Protein 8ZLT (pdb70)

Solvent-accessible surface area: 39325 Å² total; per-residue (Å²): 156,79,69,70,121,91,1,48,105,11,0,69,110,125,1,100,96,174,58,77,5,25,25,34,86,128,42,114,47,0,94,92,15,2,78,76,19,8,43,0,35,50,31,24,25,125,108,15,63,51,0,48,1,0,0,3,0,83,109,17,50,27,0,56,10,0,0,81,0,0,87,131,30,42,3,20,10,8,34,0,16,13,3,54,32,37,11,0,7,16,2,15,4,101,83,49,3,0,0,0,0,2,72,53,10,52,130,23,98,7,66,59,164,62,92,8,1,86,0,52,1,4,0,6,0,0,15,0,2,41,82,0,30,100,111,22,67,60,6,0,0,0,3,6,30,59,25,15,18,2,0,7,41,22,0,0,2,0,0,36,2,6,5,0,1,54,47,0,1,0,0,37,14,10,60,27,0,63,0,0,4,8,108,12,120,83,14,53,76,187,65,17,28,97,48,3,0,10,0,0,26,1,2,10,21,39,4,1,2,0,8,13,4,0,61,0,60,2,6,73,5,54,40,96,0,0,0,0,57,5,70,43,105,8,89,62,88,72,3,68,122,0,4,50,51,1,1,78,74,4,6,106,3,44,85,15,0,0,3,3,0,82,0,41,0,89,108,203,100,143,60,31,9,5,0,23,0,25,0,1,0,3,6,28,16,85,98,0,32,126,14,5,128,150,25,2,63,46,4,42,22,100,119,142,43,13,85,87,35,92,4,7,59,1,7,13,17,24,39,121,58,103,166,75,129,33,70,12,0,52,171,114,127,51,0,16,7,2,3,2,0,2,0,102,160,37,4,54,71,98,22,5,66,90,0,2,27,51,0,96,110,28,55,45,37,0,45,0,6,0,26,0,5,0,14,80,0,63,131,25,29,61,17,41,2,0,7,9,6,4,68,46,6,24,2,7,0,15,0,36,0,9,20,153,54,91,61,66,112,86,41,9,127,124,23,15,54,15,0,110,120,0,20,95,42,0,58,72,78,6,7,130,145,21,28,0,1,14,13,40,29,23,2,44,56,6,20,37,26,32,89,113,90,53,126,38,14,39,68,20,22,49,98,0,24,95,1,0,27,43,1,3,62,38,10,0,20,19,0,13,68,2,0,10,96,23,0,62,106,23,26,7,88,13,43,8,0,1,5,9,25,52,210,87,76,78,114,0,48,56,14,0,79,114,126,10,148,124,20,35,28,32,86,138,43,118,42,0,102,86,16,3,80,62,15,6,44,0,38,59,38,31,67,142,81,54,0,42,1,0,0,2,0,103,109,18,49,29,0,52,9,0,0,78,0,0,89,139,43,66,3,22,11,9,36,0,14,8,3,61,34,35,8,0,6,14,1,15,8,108,78,49,4,0,0,0,0,3,71,48,11,55,124,25,99,7,64,62,165,64,96,10,1,84,0,48,0,4,0,8,0,0,16,0,1,48,84,0,36,99,109,21,77,63,7,0,0,1,4,6,32,62,25,20,17,2,0,7,42,23,0,0,2,0,0,34,2,4,4,0,1,51,42,0,1,0,0,38,14,10,62,28,0,65,0,0,3,14,144,15,120,78,18,53,78,193,70,18,29,97,46,2,1,10,0,0,25,1,2,10,20,38,4,0,2,1,7,13,6,0,59,0,57,2,6,72,5,52,43,89,0,0,0,0,56,4,53,38,107,15,120,63,79,82,4,82,41,0,7,55,53,3,2,76,74,3,5,114,4,45,67,12,0,0,3,3,0,86,0,43,0,66,75,38,85,46,146,134,48,64,166,103,68,51,20,86,0,33,2,25,0,1,1,3,6,26,22,86,111,0,31,138,30,4,124,167,37,1,58,44,3,40,20,91,137,147,40,14,84,82,36,86,5,6,63,1,6,12,13,28,44,113,76,103,156,86,53,33,81,58,2,46,187,86,124,213,40,0,21,3,2,2,2,0,3,0,100,162,40,4,53,74,97,26,8,67,84,0,3,26,49,0,95,110,20,52,38,40,0,46,0,9,1,26,0,5,0,13,70,0,63,122,23,25,54,21,38,2,0,7,6,4,4,69,44,5,21,2,8,0,14,0,37,0,9,20,132,72,100,69,78,66,100,38,24,153,138,25,13,67,12,0,105,120,1,21,93,39,0,55,82,72,8,6,109,138,22,29,0,2,15,14,38,28,23,1,48,57,6,19,36,39,96,115,45,8,43,46,25,19,48,102,0,26,97,2,0,28,44,2,2,54,32,10,1,23,22,0,14,67,2,0,11,105,26,0,63,104,24,27,7,109,13,42,7,1,1,5,4,20,108,210

Foldseek 3Di:
DQDVVVLVVLLPVQDPDPPDFKAAPVRPCQLCLLPVQAAFCQQSPPPFAAARIEGADLDLSSVLSNLVSCVVRVAAEQEAQLNVQLVSSNGGAPDHYYHHYHLNLADKAQDVVQQKIKGFQNHFQLNVLLVVVVPDLFKAAAADLDLQHTNQLRQQQWGHYQLCLPQNTQLSFWDKWWWQFSNRDTDMDVRLDVLLSQCSRRVRCLQTTGTGITMGRIDTFDFKKKKFKAKDFCPDVLNLVLVVLCLVPQQPAPSQKKKKWKWAWAWVTDITIIIIIIMIRRDDLVVVVVSCVVRPVSRVDDSVRMDMGGPSCVSCVVVVVDVDDSCVSVPNHFHKAKFKFWFLHRDPSVLVVVLSVLNVVAHPFKMKMKTAAHRVQQVDDLSSHLQRPGPSTGIMIMIMGTDHDDVDVVVVVVRVVSVVVSVVSCVVGGDPPPRAGRVSSPDCVQAWFDDPDCPALVVRQVRLCSVQCNHRNVVLVSSQVSSCVRPVVSSSDHGNHRHHHDD/DLVVLVVLLVVQDVVFKAAPPHPCQLVVQPFQQPACVPNPDQFARIEGADLDLSSVLSNLVSCVVPVAAEQEAALNVQQVSSSGGAPDHHYHHYDLNLADKAQDVVQQKIKGFQNHFQLNHLLVVVVPDLWKAAAADLPLLHTNQQCQQQWGHYQLCLPQNTNLSFWDKWWWQFSNRDTDMDVRLDVLLSQCRRRVHCLQTTGTGITMGRIDTFDSKKKKFKDKDAPVDPLNLVLVVLCLVPQQPADSQKKKKKKKAWAFDADPVRHTDIGIIMIIMMMGRDDLVVVVVSCCVRRVSVVDDSVRMDMGGPSCVSCVVVVVPVHDSCVSVVSGDWHKHKFKFFFLHRDDSVLVVVLSVLNVVPHPFKMKMKTAHHRVQQVQDLSSHLARPGPSTGIMIMIMGIDHPPVPVVVVVVRVVSVVVSVVSCVVRGDVPPRAGRVSSPDCVQAWADPALVNRQVRLVSVQCNSRNVCLVSSQVSSCVRPVVSSSDHRRHRHHHDD

Structure (mmCIF, N/CA/C/O backbone):
data_8ZLT
#
_entry.id   8ZLT
#
_cell.length_a   52.392
_cell.length_b   122.632
_cell.length_c   84.050
_cell.angle_alpha   90.000
_cell.angle_beta   95.859
_cell.angle_gamma   90.000
#
_symmetry.space_group_name_H-M   'P 1 21 1'
#
loop_
_entity.id
_entity.type
_entity.pdbx_description
1 polymer MaDS1
2 non-polymer 'FLAVIN-ADENINE DINUCLEOTIDE'
3 non-polymer 'methyl 4-[(1~{E})-7-methyl-3-methylidene-octa-1,6-dienyl]-3,5-bis(oxidanyl)benzoate'
4 water water
#
loop_
_atom_site.group_PDB
_atom_site.id
_atom_site.type_symbol
_atom_site.label_atom_id
_atom_site.label_alt_id
_atom_site.label_comp_id
_atom_site.label_asym_id
_atom_site.label_entity_id
_atom_site.label_seq_id
_atom_site.pdbx_PDB_ins_code
_atom_site.Cartn_x
_atom_site.Cartn_y
_atom_site.Cartn_z
_atom_site.occupancy
_atom_site.B_iso_or_equiv
_atom_site.auth_seq_id
_atom_site.auth_comp_id
_atom_site.auth_asym_id
_atom_site.auth_atom_id
_atom_site.pdbx_PDB_model_num
ATOM 1 N N . TYR A 1 3 ? 33.82206 43.59542 61.14000 1.000 42.90746 28 TYR A N 1
ATOM 2 C CA . TYR A 1 3 ? 33.96450 43.89113 59.71137 1.000 47.20223 28 TYR A CA 1
ATOM 3 C C . TYR A 1 3 ? 32.99168 43.04869 58.87630 1.000 47.46779 28 TYR A C 1
ATOM 4 O O . TYR A 1 3 ? 31.90277 43.52016 58.53313 1.000 53.04092 28 TYR A O 1
ATOM 6 N N . ASN A 1 4 ? 33.36732 41.81002 58.54880 1.000 44.40641 29 ASN A N 1
ATOM 7 C CA . ASN A 1 4 ? 32.48894 40.91457 57.78615 1.000 36.62443 29 ASN A CA 1
ATOM 8 C C . ASN A 1 4 ? 31.49066 40.26851 58.73991 1.000 38.59490 29 ASN A C 1
ATOM 9 O O . ASN A 1 4 ? 31.81531 39.30991 59.44118 1.000 37.09745 29 ASN A O 1
ATOM 14 N N . ASN A 1 5 ? 30.25820 40.76271 58.75239 1.000 39.32595 30 ASN A N 1
ATOM 15 C CA . ASN A 1 5 ? 29.25969 40.26395 59.68919 1.000 36.60093 30 ASN A CA 1
ATOM 16 C C . ASN A 1 5 ? 28.65591 38.97161 59.14239 1.000 40.83766 30 ASN A C 1
ATOM 17 O O . ASN A 1 5 ? 27.90265 38.99226 58.16052 1.000 38.42901 30 ASN A O 1
ATOM 22 N N . HIS A 1 6 ? 28.98737 37.84070 59.78335 1.000 37.12653 31 HIS A N 1
ATOM 23 C CA . HIS A 1 6 ? 28.53592 36.54209 59.29083 1.000 32.04841 31 HIS A CA 1
ATOM 24 C C . HIS A 1 6 ? 27.02377 36.39612 59.39316 1.000 33.89972 31 HIS A C 1
ATOM 25 O O . HIS A 1 6 ? 26.41167 35.70330 58.57159 1.000 32.39432 31 HIS A O 1
ATOM 32 N N . GLU A 1 7 ? 26.40802 37.03506 60.38828 1.000 35.46365 32 GLU A N 1
ATOM 33 C CA . GLU A 1 7 ? 24.95359 36.99868 60.50298 1.000 38.37499 32 GLU A CA 1
ATOM 34 C C . GLU A 1 7 ? 24.29500 37.70509 59.32897 1.000 36.31276 32 GLU A C 1
ATOM 35 O O . GLU A 1 7 ? 23.31689 37.20712 58.76632 1.000 34.70184 32 GLU A O 1
ATOM 41 N N . HIS A 1 8 ? 24.81553 38.86972 58.94726 1.000 35.00760 33 HIS A N 1
ATOM 42 C CA . HIS A 1 8 ? 24.28541 39.55809 57.77786 1.000 37.11331 33 HIS A CA 1
ATOM 43 C C . HIS A 1 8 ? 24.48250 38.72462 56.51887 1.000 38.11851 33 HIS A C 1
ATOM 44 O O . HIS A 1 8 ? 23.57570 38.62174 55.68405 1.000 29.85128 33 HIS A O 1
ATOM 51 N N . PHE A 1 9 ? 25.65569 38.10622 56.37841 1.000 32.31621 34 PHE A N 1
ATOM 52 C CA . PHE A 1 9 ? 25.88986 37.20717 55.25461 1.000 33.31826 34 PHE A CA 1
ATOM 53 C C . PHE A 1 9 ? 24.85644 36.08815 55.22335 1.000 30.92919 34 PHE A C 1
ATOM 54 O O . PHE A 1 9 ? 24.26317 35.80514 54.17916 1.000 33.62662 34 PHE A O 1
ATOM 62 N N . LEU A 1 10 ? 24.63696 35.42852 56.36323 1.000 34.15798 35 LEU A N 1
ATOM 63 C CA . LEU A 1 10 ? 23.63749 34.36563 56.41531 1.000 33.77937 35 LEU A CA 1
ATOM 64 C C . LEU A 1 10 ? 22.24130 34.89520 56.08775 1.000 36.39697 35 LEU A C 1
ATOM 65 O O . LEU A 1 10 ? 21.48863 34.25181 55.34697 1.000 36.06167 35 LEU A O 1
ATOM 70 N N . GLN A 1 11 ? 21.88679 36.07973 56.59773 1.000 33.89665 36 GLN A N 1
ATOM 71 C CA . GLN A 1 11 ? 20.61782 36.69876 56.20976 1.000 36.53952 36 GLN A CA 1
ATOM 72 C C . GLN A 1 11 ? 20.55021 36.91339 54.70373 1.000 36.70493 36 GLN A C 1
ATOM 73 O O . GLN A 1 11 ? 19.53577 36.61317 54.06848 1.000 32.73149 36 GLN A O 1
ATOM 79 N N . CYS A 1 12 ? 21.62552 37.44824 54.11828 1.000 35.80322 37 CYS A N 1
ATOM 80 C CA . CYS A 1 12 ? 21.67649 37.64360 52.67219 1.000 34.95011 37 CYS A CA 1
ATOM 81 C C . CYS A 1 12 ? 21.42472 36.33318 51.92974 1.000 36.67530 37 CYS A C 1
ATOM 82 O O . CYS A 1 12 ? 20.58695 36.27459 51.02096 1.000 37.56521 37 CYS A O 1
ATOM 85 N N . LEU A 1 13 ? 22.14461 35.26973 52.30736 1.000 35.71887 38 LEU A N 1
ATOM 86 C CA . LEU A 1 13 ? 21.95768 33.96147 51.67929 1.000 36.11709 38 LEU A CA 1
ATOM 87 C C . LEU A 1 13 ? 20.50663 33.50950 51.73560 1.000 38.47333 38 LEU A C 1
ATOM 88 O O . LEU A 1 13 ? 19.91130 33.15647 50.71078 1.000 36.76501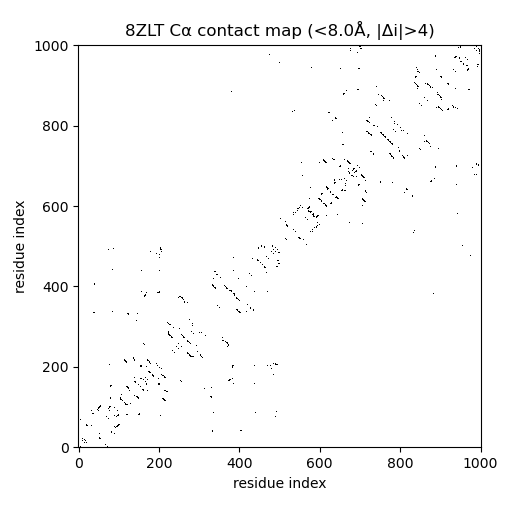 38 LEU A O 1
ATOM 93 N N . THR A 1 14 ? 19.93179 33.48129 52.94245 1.000 36.57211 39 THR A N 1
ATOM 94 C CA . THR A 1 14 ? 18.63209 32.84344 53.13344 1.000 41.07902 39 THR A CA 1
ATOM 95 C C . THR A 1 14 ? 17.49875 33.65669 52.52449 1.000 39.90576 39 THR A C 1
ATOM 96 O O . THR A 1 14 ? 16.47172 33.08474 52.14312 1.000 45.47120 39 THR A O 1
ATOM 100 N N . THR A 1 15 ? 17.65693 34.97677 52.40791 1.000 35.83674 40 THR A N 1
ATOM 101 C CA . THR A 1 15 ? 16.63594 35.74685 51.71213 1.000 38.18741 40 THR A CA 1
ATOM 102 C C . THR A 1 15 ? 16.79901 35.69814 50.19560 1.000 43.19086 40 THR A C 1
ATOM 103 O O . THR A 1 15 ? 15.82905 35.95998 49.47364 1.000 40.72963 40 THR A O 1
ATOM 107 N N . ARG A 1 16 ? 17.99215 35.36510 49.69109 1.000 40.76569 41 ARG A N 1
ATOM 108 C CA . ARG A 1 16 ? 18.19912 35.25273 48.25099 1.000 39.57566 41 ARG A CA 1
ATOM 109 C C . ARG A 1 16 ? 18.13474 33.81771 47.74852 1.000 37.81359 41 ARG A C 1
ATOM 110 O O . ARG A 1 16 ? 17.92123 33.60389 46.55122 1.000 39.41537 41 ARG A O 1
ATOM 118 N N . ILE A 1 17 ? 18.28002 32.84365 48.63654 1.000 38.90624 42 ILE A N 1
ATOM 119 C CA . ILE A 1 17 ? 18.06073 31.43504 48.33901 1.000 40.52897 42 ILE A CA 1
ATOM 120 C C . ILE A 1 17 ? 16.76955 31.03437 49.03829 1.000 47.59167 42 ILE A C 1
ATOM 121 O O . ILE A 1 17 ? 16.69335 31.03828 50.27513 1.000 51.67721 42 ILE A O 1
ATOM 126 N N . SER A 1 18 ? 15.74521 30.70307 48.26206 1.000 47.40799 43 SER A N 1
ATOM 127 C CA . SER A 1 18 ? 14.48739 30.28397 48.86757 1.000 56.12982 43 SER A CA 1
ATOM 128 C C . SER A 1 18 ? 14.64619 28.88847 49.45924 1.000 57.81799 43 SER A C 1
ATOM 129 O O . SER A 1 18 ? 15.15261 27.97549 48.79591 1.000 60.15302 43 SER A O 1
ATOM 132 N N . GLU A 1 19 ? 14.24528 28.73383 50.71977 1.000 55.21413 44 GLU A N 1
ATOM 133 C CA . GLU A 1 19 ? 14.32314 27.44347 51.40130 1.000 58.71678 44 GLU A CA 1
ATOM 134 C C . GLU A 1 19 ? 13.39004 27.40931 52.61115 1.000 62.34510 44 GLU A C 1
ATOM 135 O O . GLU A 1 19 ? 12.57932 26.49116 52.75643 1.000 56.44820 44 GLU A O 1
ATOM 137 N N . THR A 1 23 ? 12.19534 22.95623 48.47529 1.000 51.04435 48 THR A N 1
ATOM 138 C CA . THR A 1 23 ? 12.21371 22.62238 49.89682 1.000 56.09594 48 THR A CA 1
ATOM 139 C C . THR A 1 23 ? 13.37707 21.67394 50.20997 1.000 49.84254 48 THR A C 1
ATOM 140 O O . THR A 1 23 ? 13.54119 21.22734 51.34715 1.000 55.36216 48 THR A O 1
ATOM 144 N N . SER A 1 24 ? 14.16996 21.35585 49.19003 1.000 49.13044 49 SER A N 1
ATOM 145 C CA . SER A 1 24 ? 15.42897 20.65634 49.41944 1.000 48.43263 49 SER A CA 1
ATOM 146 C C . SER A 1 24 ? 16.38073 21.56668 50.19637 1.000 46.19219 49 SER A C 1
ATOM 147 O O . SER A 1 24 ? 16.38543 22.78251 49.97893 1.000 48.96815 49 SER A O 1
ATOM 150 N N . PRO A 1 25 ? 17.19229 21.01969 51.10546 1.000 47.73961 50 PRO A N 1
ATOM 151 C CA . PRO A 1 25 ? 18.11174 21.86765 51.89032 1.000 44.53185 50 PRO A CA 1
ATOM 152 C C . PRO A 1 25 ? 19.26937 22.35310 51.02720 1.000 42.57852 50 PRO A C 1
ATOM 153 O O . PRO A 1 25 ? 19.98549 21.55185 50.41977 1.000 42.48378 50 PRO A O 1
ATOM 157 N N . VAL A 1 26 ? 19.43660 23.67520 50.96154 1.000 42.13015 51 VAL A N 1
ATOM 158 C CA . VAL A 1 26 ? 20.47592 24.28422 50.14760 1.000 30.43644 51 VAL A CA 1
ATOM 159 C C . VAL A 1 26 ? 21.61872 24.83986 50.98671 1.000 35.72447 51 VAL A C 1
ATOM 160 O O . VAL A 1 26 ? 22.77397 24.81785 50.53718 1.000 29.46426 51 VAL A O 1
ATOM 164 N N . ILE A 1 27 ? 21.33458 25.33383 52.18631 1.000 27.79184 52 ILE A N 1
ATOM 165 C CA . ILE A 1 27 ? 22.31644 25.98416 53.03732 1.000 28.85723 52 ILE A CA 1
ATOM 166 C C . ILE A 1 27 ? 22.52676 25.10891 54.26597 1.000 31.46522 52 ILE A C 1
ATOM 167 O O . ILE A 1 27 ? 21.56439 24.72648 54.94209 1.000 30.08408 52 ILE A O 1
ATOM 172 N N . TYR A 1 28 ? 23.77990 24.77785 54.54617 1.000 27.43034 53 TYR A N 1
ATOM 173 C CA . TYR A 1 28 ? 24.13072 23.92678 55.67117 1.000 28.52242 53 TYR A CA 1
ATOM 174 C C . TYR A 1 28 ? 25.00111 24.72796 56.61896 1.000 33.94093 53 TYR A C 1
ATOM 175 O O . TYR A 1 28 ? 26.09167 25.16980 56.24304 1.000 26.45609 53 TYR A O 1
ATOM 184 N N . THR A 1 29 ? 24.52717 24.89977 57.83966 1.000 35.97515 54 THR A N 1
ATOM 185 C CA . THR A 1 29 ? 25.20161 25.68587 58.85536 1.000 32.24793 54 THR A CA 1
ATOM 186 C C . THR A 1 29 ? 25.81776 24.74438 59.87567 1.000 35.33280 54 THR A C 1
ATOM 187 O O . THR A 1 29 ? 25.53308 23.54732 59.88209 1.000 34.12841 54 THR A O 1
ATOM 191 N N . HIS A 1 30 ? 26.64321 25.31204 60.76330 1.000 38.33221 55 HIS A N 1
ATOM 192 C CA . HIS A 1 30 ? 27.39934 24.50103 61.72212 1.000 42.57560 55 HIS A CA 1
ATOM 193 C C . HIS A 1 30 ? 26.49297 23.67688 62.62490 1.000 42.41670 55 HIS A C 1
ATOM 194 O O . HIS A 1 30 ? 26.83628 22.54440 62.98330 1.000 46.55904 55 HIS A O 1
ATOM 201 N N . ASP A 1 31 ? 25.35423 24.23341 63.03881 1.000 41.22142 56 ASP A N 1
ATOM 202 C CA . ASP A 1 31 ? 24.47245 23.49620 63.93728 1.000 44.10337 56 ASP A CA 1
ATOM 203 C C . ASP A 1 31 ? 23.64533 22.45314 63.20406 1.000 47.91289 56 ASP A C 1
ATOM 204 O O . ASP A 1 31 ? 23.00316 21.62256 63.85349 1.000 52.05386 56 ASP A O 1
ATOM 209 N N . ASP A 1 32 ? 23.65350 22.47896 61.87920 1.000 45.35062 57 ASP A N 1
ATOM 210 C CA . ASP A 1 32 ? 23.01926 21.44577 61.07870 1.000 40.27896 57 ASP A CA 1
ATOM 211 C C . ASP A 1 32 ? 23.84758 20.16996 61.16224 1.000 40.22419 57 ASP A C 1
ATOM 212 O O . ASP A 1 32 ? 25.01686 20.17527 60.76254 1.000 44.14669 57 ASP A O 1
ATOM 217 N N . PRO A 1 33 ? 23.31028 19.07353 61.69441 1.000 49.88451 58 PRO A N 1
ATOM 218 C CA . PRO A 1 33 ? 24.12702 17.84814 61.80096 1.000 44.86053 58 PRO A CA 1
ATOM 219 C C . PRO A 1 33 ? 24.62794 17.35503 60.45328 1.000 44.84859 58 PRO A C 1
ATOM 220 O O . PRO A 1 33 ? 25.75794 16.85473 60.35941 1.000 44.26635 58 PRO A O 1
ATOM 224 N N . SER A 1 34 ? 23.82905 17.51730 59.39668 1.000 38.22104 59 SER A N 1
ATOM 225 C CA . SER A 1 34 ? 24.24200 17.15294 58.04768 1.000 39.87052 59 SER A CA 1
ATOM 226 C C . SER A 1 34 ? 25.39125 18.00411 57.51446 1.000 36.77138 59 SER A C 1
ATOM 227 O O . SER A 1 34 ? 25.99385 17.62107 56.50810 1.000 34.49969 59 SER A O 1
ATOM 230 N N . TYR A 1 35 ? 25.69823 19.14443 58.14238 1.000 33.35598 60 TYR A N 1
ATOM 231 C CA . TYR A 1 35 ? 26.79270 19.97850 57.66020 1.000 32.54986 60 TYR A CA 1
ATOM 232 C C . TYR A 1 35 ? 28.09191 19.19011 57.60795 1.000 31.26050 60 TYR A C 1
ATOM 233 O O . TYR A 1 35 ? 28.91998 19.40202 56.71650 1.000 32.42294 60 TYR A O 1
ATOM 242 N N . PHE A 1 36 ? 28.29031 18.28137 58.56387 1.000 33.01983 61 PHE A N 1
ATOM 243 C CA . PHE A 1 36 ? 29.56155 17.58427 58.68017 1.000 32.42249 61 PHE A CA 1
ATOM 244 C C . PHE A 1 36 ? 29.64092 16.40108 57.73257 1.000 30.93947 61 PHE A C 1
ATOM 245 O O . PHE A 1 36 ? 30.71895 16.10932 57.20723 1.000 32.97043 61 PHE A O 1
ATOM 253 N N . THR A 1 37 ? 28.52108 15.71080 57.50327 1.000 32.25024 62 THR A N 1
ATOM 254 C CA . THR A 1 37 ? 28.52705 14.63528 56.51631 1.000 34.02788 62 THR A CA 1
ATOM 255 C C . THR A 1 37 ? 28.65099 15.19590 55.10534 1.000 28.66751 62 THR A C 1
ATOM 256 O O . THR A 1 37 ? 29.39122 14.64697 54.28515 1.000 31.09861 62 THR A O 1
ATOM 260 N N . VAL A 1 38 ? 27.93648 16.28073 54.79719 1.000 28.49716 63 VAL A N 1
ATOM 261 C CA . VAL A 1 38 ? 28.16053 16.95266 53.52019 1.000 27.36044 63 VAL A CA 1
ATOM 262 C C . VAL A 1 38 ? 29.62993 17.35318 53.39969 1.000 25.72332 63 VAL A C 1
ATOM 263 O O . VAL A 1 38 ? 30.29124 17.04887 52.40638 1.000 23.02762 63 VAL A O 1
ATOM 267 N N . LEU A 1 39 ? 30.16870 18.00239 54.43049 1.000 24.35775 64 LEU A N 1
ATOM 268 C CA . LEU A 1 39 ? 31.57449 18.38824 54.40138 1.000 28.10986 64 LEU A CA 1
ATOM 269 C C . LEU A 1 39 ? 32.47209 17.17783 54.17543 1.000 26.39749 64 LEU A C 1
ATOM 270 O O . LEU A 1 39 ? 33.22282 17.11995 53.19567 1.000 28.65811 64 LEU A O 1
ATOM 275 N N . ASN A 1 40 ? 32.36772 16.18119 55.06160 1.000 28.81763 65 ASN A N 1
ATOM 276 C CA . ASN A 1 40 ? 33.24511 15.01207 55.04354 1.000 30.74756 65 ASN A CA 1
ATOM 277 C C . ASN A 1 40 ? 33.09092 14.16889 53.78116 1.000 25.22724 65 ASN A C 1
ATOM 278 O O . ASN A 1 40 ? 34.04624 13.50859 53.36938 1.000 30.89895 65 ASN A O 1
ATOM 283 N N . SER A 1 41 ? 31.89542 14.12326 53.19155 1.000 23.00917 66 SER A N 1
ATOM 284 C CA . SER A 1 41 ? 31.59840 13.08277 52.20172 1.000 27.92431 66 SER A CA 1
ATOM 285 C C . SER A 1 41 ? 32.43783 13.21360 50.93355 1.000 30.38091 66 SER A C 1
ATOM 286 O O . SER A 1 41 ? 32.69613 12.20897 50.26057 1.000 32.32050 66 SER A O 1
ATOM 289 N N . SER A 1 42 ? 32.85370 14.41983 50.57094 1.000 29.71478 67 SER A N 1
ATOM 290 C CA . SER A 1 42 ? 33.71889 14.59746 49.41465 1.000 28.25964 67 SER A CA 1
ATOM 291 C C . SER A 1 42 ? 35.00230 15.30810 49.81037 1.000 29.74260 67 SER A C 1
ATOM 292 O O . SER A 1 42 ? 35.46413 16.24183 49.14848 1.000 32.11502 67 SER A O 1
ATOM 295 N N . ILE A 1 43 ? 35.58944 14.88102 50.91515 1.000 30.17056 68 ILE A N 1
ATOM 296 C CA . ILE A 1 43 ? 36.97519 15.19056 51.21255 1.000 23.79035 68 ILE A CA 1
ATOM 297 C C . ILE A 1 43 ? 37.75072 13.92702 50.87362 1.000 26.75680 68 ILE A C 1
ATOM 298 O O . ILE A 1 43 ? 37.55947 12.88305 51.50743 1.000 29.08901 68 ILE A O 1
ATOM 303 N N . ASN A 1 44 ? 38.59208 13.98472 49.84034 1.000 23.74441 69 ASN A N 1
ATOM 304 C CA . ASN A 1 44 ? 39.26713 12.75378 49.44935 1.000 27.30311 69 ASN A CA 1
ATOM 305 C C . ASN A 1 44 ? 40.57955 12.56410 50.19153 1.000 25.29237 69 ASN A C 1
ATOM 306 O O . ASN A 1 44 ? 40.91006 11.44283 50.59893 1.000 32.48602 69 ASN A O 1
ATOM 311 N N . ASN A 1 45 ? 41.32279 13.63812 50.39112 1.000 24.28818 70 ASN A N 1
ATOM 312 C CA . ASN A 1 45 ? 42.57337 13.57689 51.13649 1.000 25.20808 70 ASN A CA 1
ATOM 313 C C . ASN A 1 45 ? 42.26210 13.80877 52.60880 1.000 24.84654 70 ASN A C 1
ATOM 314 O O . ASN A 1 45 ? 41.94697 14.93522 53.01257 1.000 21.96393 70 ASN A O 1
ATOM 319 N N . GLN A 1 46 ? 42.36058 12.73807 53.40784 1.000 25.34899 71 GLN A N 1
ATOM 320 C CA . GLN A 1 46 ? 41.82510 12.74262 54.76680 1.000 25.86121 71 GLN A CA 1
ATOM 321 C C . GLN A 1 46 ? 42.58295 13.68465 55.68842 1.000 32.85175 71 GLN A C 1
ATOM 322 O O . GLN A 1 46 ? 42.06318 14.03530 56.75400 1.000 32.92994 71 GLN A O 1
ATOM 328 N N . ARG A 1 47 ? 43.79935 14.08511 55.30312 1.000 29.66987 72 ARG A N 1
ATOM 329 C CA . ARG A 1 47 ? 44.52466 15.11241 56.03903 1.000 32.35299 72 ARG A CA 1
ATOM 330 C C . ARG A 1 47 ? 43.63003 16.30653 56.33721 1.000 35.75008 72 ARG A C 1
ATOM 331 O O . ARG A 1 47 ? 43.65971 16.85955 57.44069 1.000 36.72850 72 ARG A O 1
ATOM 339 N N . PHE A 1 48 ? 42.79222 16.69249 55.38036 1.000 25.52110 73 PHE A N 1
ATOM 340 C CA . PHE A 1 48 ? 42.05105 17.93129 55.49221 1.000 26.57938 73 PHE A CA 1
ATOM 341 C C . PHE A 1 48 ? 40.65786 17.74160 56.06067 1.000 25.56261 73 PHE A C 1
ATOM 342 O O . PHE A 1 48 ? 39.86275 18.68167 56.02841 1.000 26.38233 73 PHE A O 1
ATOM 350 N N . SER A 1 49 ? 40.35103 16.56199 56.60441 1.000 27.14428 74 SER A N 1
ATOM 351 C CA . SER A 1 49 ? 39.07434 16.34462 57.27563 1.000 31.69700 74 SER A CA 1
ATOM 352 C C . SER A 1 49 ? 39.18463 16.44075 58.79251 1.000 30.10021 74 SER A C 1
ATOM 353 O O . SER A 1 49 ? 38.16177 16.39016 59.47721 1.000 29.19543 74 SER A O 1
ATOM 356 N N . SER A 1 50 ? 40.38786 16.56494 59.32298 1.000 31.36615 75 SER A N 1
ATOM 357 C CA . SER A 1 50 ? 40.55477 16.76162 60.75304 1.000 27.12346 75 SER A CA 1
ATOM 358 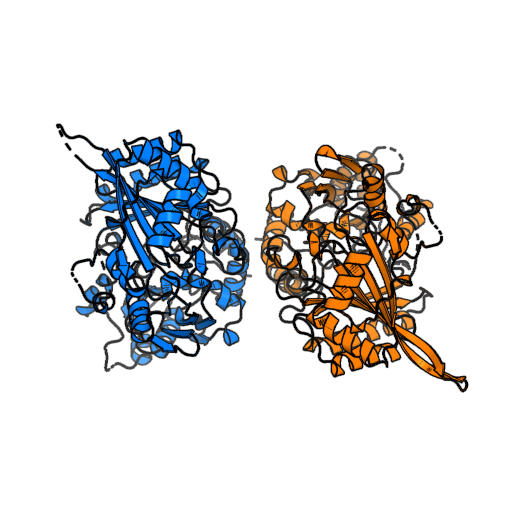C C . SER A 1 50 ? 39.64701 17.89317 61.23611 1.000 30.84707 75 SER A C 1
ATOM 359 O O . SER A 1 50 ? 39.49620 18.91201 60.54068 1.000 27.59355 75 SER A O 1
ATOM 362 N N . PRO A 1 51 ? 39.02745 17.75946 62.41274 1.000 32.01317 76 PRO A N 1
ATOM 363 C CA . PRO A 1 51 ? 38.29819 18.90094 62.98296 1.000 27.82500 76 PRO A CA 1
ATOM 364 C C . PRO A 1 51 ? 39.13097 20.17344 63.05546 1.000 25.73164 76 PRO A C 1
ATOM 365 O O . PRO A 1 51 ? 38.56460 21.27229 63.03864 1.000 28.95320 76 PRO A O 1
ATOM 369 N N . SER A 1 52 ? 40.45586 20.06785 63.12112 1.000 24.69453 77 SER A N 1
ATOM 370 C CA . SER A 1 52 ? 41.31241 21.24237 63.23773 1.000 27.59510 77 SER A CA 1
ATOM 371 C C . SER A 1 52 ? 41.74038 21.79725 61.88270 1.000 27.13691 77 SER A C 1
ATOM 372 O O . SER A 1 52 ? 42.55749 22.72730 61.83059 1.000 26.38281 77 SER A O 1
ATOM 375 N N . ALA A 1 53 ? 41.21685 21.24985 60.79241 1.000 26.19887 78 ALA A N 1
ATOM 376 C CA . ALA A 1 53 ? 41.37199 21.88605 59.49846 1.000 26.14084 78 ALA A CA 1
ATOM 377 C C . ALA A 1 53 ? 40.34132 23.00186 59.35899 1.000 24.20695 78 ALA A C 1
ATOM 378 O O . ALA A 1 53 ? 39.30624 22.99151 60.03294 1.000 27.78876 78 ALA A O 1
ATOM 380 N N . PRO A 1 54 ? 40.61118 24.00054 58.52080 1.000 27.66365 79 PRO A N 1
ATOM 381 C CA . PRO A 1 54 ? 39.64444 25.09153 58.36279 1.000 24.19435 79 PRO A CA 1
ATOM 382 C C . PRO A 1 54 ? 38.28137 24.55657 57.95123 1.000 27.85675 79 PRO A C 1
ATOM 383 O O . PRO A 1 54 ? 38.16465 23.49514 57.33131 1.000 24.85707 79 PRO A O 1
ATOM 387 N N . LYS A 1 55 ? 37.24347 25.28851 58.34654 1.000 24.94353 80 LYS A N 1
ATOM 388 C CA . LYS A 1 55 ? 35.86732 24.84218 58.19636 1.000 26.63501 80 LYS A CA 1
ATOM 389 C C . LYS A 1 55 ? 35.06407 25.96086 57.54711 1.000 23.36915 80 LYS A C 1
ATOM 390 O O . LYS A 1 55 ? 35.21920 27.13833 57.92762 1.000 22.68943 80 LYS A O 1
ATOM 396 N N . PRO A 1 56 ? 34.23891 25.65067 56.54243 1.000 21.51116 81 PRO A N 1
ATOM 397 C CA . PRO A 1 56 ? 33.42612 26.69444 55.91649 1.000 23.80727 81 PRO A CA 1
ATOM 398 C C . PRO A 1 56 ? 32.39204 27.20722 56.89530 1.000 24.60131 81 PRO A C 1
ATOM 399 O O . PRO A 1 56 ? 31.86036 26.45050 57.71211 1.000 27.14543 81 PRO A O 1
ATOM 403 N N . PHE A 1 57 ? 32.11986 28.50899 56.80935 1.000 22.63736 82 PHE A N 1
ATOM 404 C CA . PHE A 1 57 ? 31.04936 29.08709 57.60457 1.000 27.57193 82 PHE A CA 1
ATOM 405 C C . PHE A 1 57 ? 29.71891 28.41129 57.29740 1.000 29.81285 82 PHE A C 1
ATOM 406 O O . PHE A 1 57 ? 28.95890 28.06589 58.20624 1.000 28.41178 82 PHE A O 1
ATOM 414 N N . VAL A 1 58 ? 29.41883 28.22146 56.01193 1.000 25.79250 83 VAL A N 1
ATOM 415 C CA . VAL A 1 58 ? 28.31465 27.37976 55.57813 1.000 26.35593 83 VAL A CA 1
ATOM 416 C C . VAL A 1 58 ? 28.75804 26.65146 54.31698 1.000 29.38805 83 VAL A C 1
ATOM 417 O O . VAL A 1 58 ? 29.74397 27.02118 53.66904 1.000 25.06480 83 VAL A O 1
ATOM 421 N N . ILE A 1 59 ? 28.03213 25.58358 53.99212 1.000 24.97819 84 ILE A N 1
ATOM 422 C CA . ILE A 1 59 ? 28.17723 24.86974 52.72762 1.000 25.21454 84 ILE A CA 1
ATOM 423 C C . ILE A 1 59 ? 26.87846 25.03646 51.95864 1.000 26.52358 84 ILE A C 1
ATOM 424 O O . ILE A 1 59 ? 25.79507 24.85914 52.52187 1.000 25.66127 84 ILE A O 1
ATOM 429 N N . ILE A 1 60 ? 26.98322 25.39621 50.68682 1.000 24.76791 85 ILE A N 1
ATOM 430 C CA . ILE A 1 60 ? 25.82834 25.55739 49.81351 1.000 26.38308 85 ILE A CA 1
ATOM 431 C C . ILE A 1 60 ? 25.84721 24.41262 48.81094 1.000 28.85799 85 ILE A C 1
ATOM 432 O O . ILE A 1 60 ? 26.84621 24.21383 48.10778 1.000 24.60582 85 ILE A O 1
ATOM 437 N N . THR A 1 61 ? 24.76464 23.63231 48.76748 1.000 27.67073 86 THR A N 1
ATOM 438 C CA . THR A 1 61 ? 24.61641 22.58707 47.75693 1.000 25.61241 86 THR A CA 1
ATOM 439 C C . THR A 1 61 ? 23.57879 23.04523 46.74704 1.000 27.09745 86 THR A C 1
ATOM 440 O O . THR A 1 61 ? 22.38766 22.72394 46.87698 1.000 25.11575 86 THR A O 1
ATOM 444 N N . PRO A 1 62 ? 23.97350 23.80753 45.73090 1.000 28.71579 87 PRO A N 1
ATOM 445 C CA . PRO A 1 62 ? 22.98333 24.34981 44.80172 1.000 24.55137 87 PRO A CA 1
ATOM 446 C C . PRO A 1 62 ? 22.29194 23.24277 44.03957 1.000 28.61825 87 PRO A C 1
ATOM 447 O O . PRO A 1 62 ? 22.88465 22.20795 43.72232 1.000 22.84358 87 PRO A O 1
ATOM 451 N N . PHE A 1 63 ? 21.00508 23.47168 43.76752 1.000 27.80919 88 PHE A N 1
ATOM 452 C CA . PHE A 1 63 ? 20.25058 22.68201 42.80960 1.000 26.20468 88 PHE A CA 1
ATOM 453 C C . PHE A 1 63 ? 20.02971 23.43406 41.50586 1.000 32.12245 88 PHE A C 1
ATOM 454 O O . PHE A 1 63 ? 19.61575 22.82882 40.51123 1.000 34.27052 88 PHE A O 1
ATOM 462 N N . HIS A 1 64 ? 20.34166 24.72406 41.48586 1.000 27.28881 89 HIS A N 1
ATOM 463 C CA . HIS A 1 64 ? 20.00702 25.60873 40.38868 1.000 30.70310 89 HIS A CA 1
ATOM 464 C C . HIS A 1 64 ? 21.06569 26.69356 40.34194 1.000 31.01265 89 HIS A C 1
ATOM 465 O O . HIS A 1 64 ? 21.66701 27.03034 41.36797 1.000 27.02520 89 HIS A O 1
ATOM 472 N N . ALA A 1 65 ? 21.29494 27.22695 39.13780 1.000 30.98251 90 ALA A N 1
ATOM 473 C CA . ALA A 1 65 ? 22.29801 28.27035 38.96099 1.000 32.19491 90 ALA A CA 1
ATOM 474 C C . ALA A 1 65 ? 22.02755 29.47820 39.84705 1.000 32.04534 90 ALA A C 1
ATOM 475 O O . ALA A 1 65 ? 22.97220 30.14039 40.29358 1.000 27.13709 90 ALA A O 1
ATOM 477 N N . SER A 1 66 ? 20.75190 29.79133 40.10307 1.000 29.81305 91 SER A N 1
ATOM 478 C CA . SER A 1 66 ? 20.43884 30.95515 40.92487 1.000 30.68808 91 SER A CA 1
ATOM 479 C C . SER A 1 66 ? 20.99029 30.79932 42.32966 1.000 24.39661 91 SER A C 1
ATOM 480 O O . SER A 1 66 ? 21.33604 31.79232 42.97118 1.000 27.36708 91 SER A O 1
ATOM 483 N N . HIS A 1 67 ? 21.04933 29.56574 42.83363 1.000 24.50550 92 HIS A N 1
ATOM 484 C CA . HIS A 1 67 ? 21.68243 29.33222 44.12499 1.000 26.18344 92 HIS A CA 1
ATOM 485 C C . HIS A 1 67 ? 23.14463 29.74301 44.08991 1.000 27.98502 92 HIS A C 1
ATOM 486 O O . HIS A 1 67 ? 23.65894 30.30719 45.06399 1.000 26.60573 92 HIS A O 1
ATOM 493 N N . VAL A 1 68 ? 23.83042 29.46138 42.97538 1.000 24.17646 93 VAL A N 1
ATOM 494 C CA . VAL A 1 68 ? 25.22999 29.85963 42.84449 1.000 24.00717 93 VAL A CA 1
ATOM 495 C C . VAL A 1 68 ? 25.32644 31.36683 42.71076 1.000 26.34600 93 VAL A C 1
ATOM 496 O O . VAL A 1 68 ? 26.11675 32.01917 43.40707 1.000 22.48331 93 VAL A O 1
ATOM 500 N N . GLN A 1 69 ? 24.51343 31.94049 41.81490 1.000 24.26986 94 GLN A N 1
ATOM 501 C CA . GLN A 1 69 ? 24.45674 33.39021 41.66310 1.000 24.27014 94 GLN A CA 1
ATOM 502 C C . GLN A 1 69 ? 24.16203 34.06476 42.98833 1.000 25.71488 94 GLN A C 1
ATOM 503 O O . GLN A 1 69 ? 24.75128 35.10004 43.30971 1.000 25.79136 94 GLN A O 1
ATOM 509 N N . ALA A 1 70 ? 23.23706 33.49884 43.76949 1.000 28.86457 95 ALA A N 1
ATOM 510 C CA . ALA A 1 70 ? 22.94709 34.07833 45.07367 1.000 27.52179 95 ALA A CA 1
ATOM 511 C C . ALA A 1 70 ? 24.18061 34.02429 45.96840 1.000 27.31705 95 ALA A C 1
ATOM 512 O O . ALA A 1 70 ? 24.51713 35.01022 46.63556 1.000 25.61145 95 ALA A O 1
ATOM 514 N N . THR A 1 71 ? 24.89023 32.89031 45.96533 1.000 26.66830 96 THR A N 1
ATOM 515 C CA . THR A 1 71 ? 26.06675 32.76517 46.82080 1.000 29.03227 96 THR A CA 1
ATOM 516 C C . THR A 1 71 ? 27.14370 33.76511 46.42252 1.000 26.43460 96 THR A C 1
ATOM 517 O O . THR A 1 71 ? 27.75351 34.40752 47.28548 1.000 26.62570 96 THR A O 1
ATOM 521 N N . VAL A 1 72 ? 27.39719 33.89813 45.11756 1.000 25.88379 97 VAL A N 1
ATOM 522 C CA . VAL A 1 72 ? 28.38941 34.84955 44.62584 1.000 25.20954 97 VAL A CA 1
ATOM 523 C C . VAL A 1 72 ? 28.01482 36.26698 45.03911 1.000 27.25574 97 VAL A C 1
ATOM 524 O O . VAL A 1 72 ? 28.86854 37.05732 45.46279 1.000 25.34753 97 VAL A O 1
ATOM 528 N N . PHE A 1 73 ? 26.73667 36.62057 44.90873 1.000 23.74356 98 PHE A N 1
ATOM 529 C CA . PHE A 1 73 ? 26.31240 37.95848 45.30822 1.000 29.92464 98 PHE A CA 1
ATOM 530 C C . PHE A 1 73 ? 26.64106 38.22339 46.77665 1.000 27.31183 98 PHE A C 1
ATOM 531 O O . PHE A 1 73 ? 27.31780 39.20330 47.10591 1.000 30.72696 98 PHE A O 1
ATOM 539 N N . CYS A 1 74 ? 26.18414 37.34334 47.67139 1.000 26.66464 99 CYS A N 1
ATOM 540 C CA . CYS A 1 74 ? 26.31882 37.59143 49.10525 1.000 28.16188 99 CYS A CA 1
ATOM 541 C C . CYS A 1 74 ? 27.76430 37.46677 49.57265 1.000 31.11184 99 CYS A C 1
ATOM 542 O O . CYS A 1 74 ? 28.19135 38.19334 50.47888 1.000 30.93663 99 CYS A O 1
ATOM 545 N N . SER A 1 75 ? 28.52344 36.53354 48.98668 1.000 27.63646 100 SER A N 1
ATOM 546 C CA . SER A 1 75 ? 29.92555 36.36913 49.35652 1.000 29.54934 100 SER A CA 1
ATOM 547 C C . SER A 1 75 ? 30.73493 37.60647 49.00390 1.000 28.57970 100 SER A C 1
ATOM 548 O O . SER A 1 75 ? 31.55473 38.07518 49.80447 1.000 25.62184 100 SER A O 1
ATOM 551 N N . LYS A 1 76 ? 30.52589 38.13017 47.79215 1.000 26.94721 101 LYS A N 1
ATOM 552 C CA . LYS A 1 76 ? 31.11149 39.40451 47.38855 1.000 31.02212 101 LYS A CA 1
ATOM 553 C C . LYS A 1 76 ? 30.69476 40.51704 48.33765 1.000 31.95725 101 LYS A C 1
ATOM 554 O O . LYS A 1 76 ? 31.53527 41.26573 48.84553 1.000 31.49646 101 LYS A O 1
ATOM 560 N N . LYS A 1 77 ? 29.38497 40.63818 48.57877 1.000 28.91998 102 LYS A N 1
ATOM 561 C CA . LYS A 1 77 ? 28.86260 41.72609 49.39182 1.000 28.16162 102 LYS A CA 1
ATOM 562 C C . LYS A 1 77 ? 29.38657 41.64718 50.82196 1.000 33.97066 102 LYS A C 1
ATOM 563 O O . LYS A 1 77 ? 29.68176 42.67454 51.44274 1.000 31.05759 102 LYS A O 1
ATOM 569 N N . HIS A 1 78 ? 29.53464 40.43843 51.36100 1.000 28.25492 103 HIS A N 1
ATOM 570 C CA . HIS A 1 78 ? 29.88968 40.29881 52.76427 1.000 29.99988 103 HIS A CA 1
ATOM 571 C C . HIS A 1 78 ? 31.30857 39.79566 52.98307 1.000 30.07476 103 HIS A C 1
ATOM 572 O O . HIS A 1 78 ? 31.64315 39.37194 54.09179 1.000 30.04074 103 HIS A O 1
ATOM 579 N N . GLY A 1 79 ? 32.15457 39.85423 51.96170 1.000 26.77118 104 GLY A N 1
ATOM 580 C CA . GLY A 1 79 ? 33.55032 39.50025 52.14770 1.000 32.10144 104 GLY A CA 1
ATOM 581 C C . GLY A 1 79 ? 33.81274 38.04809 52.49296 1.000 32.61053 104 GLY A C 1
ATOM 582 O O . GLY A 1 79 ? 34.75912 37.75709 53.22892 1.000 30.47008 104 GLY A O 1
ATOM 583 N N . MET A 1 80 ? 32.99803 37.12611 51.98409 1.000 27.34097 105 MET A N 1
ATOM 584 C CA . MET A 1 80 ? 33.22009 35.69512 52.14876 1.000 25.11670 105 MET A CA 1
ATOM 585 C C . MET A 1 80 ? 33.93785 35.16728 50.91576 1.000 28.32912 105 MET A C 1
ATOM 586 O O . MET A 1 80 ? 33.62156 35.55578 49.78939 1.000 27.30286 105 MET A O 1
ATOM 591 N N . GLN A 1 81 ? 34.90883 34.29348 51.12780 1.000 25.86868 106 GLN A N 1
ATOM 592 C CA . GLN A 1 81 ? 35.55069 33.61079 50.01553 1.000 28.52156 106 GLN A CA 1
ATOM 593 C C . GLN A 1 81 ? 34.76559 32.35605 49.66664 1.000 23.13795 106 GLN A C 1
ATOM 594 O O . GLN A 1 81 ? 34.22612 31.68110 50.54509 1.000 23.10900 106 GLN A O 1
ATOM 600 N N . ILE A 1 82 ? 34.69307 32.04784 48.38142 1.000 24.75366 107 ILE A N 1
ATOM 601 C CA . ILE A 1 82 ? 34.00733 30.85052 47.92028 1.000 22.59432 107 ILE A CA 1
ATOM 602 C C . ILE A 1 82 ? 35.05305 29.80194 47.56503 1.000 24.28164 107 ILE A C 1
ATOM 603 O O . ILE A 1 82 ? 36.06258 30.10881 46.91793 1.000 21.58765 107 ILE A O 1
ATOM 608 N N . ARG A 1 83 ? 34.82857 28.56971 48.00084 1.000 21.44684 108 ARG A N 1
ATOM 609 C CA . ARG A 1 83 ? 35.57240 27.43124 47.49098 1.000 21.84772 108 ARG A CA 1
ATOM 610 C C . ARG A 1 83 ? 34.56748 26.54407 46.77290 1.000 24.91642 108 ARG A C 1
ATOM 611 O O . ARG A 1 83 ? 33.57016 26.12068 47.36779 1.000 22.39733 108 ARG A O 1
ATOM 619 N N . THR A 1 84 ? 34.79065 26.32703 45.48169 1.000 24.42734 109 THR A N 1
ATOM 620 C CA . THR A 1 84 ? 33.91729 25.47131 44.68946 1.000 19.72546 109 THR A CA 1
ATOM 621 C C . THR A 1 84 ? 34.39090 24.03103 44.80323 1.000 19.20111 109 THR A C 1
ATOM 622 O O . THR A 1 84 ? 35.58826 23.75420 44.65547 1.000 18.87237 109 THR A O 1
ATOM 626 N N . ARG A 1 85 ? 33.46650 23.11987 45.08458 1.000 15.68892 110 ARG A N 1
ATOM 627 C CA . ARG A 1 85 ? 33.79916 21.70501 45.18574 1.000 19.38044 110 ARG A CA 1
ATOM 628 C C . ARG A 1 85 ? 32.91760 20.88173 44.25967 1.000 21.91753 110 ARG A C 1
ATOM 629 O O . ARG A 1 85 ? 31.68488 20.97393 44.31072 1.000 21.47111 110 ARG A O 1
ATOM 637 N N . SER A 1 86 ? 33.55872 20.08236 43.41612 1.000 19.15739 111 SER A N 1
ATOM 638 C CA . SER A 1 86 ? 32.86299 19.14847 42.55060 1.000 21.44690 111 SER A CA 1
ATOM 639 C C . SER A 1 86 ? 33.05327 17.74926 43.12386 1.000 21.98407 111 SER A C 1
ATOM 640 O O . SER A 1 86 ? 32.15637 17.22632 43.79083 1.000 21.50333 111 SER A O 1
ATOM 643 N N . GLY A 1 87 ? 34.22804 17.15358 42.92811 1.000 20.97452 112 GLY A N 1
ATOM 644 C CA . GLY A 1 87 ? 34.44033 15.81533 43.43607 1.000 20.78768 112 GLY A CA 1
ATOM 645 C C . GLY A 1 87 ? 35.26472 15.74478 44.70612 1.000 21.11435 112 GLY A C 1
ATOM 646 O O . GLY A 1 87 ? 35.38421 14.67103 45.30361 1.000 22.44349 112 GLY A O 1
ATOM 647 N N . GLY A 1 88 ? 35.84170 16.87418 45.12479 1.000 22.60919 113 GLY A N 1
ATOM 648 C CA . GLY A 1 88 ? 36.60776 16.92189 46.35702 1.000 18.09250 113 GLY A CA 1
ATOM 649 C C . GLY A 1 88 ? 37.94511 16.22503 46.27575 1.000 20.44682 113 GLY A C 1
ATOM 650 O O . GLY A 1 88 ? 38.53413 15.89788 47.31250 1.000 19.50575 113 GLY A O 1
ATOM 651 N N . HIS A 1 89 ? 38.46426 16.00989 45.06857 1.000 20.73866 114 HIS A N 1
ATOM 652 C CA . HIS A 1 89 ? 39.70492 15.26376 44.94403 1.000 19.49215 114 HIS A CA 1
ATOM 653 C C . HIS A 1 89 ? 40.93984 16.13508 44.94770 1.000 20.28539 114 HIS A C 1
ATOM 654 O O . HIS A 1 89 ? 42.04087 15.60677 44.76144 1.000 20.16302 114 HIS A O 1
ATOM 661 N N . ASP A 1 90 ? 40.79076 17.44107 45.14793 1.000 22.35549 115 ASP A N 1
ATOM 662 C CA . ASP A 1 90 ? 41.95415 18.30757 45.13167 1.000 18.93628 115 ASP A CA 1
ATOM 663 C C . ASP A 1 90 ? 43.01208 17.75177 46.05987 1.000 20.08171 115 ASP A C 1
ATOM 664 O O . ASP A 1 90 ? 42.73011 17.45604 47.22257 1.000 17.42850 115 ASP A O 1
ATOM 669 N N . TYR A 1 91 ? 44.22813 17.59645 45.52494 1.000 19.48213 116 TYR A N 1
ATOM 670 C CA . TYR A 1 91 ? 45.30556 16.99833 46.30419 1.000 19.23362 116 TYR A CA 1
ATOM 671 C C . TYR A 1 91 ? 45.54676 17.75596 47.60150 1.000 19.53047 116 TYR A C 1
ATOM 672 O O . TYR A 1 91 ? 45.90642 17.15363 48.62091 1.000 21.58345 116 TYR A O 1
ATOM 681 N N . GLU A 1 92 ? 45.38077 19.07422 47.57160 1.000 17.22243 117 GLU A N 1
ATOM 682 C CA . GLU A 1 92 ? 45.63554 19.92622 48.71690 1.000 20.00666 117 GLU A CA 1
ATOM 683 C C . GLU A 1 92 ? 44.34046 20.42244 49.35922 1.000 19.12342 117 GLU A C 1
ATOM 684 O O . GLU A 1 92 ? 44.37047 21.34429 50.16931 1.000 20.12452 117 GLU A O 1
ATOM 690 N N . GLY A 1 93 ? 43.20289 19.82258 49.01039 1.000 18.68478 118 GLY A N 1
ATOM 691 C CA . GLY A 1 93 ? 41.92992 20.20853 49.59164 1.000 18.84764 118 GLY A CA 1
ATOM 692 C C . GLY A 1 93 ? 41.49800 21.63491 49.32567 1.000 21.05690 118 GLY A C 1
ATOM 693 O O . GLY A 1 93 ? 40.70953 22.19021 50.10086 1.000 24.57257 118 GLY A O 1
ATOM 694 N N . LEU A 1 94 ? 41.96452 22.24092 48.23100 1.000 18.65957 119 LEU A N 1
ATOM 695 C CA . LEU A 1 94 ? 41.65596 23.64230 47.95821 1.000 17.81113 119 LEU A CA 1
ATOM 696 C C . LEU A 1 94 ? 40.17877 23.88661 47.66739 1.000 20.35409 119 LEU A C 1
ATOM 697 O O . LEU A 1 94 ? 39.75288 25.04756 47.60075 1.000 20.25923 119 LEU A O 1
ATOM 702 N N . SER A 1 95 ? 39.39567 22.83602 47.47726 1.000 20.31475 120 SER A N 1
ATOM 703 C CA . SER A 1 95 ? 37.96608 22.97460 47.24424 1.000 19.56805 120 SER A CA 1
ATOM 704 C C . SER A 1 95 ? 37.16816 23.02502 48.53657 1.000 24.10670 120 SER A C 1
ATOM 705 O O . SER A 1 95 ? 35.95508 23.25016 48.49556 1.000 20.69386 120 SER A O 1
ATOM 708 N N . TYR A 1 96 ? 37.80330 22.81602 49.67770 1.000 21.37797 121 TYR A N 1
ATOM 709 C CA . TYR A 1 96 ? 37.02255 22.82462 50.90547 1.000 21.42627 121 TYR A CA 1
ATOM 710 C C . TYR A 1 96 ? 37.82054 23.32767 52.10162 1.000 22.58318 121 TYR A C 1
ATOM 711 O O . TYR A 1 96 ? 37.35599 23.15328 53.23442 1.000 23.10825 121 TYR A O 1
ATOM 720 N N . VAL A 1 97 ? 38.99636 23.93078 51.89965 1.000 23.15005 122 VAL A N 1
ATOM 721 C CA . VAL A 1 97 ? 39.74382 24.58495 52.96229 1.000 25.69900 122 VAL A CA 1
ATOM 722 C C . VAL A 1 97 ? 40.18318 25.95412 52.46685 1.000 27.59386 122 VAL A C 1
ATOM 723 O O . VAL A 1 97 ? 40.36970 26.18471 51.26729 1.000 25.97715 122 VAL A O 1
ATOM 727 N N . SER A 1 98 ? 40.32198 26.87469 53.40927 1.000 24.23249 123 SER A N 1
ATOM 728 C CA . SER A 1 98 ? 40.79865 28.21903 53.13887 1.000 23.59656 123 SER A CA 1
ATOM 729 C C . SER A 1 98 ? 41.29654 28.75758 54.46357 1.000 29.33749 123 SER A C 1
ATOM 730 O O . SER A 1 98 ? 40.82383 28.33800 55.52140 1.000 29.46844 123 SER A O 1
ATOM 733 N N . SER A 1 99 ? 42.24703 29.67310 54.40655 1.000 28.99288 124 SER A N 1
ATOM 734 C CA . SER A 1 99 ? 42.71227 30.30948 55.62753 1.000 28.89696 124 SER A CA 1
ATOM 735 C C . SER A 1 99 ? 41.93045 31.56906 55.95464 1.000 33.29451 124 SER A C 1
ATOM 736 O O . SER A 1 99 ? 42.24752 32.23603 56.93844 1.000 32.41877 124 SER A O 1
ATOM 739 N N . VAL A 1 100 ? 40.89907 31.90552 55.17911 1.000 27.63406 125 VAL A N 1
ATOM 740 C CA . VAL A 1 100 ? 40.01738 33.01176 55.52200 1.000 29.06694 125 VAL A CA 1
ATOM 741 C C . VAL A 1 100 ? 38.58809 32.49035 55.55811 1.000 28.77271 125 VAL A C 1
ATOM 742 O O . VAL A 1 100 ? 38.30235 31.37467 55.11879 1.000 26.70864 125 VAL A O 1
ATOM 746 N N . SER A 1 101 ? 37.68906 33.30356 56.11543 1.000 27.20445 126 SER A N 1
ATOM 747 C CA . SER A 1 101 ? 36.29081 32.89918 56.21080 1.000 28.10410 126 SER A CA 1
ATOM 748 C C . SER A 1 101 ? 35.76983 32.54499 54.82504 1.000 27.13185 126 SER A C 1
ATOM 749 O O . SER A 1 101 ? 35.88339 33.33325 53.88472 1.000 24.60435 126 SER A O 1
ATOM 752 N N . PHE A 1 102 ? 35.23405 31.33835 54.69114 1.000 28.19484 127 PHE A N 1
ATOM 753 C CA . PHE A 1 102 ? 34.85507 30.85511 53.37665 1.000 26.86774 127 PHE A CA 1
ATOM 754 C C . PHE A 1 102 ? 33.57940 30.03234 53.46351 1.000 25.80220 127 PHE A C 1
ATOM 755 O O . PHE A 1 102 ? 33.20781 29.53097 54.52745 1.000 23.91315 127 PHE A O 1
ATOM 763 N N . VAL A 1 103 ? 32.89830 29.92305 52.31853 1.000 23.58381 128 VAL A N 1
ATOM 764 C CA . VAL A 1 103 ? 31.80009 28.98636 52.12323 1.000 24.19341 128 VAL A CA 1
ATOM 765 C C . VAL A 1 103 ? 32.20748 28.02982 51.00912 1.000 26.01313 128 VAL A C 1
ATOM 766 O O . VAL A 1 103 ? 32.95821 28.39946 50.10200 1.000 28.62668 128 VAL A O 1
ATOM 770 N N . ILE A 1 104 ? 31.73806 26.78807 51.08622 1.000 23.10216 129 ILE A N 1
ATOM 771 C CA . ILE A 1 104 ? 31.90373 25.83044 49.99288 1.000 24.42668 129 ILE A CA 1
ATOM 772 C C . ILE A 1 104 ? 30.63628 25.84907 49.15054 1.000 24.94808 129 ILE A C 1
ATOM 773 O O . ILE A 1 104 ? 29.52961 25.71292 49.68292 1.000 23.25589 129 ILE A O 1
ATOM 778 N N . ILE A 1 105 ? 30.78851 26.04427 47.84607 1.000 22.18326 130 ILE A N 1
ATOM 779 C CA . ILE A 1 105 ? 29.73257 25.72835 46.89405 1.000 22.31723 130 ILE A CA 1
ATOM 780 C C . ILE A 1 105 ? 30.00673 24.30168 46.44100 1.000 26.46506 130 ILE A C 1
ATOM 781 O O . ILE A 1 105 ? 30.96878 24.04580 45.70372 1.000 21.67597 130 ILE A O 1
ATOM 786 N N . ASP A 1 106 ? 29.20009 23.36638 46.94065 1.000 21.41909 131 ASP A N 1
ATOM 787 C CA . ASP A 1 106 ? 29.35233 21.94333 46.66017 1.000 20.40429 131 ASP A CA 1
ATOM 788 C C . ASP A 1 106 ? 28.37351 21.55631 45.55958 1.000 24.38197 131 ASP A C 1
ATOM 789 O O . ASP A 1 106 ? 27.15460 21.62013 45.76151 1.000 21.69425 131 ASP A O 1
ATOM 794 N N . LEU A 1 107 ? 28.90258 21.13039 44.41423 1.000 20.00562 132 LEU A N 1
ATOM 795 C CA . LEU A 1 107 ? 28.09388 20.93967 43.21725 1.000 23.75896 132 LEU A CA 1
ATOM 796 C C . LEU A 1 107 ? 27.53799 19.53300 43.07826 1.000 22.55100 132 LEU A C 1
ATOM 797 O O . LEU A 1 107 ? 27.12863 19.16385 41.97420 1.000 25.19541 132 LEU A O 1
ATOM 802 N N . ARG A 1 108 ? 27.50252 18.74400 44.15775 1.000 20.11587 133 ARG A N 1
ATOM 803 C CA . ARG A 1 108 ? 27.10091 17.34462 44.03312 1.000 20.96973 133 ARG A CA 1
ATOM 804 C C . ARG A 1 108 ? 25.69459 17.19290 43.45213 1.000 27.75001 133 ARG A C 1
ATOM 805 O O . ARG A 1 108 ? 25.40382 16.18256 42.80522 1.000 26.24801 133 ARG A O 1
ATOM 813 N N . ASN A 1 109 ? 24.79875 18.15858 43.68194 1.000 23.76737 134 ASN A N 1
ATOM 814 C CA . ASN A 1 109 ? 23.45857 17.99554 43.12508 1.000 25.81450 134 ASN A CA 1
ATOM 815 C C . ASN A 1 109 ? 23.38867 18.43773 41.67820 1.000 24.58783 134 ASN A C 1
ATOM 816 O O . ASN A 1 109 ? 22.39092 18.17722 40.99981 1.000 26.10752 134 ASN A O 1
ATOM 821 N N . LEU A 1 110 ? 24.41732 19.11823 41.20000 1.000 21.95927 135 LEU A N 1
ATOM 822 C CA . LEU A 1 110 ? 24.46194 19.55879 39.81544 1.000 24.57761 135 LEU A CA 1
ATOM 823 C C . LEU A 1 110 ? 25.23826 18.51246 39.02318 1.000 24.96112 135 LEU A C 1
ATOM 824 O O . LEU A 1 110 ? 26.37582 18.72074 38.59537 1.000 22.40487 135 LEU A O 1
ATOM 829 N N . ASN A 1 111 ? 24.60201 17.34242 38.87397 1.000 19.44602 136 ASN A N 1
ATOM 830 C CA . ASN A 1 111 ? 25.23808 16.19528 38.23315 1.000 27.45064 136 ASN A CA 1
ATOM 831 C C . ASN A 1 111 ? 24.38022 15.60271 37.12254 1.000 24.01009 136 ASN A C 1
ATOM 832 O O . ASN A 1 111 ? 24.52293 14.42217 36.80608 1.000 23.93595 136 ASN A O 1
ATOM 837 N N . LEU A 1 112 ? 23.48791 16.38610 36.53774 1.000 25.59886 137 LEU A N 1
ATOM 838 C CA . LEU A 1 112 ? 22.71310 15.89585 35.40890 1.000 28.39854 137 LEU A CA 1
ATOM 839 C C . LEU A 1 112 ? 23.62901 15.70977 34.20964 1.000 26.02893 137 LEU A C 1
ATOM 840 O O . LEU A 1 112 ? 24.49399 16.54451 33.94668 1.000 23.63710 137 LEU A O 1
ATOM 845 N N . ILE A 1 113 ? 23.43593 14.61593 33.47431 1.000 24.95057 138 ILE A N 1
ATOM 846 C CA . ILE A 1 113 ? 24.20265 14.35024 32.26296 1.000 25.45094 138 ILE A CA 1
ATOM 847 C C . ILE A 1 113 ? 23.23478 14.05521 31.13073 1.000 28.27252 138 ILE A C 1
ATOM 848 O O . ILE A 1 113 ? 22.37617 13.17913 31.25844 1.000 29.35818 138 ILE A O 1
ATOM 853 N N . ASN A 1 114 ? 23.38260 14.75407 30.01685 1.000 26.49024 139 ASN A N 1
ATOM 854 C CA . ASN A 1 114 ? 22.52375 14.48757 28.87302 1.000 25.74876 139 ASN A CA 1
ATOM 855 C C . ASN A 1 114 ? 23.41527 14.07100 27.71255 1.000 24.45567 139 ASN A C 1
ATOM 856 O O . ASN A 1 114 ? 24.04756 14.91520 27.07276 1.000 24.36508 139 ASN A O 1
ATOM 861 N N . VAL A 1 115 ? 23.44954 12.76805 27.44329 1.000 26.38100 140 VAL A N 1
ATOM 862 C CA . VAL A 1 115 ? 24.24022 12.21452 26.35113 1.000 29.18698 140 VAL A CA 1
ATOM 863 C C . VAL A 1 115 ? 23.38604 12.19536 25.08547 1.000 30.85838 140 VAL A C 1
ATOM 864 O O . VAL A 1 115 ? 22.20834 11.81216 25.11452 1.000 29.17228 140 VAL A O 1
ATOM 868 N N . ASP A 1 116 ? 23.96468 12.64727 23.98031 1.000 29.70570 141 ASP A N 1
ATOM 869 C CA . ASP A 1 116 ? 23.30236 12.61965 22.68074 1.000 32.91448 141 ASP A CA 1
ATOM 870 C C . ASP A 1 116 ? 24.18653 11.83055 21.72579 1.000 29.22450 141 ASP A C 1
ATOM 871 O O . ASP A 1 116 ? 25.25011 12.31278 21.31777 1.000 26.75265 141 ASP A O 1
ATOM 876 N N . VAL A 1 117 ? 23.75593 10.61236 21.38751 1.000 28.42819 142 VAL A N 1
ATOM 877 C CA . VAL A 1 117 ? 24.58949 9.73804 20.56708 1.000 32.05961 142 VAL A CA 1
ATOM 878 C C . VAL A 1 117 ? 24.79845 10.33847 19.18727 1.000 31.44183 142 VAL A C 1
ATOM 879 O O . VAL A 1 117 ? 25.92406 10.38040 18.67504 1.000 30.40549 142 VAL A O 1
ATOM 883 N N . GLU A 1 118 ? 23.72686 10.84866 18.58048 1.000 30.86567 143 GLU A N 1
ATOM 884 C CA . GLU A 1 118 ? 23.79217 11.24154 17.17716 1.000 33.24842 143 GLU A CA 1
ATOM 885 C C . GLU A 1 118 ? 24.73276 12.41984 16.96751 1.000 36.17658 143 GLU A C 1
ATOM 886 O O . GLU A 1 118 ? 25.46215 12.46513 15.96910 1.000 34.41522 143 GLU A O 1
ATOM 892 N N . SER A 1 119 ? 24.75646 13.37167 17.89745 1.000 30.69609 144 SER A N 1
ATOM 893 C CA . SER A 1 119 ? 25.74889 14.43527 17.82071 1.000 30.11452 144 SER A CA 1
ATOM 894 C C . SER A 1 119 ? 27.06005 14.06974 18.50624 1.000 27.18160 144 SER A C 1
ATOM 895 O O . SER A 1 119 ? 27.97829 14.89184 18.52246 1.000 26.03006 144 SER A O 1
ATOM 898 N N . LYS A 1 120 ? 27.16806 12.86614 19.05753 1.000 26.99514 145 LYS A N 1
ATOM 899 C CA . LYS A 1 120 ? 28.35720 12.44413 19.78771 1.000 26.49883 145 LYS A CA 1
ATOM 900 C C . LYS A 1 120 ? 28.78341 13.53128 20.77139 1.000 24.26797 145 LYS A C 1
ATOM 901 O O . LYS A 1 120 ? 29.91963 14.00082 20.76501 1.000 22.17164 145 LYS A O 1
ATOM 907 N N . SER A 1 121 ? 27.82973 13.98264 21.58286 1.000 26.16864 146 SER A N 1
ATOM 908 C CA . SER A 1 121 ? 28.11741 15.04712 22.53315 1.000 25.03175 146 SER A CA 1
ATOM 909 C C . SER A 1 121 ? 27.25757 14.85304 23.77288 1.000 29.45799 146 SER A C 1
ATOM 910 O O . SER A 1 121 ? 26.24870 14.13888 23.75524 1.000 24.56671 146 SER A O 1
ATOM 913 N N . ALA A 1 122 ? 27.67916 15.49440 24.85924 1.000 25.32666 147 ALA A N 1
ATOM 914 C CA . ALA A 1 122 ? 26.95032 15.41658 26.11339 1.000 20.84893 147 ALA A CA 1
ATOM 915 C C . ALA A 1 122 ? 27.11022 16.72893 26.85961 1.000 22.62796 147 ALA A C 1
ATOM 916 O O . ALA A 1 122 ? 28.21159 17.28062 26.93793 1.000 21.64928 147 ALA A O 1
ATOM 918 N N . TRP A 1 123 ? 26.00323 17.22523 27.39765 1.000 23.03018 148 TRP A N 1
ATOM 919 C CA . TRP A 1 123 ? 26.04767 18.28995 28.38541 1.000 20.41635 148 TRP A CA 1
ATOM 920 C C . TRP A 1 123 ? 26.14644 17.63344 29.74962 1.000 23.62489 148 TRP A C 1
ATOM 921 O O . TRP A 1 123 ? 25.35005 16.74757 30.07629 1.000 22.18822 148 TRP A O 1
ATOM 932 N N . VAL A 1 124 ? 27.13883 18.05093 30.53025 1.000 20.19912 149 VAL A N 1
ATOM 933 C CA . VAL A 1 124 ? 27.46578 17.41722 31.79885 1.000 20.47707 149 VAL A CA 1
ATOM 934 C C . VAL A 1 124 ? 27.56599 18.52630 32.82612 1.000 20.88363 149 VAL A C 1
ATOM 935 O O . VAL A 1 124 ? 28.46200 19.37407 32.73894 1.000 23.65340 149 VAL A O 1
ATOM 939 N N . GLN A 1 125 ? 26.67935 18.51109 33.81092 1.000 20.93766 150 GLN A N 1
ATOM 940 C CA . GLN A 1 125 ? 26.77933 19.48766 34.87541 1.000 19.90988 150 GLN A CA 1
ATOM 941 C C . GLN A 1 125 ? 28.04287 19.22341 35.68735 1.000 19.38142 150 GLN A C 1
ATOM 942 O O . GLN A 1 125 ? 28.45402 18.07729 35.87071 1.000 21.24279 150 GLN A O 1
ATOM 948 N N . ALA A 1 126 ? 28.66197 20.29809 36.16305 1.000 20.26952 151 ALA A N 1
ATOM 949 C CA . ALA A 1 126 ? 30.03563 20.23781 36.65780 1.000 21.09837 151 ALA A CA 1
ATOM 950 C C . ALA A 1 126 ? 30.17299 19.48882 37.97116 1.000 20.54898 151 ALA A C 1
ATOM 951 O O . ALA A 1 126 ? 31.30165 19.29070 38.43063 1.000 22.66094 151 ALA A O 1
ATOM 953 N N . GLY A 1 127 ? 29.07131 19.07212 38.58540 1.000 18.49027 152 GLY A N 1
ATOM 954 C CA . GLY A 1 127 ? 29.16078 18.28211 39.78832 1.000 19.94828 152 GLY A CA 1
ATOM 955 C C . GLY A 1 127 ? 29.11606 16.80741 39.52033 1.000 20.44374 152 GLY A C 1
ATOM 956 O O . GLY A 1 127 ? 29.19570 16.00341 40.45282 1.000 19.72250 152 GLY A O 1
ATOM 957 N N . ALA A 1 128 ? 28.96459 16.41468 38.26279 1.000 16.31444 153 ALA A N 1
ATOM 958 C CA . ALA A 1 128 ? 28.98978 15.00033 37.94178 1.000 20.47341 153 ALA A CA 1
ATOM 959 C C . ALA A 1 128 ? 30.38999 14.45731 38.14577 1.000 18.75006 153 ALA A C 1
ATOM 960 O O . ALA A 1 128 ? 31.38102 15.17943 38.01580 1.000 19.83761 153 ALA A O 1
ATOM 962 N N . THR A 1 129 ? 30.45912 13.18453 38.50951 1.000 19.77015 154 THR A N 1
ATOM 963 C CA . THR A 1 129 ? 31.72739 12.49221 38.60329 1.000 20.37205 154 THR A CA 1
ATOM 964 C C . THR A 1 129 ? 32.03298 11.79033 37.29518 1.000 23.90680 154 THR A C 1
ATOM 965 O O . THR A 1 129 ? 31.14852 11.54642 36.46512 1.000 21.75437 154 THR A O 1
ATOM 969 N N . ILE A 1 130 ? 33.31213 11.44443 37.13997 1.000 20.47384 155 ILE A N 1
ATOM 970 C CA . ILE A 1 130 ? 33.76871 10.69895 35.97918 1.000 21.28354 155 ILE A CA 1
ATOM 971 C C . ILE A 1 130 ? 33.01199 9.38474 35.85926 1.000 23.79985 155 ILE A C 1
ATOM 972 O O . ILE A 1 130 ? 32.62552 8.98025 34.75994 1.000 21.78164 155 ILE A O 1
ATOM 977 N N . GLY A 1 131 ? 32.83733 8.67092 36.97866 1.000 21.31657 156 GLY A N 1
ATOM 978 C CA . GLY A 1 131 ? 32.09888 7.42117 36.92557 1.000 22.21090 156 GLY A CA 1
ATOM 979 C C . GLY A 1 131 ? 30.67479 7.62152 36.44353 1.000 23.94729 156 GLY A C 1
ATOM 980 O O . GLY A 1 131 ? 30.14824 6.81247 35.67245 1.000 22.71306 156 GLY A O 1
ATOM 981 N N . GLU A 1 132 ? 30.02992 8.70797 36.88888 1.000 23.31926 157 GLU A N 1
ATOM 982 C CA . GLU A 1 132 ? 28.68111 9.00860 36.40547 1.000 25.96903 157 GLU A CA 1
ATOM 983 C C . GLU A 1 132 ? 28.69023 9.30916 34.91052 1.000 24.91071 157 GLU A C 1
ATOM 984 O O . GLU A 1 132 ? 27.79695 8.86852 34.16989 1.000 27.52050 157 GLU A O 1
ATOM 990 N N . LEU A 1 133 ? 29.70396 10.04337 34.44247 1.000 19.63149 158 LEU A N 1
ATOM 991 C CA . LEU A 1 133 ? 29.81524 10.32115 33.01432 1.000 20.30158 158 LEU A CA 1
ATOM 992 C C . LEU A 1 133 ? 29.97605 9.02992 32.20788 1.000 22.64358 158 LEU A C 1
ATOM 993 O O . LEU A 1 133 ? 29.25303 8.80602 31.23448 1.000 21.66867 158 LEU A O 1
ATOM 998 N N . TYR A 1 134 ? 30.88667 8.14274 32.62069 1.000 19.57592 159 TYR A N 1
ATOM 999 C CA . TYR A 1 134 ? 31.07608 6.89845 31.87011 1.000 21.85332 159 TYR A CA 1
ATOM 1000 C C . TYR A 1 134 ? 29.80953 6.04057 31.86641 1.000 22.99750 159 TYR A C 1
ATOM 1001 O O . TYR A 1 134 ? 29.46757 5.43031 30.84455 1.000 20.12260 159 TYR A O 1
ATOM 1010 N N . TYR A 1 135 ? 29.13322 5.94381 33.01363 1.000 18.06096 160 TYR A N 1
ATOM 1011 C CA . TYR A 1 135 ? 27.86537 5.22017 33.07743 1.000 24.21062 160 TYR A CA 1
ATOM 1012 C C . TYR A 1 135 ? 26.85228 5.80082 32.09707 1.000 21.99223 160 TYR A C 1
ATOM 1013 O O . TYR A 1 135 ? 26.21952 5.06594 31.32934 1.000 24.59147 160 TYR A O 1
ATOM 1022 N N . ARG A 1 136 ? 26.68752 7.12235 32.10503 1.000 20.42751 161 ARG A N 1
ATOM 1023 C CA . ARG A 1 136 ? 25.70505 7.73704 31.22178 1.000 22.10505 161 ARG A CA 1
ATOM 1024 C C . ARG A 1 136 ? 26.07457 7.57027 29.75500 1.000 25.11169 161 ARG A C 1
ATOM 1025 O O . ARG A 1 136 ? 25.18563 7.48730 28.91210 1.000 24.91588 161 ARG A O 1
ATOM 1033 N N . ILE A 1 137 ? 27.36453 7.53248 29.41934 1.000 20.72968 162 ILE A N 1
ATOM 1034 C CA . ILE A 1 137 ? 27.72735 7.26551 28.03023 1.000 22.98000 162 ILE A CA 1
ATOM 1035 C C . ILE A 1 137 ? 27.39835 5.82370 27.67581 1.000 24.80853 162 ILE A C 1
ATOM 1036 O O . ILE A 1 137 ? 26.78672 5.54349 26.63789 1.000 27.96395 162 ILE A O 1
ATOM 1041 N N . ALA A 1 138 ? 27.78929 4.89018 28.54431 1.000 21.66423 163 ALA A N 1
ATOM 1042 C CA . ALA A 1 138 ? 27.57410 3.47638 28.27103 1.000 25.04868 163 ALA A CA 1
ATOM 1043 C C . ALA A 1 138 ? 26.09440 3.14934 28.19521 1.000 25.56771 163 ALA A C 1
ATOM 1044 O O . ALA A 1 138 ? 25.69651 2.22156 27.48226 1.000 26.37813 163 ALA A O 1
ATOM 1046 N N . GLU A 1 139 ? 25.27487 3.89423 28.93466 1.000 25.22699 164 GLU A N 1
ATOM 1047 C CA . GLU A 1 139 ? 23.82939 3.73222 28.86844 1.000 28.14807 164 GLU A CA 1
ATOM 1048 C C . GLU A 1 139 ? 23.32468 3.84538 27.43966 1.000 27.19684 164 GLU A C 1
ATOM 1049 O O . GLU A 1 139 ? 22.38149 3.15030 27.05660 1.000 30.00401 164 GLU A O 1
ATOM 1055 N N . LYS A 1 140 ? 23.96028 4.69731 26.63634 1.000 28.80218 165 LYS A N 1
ATOM 1056 C CA . LYS A 1 140 ? 23.48578 5.04596 25.30629 1.000 25.26689 165 LYS A CA 1
ATOM 1057 C C . LYS A 1 140 ? 24.28726 4.39847 24.18825 1.000 32.22212 165 LYS A C 1
ATOM 1058 O O . LYS A 1 140 ? 23.72675 4.12674 23.12457 1.000 29.96448 165 LYS A O 1
ATOM 1064 N N . SER A 1 141 ? 25.58311 4.16149 24.38370 1.000 26.79855 166 SER A N 1
ATOM 1065 C CA . SER A 1 141 ? 26.39685 3.59467 23.31784 1.000 27.49567 166 SER A CA 1
ATOM 1066 C C . SER A 1 141 ? 27.61247 2.91585 23.92440 1.000 32.16448 166 SER A C 1
ATOM 1067 O O . SER A 1 141 ? 28.25921 3.48381 24.80880 1.000 25.28570 166 SER A O 1
ATOM 1070 N N . GLU A 1 142 ? 27.91947 1.70271 23.45577 1.000 31.68303 167 GLU A N 1
ATOM 1071 C CA . GLU A 1 142 ? 29.17519 1.07769 23.84700 1.000 31.73642 167 GLU A CA 1
ATOM 1072 C C . GLU A 1 142 ? 30.33380 1.54622 22.97985 1.000 29.09604 167 GLU A C 1
ATOM 1073 O O . GLU A 1 142 ? 31.48541 1.18998 23.25386 1.000 31.24001 167 GLU A O 1
ATOM 1079 N N . ASN A 1 143 ? 30.05255 2.33177 21.94666 1.000 27.22699 168 ASN A N 1
ATOM 1080 C CA . ASN A 1 143 ? 31.05687 2.78854 21.00024 1.000 27.49285 168 ASN A CA 1
ATOM 1081 C C . ASN A 1 143 ? 31.37118 4.26494 21.15772 1.000 24.76789 168 ASN A C 1
ATOM 1082 O O . ASN A 1 143 ? 32.05524 4.84656 20.30847 1.000 23.36204 168 ASN A O 1
ATOM 1087 N N . LEU A 1 144 ? 30.88454 4.89053 22.21461 1.000 24.75342 169 LEU A N 1
ATOM 1088 C CA . LEU A 1 144 ? 31.24736 6.25882 22.48687 1.000 25.55760 169 LEU A CA 1
ATOM 1089 C C . LEU A 1 144 ? 31.99044 6.30774 23.80790 1.000 24.23696 169 LEU A C 1
ATOM 1090 O O . LEU A 1 144 ? 31.82773 5.44567 24.67287 1.000 23.43679 169 LEU A O 1
ATOM 1095 N N . ALA A 1 145 ? 32.81754 7.32922 23.94780 1.000 20.11489 170 ALA A N 1
ATOM 1096 C CA . ALA A 1 145 ? 33.60093 7.46978 25.15456 1.000 21.96009 170 ALA A CA 1
ATOM 1097 C C . ALA A 1 145 ? 33.87312 8.94302 25.36647 1.000 20.63398 170 ALA A C 1
ATOM 1098 O O . ALA A 1 145 ? 33.61281 9.77645 24.49579 1.000 22.21636 170 ALA A O 1
ATOM 1100 N N . PHE A 1 146 ? 34.43234 9.25477 26.53142 1.000 21.44864 171 PHE A N 1
ATOM 1101 C CA . PHE A 1 146 ? 35.01901 10.56317 26.71158 1.000 20.07764 171 PHE A CA 1
ATOM 1102 C C . PHE A 1 146 ? 36.40116 10.39650 27.32616 1.000 20.64451 171 PHE A C 1
ATOM 1103 O O . PHE A 1 146 ? 36.57419 9.57958 28.23530 1.000 21.31740 171 PHE A O 1
ATOM 1111 N N . PRO A 1 147 ? 37.40903 11.13967 26.84099 1.000 18.72313 172 PRO A N 1
ATOM 1112 C CA . PRO A 1 147 ? 38.76406 10.99122 27.39278 1.000 21.26258 172 PRO A CA 1
ATOM 1113 C C . PRO A 1 147 ? 38.88455 11.65699 28.74787 1.000 19.45028 172 PRO A C 1
ATOM 1114 O O . PRO A 1 147 ? 38.97831 12.87901 28.83489 1.000 22.00262 172 PRO A O 1
ATOM 1118 N N . ALA A 1 148 ? 38.85416 10.87946 29.81645 1.000 19.97827 173 ALA A N 1
ATOM 1119 C CA . ALA A 1 148 ? 39.03505 11.44916 31.13786 1.000 17.84445 173 ALA A CA 1
ATOM 1120 C C . ALA A 1 148 ? 39.77896 10.42033 31.97720 1.000 19.35973 173 ALA A C 1
ATOM 1121 O O . ALA A 1 148 ? 40.36521 9.47228 31.44740 1.000 21.31781 173 ALA A O 1
ATOM 1123 N N . GLY A 1 149 ? 39.76487 10.60859 33.29045 1.000 19.89875 174 GLY A N 1
ATOM 1124 C CA . GLY A 1 149 ? 40.53753 9.75995 34.16120 1.000 18.70305 174 GLY A CA 1
ATOM 1125 C C . GLY A 1 149 ? 39.83860 8.46713 34.50159 1.000 21.10877 174 GLY A C 1
ATOM 1126 O O . GLY A 1 149 ? 38.71462 8.18305 34.07636 1.000 23.38005 174 GLY A O 1
ATOM 1127 N N . ASP A 1 150 ? 40.52113 7.67219 35.31959 1.000 23.20666 175 ASP A N 1
ATOM 1128 C CA . ASP A 1 150 ? 40.02185 6.35843 35.68561 1.000 26.05041 175 ASP A CA 1
ATOM 1129 C C . ASP A 1 150 ? 39.46149 6.29568 37.10491 1.000 25.97962 175 ASP A C 1
ATOM 1130 O O . ASP A 1 150 ? 38.88934 5.27071 37.48187 1.000 31.36700 175 ASP A O 1
ATOM 1135 N N . CYS A 1 151 ? 39.59269 7.35310 37.89209 1.000 28.64375 176 CYS A N 1
ATOM 1136 C CA . CYS A 1 151 ? 39.00048 7.37402 39.22717 1.000 26.67353 176 CYS A CA 1
ATOM 1137 C C . CYS A 1 151 ? 37.53922 7.80354 39.11158 1.000 24.99767 176 CYS A C 1
ATOM 1138 O O . CYS A 1 151 ? 37.25670 8.95473 38.75427 1.000 21.19629 176 CYS A O 1
ATOM 1141 N N . PRO A 1 152 ? 36.58548 6.91768 39.39758 1.000 23.83621 177 PRO A N 1
ATOM 1142 C CA . PRO A 1 152 ? 35.18168 7.25139 39.12122 1.000 22.14371 177 PRO A CA 1
ATOM 1143 C C . PRO A 1 152 ? 34.59818 8.30951 40.05002 1.000 22.36726 177 PRO A C 1
ATOM 1144 O O . PRO A 1 152 ? 33.63412 8.96629 39.65485 1.000 25.55784 177 PRO A O 1
ATOM 1148 N N . GLY A 1 153 ? 35.15267 8.51909 41.24199 1.000 21.31614 178 GLY A N 1
ATOM 1149 C CA . GLY A 1 153 ? 34.63248 9.52706 42.14307 1.000 24.33965 178 GLY A CA 1
ATOM 1150 C C . GLY A 1 153 ? 35.14424 10.93502 41.93023 1.000 23.43450 178 GLY A C 1
ATOM 1151 O O . GLY A 1 153 ? 34.74632 11.85791 42.64803 1.000 20.66581 178 GLY A O 1
ATOM 1152 N N . VAL A 1 154 ? 36.03249 11.13842 40.96277 1.000 21.24482 179 VAL A N 1
ATOM 1153 C CA . VAL A 1 154 ? 36.55109 12.47222 40.71410 1.000 21.18658 179 VAL A CA 1
ATOM 1154 C C . VAL A 1 154 ? 35.48392 13.32279 40.04868 1.000 21.93451 179 VAL A C 1
ATOM 1155 O O . VAL A 1 154 ? 34.75514 12.85805 39.16177 1.000 18.07096 179 VAL A O 1
ATOM 1159 N N . GLY A 1 155 ? 35.38652 14.57435 40.48771 1.000 19.88421 180 GLY A N 1
ATOM 1160 C CA . GLY A 1 155 ? 34.44238 15.49164 39.89418 1.000 19.90807 180 GLY A CA 1
ATOM 1161 C C . GLY A 1 155 ? 34.88848 15.93838 38.50967 1.000 22.73442 180 GLY A C 1
ATOM 1162 O O . GLY A 1 155 ? 36.06742 16.20455 38.25761 1.000 18.16099 180 GLY A O 1
ATOM 1163 N N . ILE A 1 156 ? 33.92502 16.00799 37.59356 1.000 17.65178 181 ILE A N 1
ATOM 1164 C CA . ILE A 1 156 ? 34.25108 16.46139 36.24960 1.000 18.17191 181 ILE A CA 1
ATOM 1165 C C . ILE A 1 156 ? 34.59339 17.94174 36.22125 1.000 19.63903 181 ILE A C 1
ATOM 1166 O O . ILE A 1 156 ? 35.32706 18.38244 35.32859 1.000 21.51515 181 ILE A O 1
ATOM 1171 N N . GLY A 1 157 ? 34.10902 18.72827 37.18614 1.000 20.97312 182 GLY A N 1
ATOM 1172 C CA . GLY A 1 157 ? 34.46920 20.13861 37.20599 1.000 19.80688 182 GLY A CA 1
ATOM 1173 C C . GLY A 1 157 ? 35.95419 20.33483 37.44815 1.000 18.71577 182 GLY A C 1
ATOM 1174 O O . GLY A 1 157 ? 36.62512 21.10198 36.75104 1.000 18.56296 182 GLY A O 1
ATOM 1175 N N . GLY A 1 158 ? 36.49475 19.61123 38.41912 1.000 20.48672 183 GLY A N 1
ATOM 1176 C CA . GLY A 1 158 ? 37.90729 19.74295 38.71794 1.000 19.88871 183 GLY A CA 1
ATOM 1177 C C . GLY A 1 158 ? 38.80161 19.04671 37.71486 1.000 17.79663 183 GLY A C 1
ATOM 1178 O O . GLY A 1 158 ? 39.89662 19.52683 37.41581 1.000 23.17998 183 GLY A O 1
ATOM 1179 N N . GLN A 1 159 ? 38.37555 17.89342 37.20323 1.000 19.96611 184 GLN A N 1
ATOM 1180 C CA . GLN A 1 159 ? 39.27856 17.12960 36.34908 1.000 20.05835 184 GLN A CA 1
ATOM 1181 C C . GLN A 1 159 ? 39.48355 17.82975 35.01638 1.000 20.56682 184 GLN A C 1
ATOM 1182 O O . GLN A 1 159 ? 40.61858 17.94535 34.53382 1.000 19.04841 184 GLN A O 1
ATOM 1188 N N . ILE A 1 160 ? 38.39643 18.30561 34.40537 1.000 17.59149 185 ILE A N 1
ATOM 1189 C CA . ILE A 1 160 ? 38.54560 19.07982 33.18044 1.000 21.52493 185 ILE A CA 1
ATOM 1190 C C . ILE A 1 160 ? 39.17089 20.42333 33.49499 1.000 19.71639 185 ILE A C 1
ATOM 1191 O O . ILE A 1 160 ? 39.99444 20.93681 32.73254 1.000 19.07170 185 ILE A O 1
ATOM 1196 N N . GLY A 1 161 ? 38.82875 20.99220 34.64596 1.000 18.76723 186 GLY A N 1
ATOM 1197 C CA . GLY A 1 161 ? 39.40018 22.26702 35.00489 1.000 19.28465 186 GLY A CA 1
ATOM 1198 C C . GLY A 1 161 ? 40.91301 22.25848 35.06205 1.000 17.51030 186 GLY A C 1
ATOM 1199 O O . GLY A 1 161 ? 41.54396 23.30433 34.89756 1.000 20.94958 186 GLY A O 1
ATOM 1200 N N . GLY A 1 162 ? 41.50912 21.09497 35.29538 1.000 15.83044 187 GLY A N 1
ATOM 1201 C CA . GLY A 1 162 ? 42.95934 20.97445 35.37236 1.000 18.17296 187 GLY A CA 1
ATOM 1202 C C . GLY A 1 162 ? 43.57225 20.22014 34.20487 1.000 18.55309 187 GLY A C 1
ATOM 1203 O O . GLY A 1 162 ? 44.79538 20.03078 34.14149 1.000 22.40293 187 GLY A O 1
ATOM 1204 N N . GLY A 1 163 ? 42.72956 19.79851 33.26062 1.000 19.34844 188 GLY A N 1
ATOM 1205 C CA . GLY A 1 163 ? 43.20225 19.07204 32.09679 1.000 19.43403 188 GLY A CA 1
ATOM 1206 C C . GLY A 1 163 ? 42.45014 17.77940 31.89090 1.000 19.32013 188 GLY A C 1
ATOM 1207 O O . GLY A 1 163 ? 41.50253 17.73476 31.10765 1.000 23.37678 188 GLY A O 1
ATOM 1208 N N . GLY A 1 164 ? 42.85680 16.72204 32.58639 1.000 19.77150 189 GLY A N 1
ATOM 1209 C CA . GLY A 1 164 ? 42.11029 15.47384 32.55735 1.000 19.90998 189 GLY A CA 1
ATOM 1210 C C . GLY A 1 164 ? 42.70588 14.40280 31.65640 1.000 19.90475 189 GLY A C 1
ATOM 1211 O O . GLY A 1 164 ? 42.29537 14.22245 30.50485 1.000 17.87487 189 GLY A O 1
ATOM 1212 N N . TYR A 1 165 ? 43.64203 13.64873 32.20557 1.000 20.43491 190 TYR A N 1
ATOM 1213 C CA . TYR A 1 165 ? 44.38382 12.64219 31.46871 1.000 18.00363 190 TYR A CA 1
ATOM 1214 C C . TYR A 1 165 ? 43.86129 11.25736 31.79696 1.000 15.00914 190 TYR A C 1
ATOM 1215 O O . TYR A 1 165 ? 43.48987 10.97501 32.93764 1.000 18.51939 190 TYR A O 1
ATOM 1224 N N . GLY A 1 166 ? 43.84718 10.39343 30.79772 1.000 17.64291 191 GLY A N 1
ATOM 1225 C CA . GLY A 1 166 ? 43.58605 8.99608 31.05063 1.000 17.16643 191 GLY A CA 1
ATOM 1226 C C . GLY A 1 166 ? 44.00534 8.15053 29.87774 1.000 17.29195 191 GLY A C 1
ATOM 1227 O O . GLY A 1 166 ? 44.74785 8.59652 29.00395 1.000 18.16169 191 GLY A O 1
ATOM 1228 N N . TYR A 1 167 ? 43.50463 6.91640 29.86850 1.000 19.18108 192 TYR A N 1
ATOM 1229 C CA . TYR A 1 167 ? 43.93280 5.92987 28.88962 1.000 19.71277 192 TYR A CA 1
ATOM 1230 C C . TYR A 1 167 ? 43.64747 6.34926 27.45252 1.000 24.59889 192 TYR A C 1
ATOM 1231 O O . TYR A 1 167 ? 44.28246 5.81304 26.53365 1.000 25.21386 192 TYR A O 1
ATOM 1240 N N . LEU A 1 168 ? 42.71975 7.28737 27.23152 1.000 16.99711 193 LEU A N 1
ATOM 1241 C CA . LEU A 1 168 ? 42.42003 7.76410 25.88327 1.000 20.72048 193 LEU A CA 1
ATOM 1242 C C . LEU A 1 168 ? 43.20333 9.01646 25.49390 1.000 22.55383 193 LEU A C 1
ATOM 1243 O O . LEU A 1 168 ? 43.05000 9.50585 24.36425 1.000 20.05919 193 LEU A O 1
ATOM 1248 N N . ALA A 1 169 ? 44.04546 9.54189 26.38836 1.000 18.31733 194 ALA A N 1
ATOM 1249 C CA . ALA A 1 169 ? 44.72736 10.79760 26.09537 1.000 20.92965 194 ALA A CA 1
ATOM 1250 C C . ALA A 1 169 ? 45.69163 10.65141 24.92024 1.000 20.89081 194 ALA A C 1
ATOM 1251 O O . ALA A 1 169 ? 45.80929 11.56817 24.09820 1.000 20.44961 194 ALA A O 1
ATOM 1253 N N . ARG A 1 170 ? 46.38844 9.51177 24.82057 1.000 18.47829 195 ARG A N 1
ATOM 1254 C CA . ARG A 1 170 ? 47.29662 9.30016 23.69206 1.000 21.65081 195 ARG A CA 1
ATOM 1255 C C . ARG A 1 170 ? 46.54959 9.15701 22.37516 1.000 20.43303 195 ARG A C 1
ATOM 1256 O O . ARG A 1 170 ? 47.16623 9.23792 21.30441 1.000 20.25723 195 ARG A O 1
ATOM 1264 N N . LYS A 1 171 ? 45.24308 8.93586 22.43144 1.000 18.02149 196 LYS A N 1
ATOM 1265 C CA . LYS A 1 171 ? 44.41463 8.85070 21.24437 1.000 23.02521 196 LYS A CA 1
ATOM 1266 C C . LYS A 1 171 ? 43.65434 10.14039 20.97944 1.000 23.60565 196 LYS A C 1
ATOM 1267 O O . LYS A 1 171 ? 43.57206 10.57547 19.83286 1.000 20.27565 196 LYS A O 1
ATOM 1273 N N . TYR A 1 172 ? 43.12487 10.79030 22.02373 1.000 18.56093 197 TYR A N 1
ATOM 1274 C CA . TYR A 1 172 ? 42.24524 11.93038 21.83061 1.000 22.40498 197 TYR A CA 1
ATOM 1275 C C . TYR A 1 172 ? 42.60015 13.16116 22.64665 1.000 23.56991 197 TYR A C 1
ATOM 1276 O O . TYR A 1 172 ? 41.85945 14.15215 22.58553 1.000 19.06376 197 TYR A O 1
ATOM 1285 N N . GLY A 1 173 ? 43.68097 13.13414 23.42148 1.000 20.18867 198 GLY A N 1
ATOM 1286 C CA . GLY A 1 173 ? 44.02555 14.29951 24.19563 1.000 16.19005 198 GLY A CA 1
ATOM 1287 C C . GLY A 1 173 ? 43.34260 14.26131 25.54564 1.000 17.99511 198 GLY A C 1
ATOM 1288 O O . GLY A 1 173 ? 42.68934 13.28640 25.92711 1.000 19.06859 198 GLY A O 1
ATOM 1289 N N . LEU A 1 174 ? 43.54425 15.34413 26.29489 1.000 20.45294 199 LEU A N 1
ATOM 1290 C CA . LEU A 1 174 ? 42.95286 15.52468 27.61118 1.000 17.73982 199 LEU A CA 1
ATOM 1291 C C . LEU A 1 174 ? 41.44767 15.73429 27.50631 1.000 18.74606 199 LEU A C 1
ATOM 1292 O O . LEU A 1 174 ? 40.91617 16.09256 26.45109 1.000 18.99686 199 LEU A O 1
ATOM 1297 N N . ALA A 1 175 ? 40.77001 15.53301 28.63970 1.000 17.66740 200 ALA A N 1
ATOM 1298 C CA . ALA A 1 175 ? 39.36389 15.90911 28.74991 1.000 19.32548 200 ALA A CA 1
ATOM 1299 C C . ALA A 1 175 ? 39.16940 17.34668 28.30215 1.000 21.50995 200 ALA A C 1
ATOM 1300 O O . ALA A 1 175 ? 38.22997 17.65772 27.55354 1.000 21.16217 200 ALA A O 1
ATOM 1302 N N . ALA A 1 176 ? 40.08672 18.22969 28.71236 1.000 17.09523 201 ALA A N 1
ATOM 1303 C CA . ALA A 1 176 ? 39.99779 19.63912 28.35517 1.000 19.35088 201 ALA A CA 1
ATOM 1304 C C . ALA A 1 176 ? 40.12445 19.86933 26.85616 1.000 21.10409 201 ALA A C 1
ATOM 1305 O O . ALA A 1 176 ? 39.65834 20.90270 26.36607 1.000 21.87371 201 ALA A O 1
ATOM 1307 N N . ASP A 1 177 ? 40.76680 18.95049 26.12596 1.000 20.50932 202 ASP A N 1
ATOM 1308 C CA . ASP A 1 177 ? 40.88664 19.03695 24.66812 1.000 19.94877 202 ASP A CA 1
ATOM 1309 C C . ASP A 1 177 ? 39.60389 18.63270 23.95672 1.000 24.32734 202 ASP A C 1
ATOM 1310 O O . ASP A 1 177 ? 39.53680 18.68502 22.71620 1.000 21.49466 202 ASP A O 1
ATOM 1315 N N . ASN A 1 178 ? 38.58540 18.23960 24.71247 1.000 19.70682 203 ASN A N 1
ATOM 1316 C CA . ASN A 1 178 ? 37.39356 17.63599 24.14221 1.000 19.61603 203 ASN A CA 1
ATOM 1317 C C . ASN A 1 178 ? 36.15441 18.28336 24.72678 1.000 19.69197 203 ASN A C 1
ATOM 1318 O O . ASN A 1 178 ? 35.13503 17.62930 24.93742 1.000 23.10938 203 ASN A O 1
ATOM 1323 N N . VAL A 1 179 ? 36.25360 19.56763 25.03192 1.000 21.87520 204 VAL A N 1
ATOM 1324 C CA . VAL A 1 179 ? 35.13767 20.35271 25.53552 1.000 22.46020 204 VAL A CA 1
ATOM 1325 C C . VAL A 1 179 ? 34.69478 21.26101 24.40012 1.000 23.59960 204 VAL A C 1
ATOM 1326 O O . VAL A 1 179 ? 35.51846 21.95705 23.79676 1.000 21.88953 204 VAL A O 1
ATOM 1330 N N . LEU A 1 180 ? 33.41281 21.20047 24.08000 1.000 21.89026 205 LEU A N 1
ATOM 1331 C CA . LEU A 1 180 ? 32.80103 22.00513 23.03369 1.000 25.08900 205 LEU A CA 1
ATOM 1332 C C . LEU A 1 180 ? 32.23348 23.29676 23.57284 1.000 21.11221 205 LEU A C 1
ATOM 1333 O O . LEU A 1 180 ? 32.25852 24.32206 22.88542 1.000 23.43424 205 LEU A O 1
ATOM 1338 N N . ASP A 1 181 ? 31.75532 23.27604 24.80880 1.000 22.46952 206 ASP A N 1
ATOM 1339 C CA . ASP A 1 181 ? 31.10867 24.43666 25.38278 1.000 20.76570 206 ASP A CA 1
ATOM 1340 C C . ASP A 1 181 ? 31.10815 24.23707 26.88978 1.000 20.71691 206 ASP A C 1
ATOM 1341 O O . ASP A 1 181 ? 31.46847 23.17174 27.39225 1.000 21.79015 206 ASP A O 1
ATOM 1346 N N . ALA A 1 182 ? 30.69061 25.27140 27.60533 1.000 18.33398 207 ALA A N 1
ATOM 1347 C CA . ALA A 1 182 ? 30.64007 25.22523 29.05705 1.000 21.91651 207 ALA A CA 1
ATOM 1348 C C . ALA A 1 182 ? 29.70748 26.32921 29.51677 1.000 21.22624 207 ALA A C 1
ATOM 1349 O O . ALA A 1 182 ? 29.45949 27.28705 28.78593 1.000 26.58396 207 ALA A O 1
ATOM 1351 N N . GLU A 1 183 ? 29.15515 26.16939 30.71429 1.000 20.16229 208 GLU A N 1
ATOM 1352 C CA . GLU A 1 183 ? 28.43461 27.24536 31.37702 1.000 21.29059 208 GLU A CA 1
ATOM 1353 C C . GLU A 1 183 ? 29.19518 27.57924 32.64440 1.000 23.05376 208 GLU A C 1
ATOM 1354 O O . GLU A 1 183 ? 29.64673 26.67295 33.34487 1.000 22.56477 208 GLU A O 1
ATOM 1360 N N . VAL A 1 184 ? 29.38274 28.87344 32.89893 1.000 21.75494 209 VAL A N 1
ATOM 1361 C CA . VAL A 1 184 ? 30.13915 29.34213 34.05337 1.000 24.02713 209 VAL A CA 1
ATOM 1362 C C . VAL A 1 184 ? 29.42715 30.56066 34.62534 1.000 27.41599 209 VAL A C 1
ATOM 1363 O O . VAL A 1 184 ? 28.75530 31.30492 33.90183 1.000 23.83254 209 VAL A O 1
ATOM 1367 N N . ILE A 1 185 ? 29.53078 30.72168 35.94425 1.000 22.62121 210 ILE A N 1
ATOM 1368 C CA . ILE A 1 185 ? 29.11701 31.93151 36.64766 1.000 19.94709 210 ILE A CA 1
ATOM 1369 C C . ILE A 1 185 ? 30.36024 32.78450 36.86111 1.000 27.40491 210 ILE A C 1
ATOM 1370 O O . ILE A 1 185 ? 31.32038 32.33324 37.49688 1.000 20.99549 210 ILE A O 1
ATOM 1375 N N . ASP A 1 186 ? 30.35673 34.01611 36.36684 1.000 22.28648 211 ASP A N 1
ATOM 1376 C CA . ASP A 1 186 ? 31.50748 34.87388 36.60288 1.000 24.14906 211 ASP A CA 1
ATOM 1377 C C . ASP A 1 186 ? 31.29598 35.69634 37.87733 1.000 24.46409 211 ASP A C 1
ATOM 1378 O O . ASP A 1 186 ? 30.30112 35.53421 38.59072 1.000 25.73120 211 ASP A O 1
ATOM 1383 N N . VAL A 1 187 ? 32.22611 36.61250 38.15585 1.000 25.65531 212 VAL A N 1
ATOM 1384 C CA . VAL A 1 187 ? 32.20580 37.36937 39.40514 1.000 24.11744 212 VAL A CA 1
ATOM 1385 C C . VAL A 1 187 ? 31.00907 38.31193 39.48588 1.000 29.21454 212 VAL A C 1
ATOM 1386 O O . VAL A 1 187 ? 30.59605 38.70331 40.58426 1.000 26.42356 212 VAL A O 1
ATOM 1390 N N . LYS A 1 188 ? 30.44435 38.69474 38.34863 1.000 27.91865 213 LYS A N 1
ATOM 1391 C CA . LYS A 1 188 ? 29.23643 39.50572 38.33372 1.000 31.53182 213 LYS A CA 1
ATOM 1392 C C . LYS A 1 188 ? 27.97447 38.66956 38.50503 1.000 29.72224 213 LYS A C 1
ATOM 1393 O O . LYS A 1 188 ? 26.87478 39.22551 38.51221 1.000 28.60497 213 LYS A O 1
ATOM 1399 N N . GLY A 1 189 ? 28.09912 37.35715 38.66813 1.000 26.76214 214 GLY A N 1
ATOM 1400 C CA . GLY A 1 189 ? 26.92759 36.52255 38.76059 1.000 28.88461 214 GLY A CA 1
ATOM 1401 C C . GLY A 1 189 ? 26.27322 36.19375 37.43929 1.000 29.52840 214 GLY A C 1
ATOM 1402 O O . GLY A 1 189 ? 25.18327 35.61056 37.43543 1.000 28.61927 214 GLY A O 1
ATOM 1403 N N . ARG A 1 190 ? 26.89546 36.53285 36.31745 1.000 27.54991 215 ARG A N 1
ATOM 1404 C CA . ARG A 1 190 ? 26.29970 36.21455 35.02811 1.000 30.42494 215 ARG A CA 1
ATOM 1405 C C . ARG A 1 190 ? 26.53045 34.75034 34.67817 1.000 29.94026 215 ARG A C 1
ATOM 1406 O O . ARG A 1 190 ? 27.61189 34.19591 34.92070 1.000 24.63002 215 ARG A O 1
ATOM 1414 N N . ILE A 1 191 ? 25.50692 34.12041 34.11375 1.000 24.08013 216 ILE A N 1
ATOM 1415 C CA . ILE A 1 191 ? 25.65498 32.79602 33.51895 1.000 28.08711 216 ILE A CA 1
ATOM 1416 C C . ILE A 1 191 ? 26.14907 32.99062 32.09263 1.000 26.61742 216 ILE A C 1
ATOM 1417 O O . ILE A 1 191 ? 25.45576 33.58640 31.26052 1.000 25.16225 216 ILE A O 1
ATOM 1422 N N . LEU A 1 192 ? 27.35161 32.50707 31.80818 1.000 24.54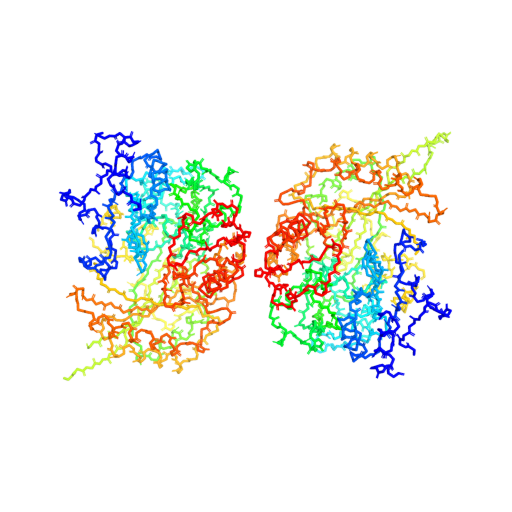126 217 LEU A N 1
ATOM 1423 C CA . LEU A 1 192 ? 27.95645 32.68586 30.50003 1.000 22.75838 217 LEU A CA 1
ATOM 1424 C C . LEU A 1 192 ? 28.21298 31.32729 29.86832 1.000 24.13650 217 LEU A C 1
ATOM 1425 O O . LEU A 1 192 ? 28.49188 30.34899 30.56370 1.000 21.89784 217 LEU A O 1
ATOM 1430 N N . ASP A 1 193 ? 28.09838 31.25060 28.54528 1.000 22.64978 218 ASP A N 1
ATOM 1431 C CA . ASP A 1 193 ? 28.58494 30.05146 27.89207 1.000 21.80863 218 ASP A CA 1
ATOM 1432 C C . ASP A 1 193 ? 29.77352 30.43634 27.02475 1.000 19.71479 218 ASP A C 1
ATOM 1433 O O . ASP A 1 193 ? 30.29311 31.55645 27.11696 1.000 22.67526 218 ASP A O 1
ATOM 1438 N N . ARG A 1 194 ? 30.20407 29.50635 26.17755 1.000 23.25220 219 ARG A N 1
ATOM 1439 C CA . ARG A 1 194 ? 31.42539 29.71576 25.40347 1.000 23.54551 219 ARG A CA 1
ATOM 1440 C C . ARG A 1 194 ? 31.36324 31.01153 24.60512 1.000 23.15032 219 ARG A C 1
ATOM 1441 O O . ARG A 1 194 ? 32.30617 31.81128 24.61608 1.000 20.76308 219 ARG A O 1
ATOM 1449 N N . LYS A 1 195 ? 30.25816 31.23359 23.90395 1.000 20.14733 220 LYS A N 1
ATOM 1450 C CA . LYS A 1 195 ? 30.13565 32.44045 23.09652 1.000 22.36263 220 LYS A CA 1
ATOM 1451 C C . LYS A 1 195 ? 30.12989 33.69619 23.95958 1.000 24.10644 220 LYS A C 1
ATOM 1452 O O . LYS A 1 195 ? 30.79458 34.68667 23.63294 1.000 28.18231 220 LYS A O 1
ATOM 1458 N N . SER A 1 196 ? 29.35151 33.69303 25.04624 1.000 26.01888 221 SER A N 1
ATOM 1459 C CA . SER A 1 196 ? 29.22553 34.90853 25.84821 1.000 25.42646 221 SER A CA 1
ATOM 1460 C C . SER A 1 196 ? 30.39752 35.08676 26.80922 1.000 27.13733 221 SER A C 1
ATOM 1461 O O . SER A 1 196 ? 30.73111 36.21952 27.17423 1.000 28.17568 221 SER A O 1
ATOM 1464 N N . MET A 1 197 ? 31.03980 34.00317 27.22662 1.000 22.17905 222 MET A N 1
ATOM 1465 C CA . MET A 1 197 ? 32.24081 34.16774 28.03725 1.000 26.10800 222 MET A CA 1
ATOM 1466 C C . MET A 1 197 ? 33.46022 34.53322 27.19304 1.000 26.54289 222 MET A C 1
ATOM 1467 O O . MET A 1 197 ? 34.41628 35.11841 27.71675 1.000 29.33202 222 MET A O 1
ATOM 1472 N N . GLY A 1 198 ? 33.42594 34.26022 25.89600 1.000 23.95244 223 GLY A N 1
ATOM 1473 C CA . GLY A 1 198 ? 34.56200 34.55685 25.05107 1.000 22.19985 223 GLY A CA 1
ATOM 1474 C C . GLY A 1 198 ? 35.57007 33.42414 25.05176 1.000 28.10709 223 GLY A C 1
ATOM 1475 O O . GLY A 1 198 ? 35.69179 32.65370 26.00784 1.000 23.02185 223 GLY A O 1
ATOM 1476 N N . GLU A 1 199 ? 36.31212 33.32634 23.94540 1.000 24.37982 224 GLU A N 1
ATOM 1477 C CA . GLU A 1 199 ? 37.22844 32.20395 23.75146 1.000 27.15768 224 GLU A CA 1
ATOM 1478 C C . GLU A 1 199 ? 38.31371 32.16828 24.81659 1.000 25.70290 224 GLU A C 1
ATOM 1479 O O . GLU A 1 199 ? 38.81347 31.08674 25.15875 1.000 24.69498 224 GLU A O 1
ATOM 1485 N N . ASP A 1 200 ? 38.68437 33.32792 25.35916 1.000 24.34140 225 ASP A N 1
ATOM 1486 C CA . ASP A 1 200 ? 39.82434 33.36005 26.26612 1.000 25.70563 225 ASP A CA 1
ATOM 1487 C C . ASP A 1 200 ? 39.45912 32.76103 27.61436 1.000 23.05821 225 ASP A C 1
ATOM 1488 O O . ASP A 1 200 ? 40.22088 31.96544 28.16554 1.000 23.12004 225 ASP A O 1
ATOM 1493 N N . LEU A 1 201 ? 38.29053 33.11137 28.15234 1.000 20.33810 226 LEU A N 1
ATOM 1494 C CA . LEU A 1 201 ? 37.85179 32.46464 29.37924 1.000 22.29203 226 LEU A CA 1
ATOM 1495 C C . LEU A 1 201 ? 37.49300 31.00903 29.12085 1.000 21.37150 226 LEU A C 1
ATOM 1496 O O . LEU A 1 201 ? 37.81657 30.13648 29.92887 1.000 20.35555 226 LEU A O 1
ATOM 1501 N N . PHE A 1 202 ? 36.88295 30.71554 27.96919 1.000 20.39865 227 PHE A N 1
ATOM 1502 C CA . PHE A 1 202 ? 36.61168 29.32182 27.63646 1.000 21.26989 227 PHE A CA 1
ATOM 1503 C C . PHE A 1 202 ? 37.90064 28.51461 27.59957 1.000 18.59526 227 PHE A C 1
ATOM 1504 O O . PHE A 1 202 ? 37.92734 27.35304 28.00996 1.000 18.72836 227 PHE A O 1
ATOM 1512 N N . TRP A 1 203 ? 38.97549 29.12567 27.10973 1.000 22.21525 228 TRP A N 1
ATOM 1513 C CA . TRP A 1 203 ? 40.29209 28.50007 27.14283 1.000 19.61230 228 TRP A CA 1
ATOM 1514 C C . TRP A 1 203 ? 40.75078 28.27923 28.58180 1.000 23.17419 228 TRP A C 1
ATOM 1515 O O . TRP A 1 203 ? 41.14562 27.17097 28.95987 1.000 21.63038 228 TRP A O 1
ATOM 1526 N N . ALA A 1 204 ? 40.65031 29.31966 29.41301 1.000 21.58190 229 ALA A N 1
ATOM 1527 C CA . ALA A 1 204 ? 41.27391 29.29571 30.73219 1.000 21.21482 229 ALA A CA 1
ATOM 1528 C C . ALA A 1 204 ? 40.66159 28.23156 31.62752 1.000 20.65768 229 ALA A C 1
ATOM 1529 O O . ALA A 1 204 ? 41.36205 27.61680 32.43118 1.000 22.12189 229 ALA A O 1
ATOM 1531 N N . ILE A 1 205 ? 39.34941 28.02751 31.54345 1.000 16.85121 230 ILE A N 1
ATOM 1532 C CA . ILE A 1 205 ? 38.72171 27.09479 32.46771 1.000 18.48561 230 ILE A CA 1
ATOM 1533 C C . ILE A 1 205 ? 39.01816 25.65805 32.08989 1.000 21.08074 230 ILE A C 1
ATOM 1534 O O . ILE A 1 205 ? 38.85801 24.77289 32.93321 1.000 19.71587 230 ILE A O 1
ATOM 1539 N N . ARG A 1 206 ? 39.47778 25.40628 30.85651 1.000 20.61037 231 ARG A N 1
ATOM 1540 C CA . ARG A 1 206 ? 39.78625 24.05158 30.38456 1.000 20.57495 231 ARG A CA 1
ATOM 1541 C C . ARG A 1 206 ? 41.25997 23.71032 30.61264 1.000 19.30960 231 ARG A C 1
ATOM 1542 O O . ARG A 1 206 ? 42.01666 23.45478 29.68626 1.000 21.88397 231 ARG A O 1
ATOM 1550 N N . GLY A 1 207 ? 41.65578 23.66276 31.87386 1.000 20.87861 232 GLY A N 1
ATOM 1551 C CA . GLY A 1 207 ? 43.02209 23.32095 32.22982 1.000 18.14329 232 GLY A CA 1
ATOM 1552 C C . GLY A 1 207 ? 43.73360 24.38238 33.01639 1.000 19.46364 232 GLY A C 1
ATOM 1553 O O . GLY A 1 207 ? 44.80393 24.10416 33.57881 1.000 22.57296 232 GLY A O 1
ATOM 1554 N N . GLY A 1 208 ? 43.18467 25.58732 33.09615 1.000 21.41955 233 GLY A N 1
ATOM 1555 C CA . GLY A 1 208 ? 43.82636 26.66525 33.81287 1.000 21.47298 233 GLY A CA 1
ATOM 1556 C C . GLY A 1 208 ? 43.39924 26.81223 35.25113 1.000 20.96110 233 GLY A C 1
ATOM 1557 O O . GLY A 1 208 ? 43.80360 27.78559 35.89932 1.000 20.30331 233 GLY A O 1
ATOM 1558 N N . GLY A 1 209 ? 42.62273 25.86774 35.78213 1.000 17.69279 234 GLY A N 1
ATOM 1559 C CA . GLY A 1 209 ? 42.13483 25.98147 37.13757 1.000 18.27367 234 GLY A CA 1
ATOM 1560 C C . GLY A 1 209 ? 40.98676 26.97568 37.18978 1.000 19.66495 234 GLY A C 1
ATOM 1561 O O . GLY A 1 209 ? 41.17187 28.17844 37.39120 1.000 20.23808 234 GLY A O 1
ATOM 1562 N N . PRO A 1 210 ? 39.76621 26.48299 36.98576 1.000 21.14261 235 PRO A N 1
ATOM 1563 C CA . PRO A 1 210 ? 38.60486 27.39351 36.94088 1.000 19.64100 235 PRO A CA 1
ATOM 1564 C C . PRO A 1 210 ? 38.34797 28.12367 38.23921 1.000 21.19895 235 PRO A C 1
ATOM 1565 O O . PRO A 1 210 ? 37.68292 29.16770 38.21710 1.000 19.35085 235 PRO A O 1
ATOM 1569 N N . ALA A 1 211 ? 38.82218 27.59818 39.37466 1.000 19.30527 236 ALA A N 1
ATOM 1570 C CA . ALA A 1 211 ? 38.65274 28.29759 40.64201 1.000 18.70677 236 ALA A CA 1
ATOM 1571 C C . ALA A 1 211 ? 39.23493 29.70308 40.60049 1.000 20.97774 236 ALA A C 1
ATOM 1572 O O . ALA A 1 211 ? 38.82424 30.55728 41.39127 1.000 22.57304 236 ALA A O 1
ATOM 1574 N N . SER A 1 212 ? 40.18932 29.96228 39.70733 1.000 20.68719 237 SER A N 1
ATOM 1575 C CA . SER A 1 212 ? 40.75532 31.29564 39.57482 1.000 20.07260 237 SER A CA 1
ATOM 1576 C C . SER A 1 212 ? 39.82804 32.28102 38.87334 1.000 22.23617 237 SER A C 1
ATOM 1577 O O . SER A 1 212 ? 40.10426 33.48440 38.92065 1.000 19.58691 237 SER A O 1
ATOM 1580 N N . PHE A 1 213 ? 38.74307 31.80791 38.23851 1.000 20.49779 238 PHE A N 1
ATOM 1581 C CA . PHE A 1 213 ? 38.00626 32.63124 37.28535 1.000 19.59425 238 PHE A CA 1
ATOM 1582 C C . PHE A 1 213 ? 36.50725 32.67427 37.52617 1.000 21.91135 238 PHE A C 1
ATOM 1583 O O . PHE A 1 213 ? 35.85329 33.65821 37.18118 1.000 26.21940 238 PHE A O 1
ATOM 1591 N N . GLY A 1 214 ? 35.93882 31.61026 38.07099 1.000 22.98451 239 GLY A N 1
ATOM 1592 C CA . GLY A 1 214 ? 34.50516 31.58848 38.27031 1.000 24.46714 239 GLY A CA 1
ATOM 1593 C C . GLY A 1 214 ? 34.06015 30.22355 38.73545 1.000 23.60470 239 GLY A C 1
ATOM 1594 O O . GLY A 1 214 ? 34.82932 29.47846 39.33927 1.000 21.87114 239 GLY A O 1
ATOM 1595 N N . ILE A 1 215 ? 32.79831 29.92156 38.46829 1.000 20.52310 240 ILE A N 1
ATOM 1596 C CA . ILE A 1 215 ? 32.20367 28.65865 38.86936 1.000 23.30644 240 ILE A CA 1
ATOM 1597 C C . ILE A 1 215 ? 31.63577 28.00571 37.62650 1.000 21.07351 240 ILE A C 1
ATOM 1598 O O . ILE A 1 215 ? 30.64290 28.48366 37.06536 1.000 22.32897 240 ILE A O 1
ATOM 1603 N N . VAL A 1 216 ? 32.24898 26.91774 37.20207 1.000 18.66979 241 VAL A N 1
ATOM 1604 C CA . VAL A 1 216 ? 31.73492 26.16963 36.06462 1.000 20.46467 241 VAL A CA 1
ATOM 1605 C C . VAL A 1 216 ? 30.51657 25.38447 36.51545 1.000 22.27862 241 VAL A C 1
ATOM 1606 O O . VAL A 1 216 ? 30.55433 24.67395 37.52940 1.000 18.88343 241 VAL A O 1
ATOM 1610 N N . LEU A 1 217 ? 29.42299 25.54418 35.78158 1.000 20.65437 242 LEU A N 1
ATOM 1611 C CA . LEU A 1 217 ? 28.18936 24.83706 36.07927 1.000 22.45960 242 LEU A CA 1
ATOM 1612 C C . LEU A 1 217 ? 28.04936 23.58090 35.24565 1.000 20.25743 242 LEU A C 1
ATOM 1613 O O . LEU A 1 217 ? 27.42558 22.60822 35.68486 1.000 18.09457 242 LEU A O 1
ATOM 1618 N N . SER A 1 218 ? 28.64577 23.57490 34.06405 1.000 20.22780 243 SER A N 1
ATOM 1619 C CA . SER A 1 218 ? 28.40933 22.47152 33.15779 1.000 21.49910 243 SER A CA 1
ATOM 1620 C C . SER A 1 218 ? 29.44121 22.53020 32.04809 1.000 20.66141 243 SER A C 1
ATOM 1621 O O . SER A 1 218 ? 29.98946 23.60108 31.73475 1.000 18.67648 243 SER A O 1
ATOM 1624 N N . TRP A 1 219 ? 29.71682 21.35982 31.48023 1.000 19.56669 244 TRP A N 1
ATOM 1625 C CA . TRP A 1 219 ? 30.56121 21.22335 30.30640 1.000 21.41865 244 TRP A CA 1
ATOM 1626 C C . TRP A 1 219 ? 29.74314 20.60078 29.19218 1.000 18.73079 244 TRP A C 1
ATOM 1627 O O . TRP A 1 219 ? 28.96191 19.68527 29.44550 1.000 17.86432 244 TRP A O 1
ATOM 1638 N N . LYS A 1 220 ? 30.00154 21.01994 27.95886 1.000 18.41283 245 LYS A N 1
ATOM 1639 C CA . LYS A 1 220 ? 29.54289 20.28210 26.78822 1.000 19.98228 245 LYS A CA 1
ATOM 1640 C C . LYS A 1 220 ? 30.72375 19.51890 26.20204 1.000 18.82407 245 LYS A C 1
ATOM 1641 O O . LYS A 1 220 ? 31.69937 20.12538 25.74167 1.000 20.88809 245 LYS A O 1
ATOM 1647 N N . LEU A 1 221 ? 30.61989 18.19478 26.21608 1.000 19.46817 246 LEU A N 1
ATOM 1648 C CA . LEU A 1 221 ? 31.72396 17.29465 25.92556 1.000 19.89136 246 LEU A CA 1
ATOM 1649 C C . LEU A 1 221 ? 31.59416 16.71544 24.52672 1.000 25.33397 246 LEU A C 1
ATOM 1650 O O . LEU A 1 221 ? 30.49659 16.33385 24.09459 1.000 21.25074 246 LEU A O 1
ATOM 1655 N N . GLN A 1 222 ? 32.72312 16.65885 23.82778 1.000 19.81268 247 GLN A N 1
ATOM 1656 C CA . GLN A 1 222 ? 32.83509 15.91284 22.58141 1.000 24.11476 247 GLN A CA 1
ATOM 1657 C C . GLN A 1 222 ? 33.02308 14.44473 22.93310 1.000 22.49598 247 GLN A C 1
ATOM 1658 O O . GLN A 1 222 ? 34.03459 14.07605 23.53073 1.000 24.49471 247 GLN A O 1
ATOM 1664 N N . LEU A 1 223 ? 32.05719 13.60102 22.58366 1.000 21.89959 248 LEU A N 1
ATOM 1665 C CA . LEU A 1 223 ? 32.24372 12.17809 22.80171 1.000 22.74674 248 LEU A CA 1
ATOM 1666 C C . LEU A 1 223 ? 33.06936 11.60408 21.65523 1.000 27.48580 248 LEU A C 1
ATOM 1667 O O . LEU A 1 223 ? 33.06314 12.12116 20.53549 1.000 25.94835 248 LEU A O 1
ATOM 1672 N N . VAL A 1 224 ? 33.80467 10.53886 21.94522 1.000 23.85851 249 VAL A N 1
ATOM 1673 C CA . VAL A 1 224 ? 34.74674 10.02275 20.95915 1.000 23.96812 249 VAL A CA 1
ATOM 1674 C C . VAL A 1 224 ? 34.48619 8.54255 20.72653 1.000 21.92203 249 VAL A C 1
ATOM 1675 O O . VAL A 1 224 ? 33.96716 7.85269 21.61477 1.000 25.40720 249 VAL A O 1
ATOM 1679 N N . PRO A 1 225 ? 34.80895 8.01769 19.55273 1.000 22.15597 250 PRO A N 1
ATOM 1680 C CA . PRO A 1 225 ? 34.49263 6.62042 19.27594 1.000 23.97686 250 PRO A CA 1
ATOM 1681 C C . PRO A 1 225 ? 35.48200 5.68059 19.93765 1.000 24.02043 250 PRO A C 1
ATOM 1682 O O . PRO A 1 225 ? 36.67323 5.96895 20.06404 1.000 23.68381 250 PRO A O 1
ATOM 1686 N N . VAL A 1 226 ? 34.94618 4.54484 20.37195 1.000 22.17180 251 VAL A N 1
ATOM 1687 C CA . VAL A 1 226 ? 35.74215 3.43010 20.87456 1.000 26.69047 251 VAL A CA 1
ATOM 1688 C C . VAL A 1 226 ? 35.19821 2.14618 20.29962 1.000 28.62006 251 VAL A C 1
ATOM 1689 O O . VAL A 1 226 ? 33.98757 1.99526 20.08340 1.000 27.23862 251 VAL A O 1
ATOM 1693 N N . PRO A 1 227 ? 36.07523 1.18589 20.04840 1.000 29.64596 252 PRO A N 1
ATOM 1694 C CA . PRO A 1 227 ? 35.60950 -0.12630 19.59420 1.000 29.24354 252 PRO A CA 1
ATOM 1695 C C . PRO A 1 227 ? 34.80131 -0.82608 20.67425 1.000 29.82480 252 PRO A C 1
ATOM 1696 O O . PRO A 1 227 ? 34.92359 -0.54783 21.87186 1.000 27.88647 252 PRO A O 1
ATOM 1700 N N . SER A 1 228 ? 33.95756 -1.75888 20.21782 1.000 28.27195 253 SER A N 1
ATOM 1701 C CA . SER A 1 228 ? 33.12632 -2.53669 21.13057 1.000 26.67643 253 SER A CA 1
ATOM 1702 C C . SER A 1 228 ? 33.95055 -3.47517 21.99078 1.000 26.21859 253 SER A C 1
ATOM 1703 O O . SER A 1 228 ? 33.51334 -3.86059 23.08361 1.000 30.31758 253 SER A O 1
ATOM 1706 N N . ILE A 1 229 ? 35.12653 -3.86797 21.51501 1.000 27.04647 254 ILE A N 1
ATOM 1707 C CA . ILE A 1 229 ? 36.03908 -4.70734 22.27411 1.000 27.34764 254 ILE A CA 1
ATOM 1708 C C . ILE A 1 229 ? 37.33218 -3.92428 22.46769 1.000 30.33163 254 ILE A C 1
ATOM 1709 O O . ILE A 1 229 ? 37.97350 -3.50245 21.49217 1.000 24.35847 254 ILE A O 1
ATOM 1714 N N . VAL A 1 230 ? 37.69171 -3.70397 23.72793 1.000 28.64878 255 VAL A N 1
ATOM 1715 C CA . VAL A 1 230 ? 38.99520 -3.17857 24.08879 1.000 28.31828 255 VAL A CA 1
ATOM 1716 C C . VAL A 1 230 ? 39.60865 -4.17434 25.06586 1.000 27.57712 255 VAL A C 1
ATOM 1717 O O . VAL A 1 230 ? 38.91135 -5.01671 25.63932 1.000 26.07703 255 VAL A O 1
ATOM 1721 N N . THR A 1 231 ? 40.93452 -4.09732 25.21652 1.000 23.75251 256 THR A N 1
ATOM 1722 C CA . THR A 1 231 ? 41.69536 -5.04967 26.01345 1.000 24.11533 256 THR A CA 1
ATOM 1723 C C . THR A 1 231 ? 42.46118 -4.33019 27.11675 1.000 22.27582 256 THR A C 1
ATOM 1724 O O . THR A 1 231 ? 43.06572 -3.27314 26.89242 1.000 20.77309 256 THR A O 1
ATOM 1728 N N . VAL A 1 232 ? 42.41100 -4.89663 28.31465 1.000 19.83614 257 VAL A N 1
ATOM 1729 C CA . VAL A 1 232 ? 43.12020 -4.34676 29.45752 1.000 24.15812 257 VAL A CA 1
ATOM 1730 C C . VAL A 1 232 ? 43.99916 -5.43220 30.04414 1.000 21.85458 257 VAL A C 1
ATOM 1731 O O . VAL A 1 232 ? 43.76865 -6.62864 29.84852 1.000 27.29115 257 VAL A O 1
ATOM 1735 N N . PHE A 1 233 ? 45.02852 -4.99308 30.76136 1.000 23.02983 258 PHE A N 1
ATOM 1736 C CA . PHE A 1 233 ? 45.77423 -5.87988 31.63617 1.000 23.46643 258 PHE A CA 1
ATOM 1737 C C . PHE A 1 233 ? 46.26509 -5.07060 32.82324 1.000 23.10029 258 PHE A C 1
ATOM 1738 O O . PHE A 1 233 ? 46.33920 -3.84151 32.77802 1.000 25.54777 258 PHE A O 1
ATOM 1746 N N . ASP A 1 234 ? 46.54935 -5.77972 33.90321 1.000 21.26710 259 ASP A N 1
ATOM 1747 C CA . ASP A 1 234 ? 47.07225 -5.17050 35.11900 1.000 21.87787 259 ASP A CA 1
ATOM 1748 C C . ASP A 1 234 ? 47.98190 -6.24110 35.71081 1.000 25.37226 259 ASP A C 1
ATOM 1749 O O . ASP A 1 234 ? 47.52332 -7.18372 36.36270 1.000 26.10753 259 ASP A O 1
ATOM 1754 N N . VAL A 1 235 ? 49.26671 -6.07423 35.46990 1.000 23.73006 260 VAL A N 1
ATOM 1755 C CA . VAL A 1 235 ? 50.23754 -7.14930 35.50658 1.000 24.44843 260 VAL A CA 1
ATOM 1756 C C . VAL A 1 235 ? 51.30386 -6.76833 36.51771 1.000 26.43241 260 VAL A C 1
ATOM 1757 O O . VAL A 1 235 ? 51.75226 -5.61536 36.54711 1.000 26.31957 260 VAL A O 1
ATOM 1761 N N . SER A 1 236 ? 51.67060 -7.71013 37.37570 1.000 24.91746 261 SER A N 1
ATOM 1762 C CA . SER A 1 236 ? 52.68680 -7.47360 38.38587 1.000 27.84028 261 SER A CA 1
ATOM 1763 C C . SER A 1 236 ? 53.97733 -8.17134 37.97537 1.000 28.34166 261 SER A C 1
ATOM 1764 O O . SER A 1 236 ? 53.94813 -9.27253 37.41694 1.000 29.13320 261 SER A O 1
ATOM 1767 N N . ARG A 1 237 ? 55.10403 -7.50761 38.21934 1.000 29.25293 262 ARG A N 1
ATOM 1768 C CA . ARG A 1 237 ? 56.42165 -8.01662 37.87305 1.000 27.13676 262 ARG A CA 1
ATOM 1769 C C . ARG A 1 237 ? 57.36794 -7.67609 39.01273 1.000 31.73478 262 ARG A C 1
ATOM 1770 O O . ARG A 1 237 ? 57.06196 -6.84896 39.87144 1.000 28.76602 262 ARG A O 1
ATOM 1778 N N . HIS A 1 238 ? 58.51738 -8.33158 39.02775 1.000 31.28582 263 HIS A N 1
ATOM 1779 C CA . HIS A 1 238 ? 59.48118 -8.14698 40.09941 1.000 36.27600 263 HIS A CA 1
ATOM 1780 C C . HIS A 1 238 ? 60.64071 -7.33602 39.55004 1.000 27.99259 263 HIS A C 1
ATOM 1781 O O . HIS A 1 238 ? 61.28905 -7.74560 38.58631 1.000 28.04077 263 HIS A O 1
ATOM 1788 N N . MET A 1 239 ? 60.88327 -6.18390 40.15585 1.000 23.91720 264 MET A N 1
ATOM 1789 C CA . MET A 1 239 ? 61.91184 -5.28527 39.66319 1.000 29.39428 264 MET A CA 1
ATOM 1790 C C . MET A 1 239 ? 63.31481 -5.86466 39.83099 1.000 34.12999 264 MET A C 1
ATOM 1791 O O . MET A 1 239 ? 64.24679 -5.40254 39.16131 1.000 31.03094 264 MET A O 1
ATOM 1796 N N . GLU A 1 240 ? 63.47518 -6.90461 40.65786 1.000 30.52520 265 GLU A N 1
ATOM 1797 C CA . GLU A 1 240 ? 64.75502 -7.59739 40.74755 1.000 33.78171 265 GLU A CA 1
ATOM 1798 C C . GLU A 1 240 ? 65.06788 -8.41080 39.49635 1.000 36.27508 265 GLU A C 1
ATOM 1799 O O . GLU A 1 240 ? 66.23094 -8.75685 39.28041 1.000 34.90576 265 GLU A O 1
ATOM 1805 N N . ASP A 1 241 ? 64.07668 -8.71212 38.65979 1.000 34.65251 266 ASP A N 1
ATOM 1806 C CA . ASP A 1 241 ? 64.33858 -9.46430 37.43674 1.000 32.67673 266 ASP A CA 1
ATOM 1807 C C . ASP A 1 241 ? 64.86013 -8.53943 36.34439 1.000 34.66454 266 ASP A C 1
ATOM 1808 O O . ASP A 1 241 ? 64.29373 -7.46762 36.09575 1.000 29.41974 266 ASP A O 1
ATOM 1813 N N . ASP A 1 242 ? 65.94776 -8.95770 35.69455 1.000 29.95758 267 ASP A N 1
ATOM 1814 C CA . ASP A 1 242 ? 66.54411 -8.13110 34.65157 1.000 33.71904 267 ASP A CA 1
ATOM 1815 C C . ASP A 1 242 ? 65.55340 -7.83798 33.53307 1.000 29.64999 267 ASP A C 1
ATOM 1816 O O . ASP A 1 242 ? 65.54269 -6.73405 32.97978 1.000 27.02493 267 ASP A O 1
ATOM 1821 N N . THR A 1 243 ? 64.72341 -8.81351 33.17023 1.000 25.83983 268 THR A N 1
ATOM 1822 C CA . THR A 1 243 ? 63.78086 -8.54696 32.09171 1.000 29.21844 268 THR A CA 1
ATOM 1823 C C . THR A 1 243 ? 62.80333 -7.44718 32.49055 1.000 22.70545 268 THR A C 1
ATOM 1824 O O . THR A 1 243 ? 62.41616 -6.62048 31.65517 1.000 25.94061 268 THR A O 1
ATOM 1828 N N . THR A 1 244 ? 62.41891 -7.39629 33.76770 1.000 23.45016 269 THR A N 1
ATOM 1829 C CA . THR A 1 244 ? 61.56006 -6.31137 34.22177 1.000 23.96081 269 THR A CA 1
ATOM 1830 C C . THR A 1 244 ? 62.30956 -4.98426 34.22255 1.000 25.06673 269 THR A C 1
ATOM 1831 O O . THR A 1 244 ? 61.75904 -3.95751 33.81481 1.000 22.44740 269 THR A O 1
ATOM 1835 N N . LYS A 1 245 ? 63.57075 -4.98103 34.66626 1.000 23.96691 270 LYS A N 1
ATOM 1836 C CA . LYS A 1 245 ? 64.37433 -3.76966 34.54454 1.000 24.84869 270 LYS A CA 1
ATOM 1837 C C . LYS A 1 245 ? 64.44879 -3.32243 33.09712 1.000 23.17683 270 LYS A C 1
ATOM 1838 O O . LYS A 1 245 ? 64.30386 -2.13170 32.79574 1.000 21.76501 270 LYS A O 1
ATOM 1844 N N . LYS A 1 246 ? 64.67246 -4.26629 32.18272 1.000 20.86249 271 LYS A N 1
ATOM 1845 C CA . LYS A 1 246 ? 64.79053 -3.87389 30.78852 1.000 21.89566 271 LYS A CA 1
ATOM 1846 C C . LYS A 1 246 ? 63.44643 -3.46642 30.21131 1.000 23.05782 271 LYS A C 1
ATOM 1847 O O . LYS A 1 246 ? 63.40100 -2.58915 29.34157 1.000 21.52842 271 LYS A O 1
ATOM 1853 N N . PHE A 1 247 ? 62.34398 -4.05403 30.69310 1.000 20.27340 272 PHE A N 1
ATOM 1854 C CA . PHE A 1 247 ? 61.04106 -3.53841 30.28947 1.000 19.63041 272 PHE A CA 1
ATOM 1855 C C . PHE A 1 247 ? 60.90771 -2.05946 30.63915 1.000 17.26424 272 PHE A C 1
ATOM 1856 O O . PHE A 1 247 ? 60.50709 -1.24607 29.80381 1.000 18.11236 272 PHE A O 1
ATOM 1864 N N . VAL A 1 248 ? 61.22900 -1.69080 31.87943 1.000 20.04389 273 VAL A N 1
ATOM 1865 C CA . VAL A 1 248 ? 61.09852 -0.29455 32.28671 1.000 18.58829 273 VAL A CA 1
ATOM 1866 C C . VAL A 1 248 ? 61.98770 0.58126 31.42093 1.000 24.00538 273 VAL A C 1
ATOM 1867 O O . VAL A 1 248 ? 61.58222 1.66378 30.96763 1.000 19.88440 273 VAL A O 1
ATOM 1871 N N . HIS A 1 249 ? 63.19727 0.10380 31.13450 1.000 18.13514 274 HIS A N 1
ATOM 1872 C CA . HIS A 1 249 ? 64.08309 0.82091 30.22285 1.000 20.87913 274 HIS A CA 1
ATOM 1873 C C . HIS A 1 249 ? 63.40711 1.07034 28.87670 1.000 22.43162 274 HIS A C 1
ATOM 1874 O O . HIS A 1 249 ? 63.45489 2.18525 28.33373 1.000 18.21055 274 HIS A O 1
ATOM 1881 N N . GLN A 1 250 ? 62.74862 0.04302 28.32948 1.000 19.67447 275 GLN A N 1
ATOM 1882 C CA . GLN A 1 250 ? 62.06657 0.20646 27.04777 1.000 22.37470 275 GLN A CA 1
ATOM 1883 C C . GLN A 1 250 ? 60.80714 1.05355 27.19177 1.000 19.78124 275 GLN A C 1
ATOM 1884 O O . GLN A 1 250 ? 60.46937 1.83178 26.28933 1.000 21.30172 275 GLN A O 1
ATOM 1890 N N . TRP A 1 251 ? 60.10319 0.91165 28.31554 1.000 18.91585 276 TRP A N 1
ATOM 1891 C CA . TRP A 1 251 ? 58.90643 1.71331 28.55869 1.000 18.68656 276 TRP A CA 1
ATOM 1892 C C . TRP A 1 251 ? 59.23042 3.20392 28.48291 1.000 21.42653 276 TRP A C 1
ATOM 1893 O O . TRP A 1 251 ? 58.51088 3.97858 27.83489 1.000 17.31685 276 TRP A O 1
ATOM 1904 N N . GLN A 1 252 ? 60.34597 3.61409 29.10124 1.000 20.99230 277 GLN A N 1
ATOM 1905 C CA . GLN A 1 252 ? 60.74439 5.01822 29.08581 1.000 20.61516 277 GLN A CA 1
ATOM 1906 C C . GLN A 1 252 ? 60.94939 5.54601 27.67315 1.000 24.42653 277 GLN A C 1
ATOM 1907 O O . GLN A 1 252 ? 60.73969 6.74326 27.42030 1.000 21.08024 277 GLN A O 1
ATOM 1913 N N . ARG A 1 253 ? 61.40652 4.68816 26.75353 1.000 23.54344 278 ARG A N 1
ATOM 1914 C CA . ARG A 1 253 ? 61.76382 5.12647 25.41361 1.000 21.29347 278 ARG A CA 1
ATOM 1915 C C . ARG A 1 253 ? 60.66848 4.88474 24.39484 1.000 22.91992 278 ARG A C 1
ATOM 1916 O O . ARG A 1 253 ? 60.76084 5.41103 23.27789 1.000 23.61404 278 ARG A O 1
ATOM 1924 N N . ARG A 1 254 ? 59.63859 4.10996 24.74031 1.000 18.65434 279 ARG A N 1
ATOM 1925 C CA . ARG A 1 254 ? 58.68107 3.64921 23.73876 1.000 20.80700 279 ARG A CA 1
ATOM 1926 C C . ARG A 1 254 ? 57.22427 3.81004 24.12684 1.000 18.04778 279 ARG A C 1
ATOM 1927 O O . ARG A 1 254 ? 56.37895 3.82000 23.22514 1.000 18.85056 279 ARG A O 1
ATOM 1935 N N . ALA A 1 255 ? 56.89945 3.96115 25.41790 1.000 18.69087 280 ALA A N 1
ATOM 1936 C CA . ALA A 1 255 ? 55.49701 4.01181 25.83652 1.000 21.34408 280 ALA A CA 1
ATOM 1937 C C . ALA A 1 255 ? 54.77225 5.22690 25.26560 1.000 21.01554 280 ALA A C 1
ATOM 1938 O O . ALA A 1 255 ? 53.54549 5.20000 25.10481 1.000 22.56221 280 ALA A O 1
ATOM 1940 N N . ASP A 1 256 ? 55.49800 6.30272 24.97616 1.000 18.83036 281 ASP A N 1
ATOM 1941 C CA . ASP A 1 256 ? 54.89668 7.47090 24.34753 1.000 19.41074 281 ASP A CA 1
ATOM 1942 C C . ASP A 1 256 ? 54.90750 7.38616 22.82669 1.000 21.54529 281 ASP A C 1
ATOM 1943 O O . ASP A 1 256 ? 54.33981 8.26252 22.16063 1.000 21.19868 281 ASP A O 1
ATOM 1948 N N . LYS A 1 257 ? 55.52777 6.35199 22.26518 1.000 20.57433 282 LYS A N 1
ATOM 1949 C CA . LYS A 1 257 ? 55.68902 6.24522 20.82343 1.000 23.90160 282 LYS A CA 1
ATOM 1950 C C . LYS A 1 257 ? 54.87546 5.13215 20.17971 1.000 21.96762 282 LYS A C 1
ATOM 1951 O O . LYS A 1 257 ? 54.65642 5.17710 18.96428 1.000 23.97341 282 LYS A O 1
ATOM 1957 N N . VAL A 1 258 ? 54.44191 4.13768 20.94629 1.000 19.80201 283 VAL A N 1
ATOM 1958 C CA . VAL A 1 258 ? 53.72886 2.99588 20.39239 1.000 22.98220 283 VAL A CA 1
ATOM 1959 C C . VAL A 1 258 ? 52.38046 3.47195 19.88056 1.000 26.65670 283 VAL A C 1
ATOM 1960 O O . VAL A 1 258 ? 51.95024 4.59542 20.17488 1.000 21.39255 283 VAL A O 1
ATOM 1964 N N . ASP A 1 259 ? 51.73089 2.61957 19.09394 1.000 25.44042 284 ASP A N 1
ATOM 1965 C CA . ASP A 1 259 ? 50.33433 2.76438 18.70385 1.000 27.56503 284 ASP A CA 1
ATOM 1966 C C . ASP A 1 259 ? 49.51282 3.55286 19.72549 1.000 25.43743 284 ASP A C 1
ATOM 1967 O O . ASP A 1 259 ? 49.42704 3.18655 20.90439 1.000 24.08651 284 ASP A O 1
ATOM 1972 N N . GLU A 1 260 ? 48.92548 4.65120 19.25920 1.000 26.28184 285 GLU A N 1
ATOM 1973 C CA . GLU A 1 260 ? 48.10027 5.53734 20.07310 1.000 27.79502 285 GLU A CA 1
ATOM 1974 C C . GLU A 1 260 ? 46.97410 4.81404 20.80161 1.000 25.49045 285 GLU A C 1
ATOM 1975 O O . GLU A 1 260 ? 46.43614 5.34731 21.78478 1.000 23.43111 285 GLU A O 1
ATOM 1981 N N . ASP A 1 261 ? 46.58123 3.62998 20.34053 1.000 24.59492 286 ASP A N 1
ATOM 1982 C CA . ASP A 1 261 ? 45.51286 2.91049 21.02265 1.000 27.01529 286 ASP A CA 1
ATOM 1983 C C . ASP A 1 261 ? 45.99434 2.21973 22.28406 1.000 25.24049 286 ASP A C 1
ATOM 1984 O O . ASP A 1 261 ? 45.17489 1.65415 23.00825 1.000 23.61963 286 ASP A O 1
ATOM 1989 N N . LEU A 1 262 ? 47.29331 2.25726 22.57266 1.000 24.24087 287 LEU A N 1
ATOM 1990 C CA . LEU A 1 262 ? 47.85237 1.52743 23.70082 1.000 21.41055 287 LEU A CA 1
ATOM 1991 C C . LEU A 1 262 ? 48.40237 2.50563 24.72858 1.000 20.40601 287 LEU A C 1
ATOM 1992 O O . LEU A 1 262 ? 49.30515 3.28870 24.43278 1.000 19.43182 287 LEU A O 1
ATOM 1997 N N . SER A 1 263 ? 47.89501 2.43359 25.94850 1.000 23.34527 288 SER A N 1
ATOM 1998 C CA . SER A 1 263 ? 48.44157 3.22850 27.03601 1.000 21.71580 288 SER A CA 1
ATOM 1999 C C . SER A 1 263 ? 48.78427 2.28460 28.17853 1.000 20.18814 288 SER A C 1
ATOM 2000 O O . SER A 1 263 ? 47.89560 1.62646 28.72249 1.000 22.00413 288 SER A O 1
ATOM 2003 N N . ILE A 1 264 ? 50.07240 2.17168 28.50424 1.000 17.92303 289 ILE A N 1
ATOM 2004 C CA . ILE A 1 264 ? 50.53892 1.33949 29.61220 1.000 20.02669 289 ILE A CA 1
ATOM 2005 C C . ILE A 1 264 ? 51.04826 2.25812 30.71398 1.000 18.15831 289 ILE A C 1
ATOM 2006 O O . ILE A 1 264 ? 52.04908 2.96739 30.53398 1.000 19.99910 289 ILE A O 1
ATOM 2011 N N . TYR A 1 265 ? 50.39616 2.21228 31.85272 1.000 17.17323 290 TYR A N 1
ATOM 2012 C CA . TYR A 1 265 ? 50.85257 2.92178 33.03222 1.000 20.45976 290 TYR A CA 1
ATOM 2013 C C . TYR A 1 265 ? 51.76506 2.00786 33.82847 1.000 20.40177 290 TYR A C 1
ATOM 2014 O O . TYR A 1 265 ? 51.60625 0.78866 33.80651 1.000 18.62706 290 TYR A O 1
ATOM 2023 N N . GLY A 1 266 ? 52.68924 2.60303 34.57527 1.000 18.68496 291 GLY A N 1
ATOM 2024 C CA . GLY A 1 266 ? 53.48419 1.80046 35.48438 1.000 19.38396 291 GLY A CA 1
ATOM 2025 C C . GLY A 1 266 ? 53.20786 2.17219 36.92621 1.000 17.94894 291 GLY A C 1
ATOM 2026 O O . GLY A 1 266 ? 52.74696 3.27967 37.18898 1.000 17.02061 291 GLY A O 1
ATOM 2027 N N . ARG A 1 267 ? 53.48854 1.26839 37.86661 1.000 21.68635 292 ARG A N 1
ATOM 2028 C CA . ARG A 1 267 ? 53.44783 1.62604 39.27833 1.000 21.62196 292 ARG A CA 1
ATOM 2029 C C . ARG A 1 267 ? 54.49916 0.82460 40.02457 1.000 20.54291 292 ARG A C 1
ATOM 2030 O O . ARG A 1 267 ? 54.55902 -0.39760 39.87942 1.000 21.37454 292 ARG A O 1
ATOM 2038 N N . PHE A 1 268 ? 55.29962 1.51442 40.83083 1.000 19.12990 293 PHE A N 1
ATOM 2039 C CA . PHE A 1 268 ? 56.34050 0.89770 41.63602 1.000 21.04312 293 PHE A CA 1
ATOM 2040 C C . PHE A 1 268 ? 56.01331 1.10345 43.10255 1.000 19.55250 293 PHE A C 1
ATOM 2041 O O . PHE A 1 268 ? 55.63442 2.20100 43.51704 1.000 20.98165 293 PHE A O 1
ATOM 2049 N N . GLN A 1 269 ? 56.15466 0.03860 43.87659 1.000 19.37896 294 GLN A N 1
ATOM 2050 C CA . GLN A 1 269 ? 55.99039 0.09930 45.31401 1.000 21.57967 294 GLN A CA 1
ATOM 2051 C C . GLN A 1 269 ? 56.87196 -0.97659 45.91749 1.000 23.43143 294 GLN A C 1
ATOM 2052 O O . GLN A 1 269 ? 57.32798 -1.89334 45.22830 1.000 24.02369 294 GLN A O 1
ATOM 2058 N N . THR A 1 270 ? 57.12648 -0.85891 47.20519 1.000 24.44455 295 THR A N 1
ATOM 2059 C CA . THR A 1 270 ? 57.83025 -1.93866 47.86848 1.000 25.70577 295 THR A CA 1
ATOM 2060 C C . THR A 1 270 ? 56.84962 -2.82619 48.62311 1.000 27.16278 295 THR A C 1
ATOM 2061 O O . THR A 1 270 ? 55.73810 -2.41671 48.96757 1.000 28.03677 295 THR A O 1
ATOM 2065 N N . GLU A 1 271 ? 57.29780 -4.05706 48.87001 1.000 28.29274 296 GLU A N 1
ATOM 2066 C CA . GLU A 1 271 ? 56.57282 -5.12308 49.54548 1.000 33.02394 296 GLU A CA 1
ATOM 2067 C C . GLU A 1 271 ? 57.51576 -5.81910 50.51170 1.000 33.11479 296 GLU A C 1
ATOM 2068 O O . GLU A 1 271 ? 58.69632 -5.99187 50.19944 1.000 31.02085 296 GLU A O 1
ATOM 2074 N N . SER A 1 272 ? 56.98774 -6.25570 51.65514 1.000 37.06509 297 SER A N 1
ATOM 2075 C CA . SER A 1 272 ? 57.79522 -6.95004 52.66636 1.000 40.60451 297 SER A CA 1
ATOM 2076 C C . SER A 1 272 ? 57.90921 -8.43538 52.35114 1.000 37.66961 297 SER A C 1
ATOM 2077 O O . SER A 1 272 ? 56.91008 -9.07246 52.02961 1.000 49.46885 297 SER A O 1
ATOM 2080 N N . ASN A 1 279 ? 62.99050 -13.78334 58.51375 1.000 53.84995 304 ASN A N 1
ATOM 2081 C CA . ASN A 1 279 ? 63.66611 -12.50246 58.30163 1.000 47.43028 304 ASN A CA 1
ATOM 2082 C C . ASN A 1 279 ? 63.00044 -11.67770 57.19121 1.000 43.99887 304 ASN A C 1
ATOM 2083 O O . ASN A 1 279 ? 62.82657 -12.15545 56.06416 1.000 42.69389 304 ASN A O 1
ATOM 2088 N N . LYS A 1 280 ? 62.64802 -10.43441 57.51147 1.000 41.65360 305 LYS A N 1
ATOM 2089 C CA . LYS A 1 280 ? 61.99288 -9.57304 56.53659 1.000 41.98656 305 LYS A CA 1
ATOM 2090 C C . LYS A 1 280 ? 62.90211 -9.33326 55.34081 1.000 36.74223 305 LYS A C 1
ATOM 2091 O O . LYS A 1 280 ? 64.10584 -9.11625 55.48948 1.000 38.91121 305 LYS A O 1
ATOM 2093 N N . LYS A 1 281 ? 62.32211 -9.40286 54.14501 1.000 37.30414 306 LYS A N 1
ATOM 2094 C CA . LYS A 1 281 ? 62.97831 -8.94867 52.92403 1.000 40.20887 306 LYS A CA 1
ATOM 2095 C C . LYS A 1 281 ? 62.04282 -7.98299 52.21192 1.000 39.93604 306 LYS A C 1
ATOM 2096 O O . LYS A 1 281 ? 60.83920 -8.24190 52.11386 1.000 42.42781 306 LYS A O 1
ATOM 2102 N N . ILE A 1 282 ? 62.58737 -6.86086 51.74425 1.000 33.66050 307 ILE A N 1
ATOM 2103 C CA . ILE A 1 282 ? 61.82304 -5.83920 51.03391 1.000 34.27754 307 ILE A CA 1
ATOM 2104 C C . ILE A 1 282 ? 62.16926 -5.92297 49.55733 1.000 33.04557 307 ILE A C 1
ATOM 2105 O O . ILE A 1 282 ? 63.35186 -5.97226 49.19618 1.000 32.66956 307 ILE A O 1
ATOM 2110 N N . VAL A 1 283 ? 61.14373 -5.93947 48.70305 1.000 30.53972 308 VAL A N 1
ATOM 2111 C CA . VAL A 1 283 ? 61.34547 -5.95818 47.25860 1.000 30.65325 308 VAL A CA 1
ATOM 2112 C C . VAL A 1 283 ? 60.51238 -4.86377 46.61486 1.000 27.21632 308 VAL A C 1
ATOM 2113 O O . VAL A 1 283 ? 59.58421 -4.31681 47.20823 1.000 27.87255 308 VAL A O 1
ATOM 2117 N N . VAL A 1 284 ? 60.84653 -4.55720 45.37668 1.000 24.39333 309 VAL A N 1
ATOM 2118 C CA . VAL A 1 284 ? 60.12502 -3.55769 44.61252 1.000 22.90470 309 VAL A CA 1
ATOM 2119 C C . VAL A 1 284 ? 59.21895 -4.29885 43.64524 1.000 21.64236 309 VAL A C 1
ATOM 2120 O O . VAL A 1 284 ? 59.69445 -5.03322 42.77285 1.000 27.26366 309 VAL A O 1
ATOM 2124 N N . ARG A 1 285 ? 57.92178 -4.13283 43.82111 1.000 23.91486 310 ARG A N 1
ATOM 2125 C CA . ARG A 1 285 ? 56.93701 -4.63647 42.88006 1.000 28.10704 310 ARG A CA 1
ATOM 2126 C C . ARG A 1 285 ? 56.74401 -3.59548 41.78917 1.000 23.04969 310 ARG A C 1
ATOM 2127 O O . ARG A 1 285 ? 56.61512 -2.40039 42.07398 1.000 27.54604 310 ARG A O 1
ATOM 2129 N N . ALA A 1 286 ? 56.76098 -4.04165 40.54621 1.000 22.25715 311 ALA A N 1
ATOM 2130 C CA . ALA A 1 286 ? 56.53359 -3.16942 39.40282 1.000 20.68930 311 ALA A CA 1
ATOM 2131 C C . ALA A 1 286 ? 55.25626 -3.64519 38.72547 1.000 25.28454 311 ALA A C 1
ATOM 2132 O O . ALA A 1 286 ? 55.22155 -4.74666 38.16739 1.000 27.09705 311 ALA A O 1
ATOM 2134 N N . SER A 1 287 ? 54.20700 -2.83432 38.77956 1.000 22.93808 312 SER A N 1
ATOM 2135 C CA . SER A 1 287 ? 52.92425 -3.20514 38.19707 1.000 23.71813 312 SER A CA 1
ATOM 2136 C C . SER A 1 287 ? 52.65823 -2.36478 36.95765 1.000 23.12036 312 SER A C 1
ATOM 2137 O O . SER A 1 287 ? 52.93137 -1.16164 36.93708 1.000 20.35556 312 SER A O 1
ATOM 2140 N N . PHE A 1 288 ? 52.12853 -3.00771 35.92508 1.000 22.32471 313 PHE A N 1
ATOM 2141 C CA . PHE A 1 288 ? 51.86097 -2.34471 34.66091 1.000 21.32389 313 PHE A CA 1
ATOM 2142 C C . PHE A 1 288 ? 50.41477 -2.60856 34.27469 1.000 22.24820 313 PHE A C 1
ATOM 2143 O O . PHE A 1 288 ? 49.97892 -3.76500 34.19337 1.000 23.65220 313 PHE A O 1
ATOM 2151 N N . ARG A 1 289 ? 49.65988 -1.52785 34.13297 1.000 21.32441 314 ARG A N 1
ATOM 2152 C CA . ARG A 1 289 ? 48.22929 -1.58090 33.88999 1.000 22.14147 314 ARG A CA 1
ATOM 2153 C C . ARG A 1 289 ? 47.95440 -0.82129 32.60942 1.000 22.94898 314 ARG A C 1
ATOM 2154 O O . ARG A 1 289 ? 48.54932 0.23044 32.36269 1.000 22.25560 314 ARG A O 1
ATOM 2162 N N . ALA A 1 290 ? 47.09720 -1.38526 31.76600 1.000 18.65656 315 ALA A N 1
ATOM 2163 C CA . ALA A 1 290 ? 46.95780 -0.83439 30.43780 1.000 19.57441 315 ALA A CA 1
ATOM 2164 C C . ALA A 1 290 ? 45.52266 -0.95302 29.98396 1.000 22.85782 315 ALA A C 1
ATOM 2165 O O . ALA A 1 290 ? 44.79578 -1.85831 30.39242 1.000 19.20213 315 ALA A O 1
ATOM 2167 N N . THR A 1 291 ? 45.13967 -0.03320 29.11795 1.000 22.23806 316 THR A N 1
ATOM 2168 C CA . THR A 1 291 ? 44.02658 -0.25111 28.22396 1.000 21.30190 316 THR A CA 1
ATOM 2169 C C . THR A 1 291 ? 44.56581 -0.19088 26.80934 1.000 20.81166 316 THR A C 1
ATOM 2170 O O . THR A 1 291 ? 45.31491 0.73084 26.46290 1.000 21.11620 316 THR A O 1
ATOM 2174 N N . PHE A 1 292 ? 44.21650 -1.19310 26.01835 1.000 20.81577 317 PHE A N 1
ATOM 2175 C CA . PHE A 1 292 ? 44.45161 -1.19353 24.58581 1.000 21.25144 317 PHE A CA 1
ATOM 2176 C C . PHE A 1 292 ? 43.09628 -1.06456 23.91424 1.000 23.84264 317 PHE A C 1
ATOM 2177 O O . PHE A 1 292 ? 42.20958 -1.89444 24.13342 1.000 24.60625 317 PHE A O 1
ATOM 2185 N N . HIS A 1 293 ? 42.92859 -0.01523 23.12101 1.000 22.51886 318 HIS A N 1
ATOM 2186 C CA . HIS A 1 293 ? 41.64610 0.23346 22.47221 1.000 24.72414 318 HIS A CA 1
ATOM 2187 C C . HIS A 1 293 ? 41.59804 -0.59490 21.18920 1.000 25.22545 318 HIS A C 1
ATOM 2188 O O . HIS A 1 293 ? 41.73516 -0.11139 20.06566 1.000 25.89130 318 HIS A O 1
ATOM 2195 N N . GLY A 1 294 ? 41.43587 -1.89539 21.40075 1.000 25.87007 319 GLY A N 1
ATOM 2196 C CA . GLY A 1 294 ? 41.41723 -2.84070 20.31059 1.000 24.98449 319 GLY A CA 1
ATOM 2197 C C . GLY A 1 294 ? 41.41676 -4.25016 20.85846 1.000 27.62795 319 GLY A C 1
ATOM 2198 O O . GLY A 1 294 ? 41.32868 -4.46528 22.07154 1.000 27.21401 319 GLY A O 1
ATOM 2199 N N . GLY A 1 295 ? 41.51978 -5.21133 19.92838 1.000 32.49658 320 GLY A N 1
ATOM 2200 C CA . GLY A 1 295 ? 41.43428 -6.60739 20.29268 1.000 28.46083 320 GLY A CA 1
ATOM 2201 C C . GLY A 1 295 ? 42.71586 -7.14831 20.90000 1.000 28.66763 320 GLY A C 1
ATOM 2202 O O . GLY A 1 295 ? 43.79755 -6.57725 20.77054 1.000 29.56080 320 GLY A O 1
ATOM 2203 N N . VAL A 1 296 ? 42.57796 -8.29514 21.56525 1.000 27.38977 321 VAL A N 1
ATOM 2204 C CA . VAL A 1 296 ? 43.69805 -8.86527 22.30064 1.000 28.71913 321 VAL A CA 1
ATOM 2205 C C . VAL A 1 296 ? 44.78367 -9.36982 21.35585 1.000 32.03140 321 VAL A C 1
ATOM 2206 O O . VAL A 1 296 ? 45.97478 -9.29653 21.68234 1.000 26.94906 321 VAL A O 1
ATOM 2210 N N . ASP A 1 297 ? 44.41064 -9.86760 20.16926 1.000 30.95511 322 ASP A N 1
ATOM 2211 C CA . ASP A 1 297 ? 45.41939 -10.39445 19.24949 1.000 32.49531 322 ASP A CA 1
ATOM 2212 C C . ASP A 1 297 ? 46.31305 -9.28422 18.70878 1.000 32.14337 322 ASP A C 1
ATOM 2213 O O . ASP A 1 297 ? 47.53273 -9.46169 18.60815 1.000 30.63074 322 ASP A O 1
ATOM 2218 N N . ARG A 1 298 ? 45.72496 -8.13517 18.34950 1.000 30.31042 323 ARG A N 1
ATOM 2219 C CA . ARG A 1 298 ? 46.52433 -6.97868 17.96317 1.000 30.89811 323 ARG A CA 1
ATOM 2220 C C . ARG A 1 298 ? 47.40556 -6.50555 19.11915 1.000 31.07137 323 ARG A C 1
ATOM 2221 O O . ARG A 1 298 ? 48.58095 -6.17258 18.91609 1.000 30.62346 323 ARG A O 1
ATOM 2229 N N . LEU A 1 299 ? 46.85443 -6.46002 20.33756 1.000 26.00596 324 LEU A N 1
ATOM 2230 C CA . LEU A 1 299 ? 47.66291 -6.09634 21.50112 1.000 27.67873 324 LEU A CA 1
ATOM 2231 C C . LEU A 1 299 ? 48.87453 -7.01253 21.63340 1.000 26.34128 324 LEU A C 1
ATOM 2232 O O . LEU A 1 299 ? 50.01959 -6.54633 21.70715 1.000 27.49270 324 LEU A O 1
ATOM 2237 N N . LEU A 1 300 ? 48.64459 -8.32815 21.62987 1.000 30.96181 325 LEU A N 1
ATOM 2238 C CA . LEU A 1 300 ? 49.73567 -9.26428 21.88635 1.000 30.00397 325 LEU A CA 1
ATOM 2239 C C . LEU A 1 300 ? 50.81500 -9.16059 20.82094 1.000 31.14229 325 LEU A C 1
ATOM 2240 O O . LEU A 1 300 ? 52.01005 -9.25799 21.12436 1.000 28.62639 325 LEU A O 1
ATOM 2245 N N . GLN A 1 301 ? 50.42998 -8.93165 19.57075 1.000 29.68355 326 GLN A N 1
ATOM 2246 C CA . GLN A 1 301 ? 51.48165 -8.79520 18.58454 1.000 32.17024 326 GLN A CA 1
ATOM 2247 C C . GLN A 1 301 ? 52.15597 -7.43029 18.67545 1.000 31.95613 326 GLN A C 1
ATOM 2248 O O . GLN A 1 301 ? 53.35928 -7.32734 18.41770 1.000 26.17664 326 GLN A O 1
ATOM 2254 N N . LEU A 1 302 ? 51.42809 -6.38679 19.09096 1.000 31.35846 327 LEU A N 1
ATOM 2255 C CA . LEU A 1 302 ? 52.08493 -5.12033 19.40761 1.000 29.48703 327 LEU A CA 1
ATOM 2256 C C . LEU A 1 302 ? 53.09410 -5.28952 20.54015 1.000 27.14955 327 LEU A C 1
ATOM 2257 O O . LEU A 1 302 ? 54.21489 -4.76932 20.47256 1.000 29.28017 327 LEU A O 1
ATOM 2262 N N . MET A 1 303 ? 52.68971 -5.98386 21.60767 1.000 22.26168 328 MET A N 1
ATOM 2263 C CA . MET A 1 303 ? 53.54540 -6.15170 22.77823 1.000 25.74095 328 MET A CA 1
ATOM 2264 C C . MET A 1 303 ? 54.74687 -7.01969 22.45205 1.000 26.54803 328 MET A C 1
ATOM 2265 O O . MET A 1 303 ? 55.85387 -6.76941 22.94327 1.000 24.76190 328 MET A O 1
ATOM 2270 N N . GLN A 1 304 ? 54.54366 -8.05151 21.62998 1.000 26.66259 329 GLN A N 1
ATOM 2271 C CA . GLN A 1 304 ? 55.66820 -8.85818 21.18312 1.000 27.80513 329 GLN A CA 1
ATOM 2272 C C . GLN A 1 304 ? 56.68304 -7.99882 20.44229 1.000 28.35479 329 GLN A C 1
ATOM 2273 O O . GLN A 1 304 ? 57.89162 -8.11876 20.67272 1.000 30.56748 329 GLN A O 1
ATOM 2279 N N . LYS A 1 305 ? 56.21231 -7.10913 19.56286 1.000 25.44168 330 LYS A N 1
ATOM 2280 C CA . LYS A 1 305 ? 57.13542 -6.25306 18.82688 1.000 28.18582 330 LYS A CA 1
ATOM 2281 C C . LYS A 1 305 ? 57.78076 -5.22786 19.75081 1.000 31.12488 330 LYS A C 1
ATOM 2282 O O . LYS A 1 305 ? 59.00237 -5.05806 19.75068 1.000 29.01017 330 LYS A O 1
ATOM 2288 N N . GLU A 1 306 ? 56.97576 -4.54537 20.55860 1.000 29.76972 331 GLU A N 1
ATOM 2289 C CA . GLU A 1 306 ? 57.46341 -3.37495 21.27831 1.000 31.86801 331 GLU A CA 1
ATOM 2290 C C . GLU A 1 306 ? 57.95757 -3.69988 22.68011 1.000 30.56556 331 GLU A C 1
ATOM 2291 O O . GLU A 1 306 ? 58.91907 -3.08659 23.14980 1.000 25.77210 331 GLU A O 1
ATOM 2297 N N . PHE A 1 307 ? 57.31420 -4.63998 23.36693 1.000 28.87070 332 PHE A N 1
ATOM 2298 C CA . PHE A 1 307 ? 57.66510 -4.87135 24.76004 1.000 24.06560 332 PHE A CA 1
ATOM 2299 C C . PHE A 1 307 ? 57.77595 -6.35388 25.09270 1.000 26.07774 332 PHE A C 1
ATOM 2300 O O . PHE A 1 307 ? 57.14233 -6.81611 26.05268 1.000 22.37430 332 PHE A O 1
ATOM 2308 N N . PRO A 1 308 ? 58.54688 -7.14300 24.34067 1.000 24.44839 333 PRO A N 1
ATOM 2309 C CA . PRO A 1 308 ? 58.67397 -8.56070 24.70968 1.000 28.48232 333 PRO A CA 1
ATOM 2310 C C . PRO A 1 308 ? 59.20234 -8.73634 26.12408 1.000 24.53882 333 PRO A C 1
ATOM 2311 O O . PRO A 1 308 ? 58.92820 -9.75983 26.76135 1.000 26.17231 333 PRO A O 1
ATOM 2315 N N . GLU A 1 309 ? 59.90549 -7.73122 26.65173 1.000 26.38764 334 GLU A N 1
ATOM 2316 C CA . GLU A 1 309 ? 60.47938 -7.80600 27.98963 1.000 26.99673 334 GLU A CA 1
ATOM 2317 C C . GLU A 1 309 ? 59.42554 -7.95912 29.07354 1.000 23.49372 334 GLU A C 1
ATOM 2318 O O . GLU A 1 309 ? 59.73957 -8.46279 30.15890 1.000 24.34401 334 GLU A O 1
ATOM 2324 N N . LEU A 1 310 ? 58.18716 -7.52564 28.83111 1.000 25.02400 335 LEU A N 1
ATOM 2325 C CA . LEU A 1 310 ? 57.17082 -7.67730 29.86664 1.000 23.72417 335 LEU A CA 1
ATOM 2326 C C . LEU A 1 310 ? 56.67530 -9.11244 29.98811 1.000 22.33290 335 LEU A C 1
ATOM 2327 O O . LEU A 1 310 ? 56.11584 -9.47826 31.02694 1.000 25.68977 335 LEU A O 1
ATOM 2332 N N . GLY A 1 311 ? 56.87458 -9.92792 28.95884 1.000 26.28738 336 GLY A N 1
ATOM 2333 C CA . GLY A 1 311 ? 56.30352 -11.26364 28.94178 1.000 24.11145 336 GLY A CA 1
ATOM 2334 C C . GLY A 1 311 ? 54.80392 -11.28173 29.13796 1.000 25.66198 336 GLY A C 1
ATOM 2335 O O . GLY A 1 311 ? 54.29044 -12.16498 29.83143 1.000 30.95275 336 GLY A O 1
ATOM 2336 N N . LEU A 1 312 ? 54.08840 -10.30144 28.57604 1.000 26.62875 337 LEU A N 1
ATOM 2337 C CA . LEU A 1 312 ? 52.63134 -10.27604 28.69621 1.000 24.58057 337 LEU A CA 1
ATOM 2338 C C . LEU A 1 312 ? 52.02922 -11.56622 28.15248 1.000 26.73868 337 LEU A C 1
ATOM 2339 O O . LEU A 1 312 ? 52.32892 -11.97778 27.02914 1.000 26.22894 337 LEU A O 1
ATOM 2344 N N . LEU A 1 313 ? 51.19342 -12.20844 28.96317 1.000 28.58410 338 LEU A N 1
ATOM 2345 C CA . LEU A 1 313 ? 50.52473 -13.45129 28.60809 1.000 30.04507 338 LEU A CA 1
ATOM 2346 C C . LEU A 1 313 ? 49.13081 -13.14451 28.07453 1.000 29.92595 338 LEU A C 1
ATOM 2347 O O . LEU A 1 313 ? 48.44868 -12.25087 28.58203 1.000 30.66250 338 LEU A O 1
ATOM 2352 N N . ARG A 1 314 ? 48.70475 -13.89283 27.04951 1.000 34.21680 339 ARG A N 1
ATOM 2353 C CA . ARG A 1 314 ? 47.31955 -13.78151 26.59782 1.000 32.20600 339 ARG A CA 1
ATOM 2354 C C . ARG A 1 314 ? 46.37145 -13.87415 27.77982 1.000 30.20818 339 ARG A C 1
ATOM 2355 O O . ARG A 1 314 ? 45.41187 -13.10422 27.88803 1.000 29.74559 339 ARG A O 1
ATOM 2363 N N . GLN A 1 315 ? 46.66836 -14.76974 28.71407 1.000 33.38937 340 GLN A N 1
ATOM 2364 C CA . GLN A 1 315 ? 45.83816 -14.94721 29.89233 1.000 31.29640 340 GLN A CA 1
ATOM 2365 C C . GLN A 1 315 ? 45.91472 -13.77423 30.85377 1.000 32.48306 340 GLN A C 1
ATOM 2366 O O . GLN A 1 315 ? 45.07697 -13.68535 31.75553 1.000 34.44169 340 GLN A O 1
ATOM 2372 N N . GLU A 1 316 ? 46.88270 -12.86970 30.69229 1.000 30.38341 341 GLU A N 1
ATOM 2373 C CA . GLU A 1 316 ? 46.84199 -11.64593 31.47932 1.000 30.73552 341 GLU A CA 1
ATOM 2374 C C . GLU A 1 316 ? 45.94779 -10.57982 30.84745 1.000 30.21013 341 GLU A C 1
ATOM 2375 O O . GLU A 1 316 ? 45.67828 -9.55362 31.48144 1.000 25.16840 341 GLU A O 1
ATOM 2381 N N . CYS A 1 317 ? 45.46795 -10.79620 29.63067 1.000 28.57944 342 CYS A N 1
ATOM 2382 C CA . CYS A 1 317 ? 44.65370 -9.79747 28.95779 1.000 29.16164 342 CYS A CA 1
ATOM 2383 C C . CYS A 1 317 ? 43.17932 -10.13527 29.11083 1.000 30.53689 342 CYS A C 1
ATOM 2384 O O . CYS A 1 317 ? 42.79674 -11.30490 29.21529 1.000 30.80742 342 CYS A O 1
ATOM 2387 N N . HIS A 1 318 ? 42.35471 -9.09077 29.12018 1.000 27.43437 343 HIS A N 1
ATOM 2388 C CA . HIS A 1 318 ? 40.91616 -9.23889 29.29412 1.000 32.11805 343 HIS A CA 1
ATOM 2389 C C . HIS A 1 318 ? 40.19633 -8.31844 28.32551 1.000 26.47400 343 HIS A C 1
ATOM 2390 O O . HIS A 1 318 ? 40.35564 -7.09711 28.38958 1.000 24.37414 343 HIS A O 1
ATOM 2397 N N . GLU A 1 319 ? 39.42581 -8.89982 27.41625 1.000 27.94707 344 GLU A N 1
ATOM 2398 C CA . GLU A 1 319 ? 38.62189 -8.09854 26.51112 1.000 25.24370 344 GLU A CA 1
ATOM 2399 C C . GLU A 1 319 ? 37.27501 -7.79347 27.15274 1.000 28.20153 344 GLU A C 1
ATOM 2400 O O . GLU A 1 319 ? 36.73593 -8.58684 27.92687 1.000 26.75342 344 GLU A O 1
ATOM 2406 N N . MET A 1 320 ? 36.73749 -6.62635 26.82196 1.000 29.98151 345 MET A N 1
ATOM 2407 C CA . MET A 1 320 ? 35.52422 -6.12407 27.45647 1.000 24.41436 345 MET A CA 1
ATOM 2408 C C . MET A 1 320 ? 35.11086 -4.86468 26.71749 1.000 24.65538 345 MET A C 1
ATOM 2409 O O . MET A 1 320 ? 35.79710 -4.40706 25.80045 1.000 26.31616 345 MET A O 1
ATOM 2414 N N . LYS A 1 321 ? 33.96407 -4.32543 27.10371 1.000 27.23853 346 LYS A N 1
ATOM 2415 C CA . LYS A 1 321 ? 33.55088 -3.07361 26.49720 1.000 26.72050 346 LYS A CA 1
ATOM 2416 C C . LYS A 1 321 ? 34.33682 -1.92793 27.12806 1.000 25.05152 346 LYS A C 1
ATOM 2417 O O . LYS A 1 321 ? 34.90641 -2.06173 28.21021 1.000 25.50215 346 LYS A O 1
ATOM 2423 N N . TRP A 1 322 ? 34.36403 -0.79034 26.43821 1.000 24.29580 347 TRP A N 1
ATOM 2424 C CA . TRP A 1 322 ? 35.20481 0.31057 26.89060 1.000 25.64340 347 TRP A CA 1
ATOM 2425 C C . TRP A 1 322 ? 34.84730 0.73495 28.31621 1.000 24.93234 347 TRP A C 1
ATOM 2426 O O . TRP A 1 322 ? 35.72014 0.80887 29.18802 1.000 22.59992 347 TRP A O 1
ATOM 2437 N N . ALA A 1 323 ? 33.56005 0.97895 28.58161 1.000 25.98871 348 ALA A N 1
ATOM 2438 C CA . ALA A 1 323 ? 33.14206 1.41640 29.91249 1.000 22.97286 348 ALA A CA 1
ATOM 2439 C C . ALA A 1 323 ? 33.46214 0.38363 30.98579 1.000 23.76335 348 ALA A C 1
ATOM 2440 O O . ALA A 1 323 ? 33.66076 0.74568 32.14580 1.000 20.91902 348 ALA A O 1
ATOM 2442 N N . GLU A 1 324 ? 33.51182 -0.90306 30.63521 1.000 22.41155 349 GLU A N 1
ATOM 2443 C CA . GLU A 1 324 ? 33.81323 -1.90409 31.64951 1.000 22.72751 349 GLU A CA 1
ATOM 2444 C C . GLU A 1 324 ? 35.28042 -1.87654 32.07395 1.000 23.80712 349 GLU A C 1
ATOM 2445 O O . GLU A 1 324 ? 35.61760 -2.44240 33.11740 1.000 23.36942 349 GLU A O 1
ATOM 2451 N N . THR A 1 325 ? 36.15628 -1.22990 31.30252 1.000 21.01004 350 THR A N 1
ATOM 2452 C CA . THR A 1 325 ? 37.55100 -1.12531 31.73563 1.000 22.21824 350 THR A CA 1
ATOM 2453 C C . THR A 1 325 ? 37.67825 -0.32510 33.01588 1.000 22.67986 350 THR A C 1
ATOM 2454 O O . THR A 1 325 ? 38.61791 -0.54647 33.78405 1.000 25.22367 350 THR A O 1
ATOM 2458 N N . PHE A 1 326 ? 36.74334 0.59169 33.28016 1.000 24.15599 351 PHE A N 1
ATOM 2459 C CA . PHE A 1 326 ? 36.79965 1.32949 34.53796 1.000 24.75752 351 PHE A CA 1
ATOM 2460 C C . PHE A 1 326 ? 36.27205 0.52731 35.71182 1.000 25.60658 351 PHE A C 1
ATOM 2461 O O . PHE A 1 326 ? 36.51387 0.90662 36.86399 1.000 28.24798 351 PHE A O 1
ATOM 2469 N N . LEU A 1 327 ? 35.59678 -0.58969 35.46062 1.000 25.04083 352 LEU A N 1
ATOM 2470 C CA . LEU A 1 327 ? 35.44993 -1.57316 36.52617 1.000 24.70617 352 LEU A CA 1
ATOM 2471 C C . LEU A 1 327 ? 36.77477 -2.28089 36.76313 1.000 24.52054 352 LEU A C 1
ATOM 2472 O O . LEU A 1 327 ? 37.26882 -2.33635 37.89346 1.000 20.72322 352 LEU A O 1
ATOM 2477 N N . PHE A 1 328 ? 37.37275 -2.80454 35.69455 1.000 22.71187 353 PHE A N 1
ATOM 2478 C CA . PHE A 1 328 ? 38.62042 -3.54355 35.82746 1.000 24.50585 353 PHE A CA 1
ATOM 2479 C C . PHE A 1 328 ? 39.69492 -2.69502 36.49413 1.000 22.99572 353 PHE A C 1
ATOM 2480 O O . PHE A 1 328 ? 40.37057 -3.14703 37.42388 1.000 24.93435 353 PHE A O 1
ATOM 2488 N N . HIS A 1 329 ? 39.85915 -1.45569 36.03916 1.000 22.06874 354 HIS A N 1
ATOM 2489 C CA . HIS A 1 329 ? 40.94675 -0.62065 36.53619 1.000 25.63279 354 HIS A CA 1
ATOM 2490 C C . HIS A 1 329 ? 40.63854 -0.00343 37.88743 1.000 26.91119 354 HIS A C 1
ATOM 2491 O O . HIS A 1 329 ? 41.47611 0.72271 38.42984 1.000 26.90674 354 HIS A O 1
ATOM 2498 N N . ASN A 1 330 ? 39.47405 -0.28889 38.45651 1.000 24.65070 355 ASN A N 1
ATOM 2499 C CA . ASN A 1 330 ? 39.19733 0.08704 39.83414 1.000 26.94509 355 ASN A CA 1
ATOM 2500 C C . ASN A 1 330 ? 38.85080 -1.13244 40.66471 1.000 27.17998 355 ASN A C 1
ATOM 2501 O O . ASN A 1 330 ? 38.14293 -1.03415 41.67111 1.000 26.16745 355 ASN A O 1
ATOM 2506 N N . ASN A 1 331 ? 39.34508 -2.28943 40.22567 1.000 25.04666 356 ASN A N 1
ATOM 2507 C CA . ASN A 1 331 ? 39.35568 -3.50077 41.02816 1.000 32.26972 356 ASN A CA 1
ATOM 2508 C C . ASN A 1 331 ? 37.94958 -4.05361 41.24737 1.000 30.57138 356 ASN A C 1
ATOM 2509 O O . ASN A 1 331 ? 37.69869 -4.74667 42.23335 1.000 30.66793 356 ASN A O 1
ATOM 2514 N N . PHE A 1 332 ? 37.01925 -3.74633 40.33608 1.000 29.45620 357 PHE A N 1
ATOM 2515 C CA . PHE A 1 332 ? 35.73238 -4.44788 40.24489 1.000 32.49748 357 PHE A CA 1
ATOM 2516 C C . PHE A 1 332 ? 35.89422 -5.54478 39.20146 1.000 29.97317 357 PHE A C 1
ATOM 2517 O O . PHE A 1 332 ? 35.71550 -5.32983 38.00004 1.000 32.77641 357 PHE A O 1
ATOM 2525 N N . ARG A 1 333 ? 36.24719 -6.74162 39.65801 1.000 29.93910 358 ARG A N 1
ATOM 2526 C CA . ARG A 1 333 ? 36.59952 -7.82042 38.74249 1.000 34.96994 358 ARG A CA 1
ATOM 2527 C C . ARG A 1 333 ? 35.87409 -9.11158 39.09969 1.000 42.97375 358 ARG A C 1
ATOM 2528 O O . ARG A 1 333 ? 36.35515 -10.20725 38.79184 1.000 45.77058 358 ARG A O 1
ATOM 2536 N N . ASN A 1 334 ? 34.71170 -8.99585 39.73435 1.000 48.57756 359 ASN A N 1
ATOM 2537 C CA . ASN A 1 334 ? 33.94053 -10.15191 40.16354 1.000 47.23115 359 ASN A CA 1
ATOM 2538 C C . ASN A 1 334 ? 32.49003 -10.03722 39.72122 1.000 46.96191 359 ASN A C 1
ATOM 2539 O O . ASN A 1 334 ? 31.59470 -9.98857 40.55852 1.000 48.72780 359 ASN A O 1
ATOM 2544 N N . SER A 1 337 ? 30.70469 -7.51253 38.92622 1.000 40.96501 362 SER A N 1
ATOM 2545 C CA . SER A 1 337 ? 29.96600 -6.33552 39.38111 1.000 38.55554 362 SER A CA 1
ATOM 2546 C C . SER A 1 337 ? 29.42114 -5.56851 38.17063 1.000 37.62057 362 SER A C 1
ATOM 2547 O O . SER A 1 337 ? 29.98954 -5.63916 37.08666 1.000 37.20768 362 SER A O 1
ATOM 2550 N N . LEU A 1 338 ? 28.31535 -4.84746 38.35677 1.000 39.00062 363 LEU A N 1
ATOM 2551 C CA . LEU A 1 338 ? 27.65550 -4.11625 37.27965 1.000 39.36150 363 LEU A CA 1
ATOM 2552 C C . LEU A 1 338 ? 28.27891 -2.73591 37.08054 1.000 32.91153 363 LEU A C 1
ATOM 2553 O O . LEU A 1 338 ? 28.89426 -2.17016 37.98474 1.000 32.34040 363 LEU A O 1
ATOM 2558 N N . ASP A 1 339 ? 28.06011 -2.17466 35.88560 1.000 32.10723 364 ASP A N 1
ATOM 2559 C CA . ASP A 1 339 ? 28.46160 -0.79866 35.60049 1.000 34.68069 364 ASP A CA 1
ATOM 2560 C C . ASP A 1 339 ? 27.88810 0.19482 36.60202 1.000 36.18815 364 ASP A C 1
ATOM 2561 O O . ASP A 1 339 ? 28.46856 1.27225 36.78857 1.000 30.87766 364 ASP A O 1
ATOM 2566 N N . VAL A 1 340 ? 26.76906 -0.14868 37.25222 1.000 34.81597 365 VAL A N 1
ATOM 2567 C CA . VAL A 1 340 ? 26.12614 0.72447 38.23453 1.000 33.42391 365 VAL A CA 1
ATOM 2568 C C . VAL A 1 340 ? 27.03593 1.05451 39.41660 1.000 32.77007 365 VAL A C 1
ATOM 2569 O O . VAL A 1 340 ? 26.77245 2.01777 40.14465 1.000 32.25149 365 VAL A O 1
ATOM 2573 N N . LEU A 1 341 ? 28.08539 0.25881 39.65308 1.000 31.60225 366 LEU A N 1
ATOM 2574 C CA . LEU A 1 341 ? 29.06162 0.61933 40.67977 1.000 30.65095 366 LEU A CA 1
ATOM 2575 C C . LEU A 1 341 ? 29.67863 1.98637 40.39352 1.000 28.27037 366 LEU A C 1
ATOM 2576 O O . LEU A 1 341 ? 30.05918 2.70794 41.32026 1.000 32.22763 366 LEU A O 1
ATOM 2578 N N . LEU A 1 342 ? 29.75943 2.37130 39.12115 1.000 27.92218 367 LEU A N 1
ATOM 2579 C CA . LEU A 1 342 ? 30.32733 3.65992 38.75067 1.000 31.87356 367 LEU A CA 1
ATOM 2580 C C . LEU A 1 342 ? 29.43438 4.83151 39.15103 1.000 32.28757 367 LEU A C 1
ATOM 2581 O O . LEU A 1 342 ? 29.88344 5.98125 39.08688 1.000 31.80395 367 LEU A O 1
ATOM 2586 N N . ASN A 1 343 ? 28.19954 4.56081 39.57880 1.000 31.68234 368 ASN A N 1
ATOM 2587 C CA . ASN A 1 343 ? 27.28210 5.58480 40.07255 1.000 35.56428 368 ASN A CA 1
ATOM 2588 C C . ASN A 1 343 ? 27.51347 5.91467 41.54626 1.000 37.49592 368 ASN A C 1
ATOM 2589 O O . ASN A 1 343 ? 27.00411 6.93366 42.03438 1.000 34.61915 368 ASN A O 1
ATOM 2594 N N . ARG A 1 344 ? 28.22731 5.05366 42.27054 1.000 38.34675 369 ARG A N 1
ATOM 2595 C CA . ARG A 1 344 ? 28.66982 5.36068 43.62730 1.000 41.92978 369 ARG A CA 1
ATOM 2596 C C . ARG A 1 344 ? 29.72513 6.46283 43.56418 1.000 45.50701 369 ARG A C 1
ATOM 2597 O O . ARG A 1 344 ? 30.85136 6.22369 43.11480 1.000 45.38229 369 ARG A O 1
ATOM 2605 N N . THR A 1 345 ? 29.36187 7.67175 43.99480 1.000 44.50773 370 THR 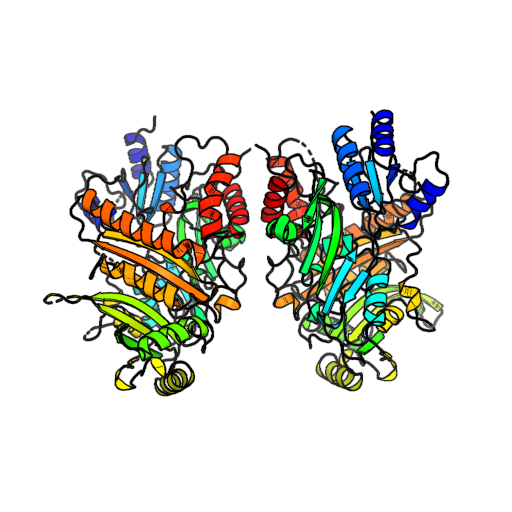A N 1
ATOM 2606 C CA . THR A 1 345 ? 30.27712 8.81901 43.96758 1.000 46.52247 370 THR A CA 1
ATOM 2607 C C . THR A 1 345 ? 31.45182 8.60480 44.93717 1.000 46.33410 370 THR A C 1
ATOM 2608 O O . THR A 1 345 ? 32.49570 9.26583 44.83679 1.000 48.82408 370 THR A O 1
ATOM 2612 N N . LYS A 1 349 ? 39.46964 5.77011 51.52780 1.000 46.60969 374 LYS A N 1
ATOM 2613 C CA . LYS A 1 349 ? 39.87195 7.12796 51.88836 1.000 44.86612 374 LYS A CA 1
ATOM 2614 C C . LYS A 1 349 ? 41.03122 7.13832 52.89389 1.000 43.19509 374 LYS A C 1
ATOM 2615 O O . LYS A 1 349 ? 40.93246 6.57894 53.98326 1.000 49.74931 374 LYS A O 1
ATOM 2617 N N . SER A 1 350 ? 42.12985 7.78576 52.51711 1.000 38.64361 375 SER A N 1
ATOM 2618 C CA . SER A 1 350 ? 43.29794 7.91526 53.37408 1.000 38.21301 375 SER A CA 1
ATOM 2619 C C . SER A 1 350 ? 43.87308 9.31541 53.21894 1.000 30.71660 375 SER A C 1
ATOM 2620 O O . SER A 1 350 ? 43.44626 10.09996 52.36773 1.000 28.51548 375 SER A O 1
ATOM 2623 N N . SER A 1 351 ? 44.86870 9.62622 54.03730 1.000 29.96471 376 SER A N 1
ATOM 2624 C CA . SER A 1 351 ? 45.61434 10.85783 53.84356 1.000 26.46794 376 SER A CA 1
ATOM 2625 C C . SER A 1 351 ? 46.78877 10.59143 52.91618 1.000 23.62923 376 SER A C 1
ATOM 2626 O O . SER A 1 351 ? 47.32428 9.48396 52.87063 1.000 20.79850 376 SER A O 1
ATOM 2629 N N . PHE A 1 352 ? 47.19154 11.61663 52.17111 1.000 23.08781 377 PHE A N 1
ATOM 2630 C CA . PHE A 1 352 ? 48.32576 11.41596 51.28587 1.000 23.11446 377 PHE A CA 1
ATOM 2631 C C . PHE A 1 352 ? 49.01795 12.74131 51.00187 1.000 24.91671 377 PHE A C 1
ATOM 2632 O O . PHE A 1 352 ? 48.45242 13.82489 51.18043 1.000 22.34676 377 PHE A O 1
ATOM 2640 N N . LYS A 1 353 ? 50.27528 12.62575 50.58998 1.000 23.10657 378 LYS A N 1
ATOM 2641 C CA . LYS A 1 353 ? 50.99504 13.70599 49.93620 1.000 20.97213 378 LYS A CA 1
ATOM 2642 C C . LYS A 1 353 ? 51.45079 13.19125 48.58529 1.000 22.09280 378 LYS A C 1
ATOM 2643 O O . LYS A 1 353 ? 52.01967 12.10065 48.49176 1.000 19.80448 378 LYS A O 1
ATOM 2649 N N . ALA A 1 354 ? 51.16074 13.94848 47.53666 1.000 20.46349 379 ALA A N 1
ATOM 2650 C CA . ALA A 1 354 ? 51.61344 13.56835 46.21832 1.000 18.00623 379 ALA A CA 1
ATOM 2651 C C . ALA A 1 354 ? 52.38237 14.71897 45.58940 1.000 17.60336 379 ALA A C 1
ATOM 2652 O O . ALA A 1 354 ? 52.13200 15.90142 45.86226 1.000 20.70128 379 ALA A O 1
ATOM 2654 N N . LYS A 1 355 ? 53.35573 14.33765 44.77525 1.000 16.85319 380 LYS A N 1
ATOM 2655 C CA . LYS A 1 355 ? 54.15721 15.24972 43.98467 1.000 19.25186 380 LYS A CA 1
ATOM 2656 C C . LYS A 1 355 ? 54.35185 14.58804 42.62719 1.000 18.59301 380 LYS A C 1
ATOM 2657 O O . LYS A 1 355 ? 54.05522 13.40767 42.45046 1.000 19.50740 380 LYS A O 1
ATOM 2663 N N . SER A 1 356 ? 54.82478 15.34781 41.64691 1.000 19.13989 381 SER A N 1
ATOM 2664 C CA . SER A 1 356 ? 54.90172 14.78383 40.31163 1.000 18.61465 381 SER A CA 1
ATOM 2665 C C . SER A 1 356 ? 55.87368 15.58258 39.46041 1.000 18.45846 381 SER A C 1
ATOM 2666 O O . SER A 1 356 ? 56.35117 16.65205 39.84609 1.000 19.70075 381 SER A O 1
ATOM 2669 N N . ASP A 1 357 ? 56.13757 15.04554 38.27621 1.000 16.88630 382 ASP A N 1
ATOM 2670 C CA . ASP A 1 357 ? 57.11423 15.59924 37.35971 1.000 20.26767 382 ASP A CA 1
ATOM 2671 C C . ASP A 1 357 ? 56.79471 15.10374 35.96724 1.000 20.61748 382 ASP A C 1
ATOM 2672 O O . ASP A 1 357 ? 56.17241 14.05157 35.79440 1.000 22.68911 382 ASP A O 1
ATOM 2677 N N . PHE A 1 358 ? 57.24189 15.86948 34.98074 1.000 16.64473 383 PHE A N 1
ATOM 2678 C CA . PHE A 1 358 ? 57.24305 15.43830 33.59333 1.000 18.50240 383 PHE A CA 1
ATOM 2679 C C . PHE A 1 358 ? 58.66683 15.09667 33.21459 1.000 20.12920 383 PHE A C 1
ATOM 2680 O O . PHE A 1 358 ? 59.60532 15.79927 33.60571 1.000 17.08938 383 PHE A O 1
ATOM 2688 N N . VAL A 1 359 ? 58.81690 13.99992 32.48377 1.000 19.44801 384 VAL A N 1
ATOM 2689 C CA . VAL A 1 359 ? 60.11590 13.51370 32.04059 1.000 18.84028 384 VAL A CA 1
ATOM 2690 C C . VAL A 1 359 ? 60.19781 13.74319 30.54251 1.000 25.04387 384 VAL A C 1
ATOM 2691 O O . VAL A 1 359 ? 59.25012 13.43352 29.80356 1.000 23.97105 384 VAL A O 1
ATOM 2695 N N . LYS A 1 360 ? 61.30364 14.35005 30.11130 1.000 17.83985 385 LYS A N 1
ATOM 2696 C CA . LYS A 1 360 ? 61.53103 14.73610 28.73167 1.000 24.09290 385 LYS A CA 1
ATOM 2697 C C . LYS A 1 360 ? 62.69137 13.98313 28.10377 1.000 24.67879 385 LYS A C 1
ATOM 2698 O O . LYS A 1 360 ? 62.93335 14.13769 26.90165 1.000 22.65547 385 LYS A O 1
ATOM 2704 N N . LYS A 1 361 ? 63.40786 13.17550 28.88132 1.000 20.23368 386 LYS A N 1
ATOM 2705 C CA . LYS A 1 361 ? 64.50563 12.38659 28.39400 1.000 23.45519 386 LYS A CA 1
ATOM 2706 C C . LYS A 1 361 ? 64.56100 11.18006 29.31778 1.000 21.30571 386 LYS A C 1
ATOM 2707 O O . LYS A 1 361 ? 64.36380 11.33402 30.52932 1.000 20.61572 386 LYS A O 1
ATOM 2713 N N . PRO A 1 362 ? 64.78795 9.97895 28.78883 1.000 23.62872 387 PRO A N 1
ATOM 2714 C CA . PRO A 1 362 ? 64.77598 8.79096 29.64664 1.000 22.85507 387 PRO A CA 1
ATOM 2715 C C . PRO A 1 362 ? 65.78618 8.90315 30.78024 1.000 25.96687 387 PRO A C 1
ATOM 2716 O O . PRO A 1 362 ? 66.90992 9.38502 30.60120 1.000 29.40375 387 PRO A O 1
ATOM 2720 N N . ILE A 1 363 ? 65.35879 8.47295 31.95754 1.000 21.22148 388 ILE A N 1
ATOM 2721 C CA . ILE A 1 363 ? 66.20202 8.49887 33.14371 1.000 22.99368 388 ILE A CA 1
ATOM 2722 C C . ILE A 1 363 ? 67.11460 7.28575 33.09229 1.000 25.47486 388 ILE A C 1
ATOM 2723 O O . ILE A 1 363 ? 66.64193 6.14846 32.94853 1.000 18.55127 388 ILE A O 1
ATOM 2728 N N . SER A 1 364 ? 68.42446 7.52093 33.18425 1.000 21.83951 389 SER A N 1
ATOM 2729 C CA . SER A 1 364 ? 69.37026 6.42026 33.09237 1.000 20.25513 389 SER A CA 1
ATOM 2730 C C . SER A 1 364 ? 69.03396 5.35178 34.13901 1.000 22.93913 389 SER A C 1
ATOM 2731 O O . SER A 1 364 ? 68.49880 5.64355 35.21496 1.000 22.41565 389 SER A O 1
ATOM 2734 N N . ASP A 1 365 ? 69.28768 4.09167 33.77808 1.000 21.50259 390 ASP A N 1
ATOM 2735 C CA . ASP A 1 365 ? 68.86480 2.95987 34.60108 1.000 20.53455 390 ASP A CA 1
ATOM 2736 C C . ASP A 1 365 ? 69.34606 3.06713 36.04447 1.000 24.33557 390 ASP A C 1
ATOM 2737 O O . ASP A 1 365 ? 68.61797 2.70489 36.97666 1.000 21.68055 390 ASP A O 1
ATOM 2742 N N . ASP A 1 366 ? 70.58998 3.52209 36.24738 1.000 22.63077 391 ASP A N 1
ATOM 2743 C CA . ASP A 1 366 ? 71.13805 3.57742 37.60198 1.000 24.82781 391 ASP A CA 1
ATOM 2744 C C . ASP A 1 366 ? 70.40422 4.61257 38.44688 1.000 22.08019 391 ASP A C 1
ATOM 2745 O O . ASP A 1 366 ? 70.16116 4.39891 39.64135 1.000 24.57085 391 ASP A O 1
ATOM 2750 N N . ILE A 1 367 ? 70.08093 5.75704 37.85732 1.000 18.19721 392 ILE A N 1
ATOM 2751 C CA . ILE A 1 367 ? 69.31511 6.75298 38.59265 1.000 22.74970 392 ILE A CA 1
ATOM 2752 C C . ILE A 1 367 ? 67.92355 6.22247 38.88903 1.000 24.07085 392 ILE A C 1
ATOM 2753 O O . ILE A 1 367 ? 67.37658 6.42789 39.98224 1.000 22.34943 392 ILE A O 1
ATOM 2758 N N . PHE A 1 368 ? 67.32975 5.53389 37.91735 1.000 18.52450 393 PHE A N 1
ATOM 2759 C CA . PHE A 1 368 ? 65.98779 5.00139 38.11395 1.000 22.97442 393 PHE A CA 1
ATOM 2760 C C . PHE A 1 368 ? 65.96624 4.00092 39.26532 1.000 21.93353 393 PHE A C 1
ATOM 2761 O O . PHE A 1 368 ? 65.06047 4.02948 40.10947 1.000 21.62656 393 PHE A O 1
ATOM 2769 N N . GLU A 1 369 ? 66.97527 3.12687 39.32604 1.000 22.82540 394 GLU A N 1
ATOM 2770 C CA . GLU A 1 369 ? 67.09568 2.19594 40.43981 1.000 22.99442 394 GLU A CA 1
ATOM 2771 C C . GLU A 1 369 ? 67.23711 2.94430 41.74531 1.000 23.12362 394 GLU A C 1
ATOM 2772 O O . GLU A 1 369 ? 66.59380 2.59326 42.73711 1.000 25.01208 394 GLU A O 1
ATOM 2778 N N . GLU A 1 370 ? 68.07968 3.98573 41.76240 1.000 24.07730 395 GLU A N 1
ATOM 2779 C CA . GLU A 1 370 ? 68.27422 4.76634 42.98163 1.000 26.02724 395 GLU A CA 1
ATOM 2780 C C . GLU A 1 370 ? 66.97489 5.42644 43.42947 1.000 22.56476 395 GLU A C 1
ATOM 2781 O O . GLU A 1 370 ? 66.67799 5.47556 44.62895 1.000 20.60270 395 GLU A O 1
ATOM 2787 N N . MET A 1 371 ? 66.19075 5.94911 42.48111 1.000 21.08989 396 MET A N 1
ATOM 2788 C CA . MET A 1 371 ? 64.89704 6.52447 42.84053 1.000 21.81774 396 MET A CA 1
ATOM 2789 C C . MET A 1 371 ? 63.99106 5.46036 43.43928 1.000 21.25055 396 MET A C 1
ATOM 2790 O O . MET A 1 371 ? 63.35849 5.68147 44.47716 1.000 25.57796 396 MET A O 1
ATOM 2795 N N . LEU A 1 372 ? 63.95303 4.27918 42.81858 1.000 22.18851 397 LEU A N 1
ATOM 2796 C CA . LEU A 1 372 ? 63.16426 3.17539 43.35701 1.000 22.60995 397 LEU A CA 1
ATOM 2797 C C . LEU A 1 372 ? 63.62752 2.80566 44.75617 1.000 26.10354 397 LEU A C 1
ATOM 2798 O O . LEU A 1 372 ? 62.80626 2.49897 45.62993 1.000 24.97451 397 LEU A O 1
ATOM 2803 N N . GLY A 1 373 ? 64.94820 2.84325 44.98844 1.000 29.52070 398 GLY A N 1
ATOM 2804 C CA . GLY A 1 373 ? 65.49036 2.53013 46.30224 1.000 24.58748 398 GLY A CA 1
ATOM 2805 C C . GLY A 1 373 ? 64.90095 3.36624 47.41916 1.000 26.63454 398 GLY A C 1
ATOM 2806 O O . GLY A 1 373 ? 64.79726 2.90189 48.55882 1.000 24.37961 398 GLY A O 1
ATOM 2807 N N . LYS A 1 374 ? 64.49040 4.59952 47.11362 1.000 23.19145 399 LYS A N 1
ATOM 2808 C CA . LYS A 1 374 ? 63.85929 5.43146 48.13065 1.000 27.58348 399 LYS A CA 1
ATOM 2809 C C . LYS A 1 374 ? 62.57900 4.79503 48.65709 1.000 25.13469 399 LYS A C 1
ATOM 2810 O O . LYS A 1 374 ? 62.22483 4.99495 49.82493 1.000 25.48548 399 LYS A O 1
ATOM 2816 N N . LEU A 1 375 ? 61.89652 3.99167 47.83585 1.000 25.53678 400 LEU A N 1
ATOM 2817 C CA . LEU A 1 375 ? 60.68190 3.32346 48.29620 1.000 23.83693 400 LEU A CA 1
ATOM 2818 C C . LEU A 1 375 ? 60.94223 2.31551 49.39642 1.000 25.17735 400 LEU A C 1
ATOM 2819 O O . LEU A 1 375 ? 59.98272 1.82187 49.99284 1.000 24.40665 400 LEU A O 1
ATOM 2824 N N . TYR A 1 376 ? 62.20036 1.96434 49.65515 1.000 25.35063 401 TYR A N 1
ATOM 2825 C CA . TYR A 1 376 ? 62.47175 1.02287 50.72808 1.000 26.09068 401 TYR A CA 1
ATOM 2826 C C . TYR A 1 376 ? 62.18520 1.63073 52.09457 1.000 29.16607 401 TYR A C 1
ATOM 2827 O O . TYR A 1 376 ? 62.00934 0.88668 53.06426 1.000 30.49850 401 TYR A O 1
ATOM 2836 N N . GLU A 1 377 ? 62.13600 2.96027 52.18741 1.000 27.05572 402 GLU A N 1
ATOM 2837 C CA . GLU A 1 377 ? 61.79306 3.65261 53.42012 1.000 29.03684 402 GLU A CA 1
ATOM 2838 C C . GLU A 1 377 ? 60.29307 3.66136 53.70787 1.000 31.36529 402 GLU A C 1
ATOM 2839 O O . GLU A 1 377 ? 59.89395 4.02519 54.82252 1.000 31.00278 402 GLU A O 1
ATOM 2845 N N . LYS A 1 378 ? 59.44553 3.25777 52.74232 1.000 28.07896 403 LYS A N 1
ATOM 2846 C CA . LYS A 1 378 ? 57.98652 3.34954 52.88273 1.000 24.60500 403 LYS A CA 1
ATOM 2847 C C . LYS A 1 378 ? 57.35262 2.11827 52.23917 1.000 29.41334 403 LYS A C 1
ATOM 2848 O O . LYS A 1 378 ? 56.78419 2.17676 51.14288 1.000 26.85381 403 LYS A O 1
ATOM 2854 N N . VAL A 1 379 ? 57.45734 0.98027 52.91960 1.000 27.77210 404 VAL A N 1
ATOM 2855 C CA . VAL A 1 379 ? 56.95357 -0.26770 52.35538 1.000 29.16815 404 VAL A CA 1
ATOM 2856 C C . VAL A 1 379 ? 55.43084 -0.28039 52.42553 1.000 28.93849 404 VAL A C 1
ATOM 2857 O O . VAL A 1 379 ? 54.84187 -0.25726 53.50982 1.000 34.42961 404 VAL A O 1
ATOM 2861 N N . GLY A 1 380 ? 54.78663 -0.32587 51.26659 1.000 30.61862 405 GLY A N 1
ATOM 2862 C CA . GLY A 1 380 ? 53.35824 -0.50505 51.20293 1.000 27.73394 405 GLY A CA 1
ATOM 2863 C C . GLY A 1 380 ? 52.54599 0.76347 51.20892 1.000 28.19005 405 GLY A C 1
ATOM 2864 O O . GLY A 1 380 ? 51.33703 0.70242 50.95286 1.000 31.20376 405 GLY A O 1
ATOM 2865 N N . ASN A 1 381 ? 53.15421 1.91258 51.48996 1.000 26.77725 406 ASN A N 1
ATOM 2866 C CA . ASN A 1 381 ? 52.39773 3.15842 51.50175 1.000 29.62153 406 ASN A CA 1
ATOM 2867 C C . ASN A 1 381 ? 53.02437 4.24529 50.62750 1.000 28.11194 406 ASN A C 1
ATOM 2868 O O . ASN A 1 381 ? 52.61404 5.40569 50.71427 1.000 28.59924 406 ASN A O 1
ATOM 2873 N N . ALA A 1 382 ? 53.98375 3.90748 49.77217 1.000 23.87902 407 ALA A N 1
ATOM 2874 C CA . ALA A 1 382 ? 54.52366 4.87742 48.83769 1.000 23.31252 407 ALA A CA 1
ATOM 2875 C C . ALA A 1 382 ? 54.55491 4.26998 47.44386 1.000 22.29717 407 ALA A C 1
ATOM 2876 O O . ALA A 1 382 ? 54.85656 3.08485 47.27191 1.000 22.57130 407 ALA A O 1
ATOM 2878 N N . PHE A 1 383 ? 54.20393 5.08723 46.45655 1.000 20.71996 408 PHE A N 1
ATOM 2879 C CA . PHE A 1 383 ? 53.91820 4.61589 45.11109 1.000 20.15509 408 PHE A CA 1
ATOM 2880 C C . PHE A 1 383 ? 54.45894 5.62934 44.13218 1.000 22.55059 408 PHE A C 1
ATOM 2881 O O . PHE A 1 383 ? 54.25762 6.83663 44.30223 1.000 22.33533 408 PHE A O 1
ATOM 2889 N N . ILE A 1 384 ? 55.14517 5.12719 43.11890 1.000 19.93871 409 ILE A N 1
ATOM 2890 C CA . ILE A 1 384 ? 55.61256 5.93078 42.00553 1.000 18.51548 409 ILE A CA 1
ATOM 2891 C C . ILE A 1 384 ? 54.91680 5.39818 40.76849 1.000 18.79818 409 ILE A C 1
ATOM 2892 O O . ILE A 1 384 ? 55.12742 4.24241 40.39153 1.000 22.90475 409 ILE A O 1
ATOM 2897 N N . ASP A 1 385 ? 54.08361 6.22762 40.15144 1.000 18.39892 410 ASP A N 1
ATOM 2898 C CA . ASP A 1 385 ? 53.33779 5.85611 38.96405 1.000 19.74900 410 ASP A CA 1
ATOM 2899 C C . ASP A 1 385 ? 53.94017 6.54188 37.75244 1.000 20.15678 410 ASP A C 1
ATOM 2900 O O . ASP A 1 385 ? 54.42462 7.67555 37.83510 1.000 18.89958 410 ASP A O 1
ATOM 2905 N N . LEU A 1 386 ? 53.87257 5.84989 36.62070 1.000 16.09675 411 LEU A N 1
ATOM 2906 C CA . LEU A 1 386 ? 54.38654 6.34547 35.35609 1.000 16.34512 411 LEU A CA 1
ATOM 2907 C C . LEU A 1 386 ? 53.24758 6.35743 34.35868 1.000 18.49835 411 LEU A C 1
ATOM 2908 O O . LEU A 1 386 ? 52.58180 5.33805 34.17768 1.000 17.40144 411 LEU A O 1
ATOM 2913 N N . PHE A 1 387 ? 53.05454 7.48838 33.69481 1.000 17.68924 412 PHE A N 1
ATOM 2914 C CA . PHE A 1 387 ? 51.96011 7.65228 32.75582 1.000 19.43824 412 PHE A CA 1
ATOM 2915 C C . PHE A 1 387 ? 52.51054 8.09408 31.41358 1.000 18.95876 412 PHE A C 1
ATOM 2916 O O . PHE A 1 387 ? 53.15305 9.15449 31.33785 1.000 18.41418 412 PHE A O 1
ATOM 2924 N N . PRO A 1 388 ? 52.26664 7.35756 30.33706 1.000 20.12215 413 PRO A N 1
ATOM 2925 C CA . PRO A 1 388 ? 52.90012 7.69704 29.05680 1.000 18.55202 413 PRO A CA 1
ATOM 2926 C C . PRO A 1 388 ? 52.20080 8.87306 28.38956 1.000 19.84958 413 PRO A C 1
ATOM 2927 O O . PRO A 1 388 ? 50.97387 9.00329 28.44465 1.000 18.32662 413 PRO A O 1
ATOM 2931 N N . LEU A 1 389 ? 52.99148 9.74519 27.75703 1.000 17.12501 414 LEU A N 1
ATOM 2932 C CA . LEU A 1 389 ? 52.38596 10.80754 26.95919 1.000 17.75205 414 LEU A CA 1
ATOM 2933 C C . LEU A 1 389 ? 52.54629 10.48748 25.47045 1.000 17.49557 414 LEU A C 1
ATOM 2934 O O . LEU A 1 389 ? 52.43387 9.32180 25.08323 1.000 16.75729 414 LEU A O 1
ATOM 2939 N N . GLY A 1 390 ? 52.81963 11.48577 24.63343 1.000 17.92745 415 GLY A N 1
ATOM 2940 C CA . GLY A 1 390 ? 52.98754 11.23129 23.21196 1.000 17.55979 415 GLY A CA 1
ATOM 2941 C C . GLY A 1 390 ? 51.65836 10.94607 22.52365 1.000 23.88215 415 GLY A C 1
ATOM 2942 O O . GLY A 1 390 ? 50.57966 11.23372 23.04760 1.000 17.57689 415 GLY A O 1
ATOM 2943 N N . GLY A 1 391 ? 51.74601 10.35455 21.33074 1.000 21.97068 416 GLY A N 1
ATOM 2944 C CA . GLY A 1 391 ? 50.53355 10.08397 20.58962 1.000 21.22720 416 GLY A CA 1
ATOM 2945 C C . GLY A 1 391 ? 49.84803 11.38681 20.23925 1.000 20.29277 416 GLY A C 1
ATOM 2946 O O . GLY A 1 391 ? 50.49537 12.37383 19.87830 1.000 24.77805 416 GLY A O 1
ATOM 2947 N N . LYS A 1 392 ? 48.52249 11.40608 20.37871 1.000 21.85772 417 LYS A N 1
ATOM 2948 C CA . LYS A 1 392 ? 47.76986 12.62946 20.11575 1.000 21.18523 417 LYS A CA 1
ATOM 2949 C C . LYS A 1 392 ? 48.27744 13.81037 20.93474 1.000 22.62173 417 LYS A C 1
ATOM 2950 O O . LYS A 1 392 ? 48.20356 14.95597 20.47264 1.000 21.75416 417 LYS A O 1
ATOM 2956 N N . MET A 1 393 ? 48.79480 13.56344 22.14725 1.000 22.87726 418 MET A N 1
ATOM 2957 C CA . MET A 1 393 ? 49.28109 14.66913 22.96525 1.000 22.27798 418 MET A CA 1
ATOM 2958 C C . MET A 1 393 ? 50.39183 15.44678 22.26548 1.000 26.09349 418 MET A C 1
ATOM 2959 O O . MET A 1 393 ? 50.51620 16.66003 22.47213 1.000 27.75058 418 MET A O 1
ATOM 2964 N N . ASN A 1 394 ? 51.19383 14.78225 21.42214 1.000 22.83241 419 ASN A N 1
ATOM 2965 C CA . ASN A 1 394 ? 52.21570 15.49396 20.65898 1.000 24.04532 419 ASN A CA 1
ATOM 2966 C C . ASN A 1 394 ? 51.62387 16.33157 19.53056 1.000 26.75213 419 ASN A C 1
ATOM 2967 O O . ASN A 1 394 ? 52.26280 17.28576 19.08180 1.000 25.71954 419 ASN A O 1
ATOM 2972 N N . GLU A 1 395 ? 50.42317 16.00958 19.06535 1.000 24.63344 420 GLU A N 1
ATOM 2973 C CA . GLU A 1 395 ? 49.83102 16.75840 17.96686 1.000 26.95393 420 GLU A CA 1
ATOM 2974 C C . GLU A 1 395 ? 49.01187 17.94682 18.43155 1.000 26.94579 420 GLU A C 1
ATOM 2975 O O . GLU A 1 395 ? 48.49576 18.69205 17.59640 1.000 30.79115 420 GLU A O 1
ATOM 2981 N N . ILE A 1 396 ? 48.86941 18.14189 19.72908 1.000 26.67395 421 ILE A N 1
ATOM 2982 C CA . ILE A 1 396 ? 48.09230 19.24730 20.25942 1.000 24.62958 421 ILE A CA 1
ATOM 2983 C C . ILE A 1 396 ? 49.06060 20.35005 20.64779 1.000 26.84682 421 ILE A C 1
ATOM 2984 O O . ILE A 1 396 ? 50.10598 20.09033 21.26392 1.000 25.09154 421 ILE A O 1
ATOM 2989 N N . SER A 1 397 ? 48.73561 21.57182 20.24540 1.000 23.18178 422 SER A N 1
ATOM 2990 C CA . SER A 1 397 ? 49.59174 22.70435 20.53332 1.000 23.68807 422 SER A CA 1
ATOM 2991 C C . SER A 1 397 ? 49.72353 22.90712 22.03544 1.000 25.30618 422 SER A C 1
ATOM 2992 O O . SER A 1 397 ? 48.78300 22.67956 22.79945 1.000 23.75952 422 SER A O 1
ATOM 2995 N N . GLU A 1 398 ? 50.91017 23.34493 22.45256 1.000 22.46955 423 GLU A N 1
ATOM 2996 C CA . GLU A 1 398 ? 51.14265 23.67971 23.85135 1.000 26.22093 423 GLU A CA 1
ATOM 2997 C C . GLU A 1 398 ? 50.23814 24.81078 24.34053 1.000 24.86058 423 GLU A C 1
ATOM 2998 O O . GLU A 1 398 ? 50.05196 24.95664 25.55153 1.000 22.93406 423 GLU A O 1
ATOM 3004 N N . SER A 1 399 ? 49.67520 25.62052 23.43780 1.000 23.78983 424 SER A N 1
ATOM 3005 C CA . SER A 1 399 ? 48.77402 26.69774 23.84250 1.000 28.10146 424 SER A CA 1
ATOM 3006 C C . SER A 1 399 ? 47.31442 26.41293 23.53233 1.000 22.71220 424 SER A C 1
ATOM 3007 O O . SER A 1 399 ? 46.47189 27.28630 23.76621 1.000 26.39776 424 SER A O 1
ATOM 3010 N N . ALA A 1 400 ? 46.98504 25.22029 23.03397 1.000 23.42998 425 ALA A N 1
ATOM 3011 C CA . ALA A 1 400 ? 45.59275 24.93706 22.70113 1.000 20.99537 425 ALA A CA 1
ATOM 3012 C C . ALA A 1 400 ? 44.70387 25.03305 23.93639 1.000 22.68886 425 ALA A C 1
ATOM 3013 O O . ALA A 1 400 ? 43.59005 25.56083 23.86670 1.000 23.25019 425 ALA A O 1
ATOM 3015 N N . THR A 1 401 ? 45.18971 24.55997 25.07774 1.000 21.46601 426 THR A N 1
ATOM 3016 C CA . THR A 1 401 ? 44.59022 24.76931 26.38861 1.000 21.10477 426 THR A CA 1
ATOM 3017 C C . THR A 1 401 ? 45.68988 25.22112 27.33785 1.000 25.03372 426 THR A C 1
ATOM 3018 O O . THR A 1 401 ? 46.86569 25.26880 26.95907 1.000 24.37485 426 THR A O 1
ATOM 3022 N N . PRO A 1 402 ? 45.34465 25.60024 28.57767 1.000 22.10343 427 PRO A N 1
ATOM 3023 C CA . PRO A 1 402 ? 46.40007 25.96774 29.54248 1.000 21.13870 427 PRO A CA 1
ATOM 3024 C C . PRO A 1 402 ? 47.42169 24.86449 29.82820 1.000 21.67128 427 PRO A C 1
ATOM 3025 O O . PRO A 1 402 ? 48.54373 25.17794 30.23564 1.000 21.90293 427 PRO A O 1
ATOM 3029 N N . PHE A 1 403 ? 47.06932 23.59779 29.67038 1.000 21.40805 428 PHE A N 1
ATOM 3030 C CA . PHE A 1 403 ? 48.03203 22.51003 29.86034 1.000 22.35584 428 PHE A CA 1
ATOM 3031 C C . PHE A 1 403 ? 49.08444 22.57119 28.76916 1.000 21.38306 428 PHE A C 1
ATOM 3032 O O . PHE A 1 403 ? 48.75715 22.35401 27.59524 1.000 19.70266 428 PHE A O 1
ATOM 3040 N N . PRO A 1 404 ? 50.34740 22.82596 29.09930 1.000 21.02850 429 PRO A N 1
ATOM 3041 C CA . PRO A 1 404 ? 51.34155 23.10496 28.05473 1.000 21.79976 429 PRO A CA 1
ATOM 3042 C C . PRO A 1 404 ? 52.25594 21.94406 27.70328 1.000 23.20810 429 PRO A C 1
ATOM 3043 O O . PRO A 1 404 ? 53.03572 22.05059 26.75298 1.000 23.12155 429 PRO A O 1
ATOM 3047 N N . TYR A 1 405 ? 52.19966 20.84697 28.45976 1.000 20.59010 430 TYR A N 1
ATOM 3048 C CA . TYR A 1 405 ? 53.25541 19.83754 28.39962 1.000 21.00429 430 TYR A CA 1
ATOM 3049 C C . TYR A 1 405 ? 52.90709 18.75487 27.37889 1.000 20.78431 430 TYR A C 1
ATOM 3050 O O . TYR A 1 405 ? 52.55854 17.61005 27.69321 1.000 22.27959 430 TYR A O 1
ATOM 3059 N N . ARG A 1 406 ? 53.01628 19.15938 26.11769 1.000 19.34783 431 ARG A N 1
ATOM 3060 C CA . ARG A 1 406 ? 52.67999 18.29153 25.00056 1.000 22.32900 431 ARG A CA 1
ATOM 3061 C C . ARG A 1 406 ? 53.96845 17.72845 24.40798 1.000 22.87478 431 ARG A C 1
ATOM 3062 O O . ARG A 1 406 ? 54.73046 17.06115 25.11707 1.000 21.68042 431 ARG A O 1
ATOM 3070 N N . ALA A 1 407 ? 54.21763 17.98699 23.12080 1.000 21.60086 432 ALA A N 1
ATOM 3071 C CA . ALA A 1 407 ? 55.35884 17.38577 22.44206 1.000 23.65471 432 ALA A CA 1
ATOM 3072 C C . ALA A 1 407 ? 56.63745 17.71215 23.19434 1.000 25.49237 432 ALA A C 1
ATOM 3073 O O . ALA A 1 407 ? 56.79814 18.81140 23.73878 1.000 22.31348 432 ALA A O 1
ATOM 3075 N N . GLY A 1 408 ? 57.54406 16.74172 23.22845 1.000 25.63028 433 GLY A N 1
ATOM 3076 C CA . GLY A 1 408 ? 58.77395 16.84520 23.97507 1.000 25.55422 433 GLY A CA 1
ATOM 3077 C C . GLY A 1 408 ? 58.70694 16.21075 25.34176 1.000 26.81821 433 GLY A C 1
ATOM 3078 O O . GLY A 1 408 ? 59.75275 15.90376 25.92251 1.000 24.20010 433 GLY A O 1
ATOM 3079 N N . ASN A 1 409 ? 57.50298 16.00421 25.86373 1.000 22.03084 434 ASN A N 1
ATOM 3080 C CA . ASN A 1 409 ? 57.31669 15.31147 27.12302 1.000 23.67242 434 ASN A CA 1
ATOM 3081 C C . ASN A 1 409 ? 57.07415 13.83506 26.85989 1.000 21.99385 434 ASN A C 1
ATOM 3082 O O . ASN A 1 409 ? 56.17384 13.46823 26.09119 1.000 22.39632 434 ASN A O 1
ATOM 3087 N N . LEU A 1 410 ? 57.88001 12.99478 27.49985 1.000 19.17225 435 LEU A N 1
ATOM 3088 C CA . LEU A 1 410 ? 57.77834 11.55615 27.30544 1.000 20.09070 435 LEU A CA 1
ATOM 3089 C C . LEU A 1 410 ? 56.75287 10.93040 28.23423 1.000 22.50573 435 LEU A C 1
ATOM 3090 O O . LEU A 1 410 ? 55.92429 10.12127 27.80500 1.000 17.56344 435 LEU A O 1
ATOM 3095 N N . TYR A 1 411 ? 56.80283 11.28250 29.51328 1.000 18.96667 436 TYR A N 1
ATOM 3096 C CA . TYR A 1 411 ? 55.83584 10.68965 30.41028 1.000 20.75854 436 TYR A CA 1
ATOM 3097 C C . TYR A 1 411 ? 55.73062 11.55129 31.65088 1.000 20.85620 436 TYR A C 1
ATOM 3098 O O . TYR A 1 411 ? 56.56311 12.42233 31.90319 1.000 16.82263 436 TYR A O 1
ATOM 3107 N N . ASN A 1 412 ? 54.66564 11.32370 32.39891 1.000 21.21318 437 ASN A N 1
ATOM 3108 C CA . ASN A 1 412 ? 54.51038 11.96113 33.68638 1.000 21.38524 437 ASN A CA 1
ATOM 3109 C C . ASN A 1 412 ? 54.85708 10.94472 34.76386 1.000 20.64388 437 ASN A C 1
ATOM 3110 O O . ASN A 1 412 ? 54.54717 9.75642 34.63441 1.000 19.98768 437 ASN A O 1
ATOM 3115 N N . ILE A 1 413 ? 55.52113 11.40694 35.81244 1.000 17.33107 438 ILE A N 1
ATOM 3116 C CA . ILE A 1 413 ? 55.86351 10.55128 36.93797 1.000 18.47659 438 ILE A CA 1
ATOM 3117 C C . ILE A 1 413 ? 55.22199 11.14964 38.17894 1.000 18.46724 438 ILE A C 1
ATOM 3118 O O . ILE A 1 413 ? 55.21622 12.36995 38.36844 1.000 22.75440 438 ILE A O 1
ATOM 3123 N N . HIS A 1 414 ? 54.63632 10.29282 38.99939 1.000 16.94377 439 HIS A N 1
ATOM 3124 C CA . HIS A 1 414 ? 53.75863 10.72009 40.07483 1.000 18.53426 439 HIS A CA 1
ATOM 3125 C C . HIS A 1 414 ? 54.19994 9.99096 41.33127 1.000 19.13087 439 HIS A C 1
ATOM 3126 O O . HIS A 1 414 ? 54.30348 8.75717 41.33754 1.000 20.68615 439 HIS A O 1
ATOM 3133 N N . TYR A 1 415 ? 54.52242 10.74978 42.36620 1.000 17.26279 440 TYR A N 1
ATOM 3134 C CA . TYR A 1 415 ? 55.01681 10.17922 43.60379 1.000 19.49750 440 TYR A CA 1
ATOM 3135 C C . TYR A 1 415 ? 53.94446 10.36807 44.65282 1.000 17.61373 440 TYR A C 1
ATOM 3136 O O . TYR A 1 415 ? 53.30592 11.41979 44.72122 1.000 19.11101 440 TYR A O 1
ATOM 3145 N N . LEU A 1 416 ? 53.73452 9.34848 45.45914 1.000 17.64120 441 LEU A N 1
ATOM 3146 C CA . LEU A 1 416 ? 52.67041 9.44440 46.42375 1.000 19.63726 441 LEU A CA 1
ATOM 3147 C C . LEU A 1 416 ? 53.07358 8.63390 47.63488 1.000 23.08935 441 LEU A C 1
ATOM 3148 O O . LEU A 1 416 ? 53.60205 7.52636 47.50982 1.000 21.93796 441 LEU A O 1
ATOM 3153 N N . VAL A 1 417 ? 52.83974 9.20462 48.80092 1.000 21.87511 442 VAL A N 1
ATOM 3154 C CA . VAL A 1 417 ? 52.96457 8.48887 50.05538 1.000 24.12960 442 VAL A CA 1
ATOM 3155 C C . VAL A 1 417 ? 51.63392 8.67556 50.77091 1.000 22.82132 442 VAL A C 1
ATOM 3156 O O . VAL A 1 417 ? 51.07935 9.77908 50.77320 1.000 25.92763 442 VAL A O 1
ATOM 3160 N N . GLY A 1 418 ? 51.08603 7.59121 51.29929 1.000 21.51623 443 GLY A N 1
ATOM 3161 C CA . GLY A 1 418 ? 49.79078 7.64939 51.94412 1.000 23.00823 443 GLY A CA 1
ATOM 3162 C C . GLY A 1 418 ? 49.90119 7.12137 53.35551 1.000 24.82347 443 GLY A C 1
ATOM 3163 O O . GLY A 1 418 ? 50.86263 6.41996 53.68583 1.000 24.66370 443 GLY A O 1
ATOM 3164 N N . TRP A 1 419 ? 48.93766 7.45822 54.20018 1.000 26.62707 444 TRP A N 1
ATOM 3165 C CA . TRP A 1 419 ? 48.96055 6.99779 55.58290 1.000 27.22338 444 TRP A CA 1
ATOM 3166 C C . TRP A 1 419 ? 47.55397 7.06931 56.14402 1.000 32.27023 444 TRP A C 1
ATOM 3167 O O . TRP A 1 419 ? 46.69942 7.79859 55.63308 1.000 27.25431 444 TRP A O 1
ATOM 3178 N N . GLU A 1 420 ? 47.32983 6.30651 57.20938 1.000 33.57613 445 GLU A N 1
ATOM 3179 C CA . GLU A 1 420 ? 46.05834 6.38279 57.91446 1.000 37.15707 445 GLU A CA 1
ATOM 3180 C C . GLU A 1 420 ? 45.97487 7.71052 58.64736 1.000 33.20398 445 GLU A C 1
ATOM 3181 O O . GLU A 1 420 ? 46.92079 8.10501 59.33473 1.000 31.27301 445 GLU A O 1
ATOM 3187 N N . GLU A 1 421 ? 44.85141 8.40922 58.49165 1.000 30.12674 446 GLU A N 1
ATOM 3188 C CA . GLU A 1 421 ? 44.66774 9.70446 59.14210 1.000 36.92548 446 GLU A CA 1
ATOM 3189 C C . GLU A 1 421 ? 44.34492 9.47828 60.61236 1.000 41.08389 446 GLU A C 1
ATOM 3190 O O . GLU A 1 421 ? 43.27036 8.96976 60.94658 1.000 43.63436 446 GLU A O 1
ATOM 3196 N N . ASP A 1 422 ? 45.26453 9.86886 61.49292 1.000 39.17369 447 ASP A N 1
ATOM 3197 C CA . ASP A 1 422 ? 45.04046 9.75093 62.92872 1.000 45.49672 447 ASP A CA 1
ATOM 3198 C C . ASP A 1 422 ? 45.30956 11.06559 63.65510 1.000 46.07044 447 ASP A C 1
ATOM 3199 O O . ASP A 1 422 ? 45.53276 11.06383 64.87052 1.000 43.50700 447 ASP A O 1
ATOM 3204 N N . GLY A 1 423 ? 45.28402 12.18685 62.93360 1.000 39.35149 448 GLY A N 1
ATOM 3205 C CA . GLY A 1 423 ? 45.48662 13.48834 63.53781 1.000 36.59685 448 GLY A CA 1
ATOM 3206 C C . GLY A 1 423 ? 46.84920 13.68354 64.14468 1.000 41.24751 448 GLY A C 1
ATOM 3207 O O . GLY A 1 423 ? 47.01750 14.55633 65.00260 1.000 35.84360 448 GLY A O 1
ATOM 3208 N N . ASN A 1 424 ? 47.82936 12.87705 63.73330 1.000 40.72608 449 ASN A N 1
ATOM 3209 C CA . ASN A 1 424 ? 49.19272 12.93964 64.24872 1.000 39.23499 449 ASN A CA 1
ATOM 3210 C C . ASN A 1 424 ? 50.02983 13.68656 63.21735 1.000 34.89157 449 ASN A C 1
ATOM 3211 O O . ASN A 1 424 ? 50.36438 13.13609 62.16369 1.000 36.16996 449 ASN A O 1
ATOM 3216 N N . ILE A 1 425 ? 50.35918 14.94426 63.51750 1.000 28.74949 450 ILE A N 1
ATOM 3217 C CA . ILE A 1 425 ? 51.11323 15.75707 62.57155 1.000 30.12778 450 ILE A CA 1
ATOM 3218 C C . ILE A 1 425 ? 52.55195 15.27527 62.43175 1.000 33.34719 450 ILE A C 1
ATOM 3219 O O . ILE A 1 425 ? 53.20643 15.59497 61.43545 1.000 29.10587 450 ILE A O 1
ATOM 3224 N N . THR A 1 426 ? 53.06239 14.50351 63.39688 1.000 30.71118 451 THR A N 1
ATOM 3225 C CA . THR A 1 426 ? 54.42035 13.98419 63.27084 1.000 33.81157 451 THR A CA 1
ATOM 3226 C C . THR A 1 426 ? 54.49308 12.88702 62.21565 1.000 31.59467 451 THR A C 1
ATOM 3227 O O . THR A 1 426 ? 55.44610 12.83305 61.43379 1.000 30.93612 451 THR A O 1
ATOM 3231 N N . THR A 1 427 ? 53.49583 12.00248 62.18639 1.000 32.36323 452 THR A N 1
ATOM 3232 C CA . THR A 1 427 ? 53.37834 11.03567 61.10103 1.000 32.11794 452 THR A CA 1
ATOM 3233 C C . THR A 1 427 ? 53.32436 11.73702 59.75182 1.000 31.06179 452 THR A C 1
ATOM 3234 O O . THR A 1 427 ? 54.07491 11.40515 58.82403 1.000 29.00635 452 THR A O 1
ATOM 3238 N N . SER A 1 428 ? 52.39900 12.68957 59.62752 1.000 31.49017 453 SER A N 1
ATOM 3239 C CA . SER A 1 428 ? 52.27046 13.51141 58.43387 1.000 28.40401 453 SER A CA 1
ATOM 3240 C C . SER A 1 428 ? 53.61170 14.09368 58.00973 1.000 30.38829 453 SER A C 1
ATOM 3241 O O . SER A 1 428 ? 54.03394 13.94587 56.85819 1.000 27.65591 453 SER A O 1
ATOM 3244 N N . LYS A 1 429 ? 54.29541 14.76636 58.94075 1.000 27.72554 454 LYS A N 1
ATOM 3245 C CA . LYS A 1 429 ? 55.52252 15.47526 58.59730 1.000 29.30400 454 LYS A CA 1
ATOM 3246 C C . LYS A 1 429 ? 56.59927 14.52503 58.08621 1.000 24.96074 454 LYS A C 1
ATOM 3247 O O . LYS A 1 429 ? 57.32904 14.86062 57.14377 1.000 24.75827 454 LYS A O 1
ATOM 3253 N N . LYS A 1 430 ? 56.71445 13.33693 58.68936 1.000 24.45545 455 LYS A N 1
ATOM 3254 C CA . LYS A 1 430 ? 57.71146 12.36391 58.23883 1.000 28.81817 455 LYS A CA 1
ATOM 3255 C C . LYS A 1 430 ? 57.44234 11.92007 56.80333 1.000 26.13958 455 LYS A C 1
ATOM 3256 O O . LYS A 1 430 ? 58.35755 11.87248 55.96743 1.000 23.26015 455 LYS A O 1
ATOM 3262 N N . HIS A 1 431 ? 56.18652 11.58800 56.50234 1.000 26.31770 456 HIS A N 1
ATOM 3263 C CA . HIS A 1 431 ? 55.83138 11.16404 55.15153 1.000 26.19688 456 HIS A CA 1
ATOM 3264 C C . HIS A 1 431 ? 56.07584 12.27938 54.13950 1.000 23.41981 456 HIS A C 1
ATOM 3265 O O . HIS A 1 431 ? 56.69378 12.06368 53.08361 1.000 24.36717 456 HIS A O 1
ATOM 3272 N N . VAL A 1 432 ? 55.61408 13.48976 54.45804 1.000 24.40745 457 VAL A N 1
ATOM 3273 C CA . VAL A 1 432 ? 55.82194 14.63186 53.57195 1.000 24.97210 457 VAL A CA 1
ATOM 3274 C C . VAL A 1 432 ? 57.31236 14.89451 53.38980 1.000 26.39298 457 VAL A C 1
ATOM 3275 O O . VAL A 1 432 ? 57.79302 15.16989 52.27864 1.000 20.68578 457 VAL A O 1
ATOM 3279 N N . ASN A 1 433 ? 58.07296 14.79857 54.47650 1.000 21.80893 458 ASN A N 1
ATOM 3280 C CA . ASN A 1 433 ? 59.50874 14.98948 54.35497 1.000 24.25717 458 ASN A CA 1
ATOM 3281 C C . ASN A 1 433 ? 60.12118 13.93457 53.44140 1.000 23.23783 458 ASN A C 1
ATOM 3282 O O . ASN A 1 433 ? 60.97087 14.24870 52.59516 1.000 26.43131 458 ASN A O 1
ATOM 3287 N N . TRP A 1 434 ? 59.69159 12.67741 53.58412 1.000 21.71786 459 TRP A N 1
ATOM 3288 C CA . TRP A 1 434 ? 60.18441 11.62863 52.69416 1.000 24.52327 459 TRP A CA 1
ATOM 3289 C C . TRP A 1 434 ? 59.89021 11.95923 51.22829 1.000 23.45444 459 TRP A C 1
ATOM 3290 O O . TRP A 1 434 ? 60.78223 11.89837 50.36772 1.000 20.96989 459 TRP A O 1
ATOM 3301 N N . ILE A 1 435 ? 58.64091 12.31363 50.91944 1.000 21.37276 460 ILE A N 1
ATOM 3302 C CA . ILE A 1 435 ? 58.30142 12.53123 49.51693 1.000 21.06470 460 ILE A CA 1
ATOM 3303 C C . ILE A 1 435 ? 58.98968 13.77676 48.98780 1.000 21.20070 460 ILE A C 1
ATOM 3304 O O . ILE A 1 435 ? 59.37315 13.82407 47.81343 1.000 20.34258 460 ILE A O 1
ATOM 3309 N N . ARG A 1 436 ? 59.19656 14.78361 49.84034 1.000 22.28354 461 ARG A N 1
ATOM 3310 C CA . ARG A 1 436 ? 59.89691 15.98489 49.40054 1.000 20.31114 461 ARG A CA 1
ATOM 3311 C C . ARG A 1 436 ? 61.35076 15.67874 49.07866 1.000 22.27584 461 ARG A C 1
ATOM 3312 O O . ARG A 1 436 ? 61.92241 16.25662 48.15000 1.000 19.61081 461 ARG A O 1
ATOM 3320 N N . LYS A 1 437 ? 61.95841 14.78385 49.85281 1.000 25.21845 462 LYS A N 1
ATOM 3321 C CA . LYS A 1 437 ? 63.33406 14.37537 49.59803 1.000 25.49492 462 LYS A CA 1
ATOM 3322 C C . LYS A 1 437 ? 63.44571 13.59718 48.29354 1.000 22.63897 462 LYS A C 1
ATOM 3323 O O . LYS A 1 437 ? 64.41450 13.76576 47.54297 1.000 21.07313 462 LYS A O 1
ATOM 3329 N N . LEU A 1 438 ? 62.48021 12.71558 48.01835 1.000 21.05275 463 LEU A N 1
ATOM 3330 C CA . LEU A 1 438 ? 62.48325 12.02011 46.73594 1.000 21.54548 463 LEU A CA 1
ATOM 3331 C C . LEU A 1 438 ? 62.34722 13.01661 45.59760 1.000 19.19897 463 LEU A C 1
ATOM 3332 O O . LEU A 1 438 ? 63.07952 12.95552 44.60635 1.000 22.89778 463 LEU A O 1
ATOM 3337 N N . TYR A 1 439 ? 61.44296 13.97159 45.75406 1.000 23.26323 464 TYR A N 1
ATOM 3338 C CA . TYR A 1 439 ? 61.22745 14.98142 44.73040 1.000 20.05537 464 TYR A CA 1
ATOM 3339 C C . TYR A 1 439 ? 62.48920 15.79408 44.48580 1.000 23.56780 464 TYR A C 1
ATOM 3340 O O . TYR A 1 439 ? 62.82022 16.11919 43.33669 1.000 18.70074 464 TYR A O 1
ATOM 3349 N N . ASN A 1 440 ? 63.17980 16.16530 45.56669 1.000 20.22994 465 ASN A N 1
ATOM 3350 C CA . ASN A 1 440 ? 64.45177 16.87692 45.42926 1.000 26.54239 465 ASN A CA 1
ATOM 3351 C C . ASN A 1 440 ? 65.48141 16.01762 44.72342 1.000 21.32931 465 ASN A C 1
ATOM 3352 O O . ASN A 1 440 ? 66.19075 16.49609 43.83254 1.000 24.15765 465 ASN A O 1
ATOM 3357 N N . TYR A 1 441 ? 65.55981 14.73747 45.09850 1.000 22.19923 466 TYR A N 1
ATOM 3358 C CA . TYR A 1 441 ? 66.44223 13.80370 44.41341 1.000 23.60299 466 TYR A CA 1
ATOM 3359 C C . TYR A 1 441 ? 66.19441 13.79589 42.91161 1.000 24.60820 466 TYR A C 1
ATOM 3360 O O . TYR A 1 441 ? 67.13879 13.73068 42.11605 1.000 20.65084 466 TYR A O 1
ATOM 3369 N N . MET A 1 442 ? 64.92161 13.85910 42.51027 1.000 20.10933 467 MET A N 1
ATOM 3370 C CA . MET A 1 442 ? 64.51916 13.76366 41.10898 1.000 18.99726 467 MET A CA 1
ATOM 3371 C C . MET A 1 442 ? 64.85012 15.01313 40.30857 1.000 20.80319 467 MET A C 1
ATOM 3372 O O . MET A 1 442 ? 64.84026 14.95479 39.07170 1.000 19.69027 467 MET A O 1
ATOM 3377 N N . THR A 1 443 ? 65.11104 16.14165 40.97993 1.000 20.48511 468 THR A N 1
ATOM 3378 C CA . THR A 1 443 ? 65.25410 17.43151 40.29883 1.000 22.02315 468 THR A CA 1
ATOM 3379 C C . THR A 1 443 ? 66.12615 17.40922 39.05130 1.000 24.11187 468 THR A C 1
ATOM 3380 O O . THR A 1 443 ? 65.68101 17.92506 38.01287 1.000 22.67155 468 THR A O 1
ATOM 3384 N N . PRO A 1 444 ? 67.34979 16.86248 39.06773 1.000 22.64640 469 PRO A N 1
ATOM 3385 C CA . PRO A 1 444 ? 68.18446 16.91951 37.85641 1.000 23.35977 469 PRO A CA 1
ATOM 3386 C C . PRO A 1 444 ? 67.64227 16.12601 36.67490 1.000 25.67007 469 PRO A C 1
ATOM 3387 O O . PRO A 1 444 ? 68.09098 16.35359 35.55305 1.000 22.49736 469 PRO A O 1
ATOM 3391 N N . TYR A 1 445 ? 66.71382 15.20157 36.87949 1.000 21.66307 470 TYR A N 1
ATOM 3392 C CA . TYR A 1 445 ? 66.36992 14.22118 35.86149 1.000 25.14545 470 TYR A CA 1
ATOM 3393 C C . TYR A 1 445 ? 65.00908 14.46185 35.24737 1.000 23.77038 470 TYR A C 1
ATOM 3394 O O . TYR A 1 445 ? 64.61481 13.73790 34.32080 1.000 26.31660 470 TYR A O 1
ATOM 3403 N N . VAL A 1 446 ? 64.29108 15.46236 35.72977 1.000 23.62250 471 VAL A N 1
ATOM 3404 C CA . VAL A 1 446 ? 62.95529 15.75827 35.24788 1.000 19.15608 471 VAL A CA 1
ATOM 3405 C C . VAL A 1 446 ? 63.03349 17.11696 34.57571 1.000 22.78878 471 VAL A C 1
ATOM 3406 O O . VAL A 1 446 ? 64.10689 17.73101 34.49602 1.000 20.60456 471 VAL A O 1
ATOM 3410 N N . SER A 1 447 ? 61.90815 17.59715 34.08033 1.000 19.93907 472 SER A N 1
ATOM 3411 C CA . SER A 1 447 ? 61.92753 18.85703 33.36314 1.000 24.55595 472 SER A CA 1
ATOM 3412 C C . SER A 1 447 ? 62.32201 19.99126 34.30855 1.000 22.36204 472 SER A C 1
ATOM 3413 O O . SER A 1 447 ? 62.17951 19.90306 35.52776 1.000 20.51963 472 SER A O 1
ATOM 3416 N N . LYS A 1 448 ? 62.84983 21.06229 33.73563 1.000 24.85075 473 LYS A N 1
ATOM 3417 C CA . LYS A 1 448 ? 63.26983 22.20368 34.53409 1.000 29.81635 473 LYS A CA 1
ATOM 3418 C C . LYS A 1 448 ? 63.02139 23.46836 33.73302 1.000 27.72502 473 LYS A C 1
ATOM 3419 O O . LYS A 1 448 ? 62.96543 23.44213 32.50283 1.000 28.91663 473 LYS A O 1
ATOM 3425 N N . ASN A 1 449 ? 62.88747 24.57859 34.44405 1.000 29.75122 474 ASN A N 1
ATOM 3426 C CA . ASN A 1 449 ? 62.71956 25.88720 33.82522 1.000 30.33341 474 ASN A CA 1
ATOM 3427 C C . ASN A 1 449 ? 61.57835 25.89782 32.80387 1.000 28.39779 474 ASN A C 1
ATOM 3428 O O . ASN A 1 449 ? 61.80831 26.09120 31.60870 1.000 29.05104 474 ASN A O 1
ATOM 3433 N N . PRO A 1 450 ? 60.33436 25.68657 33.24467 1.000 26.26229 475 PRO A N 1
ATOM 3434 C CA . PRO A 1 450 ? 59.90492 25.40179 34.61211 1.000 23.56306 475 PRO A CA 1
ATOM 3435 C C . PRO A 1 450 ? 59.94913 23.91474 34.93459 1.000 23.60415 475 PRO A C 1
ATOM 3436 O O . PRO A 1 450 ? 59.99872 23.10044 34.01462 1.000 25.14245 475 PRO A O 1
ATOM 3440 N N . ARG A 1 451 ? 59.92025 23.57633 36.22086 1.000 21.78415 476 ARG A N 1
ATOM 3441 C CA . ARG A 1 451 ? 59.69034 22.19984 36.64728 1.000 21.90214 476 ARG A CA 1
ATOM 3442 C C . ARG A 1 451 ? 58.23620 21.85807 36.36210 1.000 21.09188 476 ARG A C 1
ATOM 3443 O O . ARG A 1 451 ? 57.34230 22.17993 37.14227 1.000 21.74630 476 ARG A O 1
ATOM 3451 N N . ALA A 1 452 ? 58.00800 21.23311 35.21593 1.000 23.00559 477 ALA A N 1
ATOM 3452 C CA . ALA A 1 452 ? 56.66653 20.95172 34.74269 1.000 19.99170 477 ALA A CA 1
ATOM 3453 C C . ALA A 1 452 ? 55.87441 20.19969 35.79684 1.000 16.92853 477 ALA A C 1
ATOM 3454 O O . ALA A 1 452 ? 56.34382 19.19940 36.34152 1.000 17.29061 477 ALA A O 1
ATOM 3456 N N . THR A 1 453 ? 54.68249 20.71504 36.10126 1.000 15.16108 478 THR A N 1
ATOM 3457 C CA . THR A 1 453 ? 53.79664 20.12963 37.09876 1.000 16.77054 478 THR A CA 1
ATOM 3458 C C . THR A 1 453 ? 52.36918 20.09566 36.57017 1.000 14.98319 478 THR A C 1
ATOM 3459 O O . THR A 1 453 ? 51.83022 21.12381 36.16244 1.000 17.42577 478 THR A O 1
ATOM 3463 N N . TYR A 1 454 ? 51.75204 18.92903 36.61829 1.000 19.17389 479 TYR A N 1
ATOM 3464 C CA . TYR A 1 454 ? 50.35665 18.79886 36.21047 1.000 20.50430 479 TYR A CA 1
ATOM 3465 C C . TYR A 1 454 ? 49.43752 19.44494 37.25401 1.000 17.81907 479 TYR A C 1
ATOM 3466 O O . TYR A 1 454 ? 49.47973 19.08973 38.44005 1.000 17.43376 479 TYR A O 1
ATOM 3475 N N . LEU A 1 455 ? 48.60582 20.39498 36.80478 1.000 17.20054 480 LEU A N 1
ATOM 3476 C CA . LEU A 1 455 ? 47.75153 21.14279 37.72593 1.000 17.05394 480 LEU A CA 1
ATOM 3477 C C . LEU A 1 455 ? 46.83959 20.21738 38.52376 1.000 18.32036 480 LEU A C 1
ATOM 3478 O O . LEU A 1 455 ? 46.58952 20.46006 39.70995 1.000 17.12437 480 LEU A O 1
ATOM 3483 N N . ASN A 1 456 ? 46.35098 19.13899 37.90692 1.000 17.55690 481 ASN A N 1
ATOM 3484 C CA . ASN A 1 456 ? 45.47561 18.23800 38.64315 1.000 18.04189 481 ASN A CA 1
ATOM 3485 C C . ASN A 1 456 ? 46.21776 17.41169 39.68444 1.000 17.37419 481 ASN A C 1
ATOM 3486 O O . ASN A 1 456 ? 45.56482 16.77028 40.51289 1.000 16.39910 481 ASN A O 1
ATOM 3491 N N . PHE A 1 457 ? 47.54884 17.40984 39.66132 1.000 17.37432 482 PHE A N 1
ATOM 3492 C CA . PHE A 1 457 ? 48.35039 16.90945 40.78078 1.000 17.00494 482 PHE A CA 1
ATOM 3493 C C . PHE A 1 457 ? 48.78042 18.08486 41.64501 1.000 16.86435 482 PHE A C 1
ATOM 3494 O O . PHE A 1 457 ? 49.94529 18.43039 41.70743 1.000 20.79363 482 PHE A O 1
ATOM 3502 N N . ARG A 1 458 ? 47.80939 18.74577 42.25629 1.000 18.01483 483 ARG A N 1
ATOM 3503 C CA . ARG A 1 458 ? 48.11898 20.02681 42.85525 1.000 18.56589 483 ARG A CA 1
ATOM 3504 C C . ARG A 1 458 ? 49.10865 19.82934 43.98693 1.000 17.46515 483 ARG A C 1
ATOM 3505 O O . ARG A 1 458 ? 49.02387 18.86629 44.75107 1.000 20.09308 483 ARG A O 1
ATOM 3513 N N . ASP A 1 459 ? 50.06686 20.74121 44.06187 1.000 19.77250 484 ASP A N 1
ATOM 3514 C CA . ASP A 1 459 ? 51.16567 20.64497 45.01357 1.000 20.13408 484 ASP A CA 1
ATOM 3515 C C . ASP A 1 459 ? 51.46742 22.06810 45.46935 1.000 17.94856 484 ASP A C 1
ATOM 3516 O O . ASP A 1 459 ? 52.05759 22.84908 44.72092 1.000 19.79444 484 ASP A O 1
ATOM 3521 N N . LEU A 1 460 ? 51.05128 22.41244 46.68468 1.000 17.53395 485 LEU A N 1
ATOM 3522 C CA . LEU A 1 460 ? 51.36368 23.74600 47.18063 1.000 18.00387 485 LEU A CA 1
ATOM 3523 C C . LEU A 1 460 ? 52.86382 23.94703 47.38324 1.000 22.01330 485 LEU A C 1
ATOM 3524 O O . LEU A 1 460 ? 53.31294 25.09554 47.39747 1.000 19.95461 485 LEU A O 1
ATOM 3529 N N . ASP A 1 461 ? 53.63112 22.85505 47.53973 1.000 21.71907 486 ASP A N 1
ATOM 3530 C CA . ASP A 1 461 ? 55.07736 22.94487 47.75128 1.000 24.45172 486 ASP A CA 1
ATOM 3531 C C . ASP A 1 461 ? 55.77431 23.67942 46.61854 1.000 24.87280 486 ASP A C 1
ATOM 3532 O O . ASP A 1 461 ? 56.85173 24.24188 46.82473 1.000 24.97222 486 ASP A O 1
ATOM 3537 N N . ILE A 1 462 ? 55.21661 23.63935 45.40077 1.000 21.25589 487 ILE A N 1
ATOM 3538 C CA . ILE A 1 462 ? 55.88197 24.28103 44.27130 1.000 20.99724 487 ILE A CA 1
ATOM 3539 C C . ILE A 1 462 ? 55.73958 25.78850 44.32184 1.000 21.04916 487 ILE A C 1
ATOM 3540 O O . ILE A 1 462 ? 56.32374 26.48135 43.47895 1.000 24.94288 487 ILE A O 1
ATOM 3545 N N . GLY A 1 463 ? 54.99833 26.31624 45.29367 1.000 22.52614 488 GLY A N 1
ATOM 3546 C CA . GLY A 1 463 ? 54.83614 27.74726 45.48793 1.000 19.74082 488 GLY A CA 1
ATOM 3547 C C . GLY A 1 463 ? 53.37573 28.13123 45.63287 1.000 22.38759 488 GLY A C 1
ATOM 3548 O O . GLY A 1 463 ? 52.48563 27.51636 45.04322 1.000 21.34873 488 GLY A O 1
ATOM 3549 N N . THR A 1 464 ? 53.11867 29.15351 46.45154 1.000 23.32528 489 THR A N 1
ATOM 3550 C CA . THR A 1 464 ? 51.76080 29.66817 46.63363 1.000 23.17255 489 THR A CA 1
ATOM 3551 C C . THR A 1 464 ? 51.74518 31.18357 46.43714 1.000 24.95120 489 THR A C 1
ATOM 3552 O O . THR A 1 464 ? 52.78324 31.82145 46.21336 1.000 24.39432 489 THR A O 1
ATOM 3556 N N . ASN A 1 465 ? 50.55146 31.76463 46.55347 1.000 22.18318 490 ASN A N 1
ATOM 3557 C CA . ASN A 1 465 ? 50.38506 33.19566 46.37959 1.000 26.76873 490 ASN A CA 1
ATOM 3558 C C . ASN A 1 465 ? 50.75964 33.95544 47.64027 1.000 28.34907 490 ASN A C 1
ATOM 3559 O O . ASN A 1 465 ? 50.80148 33.40522 48.74310 1.000 29.85615 490 ASN A O 1
ATOM 3564 N N . ASN A 1 466 ? 51.01802 35.24907 47.45164 1.000 35.33571 491 ASN A N 1
ATOM 3565 C CA . ASN A 1 466 ? 51.02722 36.19332 48.56166 1.000 39.04605 491 ASN A CA 1
ATOM 3566 C C . ASN A 1 466 ? 49.73252 36.06361 49.34991 1.000 41.60009 491 ASN A C 1
ATOM 3567 O O . ASN A 1 466 ? 48.63709 36.08409 48.77797 1.000 37.46182 491 ASN A O 1
ATOM 3572 N N . LYS A 1 467 ? 49.86411 35.90344 50.66215 1.000 40.80971 492 LYS A N 1
ATOM 3573 C CA . LYS A 1 467 ? 48.75556 36.07861 51.58348 1.000 43.54754 492 LYS A CA 1
ATOM 3574 C C . LYS A 1 467 ? 48.93927 37.32174 52.44014 1.000 49.84753 492 LYS A C 1
ATOM 3575 O O . LYS A 1 467 ? 48.02402 38.14565 52.54818 1.000 49.53279 492 LYS A O 1
ATOM 3577 N N . ASP A 1 468 ? 50.13583 37.50163 53.00777 1.000 50.47942 493 ASP A N 1
ATOM 3578 C CA . ASP A 1 468 ? 50.38237 38.63051 53.90168 1.000 49.82604 493 ASP A CA 1
ATOM 3579 C C . ASP A 1 468 ? 50.23076 39.96105 53.17053 1.000 50.84964 493 ASP A C 1
ATOM 3580 O O . ASP A 1 468 ? 49.46842 40.83229 53.60522 1.000 50.66251 493 ASP A O 1
ATOM 3582 N N . ASP A 1 469 ? 50.93030 40.13192 52.04542 1.000 43.11806 494 ASP A N 1
ATOM 3583 C CA . ASP A 1 469 ? 50.92934 41.40083 51.31920 1.000 44.22969 494 ASP A CA 1
ATOM 3584 C C . ASP A 1 469 ? 50.58623 41.15113 49.85262 1.000 46.73563 494 ASP A C 1
ATOM 3585 O O . ASP A 1 469 ? 51.43822 40.72802 49.06451 1.000 43.60206 494 ASP A O 1
ATOM 3590 N N . THR A 1 470 ? 49.34290 41.45947 49.48586 1.000 45.42081 495 THR A N 1
ATOM 3591 C CA . THR A 1 470 ? 48.84714 41.29719 48.12530 1.000 44.31526 495 THR A CA 1
ATOM 3592 C C . THR A 1 470 ? 48.52597 42.63985 47.46989 1.000 46.28951 495 THR A C 1
ATOM 3593 O O . THR A 1 470 ? 47.67253 42.71518 46.58098 1.000 45.48552 495 THR A O 1
ATOM 3597 N N . THR A 1 471 ? 49.19053 43.71097 47.90316 1.000 45.52579 496 THR A N 1
ATOM 3598 C CA . THR A 1 471 ? 48.84934 45.04635 47.43082 1.000 48.43007 496 THR A CA 1
ATOM 3599 C C . THR A 1 471 ? 49.54334 45.42714 46.13165 1.000 46.07833 496 THR A C 1
ATOM 3600 O O . THR A 1 471 ? 49.05648 46.32051 45.42895 1.000 49.56504 496 THR A O 1
ATOM 3604 N N . SER A 1 472 ? 50.65641 44.78522 45.78847 1.000 46.32883 497 SER A N 1
ATOM 3605 C CA . SER A 1 472 ? 51.33319 45.02880 44.51770 1.000 40.03398 497 SER A CA 1
ATOM 3606 C C . SER A 1 472 ? 50.99210 43.89454 43.55233 1.000 41.21366 497 SER A C 1
ATOM 3607 O O . SER A 1 472 ? 51.46283 42.76360 43.72167 1.000 38.42349 497 SER A O 1
ATOM 3610 N N . SER A 1 473 ? 50.17646 44.19391 42.53688 1.000 37.66235 498 SER A N 1
ATOM 3611 C CA . SER A 1 473 ? 49.79359 43.15191 41.58873 1.000 37.64154 498 SER A CA 1
ATOM 3612 C C . SER A 1 473 ? 50.97684 42.71019 40.72748 1.000 36.27401 498 SER A C 1
ATOM 3613 O O . SER A 1 473 ? 51.03142 41.54893 40.30728 1.000 33.48473 498 SER A O 1
ATOM 3616 N N . TYR A 1 474 ? 51.92227 43.61530 40.44881 1.000 35.07336 499 TYR A N 1
ATOM 3617 C CA . TYR A 1 474 ? 53.20160 43.21182 39.87144 1.000 28.91567 499 TYR A CA 1
ATOM 3618 C C . TYR A 1 474 ? 53.84206 42.10726 40.69965 1.000 31.04074 499 TYR A C 1
ATOM 3619 O O . TYR A 1 474 ? 54.25185 41.06720 40.17119 1.000 31.30906 499 TYR A O 1
ATOM 3628 N N . ASN A 1 475 ? 53.95000 42.33388 42.01141 1.000 28.42654 500 ASN A N 1
ATOM 3629 C CA . ASN A 1 475 ? 54.56015 41.34905 42.89402 1.000 32.27874 500 ASN A CA 1
ATOM 3630 C C . ASN A 1 475 ? 53.70871 40.09622 43.01955 1.000 30.06192 500 ASN A C 1
ATOM 3631 O O . ASN A 1 475 ? 54.25113 38.99522 43.14186 1.000 25.65648 500 ASN A O 1
ATOM 3636 N N . ASN A 1 476 ? 52.38448 40.23626 43.00706 1.000 28.96066 501 ASN A N 1
ATOM 3637 C CA . ASN A 1 476 ? 51.53331 39.05384 43.01721 1.000 29.81182 501 ASN A CA 1
ATOM 3638 C C . ASN A 1 476 ? 51.78910 38.20068 41.78480 1.000 26.45094 501 ASN A C 1
ATOM 3639 O O . ASN A 1 476 ? 51.95827 36.97911 41.88766 1.000 24.48688 501 ASN A O 1
ATOM 3644 N N . ILE A 1 477 ? 51.83362 38.83437 40.60895 1.000 26.20836 502 ILE A N 1
ATOM 3645 C CA . ILE A 1 477 ? 52.07184 38.08676 39.37708 1.000 29.86368 502 ILE A CA 1
ATOM 3646 C C . ILE A 1 477 ? 53.44313 37.42542 39.42134 1.000 27.85677 502 ILE A C 1
ATOM 3647 O O . ILE A 1 477 ? 53.59570 36.24633 39.07511 1.000 27.17503 502 ILE A O 1
ATOM 3652 N N . ALA A 1 478 ? 54.45207 38.16159 39.88797 1.000 27.01517 503 ALA A N 1
ATOM 3653 C CA . ALA A 1 478 ? 55.79541 37.60776 39.97116 1.000 25.67499 503 ALA A CA 1
ATOM 3654 C C . ALA A 1 478 ? 55.82780 36.39215 40.89001 1.000 24.63667 503 ALA A C 1
ATOM 3655 O O . ALA A 1 478 ? 56.33345 35.33040 40.51037 1.000 25.51553 503 ALA A O 1
ATOM 3657 N N . ARG A 1 479 ? 55.28181 36.52200 42.10315 1.000 23.21264 504 ARG A N 1
ATOM 3658 C CA . ARG A 1 479 ? 55.21417 35.36954 42.99717 1.000 25.74019 504 ARG A CA 1
ATOM 3659 C C . ARG A 1 479 ? 54.38251 34.24157 42.39764 1.000 21.99574 504 ARG A C 1
ATOM 3660 O O . ARG A 1 479 ? 54.74804 33.06667 42.50837 1.000 23.31258 504 ARG A O 1
ATOM 3668 N N . ALA A 1 480 ? 53.25234 34.57151 41.78189 1.000 24.39617 505 ALA A N 1
ATOM 3669 C CA . ALA A 1 480 ? 52.40929 33.51987 41.22707 1.000 24.47590 505 ALA A CA 1
ATOM 3670 C C . ALA A 1 480 ? 53.05562 32.84708 40.03316 1.000 25.14351 505 ALA A C 1
ATOM 3671 O O . ALA A 1 480 ? 52.74305 31.68772 39.74347 1.000 26.18130 505 ALA A O 1
ATOM 3673 N N . SER A 1 481 ? 53.95744 33.54073 39.33736 1.000 25.11291 506 SER A N 1
ATOM 3674 C CA . SER A 1 481 ? 54.59010 32.92709 38.18581 1.000 23.61386 506 SER A CA 1
ATOM 3675 C C . SER A 1 481 ? 55.40628 31.71522 38.58981 1.000 25.00200 506 SER A C 1
ATOM 3676 O O . SER A 1 481 ? 55.66151 30.85123 37.74258 1.000 25.75692 506 SER A O 1
ATOM 3679 N N . ILE A 1 482 ? 55.77970 31.61765 39.87203 1.000 19.81827 507 ILE A N 1
ATOM 3680 C CA . ILE A 1 482 ? 56.62341 30.52111 40.32772 1.000 23.37232 507 ILE A CA 1
ATOM 3681 C C . ILE A 1 482 ? 55.87812 29.19998 40.21432 1.000 21.47717 507 ILE A C 1
ATOM 3682 O O . ILE A 1 482 ? 56.32342 28.27529 39.52961 1.000 26.52135 507 ILE A O 1
ATOM 3687 N N . TRP A 1 483 ? 54.73840 29.08642 40.89267 1.000 22.86930 508 TRP A N 1
ATOM 3688 C CA . TRP A 1 483 ? 53.89778 27.92476 40.65833 1.000 19.82505 508 TRP A CA 1
ATOM 3689 C C . TRP A 1 483 ? 53.20993 28.01910 39.30463 1.000 21.29432 508 TRP A C 1
ATOM 3690 O O . TRP A 1 483 ? 52.93675 26.99155 38.68338 1.000 22.76061 508 TRP A O 1
ATOM 3701 N N . GLY A 1 484 ? 52.98205 29.23875 38.81011 1.000 22.50954 509 GLY A N 1
ATOM 3702 C CA . GLY A 1 484 ? 52.17585 29.40732 37.61212 1.000 21.02606 509 GLY A CA 1
ATOM 3703 C C . GLY A 1 484 ? 52.83939 28.88177 36.35759 1.000 21.40282 509 GLY A C 1
ATOM 3704 O O . GLY A 1 484 ? 52.19363 28.23008 35.52879 1.000 18.14413 509 GLY A O 1
ATOM 3705 N N . THR A 1 485 ? 54.12672 29.19053 36.17048 1.000 20.32134 510 THR A N 1
ATOM 3706 C CA . THR A 1 485 ? 54.80977 28.63255 35.00973 1.000 22.68281 510 THR A CA 1
ATOM 3707 C C . THR A 1 485 ? 55.08312 27.13563 35.17165 1.000 19.40774 510 THR A C 1
ATOM 3708 O O . THR A 1 485 ? 55.28206 26.45675 34.17088 1.000 20.11937 510 THR A O 1
ATOM 3712 N N . LYS A 1 486 ? 55.10128 26.60127 36.39682 1.000 17.33129 511 LYS A N 1
ATOM 3713 C CA . LYS A 1 486 ? 55.23438 25.14931 36.54912 1.000 20.26340 511 LYS A CA 1
ATOM 3714 C C . LYS A 1 486 ? 53.97292 24.42084 36.06919 1.000 21.39467 511 LYS A C 1
ATOM 3715 O O . LYS A 1 486 ? 54.05972 23.39732 35.37900 1.000 20.36387 511 LYS A O 1
ATOM 3721 N N . TYR A 1 487 ? 52.79091 24.94500 36.40061 1.000 19.59180 512 TYR A N 1
ATOM 3722 C CA . TYR A 1 487 ? 51.56794 24.31919 35.90749 1.000 17.74856 512 TYR A CA 1
ATOM 3723 C C . TYR A 1 487 ? 51.33107 24.61285 34.42829 1.000 17.12819 512 TYR A C 1
ATOM 3724 O O . TYR A 1 487 ? 50.77919 23.77397 33.70775 1.000 21.87352 512 TYR A O 1
ATOM 3733 N N . PHE A 1 488 ? 51.68060 25.81763 33.96841 1.000 18.24591 513 PHE A N 1
ATOM 3734 C CA . PHE A 1 488 ? 51.21241 26.29421 32.67151 1.000 18.93253 513 PHE A CA 1
ATOM 3735 C C . PHE A 1 488 ? 52.31200 26.74500 31.71817 1.000 19.22334 513 PHE A C 1
ATOM 3736 O O . PHE A 1 488 ? 51.99612 27.08403 30.57185 1.000 20.85112 513 PHE A O 1
ATOM 3744 N N . LYS A 1 489 ? 53.58412 26.72042 32.12972 1.000 21.28569 514 LYS A N 1
ATOM 3745 C CA . LYS A 1 489 ? 54.70437 27.24055 31.31652 1.000 19.83523 514 LYS A CA 1
ATOM 3746 C C . LYS A 1 489 ? 54.27683 28.61937 30.81510 1.000 21.82870 514 LYS A C 1
ATOM 3747 O O . LYS A 1 489 ? 53.80504 29.42850 31.62265 1.000 23.17961 514 LYS A O 1
ATOM 3753 N N . ASP A 1 490 ? 54.35752 28.90228 29.51774 1.000 22.85749 515 ASP A N 1
ATOM 3754 C CA . ASP A 1 490 ? 54.07156 30.24353 29.02287 1.000 28.98596 515 ASP A CA 1
ATOM 3755 C C . ASP A 1 490 ? 52.58336 30.52129 28.87794 1.000 22.12836 515 ASP A C 1
ATOM 3756 O O . ASP A 1 490 ? 52.21178 31.65428 28.55632 1.000 26.06589 515 ASP A O 1
ATOM 3761 N N . ASN A 1 491 ? 51.71983 29.53595 29.10272 1.000 21.83792 516 ASN A N 1
ATOM 3762 C CA . ASN A 1 491 ? 50.29311 29.85670 29.15098 1.000 24.05425 516 ASN A CA 1
ATOM 3763 C C . ASN A 1 491 ? 49.93927 30.67076 30.38807 1.000 21.84805 516 ASN A C 1
ATOM 3764 O O . ASN A 1 491 ? 48.82806 31.19756 30.47555 1.000 19.56475 516 ASN A O 1
ATOM 3769 N N . PHE A 1 492 ? 50.85989 30.77449 31.34462 1.000 22.77888 517 PHE A N 1
ATOM 3770 C CA . PHE A 1 492 ? 50.60130 31.57255 32.53754 1.000 20.61363 517 PHE A CA 1
ATOM 3771 C C . PHE A 1 492 ? 50.26798 33.01668 32.18180 1.000 21.15954 517 PHE A C 1
ATOM 3772 O O . PHE A 1 492 ? 49.38613 33.62816 32.79427 1.000 22.23216 517 PHE A O 1
ATOM 3780 N N . TYR A 1 493 ? 50.95336 33.58074 31.18773 1.000 21.37496 518 TYR A N 1
ATOM 3781 C CA . TYR A 1 493 ? 50.79149 35.00535 30.93046 1.000 21.06188 518 TYR A CA 1
ATOM 3782 C C . TYR A 1 493 ? 49.40648 35.30335 30.37971 1.000 22.61927 518 TYR A C 1
ATOM 3783 O O . TYR A 1 493 ? 48.77999 36.29314 30.77183 1.000 23.46900 518 TYR A O 1
ATOM 3792 N N . LYS A 1 494 ? 48.89779 34.43805 29.49596 1.000 19.83237 519 LYS A N 1
ATOM 3793 C CA . LYS A 1 494 ? 47.53964 34.61698 29.00065 1.000 22.45737 519 LYS A CA 1
ATOM 3794 C C . LYS A 1 494 ? 46.52605 34.40866 30.11663 1.000 21.68474 519 LYS A C 1
ATOM 3795 O O . LYS A 1 494 ? 45.52537 35.12866 30.19650 1.000 21.16118 519 LYS A O 1
ATOM 3801 N N . LEU A 1 495 ? 46.76893 33.42354 30.98765 1.000 20.35109 520 LEU A N 1
ATOM 3802 C CA . LEU A 1 495 ? 45.88377 33.22764 32.13014 1.000 20.85073 520 LEU A CA 1
ATOM 3803 C C . LEU A 1 495 ? 45.80344 34.49260 32.97045 1.000 19.17335 520 LEU A C 1
ATOM 3804 O O . LEU A 1 495 ? 44.72547 34.86850 33.43762 1.000 20.16600 520 LEU A O 1
ATOM 3809 N N . VAL A 1 496 ? 46.93706 35.16834 33.17171 1.000 21.30580 521 VAL A N 1
ATOM 3810 C CA . VAL A 1 496 ? 46.92238 36.42681 33.91212 1.000 18.60267 521 VAL A CA 1
ATOM 3811 C C . VAL A 1 496 ? 46.06684 37.45907 33.18360 1.000 21.46759 521 VAL A C 1
ATOM 3812 O O . VAL A 1 496 ? 45.23377 38.14314 33.79020 1.000 24.30668 521 VAL A O 1
ATOM 3816 N N . TYR A 1 497 ? 46.26150 37.58713 31.86992 1.000 22.32146 522 TYR A N 1
ATOM 3817 C CA . TYR A 1 497 ? 45.40483 38.46404 31.08210 1.000 22.34004 522 TYR A CA 1
ATOM 3818 C C . TYR A 1 497 ? 43.93318 38.13186 31.31457 1.000 21.76760 522 TYR A C 1
ATOM 3819 O O . TYR A 1 497 ? 43.12450 39.01416 31.62342 1.000 25.16735 522 TYR A O 1
ATOM 3828 N N . VAL A 1 498 ? 43.57144 36.85742 31.18323 1.000 18.66496 523 VAL A N 1
ATOM 3829 C CA . VAL A 1 498 ? 42.16765 36.48246 31.33384 1.000 23.61853 523 VAL A CA 1
ATOM 3830 C C . VAL A 1 498 ? 41.68071 36.82876 32.73214 1.000 22.56822 523 VAL A C 1
ATOM 3831 O O . VAL A 1 498 ? 40.58712 37.38101 32.91095 1.000 24.39418 523 VAL A O 1
ATOM 3835 N N . LYS A 1 499 ? 42.48450 36.51069 33.74527 1.000 19.14341 524 LYS A N 1
ATOM 3836 C CA . LYS A 1 499 ? 42.11684 36.86404 35.11037 1.000 23.08108 524 LYS A CA 1
ATOM 3837 C C . LYS A 1 499 ? 41.87844 38.36293 35.23380 1.000 24.50873 524 LYS A C 1
ATOM 3838 O O . LYS A 1 499 ? 40.93027 38.79768 35.89911 1.000 26.20078 524 LYS A O 1
ATOM 3844 N N . THR A 1 500 ? 42.73861 39.16078 34.59423 1.000 21.62685 525 THR A N 1
ATOM 3845 C CA . THR A 1 500 ? 42.63311 40.61102 34.67351 1.000 24.95749 525 THR A CA 1
ATOM 3846 C C . THR A 1 500 ? 41.29669 41.09277 34.12437 1.000 25.50726 525 THR A C 1
ATOM 3847 O O . THR A 1 500 ? 40.64537 41.94953 34.73019 1.000 25.28563 525 THR A O 1
ATOM 3851 N N . ILE A 1 501 ? 40.87195 40.54025 32.98437 1.000 22.73281 526 ILE A N 1
ATOM 3852 C CA . ILE A 1 501 ? 39.62761 40.96457 32.34133 1.000 28.77408 526 ILE A CA 1
ATOM 3853 C C . ILE A 1 501 ? 38.40159 40.37496 33.04369 1.000 26.76970 526 ILE A C 1
ATOM 3854 O O . ILE A 1 501 ? 37.34661 41.01280 33.10800 1.000 32.56420 526 ILE A O 1
ATOM 3859 N N . VAL A 1 502 ? 38.50616 39.16234 33.57400 1.000 22.98082 527 VAL A N 1
ATOM 3860 C CA . VAL A 1 502 ? 37.32889 38.40727 33.98236 1.000 24.78160 527 VAL A CA 1
ATOM 3861 C C . VAL A 1 502 ? 37.09765 38.54201 35.48493 1.000 27.46578 527 VAL A C 1
ATOM 3862 O O . VAL A 1 502 ? 35.96461 38.43819 35.96264 1.000 22.58741 527 VAL A O 1
ATOM 3866 N N . ASP A 1 503 ? 38.16585 38.77964 36.24786 1.000 29.12106 528 ASP A N 1
ATOM 3867 C CA . ASP A 1 503 ? 37.99669 38.94113 37.68855 1.000 22.12103 528 ASP A CA 1
ATOM 3868 C C . ASP A 1 503 ? 39.00802 39.95886 38.20719 1.000 25.00436 528 ASP A C 1
ATOM 3869 O O . ASP A 1 503 ? 39.87867 39.62232 39.02542 1.000 24.03579 528 ASP A O 1
ATOM 3874 N N . PRO A 1 504 ? 38.90762 41.21776 37.75867 1.000 22.26653 529 PRO A N 1
ATOM 3875 C CA . PRO A 1 504 ? 39.92647 42.21473 38.12749 1.000 21.38452 529 PRO A CA 1
ATOM 3876 C C . PRO A 1 504 ? 40.05127 42.45822 39.61823 1.000 24.44376 529 PRO A C 1
ATOM 3877 O O . PRO A 1 504 ? 41.15830 42.74258 40.08457 1.000 24.61779 529 PRO A O 1
ATOM 3881 N N . THR A 1 505 ? 38.96494 42.36126 40.38249 1.000 22.31805 530 THR A N 1
ATOM 3882 C CA . THR A 1 505 ? 39.04228 42.55213 41.82127 1.000 25.07658 530 THR A CA 1
ATOM 3883 C C . THR A 1 505 ? 39.48956 41.30239 42.54704 1.000 23.98437 530 THR A C 1
ATOM 3884 O O . THR A 1 505 ? 39.56901 41.32266 43.77916 1.000 22.66039 530 THR A O 1
ATOM 3888 N N . ASN A 1 506 ? 39.75925 40.22271 41.81356 1.000 24.52664 531 ASN A N 1
ATOM 3889 C CA . ASN A 1 506 ? 40.31063 39.00314 42.38438 1.000 23.84280 531 ASN A CA 1
ATOM 3890 C C . ASN A 1 506 ? 39.40869 38.45961 43.48821 1.000 25.42212 531 ASN A C 1
ATOM 3891 O O . ASN A 1 506 ? 39.86637 38.09945 44.57322 1.000 22.50208 531 ASN A O 1
ATOM 3896 N N . PHE A 1 507 ? 38.10270 38.39827 43.19512 1.000 21.44470 532 PHE A N 1
ATOM 3897 C CA . PHE A 1 507 ? 37.17189 37.73851 44.10934 1.000 23.24364 532 PHE A CA 1
ATOM 3898 C C . PHE A 1 507 ? 37.45449 36.24110 44.19888 1.000 19.59362 532 PHE A C 1
ATOM 3899 O O . PHE A 1 507 ? 37.46931 35.67243 45.29322 1.000 22.81102 532 PHE A O 1
ATOM 3907 N N . PHE A 1 508 ? 37.68699 35.59091 43.05906 1.000 19.89698 533 PHE A N 1
ATOM 3908 C CA . PHE A 1 508 ? 37.92228 34.14841 42.98580 1.000 18.95958 533 PHE A CA 1
ATOM 3909 C C . PHE A 1 508 ? 39.40757 33.89972 43.20119 1.000 20.61052 533 PHE A C 1
ATOM 3910 O O . PHE A 1 508 ? 40.21567 34.05448 42.28547 1.000 20.34528 533 PHE A O 1
ATOM 3918 N N . ARG A 1 509 ? 39.77266 33.51681 44.41286 1.000 21.34519 534 ARG A N 1
ATOM 3919 C CA . ARG A 1 509 ? 41.17106 33.29302 44.72727 1.000 21.36363 534 ARG A CA 1
ATOM 3920 C C . ARG A 1 509 ? 41.30296 32.09225 45.65038 1.000 22.13147 534 ARG A C 1
ATOM 3921 O O . ARG A 1 509 ? 40.35623 31.68278 46.32992 1.000 21.49612 534 ARG A O 1
ATOM 3929 N N . ASN A 1 510 ? 42.50498 31.53539 45.65904 1.000 21.24898 535 ASN A N 1
ATOM 3930 C CA . ASN A 1 510 ? 42.89452 30.50042 46.59382 1.000 20.00975 535 ASN A CA 1
ATOM 3931 C C . ASN A 1 510 ? 44.41184 30.55650 46.68886 1.000 22.61095 535 ASN A C 1
ATOM 3932 O O . ASN A 1 510 ? 45.03947 31.52146 46.23995 1.000 19.91669 535 ASN A O 1
ATOM 3937 N N . GLU A 1 511 ? 45.00295 29.51229 47.25780 1.000 22.70602 536 GLU A N 1
ATOM 3938 C CA . GLU A 1 511 ? 46.43809 29.51934 47.51608 1.000 24.26009 536 GLU A CA 1
ATOM 3939 C C . GLU A 1 511 ? 47.25477 29.52670 46.22666 1.000 24.04538 536 GLU A C 1
ATOM 3940 O O . GLU A 1 511 ? 48.41254 29.97486 46.23051 1.000 23.02755 536 GLU A O 1
ATOM 3946 N N . GLN A 1 512 ? 46.69296 29.04438 45.12106 1.000 20.22268 537 GLN A N 1
ATOM 3947 C CA . GLN A 1 512 ? 47.41072 29.04506 43.84918 1.000 22.36957 537 GLN A CA 1
ATOM 3948 C C . GLN A 1 512 ? 46.51733 29.54862 42.73670 1.000 22.98745 537 GLN A C 1
ATOM 3949 O O . GLN A 1 512 ? 46.39327 28.93059 41.67609 1.000 24.92738 537 GLN A O 1
ATOM 3955 N N . SER A 1 513 ? 45.89484 30.70047 42.95931 1.000 22.78769 538 SER A N 1
ATOM 3956 C CA . SER A 1 513 ? 44.99513 31.27887 41.98052 1.000 22.74819 538 SER A CA 1
ATOM 3957 C C . SER A 1 513 ? 45.73692 32.28428 41.11022 1.000 23.20292 538 SER A C 1
ATOM 3958 O O . SER A 1 513 ? 46.65448 32.97175 41.56167 1.000 20.39384 538 SER A O 1
ATOM 3961 N N . ILE A 1 514 ? 45.30887 32.38006 39.85749 1.000 23.52796 539 ILE A N 1
ATOM 3962 C CA . ILE A 1 514 ? 45.90203 33.38048 38.97116 1.000 22.39440 539 ILE A CA 1
ATOM 3963 C C . ILE A 1 514 ? 45.58088 34.77117 39.50278 1.000 21.76652 539 ILE A C 1
ATOM 3964 O O . ILE A 1 514 ? 44.39497 35.08416 39.74443 1.000 23.67668 539 ILE A O 1
ATOM 3969 N N . PRO A 1 515 ? 46.56976 35.64312 39.69289 1.000 21.24219 540 PRO A N 1
ATOM 3970 C CA . PRO A 1 515 ? 46.28200 36.98849 40.15578 1.000 21.92429 540 PRO A CA 1
ATOM 3971 C C . PRO A 1 515 ? 46.05131 37.91224 38.97815 1.000 26.87308 540 PRO A C 1
ATOM 3972 O O . PRO A 1 515 ? 46.62777 37.71523 37.89827 1.000 23.54027 540 PRO A O 1
ATOM 3976 N N . PRO A 1 516 ? 45.21033 38.92391 39.14119 1.000 25.22082 541 PRO A N 1
ATOM 3977 C CA . PRO A 1 516 ? 45.00205 39.88576 38.06035 1.000 25.00175 541 PRO A CA 1
ATOM 3978 C C . PRO A 1 516 ? 46.07265 40.95555 38.07158 1.000 23.90433 541 PRO A C 1
ATOM 3979 O O . PRO A 1 516 ? 46.64621 41.28322 39.11069 1.000 28.67945 541 PRO A O 1
ATOM 3983 N N . LEU A 1 517 ? 46.33977 41.49793 36.89169 1.000 22.31759 542 LEU A N 1
ATOM 3984 C CA . LEU A 1 517 ? 47.03396 42.77363 36.82280 1.000 31.30520 542 LEU A CA 1
ATOM 3985 C C . LEU A 1 517 ? 46.08012 43.87283 37.28013 1.000 31.69029 542 LEU A C 1
ATOM 3986 O O . LEU A 1 517 ? 44.90300 43.88147 36.92047 1.000 34.76359 542 LEU A O 1
ATOM 3991 N N . ARG A 1 518 ? 46.57714 44.77644 38.11295 1.000 39.98318 543 ARG A N 1
ATOM 3992 C CA . ARG A 1 518 ? 45.77946 45.88507 38.61376 1.000 39.07354 543 ARG A CA 1
ATOM 3993 C C . ARG A 1 518 ? 46.49173 47.19564 38.30193 1.000 38.82675 543 ARG A C 1
ATOM 3994 O O . ARG A 1 518 ? 47.71474 47.23748 38.15032 1.000 33.53522 543 ARG A O 1
ATOM 3996 N N . ARG A 1 519 ? 45.71583 48.27182 38.21152 1.000 35.02075 544 ARG A N 1
ATOM 3997 C CA . ARG A 1 519 ? 46.28243 49.61080 37.99043 1.000 42.15102 544 ARG A CA 1
ATOM 3998 C C . ARG A 1 519 ? 47.09329 50.14989 39.17189 1.000 40.83651 544 ARG A C 1
ATOM 3999 O O . ARG A 1 519 ? 46.76488 49.90664 40.33366 1.000 46.41341 544 ARG A O 1
ATOM 4007 N N . ASN B 1 5 ? 72.82862 68.70939 25.72920 1.000 60.16685 30 ASN B N 1
ATOM 4008 C CA . ASN B 1 5 ? 72.65142 67.26342 25.84846 1.000 58.63301 30 ASN B CA 1
ATOM 4009 C C . ASN B 1 5 ? 73.09273 66.55882 24.56898 1.000 59.57462 30 ASN B C 1
ATOM 4010 O O . ASN B 1 5 ? 73.78538 65.53758 24.62074 1.000 55.53297 30 ASN B O 1
ATOM 4012 N N . HIS B 1 6 ? 72.68246 67.10555 23.42006 1.000 55.09173 31 HIS B N 1
ATOM 4013 C CA . HIS B 1 6 ? 73.11192 66.55015 22.13895 1.000 49.39396 31 HIS B CA 1
ATOM 4014 C C . HIS B 1 6 ? 74.62442 66.64797 21.97895 1.000 49.85761 31 HIS B C 1
ATOM 4015 O O . HIS B 1 6 ? 75.28085 65.68722 21.55808 1.000 50.29197 31 HIS B O 1
ATOM 4022 N N . GLU B 1 7 ? 75.19648 67.81123 22.29658 1.000 52.07492 32 GLU B N 1
ATOM 4023 C CA . GLU B 1 7 ? 76.64335 67.96589 22.19484 1.000 48.51850 32 GLU B CA 1
ATOM 4024 C C . GLU B 1 7 ? 77.36250 66.93711 23.05970 1.000 50.10533 32 GLU B C 1
ATOM 4025 O O . GLU B 1 7 ? 78.38148 66.36940 22.64819 1.000 45.07904 32 GLU B O 1
ATOM 4027 N N . HIS B 1 8 ? 76.82494 66.65557 24.25014 1.000 47.69734 33 HIS B N 1
ATOM 4028 C CA . HIS B 1 8 ? 77.44568 65.65925 25.11537 1.000 47.44215 33 HIS B CA 1
ATOM 4029 C C . HIS B 1 8 ? 77.28018 64.25470 24.54846 1.000 45.01859 33 HIS B C 1
ATOM 4030 O O . HIS B 1 8 ? 78.18112 63.41627 24.67609 1.000 40.75862 33 HIS B O 1
ATOM 4037 N N . PHE B 1 9 ? 76.13791 63.97603 23.92038 1.000 44.81136 34 PHE B N 1
ATOM 4038 C CA . PHE B 1 9 ? 75.93935 62.65525 23.33867 1.000 43.82607 34 PHE B CA 1
ATOM 4039 C C . PHE B 1 9 ? 76.94819 62.40198 22.23193 1.000 42.27886 34 PHE B C 1
ATOM 4040 O O . PHE B 1 9 ? 77.50194 61.30046 22.12605 1.000 37.71738 34 PHE B O 1
ATOM 4048 N N . LEU B 1 10 ? 77.21074 63.42321 21.41034 1.000 39.17791 35 LEU B N 1
ATOM 4049 C CA . LEU B 1 10 ? 78.19954 63.29210 20.35054 1.000 39.81460 35 LEU B CA 1
ATOM 4050 C C . LEU B 1 10 ? 79.60099 63.11981 20.92269 1.000 43.26864 35 LEU B C 1
ATOM 4051 O O . LEU B 1 10 ? 80.42040 62.38266 20.36054 1.000 45.58174 35 LEU B O 1
ATOM 4056 N N . GLN B 1 11 ? 79.89196 63.78205 22.04647 1.000 37.01049 36 GLN B N 1
ATOM 4057 C CA . GLN B 1 11 ? 81.18103 63.59129 22.69547 1.000 44.18996 36 GLN B CA 1
ATOM 4058 C C . GLN B 1 11 ? 81.27352 62.20949 23.31989 1.000 41.56997 36 GLN B C 1
ATOM 4059 O O . GLN B 1 11 ? 82.35419 61.60504 23.33602 1.000 37.91559 36 GLN B O 1
ATOM 4061 N N . CYS B 1 12 ? 80.15368 61.69577 23.83090 1.000 38.52214 37 CYS B N 1
ATOM 4062 C CA . CYS B 1 12 ? 80.14239 60.34328 24.37674 1.000 37.62700 37 CYS B CA 1
ATOM 4063 C C . CYS B 1 12 ? 80.51295 59.31764 23.31158 1.000 39.87561 37 CYS B C 1
ATOM 4064 O O . CYS B 1 12 ? 81.30435 58.40217 23.56706 1.000 42.23721 37 CYS B O 1
ATOM 4067 N N . LEU B 1 13 ? 79.95931 59.46026 22.10880 1.000 40.08034 38 LEU B N 1
ATOM 4068 C CA . LEU B 1 13 ? 80.22876 58.49478 21.04815 1.000 41.81253 38 LEU B CA 1
ATOM 4069 C C . LEU B 1 13 ? 81.67886 58.56766 20.59363 1.000 40.76012 38 LEU B C 1
ATOM 4070 O O . LEU B 1 13 ? 82.38104 57.54995 20.55146 1.000 40.74464 38 LEU B O 1
ATOM 4075 N N . THR B 1 14 ? 82.13936 59.76902 20.23826 1.000 41.38970 39 THR B N 1
ATOM 4076 C CA . THR B 1 14 ? 83.47077 59.92354 19.66775 1.000 41.92797 39 THR B CA 1
ATOM 4077 C C . THR B 1 14 ? 84.56047 59.49436 20.64079 1.000 43.57907 39 THR B C 1
ATOM 4078 O O . THR B 1 14 ? 85.65310 59.11937 20.20482 1.000 48.40127 39 THR B O 1
ATOM 4082 N N . THR B 1 15 ? 84.27771 59.52594 21.94331 1.000 41.79389 40 THR B N 1
ATOM 4083 C CA . THR B 1 15 ? 85.18397 58.99720 22.96023 1.000 41.14549 40 THR B CA 1
ATOM 4084 C C . THR B 1 15 ? 85.13755 57.47307 23.02424 1.000 44.88991 40 THR B C 1
ATOM 4085 O O . THR B 1 15 ? 86.11495 56.83592 23.44182 1.000 38.84912 40 THR B O 1
ATOM 4089 N N . ARG B 1 16 ? 84.01284 56.87753 22.62329 1.000 41.91914 41 ARG B N 1
ATOM 4090 C CA . ARG B 1 16 ? 83.80410 55.44195 22.72089 1.000 40.22302 41 ARG B CA 1
ATOM 4091 C C . ARG B 1 16 ? 83.93546 54.71990 21.38451 1.000 41.93942 41 ARG B C 1
ATOM 4092 O O . ARG B 1 16 ? 83.97521 53.48361 21.36965 1.000 43.41083 41 ARG B O 1
ATOM 4100 N N . ILE B 1 17 ? 83.99753 55.45178 20.27307 1.000 38.72210 42 ILE B N 1
ATOM 4101 C CA . ILE B 1 17 ? 84.15074 54.87528 18.94093 1.000 42.49760 42 ILE B CA 1
ATOM 4102 C C . ILE B 1 17 ? 85.34622 55.53377 18.26170 1.000 44.31805 42 ILE B C 1
ATOM 4103 O O . ILE B 1 17 ? 85.32909 56.74563 18.01331 1.000 43.99365 42 ILE B O 1
ATOM 4108 N N . SER B 1 18 ? 86.36009 54.73912 17.93191 1.000 49.08265 43 SER B N 1
ATOM 4109 C CA . SER B 1 18 ? 87.53319 55.24149 17.21639 1.000 44.70295 43 SER B CA 1
ATOM 4110 C C . SER B 1 18 ? 87.20578 55.57563 15.75881 1.000 46.75063 43 SER B C 1
ATOM 4111 O O . SER B 1 18 ? 87.83725 56.44575 15.14106 1.000 44.67664 43 SER B O 1
ATOM 4113 N N . PRO B 1 25 ? 84.68924 54.87713 8.70394 1.000 37.74231 50 PRO B N 1
ATOM 4114 C CA . PRO B 1 25 ? 83.68410 55.88309 9.07335 1.000 43.98886 50 PRO B CA 1
ATOM 4115 C C . PRO B 1 25 ? 82.46524 55.24588 9.74183 1.000 39.11678 50 PRO B C 1
ATOM 4116 O O . PRO B 1 25 ? 81.71117 54.51369 9.09952 1.000 42.14564 50 PRO B O 1
ATOM 4120 N N . VAL B 1 26 ? 82.29195 55.53119 11.02961 1.000 37.88103 51 VAL B N 1
ATOM 4121 C CA . VAL B 1 26 ? 81.24126 54.93416 11.83569 1.000 33.43167 51 VAL B CA 1
ATOM 4122 C C . VAL B 1 26 ? 80.12965 55.93128 12.15070 1.000 36.75199 51 VAL B C 1
ATOM 4123 O O . VAL B 1 26 ? 78.95023 55.56785 12.13840 1.000 32.07220 51 VAL B O 1
ATOM 4127 N N . ILE B 1 27 ? 80.47984 57.19346 12.40742 1.000 34.38868 52 ILE B N 1
ATOM 4128 C CA . ILE B 1 27 ? 79.53832 58.22004 12.85337 1.000 36.02038 52 ILE B CA 1
ATOM 4129 C C . ILE B 1 27 ? 79.29729 59.20467 11.71857 1.000 41.19405 52 ILE B C 1
ATOM 4130 O O . ILE B 1 27 ? 80.23620 59.86091 11.24753 1.000 45.45444 52 ILE B O 1
ATOM 4135 N N . TYR B 1 28 ? 78.04263 59.33060 11.29547 1.000 35.29675 53 TYR B N 1
ATOM 4136 C CA . TYR B 1 28 ? 77.65025 60.29685 10.27661 1.000 39.95995 53 TYR B CA 1
ATOM 4137 C C . TYR B 1 28 ? 76.78736 61.36950 10.92585 1.000 44.80537 53 TYR B C 1
ATOM 4138 O O . TYR B 1 28 ? 75.79532 61.05172 11.58990 1.000 39.39720 53 TYR B O 1
ATOM 4147 N N . THR B 1 29 ? 77.17073 62.63083 10.74008 1.000 43.34407 54 THR B N 1
ATOM 4148 C CA . THR B 1 29 ? 76.49118 63.77775 11.32526 1.000 40.55118 54 THR B CA 1
ATOM 4149 C C . THR B 1 29 ? 75.84702 64.60178 10.21979 1.000 44.20512 54 THR B C 1
ATOM 4150 O O . THR B 1 29 ? 76.15674 64.43046 9.03982 1.000 49.28401 54 THR B O 1
ATOM 4154 N N . HIS B 1 30 ? 74.93479 65.49755 10.61435 1.000 47.10107 55 HIS B N 1
ATOM 4155 C CA . HIS B 1 30 ? 74.29317 66.39521 9.64972 1.000 48.88302 55 HIS B CA 1
ATOM 4156 C C . HIS B 1 30 ? 75.31654 67.11268 8.77249 1.000 54.27660 55 HIS B C 1
ATOM 4157 O O . HIS B 1 30 ? 75.13254 67.22949 7.55511 1.000 54.46872 55 HIS B O 1
ATOM 4164 N N . ASP B 1 31 ? 76.40181 67.60247 9.37853 1.000 54.90794 56 ASP B N 1
ATOM 4165 C CA . ASP B 1 31 ? 77.45036 68.28243 8.62347 1.000 58.23122 56 ASP B CA 1
ATOM 4166 C C . ASP B 1 31 ? 78.15828 67.34985 7.64920 1.000 57.06026 56 ASP B C 1
ATOM 4167 O O . ASP B 1 31 ? 78.83741 67.82782 6.73448 1.000 57.60934 56 ASP B O 1
ATOM 4172 N N . ASP B 1 32 ? 78.01781 66.04090 7.82343 1.000 53.69901 57 ASP B N 1
ATOM 4173 C CA . ASP B 1 32 ? 78.60498 65.09313 6.88436 1.000 51.91669 57 ASP B CA 1
ATOM 4174 C C . ASP B 1 32 ? 77.83599 65.13201 5.56895 1.000 49.38521 57 ASP B C 1
ATOM 4175 O O . ASP B 1 32 ? 76.60363 65.04786 5.57720 1.000 51.18240 57 ASP B O 1
ATOM 4180 N N . PRO B 1 33 ? 78.51220 65.26872 4.42540 1.000 52.56089 58 PRO B N 1
ATOM 4181 C CA . PRO B 1 33 ? 77.77174 65.28006 3.15584 1.000 49.54692 58 PRO B CA 1
ATOM 4182 C C . PRO B 1 33 ? 77.22019 63.91529 2.79200 1.000 51.95922 58 PRO B C 1
ATOM 4183 O O . PRO B 1 33 ? 76.14347 63.82991 2.18767 1.000 55.40060 58 PRO B O 1
ATOM 4187 N N . SER B 1 34 ? 77.90460 62.84051 3.16615 1.000 48.45612 59 SER B N 1
ATOM 4188 C CA . SER B 1 34 ? 77.39011 61.50678 2.89670 1.000 47.31635 59 SER B CA 1
ATOM 4189 C C . SER B 1 34 ? 76.31639 61.07150 3.89247 1.000 44.62681 59 SER B C 1
ATOM 4190 O O . SER B 1 34 ? 75.83801 59.93664 3.80627 1.000 46.37479 59 SER B O 1
ATOM 4193 N N . TYR B 1 35 ? 75.91503 61.94102 4.82044 1.000 43.95478 60 TYR B N 1
ATOM 4194 C CA . TYR B 1 35 ? 74.87407 61.57748 5.77742 1.000 43.86501 60 TYR B CA 1
ATOM 4195 C C . TYR B 1 35 ? 73.54016 61.34761 5.08528 1.000 43.06375 60 TYR B C 1
ATOM 4196 O O . TYR B 1 35 ? 72.77451 60.45862 5.47772 1.000 43.13337 60 TYR B O 1
ATOM 4205 N N . PHE B 1 36 ? 73.22141 62.16504 4.08240 1.000 43.19486 61 PHE B N 1
ATOM 4206 C CA . PHE B 1 36 ? 71.93035 62.02370 3.42638 1.000 43.57143 61 PHE B CA 1
ATOM 4207 C C . PHE B 1 36 ? 71.90424 60.82046 2.50285 1.000 42.64037 61 PHE B C 1
ATOM 4208 O O . PHE B 1 36 ? 70.86485 60.16431 2.37905 1.000 43.04653 61 PHE B O 1
ATOM 4216 N N . THR B 1 37 ? 73.02491 60.50304 1.86265 1.000 37.32873 62 THR B N 1
ATOM 4217 C CA . THR B 1 37 ? 73.05695 59.29141 1.05821 1.000 38.17226 62 THR B CA 1
ATOM 4218 C C . THR B 1 37 ? 72.98174 58.05468 1.94667 1.000 35.66563 62 THR B C 1
ATOM 4219 O O . THR B 1 37 ? 72.26087 57.10700 1.63264 1.000 38.44108 62 THR B O 1
ATOM 4223 N N . VAL B 1 38 ? 73.68906 58.05087 3.07622 1.000 37.91541 63 VAL B N 1
ATOM 4224 C CA . VAL B 1 38 ? 73.54968 56.93074 4.00200 1.000 34.27155 63 VAL B CA 1
ATOM 4225 C C . VAL B 1 38 ? 72.11925 56.84836 4.51831 1.000 35.37438 63 VAL B C 1
ATOM 4226 O O . VAL B 1 38 ? 71.56328 55.75611 4.68814 1.000 32.71689 63 VAL B O 1
ATOM 4230 N N . LEU B 1 39 ? 71.49129 57.99852 4.74988 1.000 37.36832 64 LEU B N 1
ATOM 4231 C CA . LEU B 1 39 ? 70.10408 58.00051 5.19402 1.000 36.44618 64 LEU B CA 1
ATOM 4232 C C . LEU B 1 39 ? 69.17842 57.48698 4.10005 1.000 35.59778 64 LEU B C 1
ATOM 4233 O O . LEU B 1 39 ? 68.43209 56.52330 4.30637 1.000 35.64168 64 LEU B O 1
ATOM 4238 N N . ASN B 1 40 ? 69.21873 58.12328 2.92376 1.000 36.35250 65 ASN B N 1
ATOM 4239 C CA . ASN B 1 40 ? 68.30587 57.77908 1.83589 1.000 35.47208 65 ASN B CA 1
ATOM 4240 C C . ASN B 1 40 ? 68.52061 56.36391 1.31940 1.000 36.46927 65 ASN B C 1
ATOM 4241 O O . ASN B 1 40 ? 67.57369 55.75046 0.81551 1.000 34.07671 65 ASN B O 1
ATOM 4246 N N . SER B 1 41 ? 69.75422 55.84027 1.39757 1.000 34.62964 66 SER B N 1
ATOM 4247 C CA . SER B 1 41 ? 70.09209 54.64320 0.62781 1.000 35.94646 66 SER B CA 1
ATOM 4248 C C . SER B 1 41 ? 69.26787 53.43545 1.04434 1.000 36.44244 66 SER B C 1
ATOM 4249 O O . SER B 1 41 ? 69.04678 52.53260 0.23035 1.000 33.95617 66 SER B O 1
ATOM 4252 N N . SER B 1 42 ? 68.81665 53.37994 2.29564 1.000 32.59359 67 SER B N 1
ATOM 4253 C CA . SER B 1 42 ? 67.94330 52.29095 2.70856 1.000 29.89709 67 SER B CA 1
ATOM 4254 C C . SER B 1 42 ? 66.63938 52.81607 3.29235 1.000 30.62063 67 SER B C 1
ATOM 4255 O O . SER B 1 42 ? 66.07393 52.21676 4.20383 1.000 32.02225 67 SER B O 1
ATOM 4258 N N . ILE B 1 43 ? 66.15154 53.94070 2.77624 1.000 28.45924 68 ILE B N 1
ATOM 4259 C CA . ILE B 1 43 ? 64.76221 54.33525 2.96428 1.000 30.00209 68 ILE B CA 1
ATOM 4260 C C . ILE B 1 43 ? 63.99438 53.69114 1.81546 1.000 31.46181 68 ILE B C 1
ATOM 4261 O O . ILE B 1 43 ? 64.04686 54.15994 0.67711 1.000 32.67459 68 ILE B O 1
ATOM 4266 N N . ASN B 1 44 ? 63.30018 52.59351 2.09440 1.000 27.43209 69 ASN B N 1
ATOM 4267 C CA . ASN B 1 44 ? 62.63778 51.86429 1.02093 1.000 30.42546 69 ASN B CA 1
ATOM 4268 C C . ASN B 1 44 ? 61.12654 52.09494 0.98399 1.000 32.33825 69 ASN B C 1
ATOM 4269 O O . ASN B 1 44 ? 60.41927 51.38514 0.26850 1.000 39.87376 69 ASN B O 1
ATOM 4274 N N . ASN B 1 45 ? 60.61979 53.07756 1.72648 1.000 31.62668 70 ASN B N 1
ATOM 4275 C CA . ASN B 1 45 ? 59.30832 53.66349 1.46786 1.000 29.43037 70 ASN B CA 1
ATOM 4276 C C . ASN B 1 45 ? 59.52459 55.16445 1.35961 1.000 29.53240 70 ASN B C 1
ATOM 4277 O O . ASN B 1 45 ? 59.79415 55.82691 2.36674 1.000 26.99870 70 ASN B O 1
ATOM 4282 N N . GLN B 1 46 ? 59.42328 55.70039 0.13909 1.000 30.88394 71 GLN B N 1
ATOM 4283 C CA . GLN B 1 46 ? 59.78315 57.09868 -0.09121 1.000 36.26614 71 GLN B CA 1
ATOM 4284 C C . GLN B 1 46 ? 58.81560 58.07447 0.56452 1.000 37.56844 71 GLN B C 1
ATOM 4285 O O . GLN B 1 46 ? 59.12934 59.26644 0.65219 1.000 39.83863 71 GLN B O 1
ATOM 4291 N N . ARG B 1 47 ? 57.67349 57.58829 1.05314 1.000 35.94963 72 ARG B N 1
ATOM 4292 C CA . ARG B 1 47 ? 56.75209 58.39612 1.84231 1.000 37.62086 72 ARG B CA 1
ATOM 4293 C C . ARG B 1 47 ? 57.43008 59.03204 3.05196 1.000 37.45188 72 ARG B C 1
ATOM 4294 O O . ARG B 1 47 ? 56.93165 60.03425 3.57726 1.000 41.79860 72 ARG B O 1
ATOM 4302 N N . PHE B 1 48 ? 58.56789 58.48754 3.48771 1.000 31.50069 73 PHE B N 1
ATOM 4303 C CA . PHE B 1 48 ? 59.28405 58.96069 4.66782 1.000 36.48956 73 PHE B CA 1
ATOM 4304 C C . PHE B 1 48 ? 60.63577 59.59049 4.32854 1.000 34.88396 73 PHE B C 1
ATOM 4305 O O . PHE B 1 48 ? 61.51266 59.66627 5.19514 1.000 42.30521 73 PHE B O 1
ATOM 4313 N N . SER B 1 49 ? 60.81883 60.05738 3.09220 1.000 34.95862 74 SER B N 1
ATOM 4314 C CA . SER B 1 49 ? 62.10493 60.58841 2.65853 1.000 40.38837 74 SER B CA 1
ATOM 4315 C C . SER B 1 49 ? 62.15213 62.10845 2.55416 1.000 48.26245 74 SER B C 1
ATOM 4316 O O . SER B 1 49 ? 63.25123 62.66889 2.50076 1.000 54.43579 74 SER B O 1
ATOM 4319 N N . SER B 1 50 ? 61.01415 62.78756 2.51064 1.000 44.63989 75 SER B N 1
ATOM 4320 C CA . SER B 1 50 ? 61.02351 64.24076 2.56188 1.000 54.05160 75 SER B CA 1
ATOM 4321 C C . SER B 1 50 ? 61.22886 64.72135 3.99597 1.000 57.63465 75 SER B C 1
ATOM 4322 O O . SER B 1 50 ? 61.00509 63.97524 4.95157 1.000 58.15635 75 SER B O 1
ATOM 4325 N N . PRO B 1 51 ? 61.65367 65.97939 4.18216 1.000 62.18407 76 PRO B N 1
ATOM 4326 C CA . PRO B 1 51 ? 61.80079 66.47491 5.55816 1.000 55.32669 76 PRO B CA 1
ATOM 4327 C C . PRO B 1 51 ? 60.55815 67.19336 6.07906 1.000 52.11746 76 PRO B C 1
ATOM 4328 O O . PRO B 1 51 ? 59.86540 66.62890 6.93307 1.000 57.92980 76 PRO B O 1
ATOM 4332 N N . PRO B 1 54 ? 61.37307 63.71152 9.43727 1.000 35.70136 79 PRO B N 1
ATOM 4333 C CA . PRO B 1 54 ? 62.02199 63.45609 10.73370 1.000 39.80963 79 PRO B CA 1
ATOM 4334 C C . PRO B 1 54 ? 63.37037 62.78141 10.52194 1.000 37.96570 79 PRO B C 1
ATOM 4335 O O . PRO B 1 54 ? 63.43780 61.75381 9.84709 1.000 38.80183 79 PRO B O 1
ATOM 4339 N N . LYS B 1 55 ? 64.43494 63.35932 11.06646 1.000 33.45511 80 LYS B N 1
ATOM 4340 C CA . LYS B 1 55 ? 65.77122 62.94583 10.66890 1.000 36.84906 80 LYS B CA 1
ATOM 4341 C C . LYS B 1 55 ? 66.63936 62.63982 11.88055 1.000 34.13237 80 LYS B C 1
ATOM 4342 O O . LYS B 1 55 ? 66.57126 63.34041 12.89645 1.000 37.94232 80 LYS B O 1
ATOM 4348 N N . PRO B 1 56 ? 67.46398 61.59886 11.79970 1.000 31.21738 81 PRO B N 1
ATOM 4349 C CA . PRO B 1 56 ? 68.27653 61.21558 12.95906 1.000 34.28194 81 PRO B CA 1
ATOM 4350 C C . PRO B 1 56 ? 69.32758 62.26885 13.25234 1.000 33.40895 81 PRO B C 1
ATOM 4351 O O . PRO B 1 56 ? 69.87806 62.88520 12.34014 1.000 35.48381 81 PRO B O 1
ATOM 4355 N N . PHE B 1 57 ? 69.57979 62.49066 14.54287 1.000 31.92288 82 PHE B N 1
ATOM 4356 C CA . PHE B 1 57 ? 70.67894 63.36224 14.93993 1.000 37.06112 82 PHE B CA 1
ATOM 4357 C C . PHE B 1 57 ? 71.99022 62.88603 14.32382 1.000 40.12665 82 PHE B C 1
ATOM 4358 O O . PHE B 1 57 ? 72.70569 63.66007 13.68121 1.000 40.10489 82 PHE B O 1
ATOM 4366 N N . VAL B 1 58 ? 72.31436 61.60378 14.48816 1.000 38.25521 83 VAL B N 1
ATOM 4367 C CA . VAL B 1 58 ? 73.41438 60.99395 13.75472 1.000 34.62347 83 VAL B CA 1
ATOM 4368 C C . VAL B 1 58 ? 72.98149 59.60786 13.30199 1.000 36.74007 83 VAL B C 1
ATOM 4369 O O . VAL B 1 58 ? 72.00391 59.03826 13.79802 1.000 34.64148 83 VAL B O 1
ATOM 4373 N N . ILE B 1 59 ? 73.70246 59.09110 12.31195 1.000 30.26316 84 ILE B N 1
ATOM 4374 C CA . ILE B 1 59 ? 73.57575 57.71194 11.86194 1.000 31.55465 84 ILE B CA 1
ATOM 4375 C C . ILE B 1 59 ? 74.88177 57.00995 12.18861 1.000 32.83733 84 ILE B C 1
ATOM 4376 O O . ILE B 1 59 ? 75.96147 57.49292 11.82568 1.000 33.89006 84 ILE B O 1
ATOM 4381 N N . ILE B 1 60 ? 74.78570 55.89198 12.89809 1.000 30.08562 85 ILE B N 1
ATOM 4382 C CA . ILE B 1 60 ? 75.93421 55.05690 13.21152 1.000 27.29571 85 ILE B CA 1
ATOM 4383 C C . ILE B 1 60 ? 75.89487 53.84467 12.29468 1.000 33.65892 85 ILE B C 1
ATOM 4384 O O . ILE B 1 60 ? 74.87322 53.14498 12.20444 1.000 29.41610 85 ILE B O 1
ATOM 4389 N N . THR B 1 61 ? 76.99218 53.61005 11.59781 1.000 29.69625 86 THR B N 1
ATOM 4390 C CA . THR B 1 61 ? 77.12017 52.45436 10.73641 1.000 28.52897 86 THR B CA 1
ATOM 4391 C C . THR B 1 61 ? 78.17236 51.55266 11.35356 1.000 28.60344 86 THR B C 1
ATOM 4392 O O . THR B 1 61 ? 79.34912 51.62648 10.97823 1.000 30.06969 86 THR B O 1
ATOM 4396 N N . PRO B 1 62 ? 77.79513 50.70655 12.30746 1.000 28.80948 87 PRO B N 1
ATOM 4397 C CA . PRO B 1 62 ? 78.79895 49.91561 13.02339 1.000 27.76568 87 PRO B CA 1
ATOM 4398 C C . PRO B 1 62 ? 79.48725 48.90697 12.11550 1.000 30.00511 87 PRO B C 1
ATOM 4399 O O . PRO B 1 62 ? 78.91371 48.40833 11.14785 1.000 27.12745 87 PRO B O 1
ATOM 4403 N N . PHE B 1 63 ? 80.75343 48.64359 12.43427 1.000 29.47034 88 PHE B N 1
ATOM 4404 C CA . PHE B 1 63 ? 81.51874 47.53912 11.88128 1.000 29.80008 88 PHE B CA 1
ATOM 4405 C C . PHE B 1 63 ? 81.82806 46.47792 12.91926 1.000 31.95555 88 PHE B C 1
ATOM 4406 O O . PHE B 1 63 ? 82.36532 45.42086 12.56194 1.000 33.36543 88 PHE B O 1
ATOM 4414 N N . HIS B 1 64 ? 81.50658 46.73957 14.18593 1.000 26.55122 89 HIS B N 1
ATOM 4415 C CA . HIS B 1 64 ? 81.88627 45.90526 15.31613 1.000 30.61166 89 HIS B CA 1
ATOM 4416 C C . HIS B 1 64 ? 80.76699 46.02054 16.33950 1.000 27.94450 89 HIS B C 1
ATOM 4417 O O . HIS B 1 64 ? 80.11400 47.05818 16.44030 1.000 26.54904 89 HIS B O 1
ATOM 4424 N N . ALA B 1 65 ? 80.52937 44.94218 17.07785 1.000 27.35350 90 ALA B N 1
ATOM 4425 C CA . ALA B 1 65 ? 79.54304 45.00539 18.14461 1.000 29.51477 90 ALA B CA 1
ATOM 4426 C C . ALA B 1 65 ? 79.84574 46.12947 19.13103 1.000 30.06381 90 ALA B C 1
ATOM 4427 O O . ALA B 1 65 ? 78.91866 46.74292 19.66797 1.000 25.53886 90 ALA B O 1
ATOM 4429 N N . SER B 1 66 ? 81.13026 46.43187 19.36869 1.000 30.47008 91 SER B N 1
ATOM 4430 C CA . SER B 1 66 ? 81.45136 47.49766 20.31300 1.000 31.44107 91 SER B CA 1
ATOM 4431 C C . SER B 1 66 ? 80.91792 48.83864 19.83081 1.000 26.26239 91 SER B C 1
ATOM 4432 O O . SER B 1 66 ? 80.56275 49.68755 20.65224 1.000 26.47626 91 SER B O 1
ATOM 4435 N N . HIS B 1 67 ? 80.81631 49.03316 18.50946 1.000 25.89100 92 HIS B N 1
ATOM 4436 C CA . HIS B 1 67 ? 80.20773 50.25229 17.99097 1.000 22.89548 92 HIS B CA 1
ATOM 4437 C C . HIS B 1 67 ? 78.75064 50.33681 18.40474 1.000 27.79993 92 HIS B C 1
ATOM 4438 O O . HIS B 1 67 ? 78.24456 51.41566 18.73723 1.000 26.31379 92 HIS B O 1
ATOM 4445 N N . VAL B 1 68 ? 78.05361 49.20414 18.37589 1.000 29.27186 93 VAL B N 1
ATOM 4446 C CA . VAL B 1 68 ? 76.66721 49.18365 18.82112 1.000 25.44060 93 VAL B CA 1
ATOM 4447 C C . VAL B 1 68 ? 76.59866 49.36586 20.32997 1.000 27.99777 93 VAL B C 1
ATOM 4448 O O . VAL B 1 68 ? 75.79180 50.14994 20.84179 1.000 26.34917 93 VAL B O 1
ATOM 4452 N N . GLN B 1 69 ? 77.43927 48.63508 21.06345 1.000 23.89230 94 GLN B N 1
ATOM 4453 C CA . GLN B 1 69 ? 77.47256 48.78952 22.51202 1.000 29.16403 94 GLN B CA 1
ATOM 4454 C C . GLN B 1 69 ? 77.73005 50.23561 22.90712 1.000 29.99262 94 GLN B C 1
ATOM 4455 O O . GLN B 1 69 ? 77.10504 50.74892 23.84095 1.000 28.17059 94 GLN B O 1
ATOM 4461 N N . ALA B 1 70 ? 78.65328 50.90765 22.21107 1.000 32.11178 95 ALA B N 1
ATOM 4462 C CA . ALA B 1 70 ? 78.93497 52.30199 22.53003 1.000 31.82955 95 ALA B CA 1
ATOM 4463 C C . ALA B 1 70 ? 77.70762 53.17083 22.31020 1.000 28.89069 95 ALA B C 1
ATOM 4464 O O . ALA B 1 70 ? 77.40033 54.04203 23.13228 1.000 29.75561 95 ALA B O 1
ATOM 4466 N N . THR B 1 71 ? 76.99653 52.95325 21.20256 1.000 26.46782 96 THR B N 1
ATOM 4467 C CA . THR B 1 71 ? 75.81395 53.76124 20.91840 1.000 27.31364 96 THR B CA 1
ATOM 4468 C C . THR B 1 71 ? 74.73084 53.56220 21.96961 1.000 24.70778 96 THR B C 1
ATOM 4469 O O . THR B 1 71 ? 74.12789 54.53500 22.42672 1.000 26.01362 96 THR B O 1
ATOM 4473 N N . VAL B 1 72 ? 74.47228 52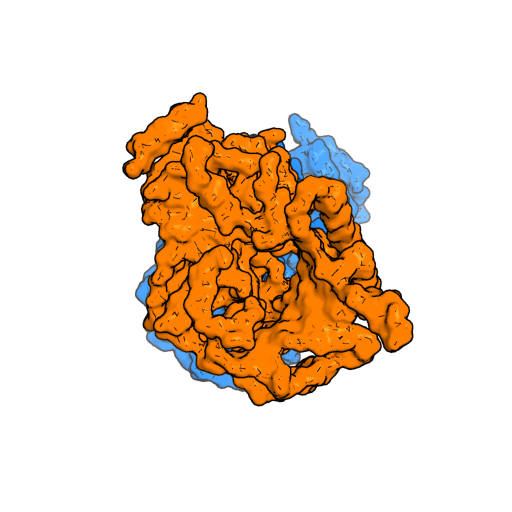.31320 22.37292 1.000 25.34937 97 VAL B N 1
ATOM 4474 C CA . VAL B 1 72 ? 73.45524 52.05720 23.39568 1.000 25.74750 97 VAL B CA 1
ATOM 4475 C C . VAL B 1 72 ? 73.82598 52.74866 24.70226 1.000 28.33017 97 VAL B C 1
ATOM 4476 O O . VAL B 1 72 ? 72.98738 53.38295 25.34651 1.000 30.04125 97 VAL B O 1
ATOM 4480 N N . PHE B 1 73 ? 75.08541 52.62215 25.12255 1.000 29.56740 98 PHE B N 1
ATOM 4481 C CA . PHE B 1 73 ? 75.51201 53.29539 26.34208 1.000 30.94108 98 PHE B CA 1
ATOM 4482 C C . PHE B 1 73 ? 75.27482 54.79779 26.24392 1.000 32.08140 98 PHE B C 1
ATOM 4483 O O . PHE B 1 73 ? 74.58434 55.38505 27.08300 1.000 33.57099 98 PHE B O 1
ATOM 4491 N N . CYS B 1 74 ? 75.82435 55.43182 25.20721 1.000 30.35196 99 CYS B N 1
ATOM 4492 C CA . CYS B 1 74 ? 75.66882 56.87383 25.05907 1.000 34.74397 99 CYS B CA 1
ATOM 4493 C C . CYS B 1 74 ? 74.20695 57.26416 24.91393 1.000 32.42813 99 CYS B C 1
ATOM 4494 O O . CYS B 1 74 ? 73.76837 58.26303 25.49320 1.000 31.87166 99 CYS B O 1
ATOM 4497 N N . SER B 1 75 ? 73.44013 56.49718 24.13627 1.000 29.99909 100 SER B N 1
ATOM 4498 C CA . SER B 1 75 ? 72.04938 56.87101 23.89829 1.000 30.68584 100 SER B CA 1
ATOM 4499 C C . SER B 1 75 ? 71.23613 56.75450 25.17566 1.000 31.48447 100 SER B C 1
ATOM 4500 O O . SER B 1 75 ? 70.38947 57.60950 25.46323 1.000 35.56368 100 SER B O 1
ATOM 4503 N N . LYS B 1 76 ? 71.48336 55.69804 25.95178 1.000 28.53547 101 LYS B N 1
ATOM 4504 C CA . LYS B 1 76 ? 70.89101 55.58796 27.27636 1.000 33.34265 101 LYS B CA 1
ATOM 4505 C C . LYS B 1 76 ? 71.28487 56.77118 28.15074 1.000 34.51919 101 LYS B C 1
ATOM 4506 O O . LYS B 1 76 ? 70.42948 57.41697 28.76437 1.000 37.58585 101 LYS B O 1
ATOM 4512 N N . LYS B 1 77 ? 72.58529 57.06265 28.22184 1.000 34.40255 102 LYS B N 1
ATOM 4513 C CA . LYS B 1 77 ? 73.07874 58.08655 29.13615 1.000 34.41038 102 LYS B CA 1
ATOM 4514 C C . LYS B 1 77 ? 72.54720 59.46356 28.78282 1.000 36.00392 102 LYS B C 1
ATOM 4515 O O . LYS B 1 77 ? 72.26441 60.26714 29.67719 1.000 37.94452 102 LYS B O 1
ATOM 4521 N N . HIS B 1 78 ? 72.39221 59.75565 27.49504 1.000 34.53207 103 HIS B N 1
ATOM 4522 C CA . HIS B 1 78 ? 72.00337 61.08824 27.06630 1.000 36.21506 103 HIS B CA 1
ATOM 4523 C C . HIS B 1 78 ? 70.59477 61.13104 26.49335 1.000 37.76141 103 HIS B C 1
ATOM 4524 O O . HIS B 1 78 ? 70.25042 62.07767 25.77620 1.000 40.91019 103 HIS B O 1
ATOM 4531 N N . GLY B 1 79 ? 69.76532 60.14029 26.81904 1.000 34.72208 104 GLY B N 1
ATOM 4532 C CA . GLY B 1 79 ? 68.36934 60.18388 26.42062 1.000 36.55752 104 GLY B CA 1
ATOM 4533 C C . GLY B 1 79 ? 68.15698 60.22514 24.92606 1.000 36.86485 104 GLY B C 1
ATOM 4534 O O . GLY B 1 79 ? 67.21082 60.86315 24.45466 1.000 31.92234 104 GLY B O 1
ATOM 4535 N N . MET B 1 80 ? 69.02664 59.57579 24.16175 1.000 37.76349 105 MET B N 1
ATOM 4536 C CA . MET B 1 80 ? 68.81537 59.41937 22.72914 1.000 36.05190 105 MET B CA 1
ATOM 4537 C C . MET B 1 80 ? 68.08188 58.10718 22.48191 1.000 32.03176 105 MET B C 1
ATOM 4538 O O . MET B 1 80 ? 68.34998 57.10514 23.14644 1.000 32.19377 105 MET B O 1
ATOM 4543 N N . GLN B 1 81 ? 67.15627 58.11772 21.52862 1.000 29.69236 106 GLN B N 1
ATOM 4544 C CA . GLN B 1 81 ? 66.42877 56.92076 21.13672 1.000 31.52824 106 GLN B CA 1
ATOM 4545 C C . GLN B 1 81 ? 67.10953 56.29376 19.93059 1.000 29.78538 106 GLN B C 1
ATOM 4546 O O . GLN B 1 81 ? 67.42776 56.98823 18.96326 1.000 31.14600 106 GLN B O 1
ATOM 4552 N N . ILE B 1 82 ? 67.32842 54.99629 19.98583 1.000 29.70480 107 ILE B N 1
ATOM 4553 C CA . ILE B 1 82 ? 67.90350 54.27463 18.85821 1.000 28.58460 107 ILE B CA 1
ATOM 4554 C C . ILE B 1 82 ? 66.78796 53.76377 17.96400 1.000 26.05572 107 ILE B C 1
ATOM 4555 O O . ILE B 1 82 ? 65.78571 53.22452 18.44338 1.000 27.27441 107 ILE B O 1
ATOM 4560 N N . ARG B 1 83 ? 66.96244 53.91702 16.65935 1.000 25.58378 108 ARG B N 1
ATOM 4561 C CA . ARG B 1 83 ? 66.20534 53.15189 15.68397 1.000 25.65461 108 ARG B CA 1
ATOM 4562 C C . ARG B 1 83 ? 67.20461 52.26527 14.95833 1.000 29.07980 108 ARG B C 1
ATOM 4563 O O . ARG B 1 83 ? 68.18718 52.76135 14.40583 1.000 25.01330 108 ARG B O 1
ATOM 4571 N N . THR B 1 84 ? 66.98861 50.95698 15.00846 1.000 26.88756 109 THR B N 1
ATOM 4572 C CA . THR B 1 84 ? 67.89657 50.01574 14.37787 1.000 22.30597 109 THR B CA 1
ATOM 4573 C C . THR B 1 84 ? 67.42122 49.76388 12.95843 1.000 26.51263 109 THR B C 1
ATOM 4574 O O . THR B 1 84 ? 66.24595 49.46772 12.73848 1.000 25.03427 109 THR B O 1
ATOM 4578 N N . ARG B 1 85 ? 68.31590 49.91041 11.99227 1.000 21.25372 110 ARG B N 1
ATOM 4579 C CA . ARG B 1 85 ? 67.94483 49.71401 10.60341 1.000 22.39213 110 ARG B CA 1
ATOM 4580 C C . ARG B 1 85 ? 68.79804 48.61852 9.99539 1.000 23.39025 110 ARG B C 1
ATOM 4581 O O . ARG B 1 85 ? 70.03371 48.68463 10.03265 1.000 22.11331 110 ARG B O 1
ATOM 4589 N N . SER B 1 86 ? 68.13133 47.63181 9.41105 1.000 20.76380 111 SER B N 1
ATOM 4590 C CA . SER B 1 86 ? 68.82290 46.56344 8.70995 1.000 22.50431 111 SER B CA 1
ATOM 4591 C C . SER B 1 86 ? 68.69652 46.78674 7.20837 1.000 23.36269 111 SER B C 1
ATOM 4592 O O . SER B 1 86 ? 69.63407 47.27949 6.57376 1.000 26.74119 111 SER B O 1
ATOM 4595 N N . GLY B 1 87 ? 67.54847 46.44277 6.63145 1.000 23.00889 112 GLY B N 1
ATOM 4596 C CA . GLY B 1 87 ? 67.34982 46.62853 5.20401 1.000 22.36470 112 GLY B CA 1
ATOM 4597 C C . GLY B 1 87 ? 66.52523 47.85824 4.89087 1.000 20.85720 112 GLY B C 1
ATOM 4598 O O . GLY B 1 87 ? 66.38139 48.25054 3.73033 1.000 24.45620 112 GLY B O 1
ATOM 4599 N N . GLY B 1 88 ? 65.97124 48.47159 5.93060 1.000 18.90452 113 GLY B N 1
ATOM 4600 C CA . GLY B 1 88 ? 65.19293 49.67280 5.74356 1.000 23.94461 113 GLY B CA 1
ATOM 4601 C C . GLY B 1 88 ? 63.86527 49.46362 5.06026 1.000 22.41050 113 GLY B C 1
ATOM 4602 O O . GLY B 1 88 ? 63.27866 50.42549 4.55392 1.000 24.66481 113 GLY B O 1
ATOM 4603 N N . HIS B 1 89 ? 63.35062 48.23714 5.05981 1.000 22.41333 114 HIS B N 1
ATOM 4604 C CA . HIS B 1 89 ? 62.09241 47.94693 4.39521 1.000 21.21294 114 HIS B CA 1
ATOM 4605 C C . HIS B 1 89 ? 60.87218 48.07304 5.28885 1.000 22.75023 114 HIS B C 1
ATOM 4606 O O . HIS B 1 89 ? 59.76918 47.77258 4.82536 1.000 19.71428 114 HIS B O 1
ATOM 4613 N N . ASP B 1 90 ? 61.02512 48.50831 6.53344 1.000 19.92067 115 ASP B N 1
ATOM 4614 C CA . ASP B 1 90 ? 59.86222 48.70356 7.39474 1.000 19.58211 115 ASP B CA 1
ATOM 4615 C C . ASP B 1 90 ? 58.78253 49.49407 6.67542 1.000 26.22150 115 ASP B C 1
ATOM 4616 O O . ASP B 1 90 ? 59.03106 50.61145 6.20770 1.000 24.82048 115 ASP B O 1
ATOM 4621 N N . TYR B 1 91 ? 57.57362 48.90892 6.61176 1.000 21.34618 116 TYR B N 1
ATOM 4622 C CA . TYR B 1 91 ? 56.47070 49.52266 5.87919 1.000 21.91352 116 TYR B CA 1
ATOM 4623 C C . TYR B 1 91 ? 56.19136 50.94444 6.34532 1.000 23.45111 116 TYR B C 1
ATOM 4624 O O . TYR B 1 91 ? 55.74242 51.78096 5.55203 1.000 24.62644 116 TYR B O 1
ATOM 4633 N N . GLU B 1 92 ? 56.45778 51.24072 7.61609 1.000 22.41982 117 GLU B N 1
ATOM 4634 C CA . GLU B 1 92 ? 56.15330 52.53493 8.20229 1.000 22.91599 117 GLU B CA 1
ATOM 4635 C C . GLU B 1 92 ? 57.40924 53.33855 8.51204 1.000 25.06803 117 GLU B C 1
ATOM 4636 O O . GLU B 1 92 ? 57.33844 54.32431 9.24661 1.000 25.31465 117 GLU B O 1
ATOM 4642 N N . GLY B 1 93 ? 58.55412 52.94023 7.96045 1.000 24.49947 118 GLY B N 1
ATOM 4643 C CA . GLY B 1 93 ? 59.78817 53.66993 8.18188 1.000 22.59435 118 GLY B CA 1
ATOM 4644 C C . GLY B 1 93 ? 60.29101 53.65149 9.60368 1.000 26.84379 118 GLY B C 1
ATOM 4645 O O . GLY B 1 93 ? 61.11863 54.49257 9.96798 1.000 26.85286 118 GLY B O 1
ATOM 4646 N N . LEU B 1 94 ? 59.84723 52.68991 10.41713 1.000 24.62349 119 LEU B N 1
ATOM 4647 C CA . LEU B 1 94 ? 60.17614 52.73533 11.83720 1.000 24.17221 119 LEU B CA 1
ATOM 4648 C C . LEU B 1 94 ? 61.64223 52.47804 12.12119 1.000 24.10672 119 LEU B C 1
ATOM 4649 O O . LEU B 1 94 ? 62.07938 52.71823 13.24985 1.000 27.79900 119 LEU B O 1
ATOM 4654 N N . SER B 1 95 ? 62.40400 52.01029 11.14693 1.000 24.00872 120 SER B N 1
ATOM 4655 C CA . SER B 1 95 ? 63.84491 51.85749 11.33087 1.000 25.14303 120 SER B CA 1
ATOM 4656 C C . SER B 1 95 ? 64.61745 53.14456 11.09089 1.000 25.29537 120 SER B C 1
ATOM 4657 O O . SER B 1 95 ? 65.84463 53.14992 11.25813 1.000 28.29300 120 SER B O 1
ATOM 4660 N N . TYR B 1 96 ? 63.94720 54.22550 10.68795 1.000 25.79486 121 TYR B N 1
ATOM 4661 C CA . TYR B 1 96 ? 64.68620 55.44847 10.40656 1.000 30.13837 121 TYR B CA 1
ATOM 4662 C C . TYR B 1 96 ? 63.88028 56.72029 10.64914 1.000 33.03046 121 TYR B C 1
ATOM 4663 O O . TYR B 1 96 ? 64.31491 57.78764 10.19974 1.000 33.52024 121 TYR B O 1
ATOM 4672 N N . VAL B 1 97 ? 62.72922 56.65919 11.31877 1.000 32.92655 122 VAL B N 1
ATOM 4673 C CA . VAL B 1 97 ? 62.02439 57.85849 11.74954 1.000 32.92569 122 VAL B CA 1
ATOM 4674 C C . VAL B 1 97 ? 61.61062 57.67117 13.19696 1.000 34.26346 122 VAL B C 1
ATOM 4675 O O . VAL B 1 97 ? 61.35734 56.55280 13.65455 1.000 33.61317 122 VAL B O 1
ATOM 4679 N N . SER B 1 98 ? 61.57294 58.78360 13.92334 1.000 33.47033 123 SER B N 1
ATOM 4680 C CA . SER B 1 98 ? 61.06975 58.82117 15.28460 1.000 33.10999 123 SER B CA 1
ATOM 4681 C C . SER B 1 98 ? 60.46132 60.19255 15.51144 1.000 37.21323 123 SER B C 1
ATOM 4682 O O . SER B 1 98 ? 60.85701 61.16826 14.86758 1.000 39.71451 123 SER B O 1
ATOM 4685 N N . SER B 1 99 ? 59.48540 60.25899 16.41973 1.000 38.97937 124 SER B N 1
ATOM 4686 C CA . SER B 1 99 ? 58.97141 61.55474 16.84289 1.000 40.91375 124 SER B CA 1
ATOM 4687 C C . SER B 1 99 ? 59.81183 62.18106 17.95096 1.000 38.89806 124 SER B C 1
ATOM 4688 O O . SER B 1 99 ? 59.57593 63.33690 18.30777 1.000 44.53486 124 SER B O 1
ATOM 4691 N N . VAL B 1 100 ? 60.78169 61.46028 18.50143 1.000 37.23960 125 VAL B N 1
ATOM 4692 C CA . VAL B 1 100 ? 61.71915 62.02887 19.45089 1.000 32.77349 125 VAL B CA 1
ATOM 4693 C C . VAL B 1 100 ? 63.09264 62.06289 18.79213 1.000 39.61379 125 VAL B C 1
ATOM 4694 O O . VAL B 1 100 ? 63.31863 61.46756 17.73704 1.000 38.28061 125 VAL B O 1
ATOM 4698 N N . SER B 1 101 ? 64.00835 62.79996 19.40685 1.000 35.44999 126 SER B N 1
ATOM 4699 C CA . SER B 1 101 ? 65.35039 62.88789 18.85844 1.000 39.41621 126 SER B CA 1
ATOM 4700 C C . SER B 1 101 ? 66.00278 61.50732 18.90755 1.000 36.67053 126 SER B C 1
ATOM 4701 O O . SER B 1 101 ? 65.97146 60.82334 19.93846 1.000 34.20694 126 SER B O 1
ATOM 4704 N N . PHE B 1 102 ? 66.53879 61.06683 17.77101 1.000 34.54000 127 PHE B N 1
ATOM 4705 C CA . PHE B 1 102 ? 66.93367 59.67225 17.63367 1.000 34.75322 127 PHE B CA 1
ATOM 4706 C C . PHE B 1 102 ? 68.21504 59.53643 16.82993 1.000 29.71191 127 PHE B C 1
ATOM 4707 O O . PHE B 1 102 ? 68.61258 60.43324 16.08692 1.000 32.15587 127 PHE B O 1
ATOM 4715 N N . VAL B 1 103 ? 68.84457 58.37963 16.97989 1.000 30.65406 128 VAL B N 1
ATOM 4716 C CA . VAL B 1 103 ? 69.96725 57.98009 16.14445 1.000 32.85539 128 VAL B CA 1
ATOM 4717 C C . VAL B 1 103 ? 69.60194 56.68102 15.44719 1.000 28.67721 128 VAL B C 1
ATOM 4718 O O . VAL B 1 103 ? 68.88214 55.84786 16.00595 1.000 30.14422 128 VAL B O 1
ATOM 4722 N N . ILE B 1 104 ? 70.05852 56.53628 14.21147 1.000 29.62687 129 ILE B N 1
ATOM 4723 C CA . ILE B 1 104 ? 69.93112 55.28704 13.47413 1.000 27.63704 129 ILE B CA 1
ATOM 4724 C C . ILE B 1 104 ? 71.20405 54.48081 13.66656 1.000 26.93958 129 ILE B C 1
ATOM 4725 O O . ILE B 1 104 ? 72.30614 54.96007 13.37491 1.000 27.60944 129 ILE B O 1
ATOM 4730 N N . ILE B 1 105 ? 71.06108 53.25712 14.15713 1.000 24.53806 130 ILE B N 1
ATOM 4731 C CA . ILE B 1 105 ? 72.11170 52.25452 14.02662 1.000 22.00218 130 ILE B CA 1
ATOM 4732 C C . ILE B 1 105 ? 71.81803 51.49171 12.74052 1.000 26.56714 130 ILE B C 1
ATOM 4733 O O . ILE B 1 105 ? 70.86245 50.71130 12.66933 1.000 25.42193 130 ILE B O 1
ATOM 4738 N N . ASP B 1 106 ? 72.61232 51.74575 11.71378 1.000 25.81331 131 ASP B N 1
ATOM 4739 C CA . ASP B 1 106 ? 72.40628 51.16305 10.39431 1.000 22.91095 131 ASP B CA 1
ATOM 4740 C C . ASP B 1 106 ? 73.37315 49.99155 10.21966 1.000 26.22300 131 ASP B C 1
ATOM 4741 O O . ASP B 1 106 ? 74.59065 50.18593 10.11111 1.000 25.30091 131 ASP B O 1
ATOM 4746 N N . LEU B 1 107 ? 72.82747 48.77835 10.15344 1.000 22.33244 132 LEU B N 1
ATOM 4747 C CA . LEU B 1 107 ? 73.64328 47.57584 10.22725 1.000 26.07499 132 LEU B CA 1
ATOM 4748 C C . LEU B 1 107 ? 74.25310 47.15262 8.90004 1.000 21.14266 132 LEU B C 1
ATOM 4749 O O . LEU B 1 107 ? 74.79258 46.04768 8.83680 1.000 25.60059 132 LEU B O 1
ATOM 4754 N N . ARG B 1 108 ? 74.20369 47.99579 7.86802 1.000 22.18767 133 ARG B N 1
ATOM 4755 C CA . ARG B 1 108 ? 74.59279 47.58029 6.51954 1.000 23.99473 133 ARG B CA 1
ATOM 4756 C C . ARG B 1 108 ? 75.99457 46.98716 6.46023 1.000 27.97696 133 ARG B C 1
ATOM 4757 O O . ARG B 1 108 ? 76.25687 46.10733 5.63678 1.000 25.69817 133 ARG B O 1
ATOM 4765 N N . ASN B 1 109 ? 76.90478 47.44031 7.31887 1.000 25.65205 134 ASN B N 1
ATOM 4766 C CA . ASN B 1 109 ? 78.25738 46.90312 7.28298 1.000 25.98752 134 ASN B CA 1
ATOM 4767 C C . ASN B 1 109 ? 78.38951 45.59376 8.04398 1.000 29.11745 134 ASN B C 1
ATOM 4768 O O . ASN B 1 109 ? 79.39800 44.89768 7.87398 1.000 26.87686 134 ASN B O 1
ATOM 4773 N N . LEU B 1 110 ? 77.40415 45.23083 8.87027 1.000 24.98186 135 LEU B N 1
ATOM 4774 C CA . LEU B 1 110 ? 77.41501 43.92068 9.52089 1.000 25.99057 135 LEU B CA 1
ATOM 4775 C C . LEU B 1 110 ? 76.61642 42.94671 8.65403 1.000 25.72281 135 LEU B C 1
ATOM 4776 O O . LEU B 1 110 ? 75.50481 42.53462 8.98475 1.000 25.04968 135 LEU B O 1
ATOM 4781 N N . ASN B 1 111 ? 77.21950 42.57891 7.51374 1.000 25.76658 136 ASN B N 1
ATOM 4782 C CA . ASN B 1 111 ? 76.57519 41.68892 6.54969 1.000 26.37644 136 ASN B CA 1
ATOM 4783 C C . ASN B 1 111 ? 77.41912 40.46078 6.21858 1.000 27.16941 136 ASN B C 1
ATOM 4784 O O . ASN B 1 111 ? 77.21440 39.84729 5.16149 1.000 24.54208 136 ASN B O 1
ATOM 4789 N N . LEU B 1 112 ? 78.35085 40.08223 7.09493 1.000 24.99156 137 LEU B N 1
ATOM 4790 C CA . LEU B 1 112 ? 79.10404 38.84871 6.89803 1.000 25.42799 137 LEU B CA 1
ATOM 4791 C C . LEU B 1 112 ? 78.19250 37.64327 7.00722 1.000 25.15465 137 LEU B C 1
ATOM 4792 O O . LEU B 1 112 ? 77.32636 37.58334 7.87974 1.000 24.13152 137 LEU B O 1
ATOM 4797 N N . ILE B 1 113 ? 78.45578 36.64203 6.17820 1.000 21.64324 138 ILE B N 1
ATOM 4798 C CA . ILE B 1 113 ? 77.67913 35.41888 6.17191 1.000 22.46064 138 ILE B CA 1
ATOM 4799 C C . ILE B 1 113 ? 78.63949 34.24529 6.12274 1.000 23.61223 138 ILE B C 1
ATOM 4800 O O . ILE B 1 113 ? 79.45921 34.15135 5.20880 1.000 30.18847 138 ILE B O 1
ATOM 4805 N N . ASN B 1 114 ? 78.52089 33.33775 7.07870 1.000 23.08678 139 ASN B N 1
ATOM 4806 C CA . ASN B 1 114 ? 79.35363 32.14054 7.10258 1.000 26.20232 139 ASN B CA 1
ATOM 4807 C C . ASN B 1 114 ? 78.44483 30.92777 6.92776 1.000 22.52122 139 ASN B C 1
ATOM 4808 O O . ASN B 1 114 ? 77.80116 30.47740 7.87803 1.000 24.42410 139 ASN B O 1
ATOM 4813 N N . VAL B 1 115 ? 78.41120 30.39371 5.71632 1.000 22.92077 140 VAL B N 1
ATOM 4814 C CA . VAL B 1 115 ? 77.61996 29.21442 5.39598 1.000 23.56044 140 VAL B CA 1
ATOM 4815 C C . VAL B 1 115 ? 78.46982 27.98253 5.65816 1.000 27.99791 140 VAL B C 1
ATOM 4816 O O . VAL B 1 115 ? 79.58791 27.86486 5.14581 1.000 27.21384 140 VAL B O 1
ATOM 4820 N N . ASP B 1 116 ? 77.94922 27.06120 6.44341 1.000 26.35325 141 ASP B N 1
ATOM 4821 C CA . ASP B 1 116 ? 78.59599 25.77280 6.63854 1.000 30.71538 141 ASP B CA 1
ATOM 4822 C C . ASP B 1 116 ? 77.71141 24.66898 6.07197 1.000 27.71955 141 ASP B C 1
ATOM 4823 O O . ASP B 1 116 ? 76.68326 24.32686 6.66876 1.000 28.30588 141 ASP B O 1
ATOM 4828 N N . VAL B 1 117 ? 78.13770 24.08489 4.94593 1.000 27.31173 142 VAL B N 1
ATOM 4829 C CA . VAL B 1 117 ? 77.33745 23.05802 4.27650 1.000 29.50379 142 VAL B CA 1
ATOM 4830 C C . VAL B 1 117 ? 77.16113 21.83953 5.17314 1.000 29.99481 142 VAL B C 1
ATOM 4831 O O . VAL B 1 117 ? 76.04666 21.33056 5.35112 1.000 30.76181 142 VAL B O 1
ATOM 4835 N N . GLU B 1 118 ? 78.26172 21.34601 5.74098 1.000 30.82731 143 GLU B N 1
ATOM 4836 C CA . GLU B 1 118 ? 78.22573 20.06328 6.43189 1.000 31.93812 143 GLU B CA 1
ATOM 4837 C C . GLU B 1 118 ? 77.23301 20.07721 7.58447 1.000 30.36380 143 GLU B C 1
ATOM 4838 O O . GLU B 1 118 ? 76.51905 19.09362 7.81415 1.000 34.25845 143 GLU B O 1
ATOM 4844 N N . SER B 1 119 ? 77.17595 21.17419 8.32498 1.000 28.16072 144 SER B N 1
ATOM 4845 C CA . SER B 1 119 ? 76.20017 21.30538 9.39686 1.000 29.02312 144 SER B CA 1
ATOM 4846 C C . SER B 1 119 ? 74.87858 21.90886 8.93040 1.000 26.85378 144 SER B C 1
ATOM 4847 O O . SER B 1 119 ? 73.96782 22.06212 9.74664 1.000 27.27051 144 SER B O 1
ATOM 4850 N N . LYS B 1 120 ? 74.75848 22.28323 7.65730 1.000 28.18401 145 LYS B N 1
ATOM 4851 C CA . LYS B 1 120 ? 73.52311 22.87364 7.12925 1.000 25.14617 145 LYS B CA 1
ATOM 4852 C C . LYS B 1 120 ? 73.10872 24.09784 7.93882 1.000 23.29296 145 LYS B C 1
ATOM 4853 O O . LYS B 1 120 ? 71.96295 24.24382 8.35920 1.000 21.63883 145 LYS B O 1
ATOM 4859 N N . SER B 1 121 ? 74.05150 25.00792 8.14016 1.000 23.59570 146 SER B N 1
ATOM 4860 C CA . SER B 1 121 ? 73.76184 26.13692 9.00408 1.000 23.36963 146 SER B CA 1
ATOM 4861 C C . SER B 1 121 ? 74.56537 27.33331 8.54154 1.000 24.55209 146 SER B C 1
ATOM 4862 O O . SER B 1 121 ? 75.57525 27.20269 7.84503 1.000 25.59203 146 SER B O 1
ATOM 4865 N N . ALA B 1 122 ? 74.09296 28.51084 8.92258 1.000 22.01133 147 ALA B N 1
ATOM 4866 C CA . ALA B 1 122 ? 74.76781 29.73463 8.53749 1.000 22.36286 147 ALA B CA 1
ATOM 4867 C C . ALA B 1 122 ? 74.68055 30.71185 9.68373 1.000 23.55710 147 ALA B C 1
ATOM 4868 O O . ALA B 1 122 ? 73.60879 30.89681 10.26029 1.000 21.80969 147 ALA B O 1
ATOM 4870 N N . TRP B 1 123 ? 75.81208 31.30796 10.02213 1.000 23.73495 148 TRP B N 1
ATOM 4871 C CA . TRP B 1 123 ? 75.83179 32.48869 10.86000 1.000 23.24355 148 TRP B CA 1
ATOM 4872 C C . TRP B 1 123 ? 75.73388 33.68603 9.93537 1.000 23.21442 148 TRP B C 1
ATOM 4873 O O . TRP B 1 123 ? 76.50788 33.80384 8.98007 1.000 21.62052 148 TRP B O 1
ATOM 4884 N N . VAL B 1 124 ? 74.75862 34.54958 10.19260 1.000 21.56001 149 VAL B N 1
ATOM 4885 C CA . VAL B 1 124 ? 74.45001 35.65417 9.29988 1.000 21.76678 149 VAL B CA 1
ATOM 4886 C C . VAL B 1 124 ? 74.34997 36.91665 10.13526 1.000 24.01929 149 VAL B C 1
ATOM 4887 O O . VAL B 1 124 ? 73.45793 37.03013 10.98583 1.000 22.59427 149 VAL B O 1
ATOM 4891 N N . GLN B 1 125 ? 75.23392 37.87610 9.88172 1.000 22.06640 150 GLN B N 1
ATOM 4892 C CA . GLN B 1 125 ? 75.10422 39.14633 10.57310 1.000 23.18545 150 GLN B CA 1
ATOM 4893 C C . GLN B 1 125 ? 73.82291 39.83834 10.12128 1.000 22.05217 150 GLN B C 1
ATOM 4894 O O . GLN B 1 125 ? 73.41243 39.73163 8.96319 1.000 20.87945 150 GLN B O 1
ATOM 4900 N N . ALA B 1 126 ? 73.17061 40.52041 11.06139 1.000 20.51420 151 ALA B N 1
ATOM 4901 C CA . ALA B 1 126 ? 71.79060 40.96215 10.89707 1.000 20.85217 151 ALA B CA 1
ATOM 4902 C C . ALA B 1 126 ? 71.64534 42.14354 9.94911 1.000 22.27102 151 ALA B C 1
ATOM 4903 O O . ALA B 1 126 ? 70.51444 42.57866 9.69556 1.000 24.40322 151 ALA B O 1
ATOM 4905 N N . GLY B 1 127 ? 72.74682 42.67926 9.43316 1.000 19.40374 152 GLY B N 1
ATOM 4906 C CA . GLY B 1 127 ? 72.68712 43.67860 8.38998 1.000 19.31217 152 GLY B CA 1
ATOM 4907 C C . GLY B 1 127 ? 72.69468 43.10441 6.99885 1.000 19.76000 152 GLY B C 1
ATOM 4908 O O . GLY B 1 127 ? 72.55954 43.84488 6.01936 1.000 21.39769 152 GLY B O 1
ATOM 4909 N N . ALA B 1 128 ? 72.84986 41.79273 6.88842 1.000 18.74951 153 ALA B N 1
ATOM 4910 C CA . ALA B 1 128 ? 72.85511 41.15093 5.58725 1.000 22.65568 153 ALA B CA 1
ATOM 4911 C C . ALA B 1 128 ? 71.46363 41.21457 4.96354 1.000 23.55972 153 ALA B C 1
ATOM 4912 O O . ALA B 1 128 ? 70.44334 41.18944 5.66155 1.000 17.36893 153 ALA B O 1
ATOM 4914 N N . THR B 1 129 ? 71.42436 41.31516 3.63605 1.000 21.28836 154 THR B N 1
ATOM 4915 C CA . THR B 1 129 ? 70.13713 41.27038 2.96412 1.000 21.58550 154 THR B CA 1
ATOM 4916 C C . THR B 1 129 ? 69.75812 39.83296 2.63837 1.000 24.10935 154 THR B C 1
ATOM 4917 O O . THR B 1 129 ? 70.58401 38.91745 2.64877 1.000 20.92245 154 THR B O 1
ATOM 4921 N N . ILE B 1 130 ? 68.47370 39.64942 2.35067 1.000 20.88018 155 ILE B N 1
ATOM 4922 C CA . ILE B 1 130 ? 67.98676 38.36137 1.87822 1.000 21.88952 155 ILE B CA 1
ATOM 4923 C C . ILE B 1 130 ? 68.74711 37.92751 0.63093 1.000 20.06904 155 ILE B C 1
ATOM 4924 O O . ILE B 1 130 ? 69.12456 36.75859 0.48567 1.000 23.07653 155 ILE B O 1
ATOM 4929 N N . GLY B 1 131 ? 68.94990 38.84916 -0.30728 1.000 18.12424 156 GLY B N 1
ATOM 4930 C CA . GLY B 1 131 ? 69.67947 38.49264 -1.50953 1.000 19.81117 156 GLY B CA 1
ATOM 4931 C C . GLY B 1 131 ? 71.08651 38.00598 -1.20286 1.000 21.99047 156 GLY B C 1
ATOM 4932 O O . GLY B 1 131 ? 71.52834 36.98007 -1.72637 1.000 18.60793 156 GLY B O 1
ATOM 4933 N N . GLU B 1 132 ? 71.79493 38.71470 -0.31923 1.000 20.08870 157 GLU B N 1
ATOM 4934 C CA . GLU B 1 132 ? 73.13758 38.27328 0.05965 1.000 22.16483 157 GLU B CA 1
ATOM 4935 C C . GLU B 1 132 ? 73.11064 36.88122 0.67164 1.000 19.58369 157 GLU B C 1
ATOM 4936 O O . GLU B 1 132 ? 73.96034 36.04562 0.35683 1.000 23.15728 157 GLU B O 1
ATOM 4942 N N . LEU B 1 133 ? 72.12132 36.59452 1.52174 1.000 23.44865 158 LEU B N 1
ATOM 4943 C CA . LEU B 1 133 ? 72.04434 35.26328 2.12046 1.000 21.60170 158 LEU B CA 1
ATOM 4944 C C . LEU B 1 133 ? 71.91117 34.19120 1.04489 1.000 21.65966 158 LEU B C 1
ATOM 4945 O O . LEU B 1 133 ? 72.64838 33.19920 1.03927 1.000 19.93483 158 LEU B O 1
ATOM 4950 N N . TYR B 1 134 ? 70.97095 34.38469 0.11939 1.000 21.05394 159 TYR B N 1
ATOM 4951 C CA . TYR B 1 134 ? 70.72759 33.39769 -0.92432 1.000 21.45071 159 TYR B CA 1
ATOM 4952 C C . TYR B 1 134 ? 71.97574 33.17152 -1.77137 1.000 21.38096 159 TYR B C 1
ATOM 4953 O O . TYR B 1 134 ? 72.33090 32.02804 -2.09649 1.000 24.35944 159 TYR B O 1
ATOM 4962 N N . TYR B 1 135 ? 72.63237 34.26114 -2.16689 1.000 21.82828 160 TYR B N 1
ATOM 4963 C CA . TYR B 1 135 ? 73.86012 34.14557 -2.93900 1.000 24.07783 160 TYR B CA 1
ATOM 4964 C C . TYR B 1 135 ? 74.88818 33.32674 -2.18157 1.000 24.24814 160 TYR B C 1
ATOM 4965 O O . TYR B 1 135 ? 75.51835 32.42501 -2.74361 1.000 23.51063 160 TYR B O 1
ATOM 4974 N N . ARG B 1 136 ? 75.06610 33.63276 -0.89058 1.000 22.85857 161 ARG B N 1
ATOM 4975 C CA . ARG B 1 136 ? 76.07056 32.93233 -0.09419 1.000 21.80611 161 ARG B CA 1
ATOM 4976 C C . ARG B 1 136 ? 75.72442 31.46526 0.05454 1.000 25.97912 161 ARG B C 1
ATOM 4977 O O . ARG B 1 136 ? 76.62261 30.61296 0.06897 1.000 26.68930 161 ARG B O 1
ATOM 4985 N N . ILE B 1 137 ? 74.42663 31.14239 0.16762 1.000 21.52096 162 ILE B N 1
ATOM 4986 C CA . ILE B 1 137 ? 74.04654 29.73751 0.20123 1.000 23.01209 162 ILE B CA 1
ATOM 4987 C C . ILE B 1 137 ? 74.37740 29.08428 -1.13245 1.000 22.58893 162 ILE B C 1
ATOM 4988 O O . ILE B 1 137 ? 75.02126 28.03095 -1.18502 1.000 23.97618 162 ILE B O 1
ATOM 4993 N N . ALA B 1 138 ? 73.95611 29.71468 -2.23337 1.000 19.73210 163 ALA B N 1
ATOM 4994 C CA . ALA B 1 138 ? 74.15170 29.11858 -3.55172 1.000 21.80968 163 ALA B CA 1
ATOM 4995 C C . ALA B 1 138 ? 75.62769 28.98724 -3.89068 1.000 25.80933 163 ALA B C 1
ATOM 4996 O O . ALA B 1 138 ? 76.00689 28.12251 -4.68584 1.000 23.76138 163 ALA B O 1
ATOM 4998 N N . GLU B 1 139 ? 76.46363 29.84416 -3.30671 1.000 22.27556 164 GLU B N 1
ATOM 4999 C CA . GLU B 1 139 ? 77.89956 29.77674 -3.53686 1.000 28.20651 164 GLU B CA 1
ATOM 5000 C C . GLU B 1 139 ? 78.49864 28.49360 -2.97182 1.000 27.07198 164 GLU B C 1
ATOM 5001 O O . GLU B 1 139 ? 79.50242 27.99646 -3.49416 1.000 29.79375 164 GLU B O 1
ATOM 5007 N N . LYS B 1 140 ? 77.88810 27.91902 -1.93430 1.000 22.93580 165 LYS B N 1
ATOM 5008 C CA . LYS B 1 140 ? 78.40236 26.68168 -1.38016 1.000 22.91400 165 LYS B CA 1
ATOM 5009 C C . LYS B 1 140 ? 77.55573 25.46128 -1.67647 1.000 29.16747 165 LYS B C 1
ATOM 5010 O O . LYS B 1 140 ? 78.06573 24.34969 -1.54928 1.000 28.01918 165 LYS B O 1
ATOM 5016 N N . SER B 1 141 ? 76.28378 25.61650 -2.05651 1.000 25.56580 166 SER B N 1
ATOM 5017 C CA . SER B 1 141 ? 75.49145 24.42538 -2.31058 1.000 25.37053 166 SER B CA 1
ATOM 5018 C C . SER B 1 141 ? 74.27920 24.76083 -3.15616 1.000 29.63738 166 SER B C 1
ATOM 5019 O O . SER B 1 141 ? 73.52187 25.67876 -2.82617 1.000 22.87925 166 SER B O 1
ATOM 5022 N N . GLU B 1 142 ? 74.11767 23.99369 -4.23515 1.000 25.56840 167 GLU B N 1
ATOM 5023 C CA . GLU B 1 142 ? 72.89357 23.96360 -5.02608 1.000 30.75099 167 GLU B CA 1
ATOM 5024 C C . GLU B 1 142 ? 71.69922 23.47726 -4.22593 1.000 23.90338 167 GLU B C 1
ATOM 5025 O O . GLU B 1 142 ? 70.55358 23.73057 -4.60989 1.000 27.45129 167 GLU B O 1
ATOM 5031 N N . ASN B 1 143 ? 71.93568 22.67749 -3.18590 1.000 26.62370 168 ASN B N 1
ATOM 5032 C CA . ASN B 1 143 ? 70.87787 21.88476 -2.57482 1.000 27.23377 168 ASN B CA 1
ATOM 5033 C C . ASN B 1 143 ? 70.53942 22.35928 -1.17514 1.000 23.31800 168 ASN B C 1
ATOM 5034 O O . ASN B 1 143 ? 69.91344 21.62625 -0.40680 1.000 23.98128 168 ASN B O 1
ATOM 5039 N N . LEU B 1 144 ? 70.94031 23.56626 -0.83004 1.000 22.46997 169 LEU B N 1
ATOM 5040 C CA . LEU B 1 144 ? 70.60608 24.13319 0.45738 1.000 24.26942 169 LEU B CA 1
ATOM 5041 C C . LEU B 1 144 ? 69.84048 25.42027 0.22902 1.000 25.00646 169 LEU B C 1
ATOM 5042 O O . LEU B 1 144 ? 70.02052 26.09502 -0.78747 1.000 24.05738 169 LEU B O 1
ATOM 5047 N N . ALA B 1 145 ? 68.98045 25.74923 1.18200 1.000 19.50821 170 ALA B N 1
ATOM 5048 C CA . ALA B 1 145 ? 68.16785 26.94455 1.06857 1.000 20.80727 170 ALA B CA 1
ATOM 5049 C C . ALA B 1 145 ? 67.91512 27.46095 2.47093 1.000 19.82795 170 ALA B C 1
ATOM 5050 O O . ALA B 1 145 ? 68.29887 26.83965 3.46380 1.000 19.82866 170 ALA B O 1
ATOM 5052 N N . PHE B 1 146 ? 67.28295 28.62690 2.54081 1.000 21.15476 171 PHE B N 1
ATOM 5053 C CA . PHE B 1 146 ? 66.80071 29.13170 3.79444 1.000 18.90240 171 PHE B CA 1
ATOM 5054 C C . PHE B 1 146 ? 65.42714 29.71784 3.48862 1.000 19.18582 171 PHE B C 1
ATOM 5055 O O . PHE B 1 146 ? 65.27968 30.46355 2.50359 1.000 16.72350 171 PHE B O 1
ATOM 5063 N N . PRO B 1 147 ? 64.41369 29.40194 4.28345 1.000 17.75105 172 PRO B N 1
ATOM 5064 C CA . PRO B 1 147 ? 63.05620 29.89649 4.00503 1.000 18.24667 172 PRO B CA 1
ATOM 5065 C C . PRO B 1 147 ? 62.93132 31.36437 4.39395 1.000 22.26011 172 PRO B C 1
ATOM 5066 O O . PRO B 1 147 ? 62.90768 31.71865 5.57952 1.000 21.38563 172 PRO B O 1
ATOM 5070 N N . ALA B 1 148 ? 62.84077 32.22563 3.38933 1.000 19.79339 173 ALA B N 1
ATOM 5071 C CA . ALA B 1 148 ? 62.70826 33.65069 3.62618 1.000 19.40024 173 ALA B CA 1
ATOM 5072 C C . ALA B 1 148 ? 62.00800 34.25217 2.41763 1.000 19.19035 173 ALA B C 1
ATOM 5073 O O . ALA B 1 148 ? 61.48354 33.52989 1.56348 1.000 19.00326 173 ALA B O 1
ATOM 5075 N N . GLY B 1 149 ? 62.00783 35.58123 2.34426 1.000 19.25731 174 GLY B N 1
ATOM 5076 C CA . GLY B 1 149 ? 61.22527 36.28375 1.35187 1.000 19.77690 174 GLY B CA 1
ATOM 5077 C C . GLY B 1 149 ? 61.86531 36.27124 -0.02265 1.000 23.65787 174 GLY B C 1
ATOM 5078 O O . GLY B 1 149 ? 62.93700 35.70509 -0.25604 1.000 20.39434 174 GLY B O 1
ATOM 5079 N N . ASP B 1 150 ? 61.18017 36.91598 -0.96446 1.000 22.96177 175 ASP B N 1
ATOM 5080 C CA . ASP B 1 150 ? 61.68180 36.99276 -2.32791 1.000 27.61016 175 ASP B CA 1
ATOM 5081 C C . ASP B 1 150 ? 62.20690 38.37743 -2.68278 1.000 23.91779 175 ASP B C 1
ATOM 5082 O O . ASP B 1 150 ? 62.68495 38.57193 -3.79884 1.000 29.67326 175 ASP B O 1
ATOM 5087 N N . CYS B 1 151 ? 62.15026 39.34075 -1.76604 1.000 23.58684 176 CYS B N 1
ATOM 5088 C CA . CYS B 1 151 ? 62.66835 40.66870 -2.05506 1.000 22.78337 176 CYS B CA 1
ATOM 5089 C C . CYS B 1 151 ? 64.13709 40.67646 -1.65068 1.000 27.25471 176 CYS B C 1
ATOM 5090 O O . CYS B 1 151 ? 64.43516 40.61285 -0.44720 1.000 24.05830 176 CYS B O 1
ATOM 5093 N N . PRO B 1 152 ? 65.08111 40.71289 -2.59846 1.000 23.17910 177 PRO B N 1
ATOM 5094 C CA . PRO B 1 152 ? 66.49424 40.53581 -2.22330 1.000 24.58249 177 PRO B CA 1
ATOM 5095 C C . PRO B 1 152 ? 67.06948 41.68914 -1.42262 1.000 21.54526 177 PRO B C 1
ATOM 5096 O O . PRO B 1 152 ? 68.08271 41.49221 -0.74532 1.000 23.54590 177 PRO B O 1
ATOM 5100 N N . GLY B 1 153 ? 66.48006 42.88796 -1.48580 1.000 23.12092 178 GLY B N 1
ATOM 5101 C CA . GLY B 1 153 ? 67.03518 43.99872 -0.73141 1.000 21.59532 178 GLY B CA 1
ATOM 5102 C C . GLY B 1 153 ? 66.62918 44.05084 0.72586 1.000 22.10538 178 GLY B C 1
ATOM 5103 O O . GLY B 1 153 ? 67.13080 44.89870 1.47356 1.000 24.59604 178 GLY B O 1
ATOM 5104 N N . VAL B 1 154 ? 65.71751 43.17666 1.15208 1.000 20.94018 179 VAL B N 1
ATOM 5105 C CA . VAL B 1 154 ? 65.22895 43.23014 2.52012 1.000 17.88784 179 VAL B CA 1
ATOM 5106 C C . VAL B 1 154 ? 66.31797 42.76104 3.47335 1.000 18.92206 179 VAL B C 1
ATOM 5107 O O . VAL B 1 154 ? 67.04812 41.80899 3.18551 1.000 18.10728 179 VAL B O 1
ATOM 5111 N N . GLY B 1 155 ? 66.42790 43.42503 4.62490 1.000 20.48979 180 GLY B N 1
ATOM 5112 C CA . GLY B 1 155 ? 67.39570 43.01261 5.62561 1.000 19.11613 180 GLY B CA 1
ATOM 5113 C C . GLY B 1 155 ? 66.94629 41.77667 6.39133 1.000 20.74021 180 GLY B C 1
ATOM 5114 O O . GLY B 1 155 ? 65.77487 41.61783 6.73402 1.000 21.07802 180 GLY B O 1
ATOM 5115 N N . ILE B 1 156 ? 67.90566 40.88841 6.66537 1.000 20.82225 181 ILE B N 1
ATOM 5116 C CA . ILE B 1 156 ? 67.59816 39.70152 7.44679 1.000 21.26499 181 ILE B CA 1
ATOM 5117 C C . ILE B 1 156 ? 67.21922 40.06055 8.87480 1.000 23.18622 181 ILE B C 1
ATOM 5118 O O . ILE B 1 156 ? 66.54494 39.27624 9.55426 1.000 21.81924 181 ILE B O 1
ATOM 5123 N N . GLY B 1 157 ? 67.62321 41.23828 9.35528 1.000 22.33026 182 GLY B N 1
ATOM 5124 C CA . GLY B 1 157 ? 67.32950 41.58881 10.73155 1.000 18.74565 182 GLY B CA 1
ATOM 5125 C C . GLY B 1 157 ? 65.84545 41.79374 10.94260 1.000 21.95810 182 GLY B C 1
ATOM 5126 O O . GLY B 1 157 ? 65.23289 41.17418 11.81427 1.000 22.64515 182 GLY B O 1
ATOM 5127 N N . GLY B 1 158 ? 65.24208 42.63877 10.11159 1.000 20.50885 183 GLY B N 1
ATOM 5128 C CA . GLY B 1 158 ? 63.83086 42.91704 10.26788 1.000 19.71632 183 GLY B CA 1
ATOM 5129 C C . GLY B 1 158 ? 62.97340 41.77366 9.77765 1.000 20.91270 183 GLY B C 1
ATOM 5130 O O . GLY B 1 158 ? 61.94208 41.46435 10.37880 1.000 23.59950 183 GLY B O 1
ATOM 5131 N N . GLN B 1 159 ? 63.39220 41.10927 8.69295 1.000 20.96347 184 GLN B N 1
ATOM 5132 C CA . GLN B 1 159 ? 62.53334 40.06944 8.13381 1.000 21.35593 184 GLN B CA 1
ATOM 5133 C C . GLN B 1 159 ? 62.35991 38.90676 9.10543 1.000 19.84357 184 GLN B C 1
ATOM 5134 O O . GLN B 1 159 ? 61.23830 38.48412 9.38973 1.000 18.47160 184 GLN B O 1
ATOM 5140 N N . ILE B 1 160 ? 63.46139 38.37048 9.61878 1.000 20.10200 185 ILE B N 1
ATOM 5141 C CA . ILE B 1 160 ? 63.33309 37.32645 10.62333 1.000 21.21372 185 ILE B CA 1
ATOM 5142 C C . ILE B 1 160 ? 62.68817 37.88736 11.87888 1.000 18.09603 185 ILE B C 1
ATOM 5143 O O . ILE B 1 160 ? 61.88206 37.21662 12.53196 1.000 18.34140 185 ILE B O 1
ATOM 5148 N N . GLY B 1 161 ? 63.01916 39.13035 12.22291 1.000 19.04049 186 GLY B N 1
ATOM 5149 C CA . GLY B 1 161 ? 62.44915 39.74590 13.39719 1.000 18.69725 186 GLY B CA 1
ATOM 5150 C C . GLY B 1 161 ? 60.93906 39.83084 13.37054 1.000 19.81806 186 GLY B C 1
ATOM 5151 O O . GLY B 1 161 ? 60.31454 39.91059 14.42712 1.000 20.11648 186 GLY B O 1
ATOM 5152 N N . GLY B 1 162 ? 60.33643 39.81111 12.19527 1.000 20.62659 187 GLY B N 1
ATOM 5153 C CA . GLY B 1 162 ? 58.89060 39.85893 12.13283 1.000 18.87095 187 GLY B CA 1
ATOM 5154 C C . GLY B 1 162 ? 58.31116 38.57112 11.59653 1.000 18.92638 187 GLY B C 1
ATOM 5155 O O . GLY B 1 162 ? 57.09359 38.47619 11.40606 1.000 22.11346 187 GLY B O 1
ATOM 5156 N N . GLY B 1 163 ? 59.16902 37.57444 11.35695 1.000 18.63243 188 GLY B N 1
ATOM 5157 C CA . GLY B 1 163 ? 58.72511 36.26779 10.90050 1.000 18.23565 188 GLY B CA 1
ATOM 5158 C C . GLY B 1 163 ? 59.48861 35.76394 9.69320 1.000 17.23541 188 GLY B C 1
ATOM 5159 O O . GLY B 1 163 ? 60.45175 34.99751 9.82751 1.000 20.53534 188 GLY B O 1
ATOM 5160 N N . GLY B 1 164 ? 59.06224 36.17096 8.49932 1.000 18.57971 189 GLY B N 1
ATOM 5161 C CA . GLY B 1 164 ? 59.82680 35.88003 7.29557 1.000 17.50180 189 GLY B CA 1
ATOM 5162 C C . GLY B 1 164 ? 59.19136 34.82804 6.41723 1.000 16.92589 189 GLY B C 1
ATOM 5163 O O . GLY B 1 164 ? 59.51928 33.65124 6.52795 1.000 15.33370 189 GLY B O 1
ATOM 5164 N N . TYR B 1 165 ? 58.27378 35.22529 5.54695 1.000 14.55398 190 TYR B N 1
ATOM 5165 C CA . TYR B 1 165 ? 57.49669 34.26245 4.77639 1.000 18.48884 190 TYR B CA 1
ATOM 5166 C C . TYR B 1 165 ? 57.99346 34.20726 3.33936 1.000 14.74856 190 TYR B C 1
ATOM 5167 O O . TYR B 1 165 ? 58.38543 35.22181 2.76704 1.000 19.50909 190 TYR B O 1
ATOM 5176 N N . GLY B 1 166 ? 57.91211 33.02950 2.74155 1.000 16.74981 191 GLY B N 1
ATOM 5177 C CA . GLY B 1 166 ? 58.25000 32.93321 1.33962 1.000 20.81945 191 GLY B CA 1
ATOM 5178 C C . GLY B 1 166 ? 57.77069 31.63657 0.72867 1.000 14.44046 191 GLY B C 1
ATOM 5179 O O . GLY B 1 166 ? 56.97461 30.90336 1.30949 1.000 17.12042 191 GLY B O 1
ATOM 5180 N N . TYR B 1 167 ? 58.28028 31.36526 -0.46411 1.000 15.05625 192 TYR B N 1
ATOM 5181 C CA . TYR B 1 167 ? 57.87728 30.17809 -1.20107 1.000 16.76939 192 TYR B CA 1
ATOM 5182 C C . TYR B 1 167 ? 58.14938 28.89439 -0.43314 1.000 23.90312 192 TYR B C 1
ATOM 5183 O O . TYR B 1 167 ? 57.50220 27.88071 -0.70763 1.000 19.19462 192 TYR B O 1
ATOM 5192 N N . LEU B 1 168 ? 59.09426 28.90769 0.51642 1.000 17.02852 193 LEU B N 1
ATOM 5193 C CA . LEU B 1 168 ? 59.42559 27.72001 1.29312 1.000 20.01317 193 LEU B CA 1
ATOM 5194 C C . LEU B 1 168 ? 58.67778 27.63201 2.61623 1.000 19.78700 193 LEU B C 1
ATOM 5195 O O . LEU B 1 168 ? 58.87893 26.66206 3.36020 1.000 21.48194 193 LEU B O 1
ATOM 5200 N N . ALA B 1 169 ? 57.83218 28.61601 2.93415 1.000 19.34071 194 ALA B N 1
ATOM 5201 C CA . ALA B 1 169 ? 57.14365 28.59642 4.21947 1.000 21.64024 194 ALA B CA 1
ATOM 5202 C C . ALA B 1 169 ? 56.19089 27.41178 4.31270 1.000 20.61829 194 ALA B C 1
ATOM 5203 O O . ALA B 1 169 ? 56.10156 26.76615 5.36132 1.000 17.00030 194 ALA B O 1
ATOM 5205 N N . ARG B 1 170 ? 55.47677 27.10189 3.22694 1.000 18.97255 195 ARG B N 1
ATOM 5206 C CA . ARG B 1 170 ? 54.57921 25.94627 3.25212 1.000 20.30332 195 ARG B CA 1
ATOM 5207 C C . ARG B 1 170 ? 55.33573 24.64062 3.42953 1.000 22.37535 195 ARG B C 1
ATOM 5208 O O . ARG B 1 170 ? 54.72959 23.63555 3.81874 1.000 21.10363 195 ARG B O 1
ATOM 5216 N N . LYS B 1 171 ? 56.64351 24.64091 3.16105 1.000 21.38654 196 LYS B N 1
ATOM 5217 C CA . LYS B 1 171 ? 57.49897 23.48034 3.34839 1.000 21.65865 196 LYS B CA 1
ATOM 5218 C C . LYS B 1 171 ? 58.25486 23.50014 4.66627 1.000 21.62161 196 LYS B C 1
ATOM 5219 O O . LYS B 1 171 ? 58.34064 22.46902 5.32983 1.000 17.74497 196 LYS B O 1
ATOM 5225 N N . TYR B 1 172 ? 58.80232 24.64973 5.06673 1.000 21.05405 197 TYR B N 1
ATOM 5226 C CA . TYR B 1 172 ? 59.71044 24.70060 6.20427 1.000 19.55050 197 TYR B CA 1
ATOM 5227 C C . TYR B 1 172 ? 59.34185 25.74904 7.23491 1.000 19.30235 197 TYR B C 1
ATOM 5228 O O . TYR B 1 172 ? 60.11192 25.96157 8.17817 1.000 21.28247 197 TYR B O 1
ATOM 5237 N N . GLY B 1 173 ? 58.21466 26.41834 7.08420 1.000 18.64609 198 GLY B N 1
ATOM 5238 C CA . GLY B 1 173 ? 57.88296 27.46337 8.01149 1.000 18.40907 198 GLY B CA 1
ATOM 5239 C C . GLY B 1 173 ? 58.60126 28.75767 7.67990 1.000 19.10628 198 GLY B C 1
ATOM 5240 O O . GLY B 1 173 ? 59.27106 28.91870 6.64728 1.000 19.39027 198 GLY B O 1
ATOM 5241 N N . LEU B 1 174 ? 58.43876 29.70553 8.59114 1.000 15.73318 199 LEU B N 1
ATOM 5242 C CA . LEU B 1 174 ? 58.96796 31.03622 8.40836 1.000 16.63950 199 LEU B CA 1
ATOM 5243 C C . LEU B 1 174 ? 60.46101 31.02904 8.68432 1.000 20.10269 199 LEU B C 1
ATOM 5244 O O . LEU B 1 174 ? 60.99285 30.09798 9.29257 1.000 18.99474 199 LEU B O 1
ATOM 5249 N N . ALA B 1 175 ? 61.12700 32.10291 8.25952 1.000 17.76667 200 ALA B N 1
ATOM 5250 C CA . ALA B 1 175 ? 62.53085 32.28158 8.60998 1.000 19.82186 200 ALA B CA 1
ATOM 5251 C C . ALA B 1 175 ? 62.71293 32.14455 10.11654 1.000 22.36720 200 ALA B C 1
ATOM 5252 O O . ALA B 1 175 ? 63.57467 31.38908 10.59227 1.000 18.21576 200 ALA B O 1
ATOM 5254 N N . ALA B 1 176 ? 61.84345 32.81355 10.87983 1.000 16.29257 201 ALA B N 1
ATOM 5255 C CA . ALA B 1 176 ? 61.88427 32.74791 12.33734 1.000 20.16944 201 ALA B CA 1
ATOM 5256 C C . ALA B 1 176 ? 61.75644 31.32553 12.87219 1.000 18.44555 201 ALA B C 1
ATOM 5257 O O . ALA B 1 176 ? 62.18436 31.06572 14.00044 1.000 22.29727 201 ALA B O 1
ATOM 5259 N N . ASP B 1 177 ? 61.15882 30.40160 12.11338 1.000 19.48500 202 ASP B N 1
ATOM 5260 C CA . ASP B 1 177 ? 61.06563 29.01136 12.55194 1.000 20.33254 202 ASP B CA 1
ATOM 5261 C C . ASP B 1 177 ? 62.33453 28.22563 12.27042 1.000 21.13420 202 ASP B C 1
ATOM 5262 O O . ASP B 1 177 ? 62.40874 27.04515 12.62082 1.000 21.73062 202 ASP B O 1
ATOM 5267 N N . ASN B 1 178 ? 63.31744 28.83725 11.62990 1.000 19.50443 203 ASN B N 1
ATOM 5268 C CA . ASN B 1 178 ? 64.51052 28.13526 11.19779 1.000 20.98301 203 ASN B CA 1
ATOM 5269 C C . ASN B 1 178 ? 65.75245 28.85072 11.69524 1.000 18.91142 203 ASN B C 1
ATOM 5270 O O . ASN B 1 178 ? 66.78779 28.90307 11.01870 1.000 19.18392 203 ASN B O 1
ATOM 5275 N N . VAL B 1 179 ? 65.66520 29.40265 12.89388 1.000 19.15236 204 VAL B N 1
ATOM 5276 C CA . VAL B 1 179 ? 66.77444 30.10220 13.52820 1.000 20.10976 204 VAL B CA 1
ATOM 5277 C C . VAL B 1 179 ? 67.30010 29.21115 14.64921 1.000 22.59343 204 VAL B C 1
ATOM 5278 O O . VAL B 1 179 ? 66.54101 28.80007 15.53347 1.000 22.82203 204 VAL B O 1
ATOM 5282 N N . LEU B 1 180 ? 68.59409 28.89777 14.60324 1.000 21.70320 205 LEU B N 1
ATOM 5283 C CA . LEU B 1 180 ? 69.21772 28.02877 15.59572 1.000 20.71730 205 LEU B CA 1
ATOM 528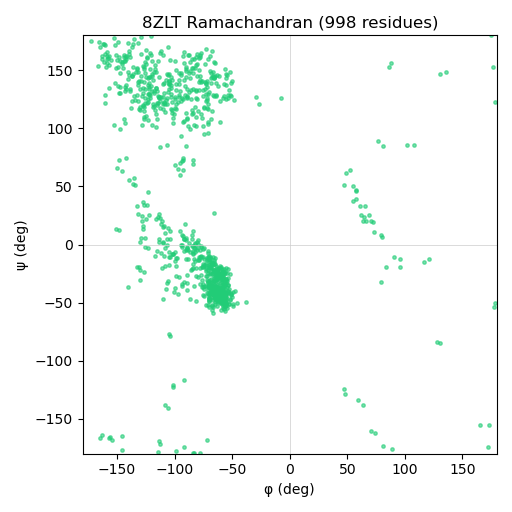4 C C . LEU B 1 180 ? 69.74459 28.80150 16.79028 1.000 20.59805 205 LEU B C 1
ATOM 5285 O O . LEU B 1 180 ? 69.73234 28.28648 17.91530 1.000 24.55085 205 LEU B O 1
ATOM 5290 N N . ASP B 1 181 ? 70.19869 30.02691 16.55034 1.000 19.81124 206 ASP B N 1
ATOM 5291 C CA . ASP B 1 181 ? 70.88624 30.85361 17.53006 1.000 21.60838 206 ASP B CA 1
ATOM 5292 C C . ASP B 1 181 ? 70.83216 32.27645 17.00469 1.000 21.22174 206 ASP B C 1
ATOM 5293 O O . ASP B 1 181 ? 70.40429 32.52656 15.87394 1.000 21.54406 206 ASP B O 1
ATOM 5298 N N . ALA B 1 182 ? 71.27693 33.20761 17.83453 1.000 20.13271 207 ALA B N 1
ATOM 5299 C CA . ALA B 1 182 ? 71.32389 34.61216 17.46907 1.000 18.16772 207 ALA B CA 1
ATOM 5300 C C . ALA B 1 182 ? 72.25765 35.29399 18.45014 1.000 18.88746 207 ALA B C 1
ATOM 5301 O O . ALA B 1 182 ? 72.51703 34.77834 19.53555 1.000 19.53981 207 ALA B O 1
ATOM 5303 N N . GLU B 1 183 ? 72.76187 36.45005 18.05653 1.000 19.91036 208 GLU B N 1
ATOM 5304 C CA . GLU B 1 183 ? 73.49096 37.32350 18.96375 1.000 25.21478 208 GLU B CA 1
ATOM 5305 C C . GLU B 1 183 ? 72.73716 38.63562 19.06713 1.000 22.75763 208 GLU B C 1
ATOM 5306 O O . GLU B 1 183 ? 72.33735 39.20477 18.04213 1.000 21.80018 208 GLU B O 1
ATOM 5312 N N . VAL B 1 184 ? 72.52499 39.09919 20.29535 1.000 22.47473 209 VAL B N 1
ATOM 5313 C CA . VAL B 1 184 ? 71.74792 40.30459 20.54192 1.000 22.34086 209 VAL B CA 1
ATOM 5314 C C . VAL B 1 184 ? 72.44629 41.15383 21.58923 1.000 24.59713 209 VAL B C 1
ATOM 5315 O O . VAL B 1 184 ? 73.11193 40.64153 22.49478 1.000 24.57822 209 VAL B O 1
ATOM 5319 N N . ILE B 1 185 ? 72.33487 42.45948 21.41808 1.000 20.44433 210 ILE B N 1
ATOM 5320 C CA . ILE B 1 185 ? 72.75469 43.43892 22.40323 1.000 23.22435 210 ILE B CA 1
ATOM 5321 C C . ILE B 1 185 ? 71.50409 43.86312 23.13867 1.000 26.25713 210 ILE B C 1
ATOM 5322 O O . ILE B 1 185 ? 70.52101 44.26607 22.50471 1.000 22.40212 210 ILE B O 1
ATOM 5327 N N . ASP B 1 186 ? 71.53094 43.77497 24.45859 1.000 27.72528 211 ASP B N 1
ATOM 5328 C CA . ASP B 1 186 ? 70.40457 44.21099 25.25763 1.000 25.12381 211 ASP B CA 1
ATOM 5329 C C . ASP B 1 186 ? 70.67279 45.61525 25.79472 1.000 27.61284 211 ASP B C 1
ATOM 5330 O O . ASP B 1 186 ? 71.70513 46.23775 25.51524 1.000 24.72072 211 ASP B O 1
ATOM 5335 N N . VAL B 1 187 ? 69.72395 46.10629 26.59356 1.000 24.09450 212 VAL B N 1
ATOM 5336 C CA . VAL B 1 187 ? 69.78802 47.47126 27.10558 1.000 27.78403 212 VAL B CA 1
ATOM 5337 C C . VAL B 1 187 ? 71.03495 47.70094 27.95586 1.000 29.42425 212 VAL B C 1
ATOM 5338 O O . VAL B 1 187 ? 71.49864 48.83953 28.08858 1.000 30.67055 212 VAL B O 1
ATOM 5342 N N . LYS B 1 188 ? 71.58653 46.64388 28.55829 1.000 27.96696 213 LYS B N 1
ATOM 5343 C CA . LYS B 1 188 ? 72.79426 46.76026 29.36653 1.000 31.36374 213 LYS B CA 1
ATOM 5344 C C . LYS B 1 188 ? 74.05811 46.69593 28.52349 1.000 34.45457 213 LYS B C 1
ATOM 5345 O O . LYS B 1 188 ? 75.17098 46.70908 29.07283 1.000 28.89314 213 LYS B O 1
ATOM 5351 N N . GLY B 1 189 ? 73.90935 46.63892 27.20287 1.000 27.14406 214 GLY B N 1
ATOM 5352 C CA . GLY B 1 189 ? 75.05773 46.50086 26.34304 1.000 26.06022 214 GLY B CA 1
ATOM 5353 C C . GLY B 1 189 ? 75.69178 45.13431 26.34830 1.000 27.62051 214 GLY B C 1
ATOM 5354 O O . GLY B 1 189 ? 76.79652 44.98308 25.82617 1.000 31.89490 214 GLY B O 1
ATOM 5355 N N . ARG B 1 190 ? 75.04603 44.13784 26.94257 1.000 26.43900 215 ARG B N 1
ATOM 5356 C CA . ARG B 1 190 ? 75.58573 42.78776 26.93176 1.000 28.99998 215 ARG B CA 1
ATOM 5357 C C . ARG B 1 190 ? 75.35004 42.15954 25.56983 1.000 29.62779 215 ARG B C 1
ATOM 5358 O O . ARG B 1 190 ? 74.28513 42.32942 24.97008 1.000 24.86836 215 ARG B O 1
ATOM 5366 N N . ILE B 1 191 ? 76.34912 41.43194 25.08958 1.000 27.55692 216 ILE B N 1
ATOM 5367 C CA . ILE B 1 191 ? 76.20801 40.60726 23.89906 1.000 28.28294 216 ILE B CA 1
ATOM 5368 C C . ILE B 1 191 ? 75.75854 39.23588 24.37327 1.000 25.97851 216 ILE B C 1
ATOM 5369 O O . ILE B 1 191 ? 76.49549 38.53760 25.06973 1.000 29.36335 216 ILE B O 1
ATOM 5374 N N . LEU B 1 192 ? 74.53897 38.86003 24.02035 1.000 24.72540 217 LEU B N 1
ATOM 5375 C CA . LEU B 1 192 ? 73.95080 37.60672 24.45487 1.000 22.51012 217 LEU B CA 1
ATOM 5376 C C . LEU B 1 192 ? 73.71088 36.72253 23.24368 1.000 25.83116 217 LEU B C 1
ATOM 5377 O O . LEU B 1 192 ? 73.44862 37.21574 22.14250 1.000 23.92934 217 LEU B O 1
ATOM 5382 N N . ASP B 1 193 ? 73.80499 35.41771 23.44664 1.000 23.74778 218 ASP B N 1
ATOM 5383 C CA . ASP B 1 193 ? 73.33804 34.49383 22.43220 1.000 23.73027 218 ASP B CA 1
ATOM 5384 C C . ASP B 1 193 ? 72.12771 33.76310 22.98047 1.000 23.13287 218 ASP B C 1
ATOM 5385 O O . ASP B 1 193 ? 71.59483 34.11308 24.03842 1.000 25.08522 218 ASP B O 1
ATOM 5390 N N . ARG B 1 194 ? 71.67840 32.75044 22.25181 1.000 22.42449 219 ARG B N 1
ATOM 5391 C CA . ARG B 1 194 ? 70.46532 32.05864 22.65951 1.000 22.31682 219 ARG B CA 1
ATOM 5392 C C . ARG B 1 194 ? 70.57834 31.55408 24.09434 1.000 25.58236 219 ARG B C 1
ATOM 5393 O O . ARG B 1 194 ? 69.67159 31.75488 24.91209 1.000 24.80169 219 ARG B O 1
ATOM 5401 N N . LYS B 1 195 ? 71.70178 30.91156 24.42010 1.000 25.92531 220 LYS B N 1
ATOM 5402 C CA . LYS B 1 195 ? 71.86340 30.31224 25.74265 1.000 24.34595 220 LYS B CA 1
ATOM 5403 C C . LYS B 1 195 ? 71.91750 31.37833 26.82314 1.000 23.58301 220 LYS B C 1
ATOM 5404 O O . LYS B 1 195 ? 71.29052 31.22968 27.87622 1.000 27.18629 220 LYS B O 1
ATOM 5410 N N . SER B 1 196 ? 72.64429 32.46766 26.58466 1.000 25.57268 221 SER B N 1
ATOM 5411 C CA . SER B 1 196 ? 72.75643 33.49378 27.61081 1.000 25.35448 221 SER B CA 1
ATOM 5412 C C . SER B 1 196 ? 71.60203 34.48580 27.59648 1.000 25.89885 221 SER B C 1
ATOM 5413 O O . SER B 1 196 ? 71.36323 35.13841 28.61559 1.000 23.61432 221 SER B O 1
ATOM 5416 N N . MET B 1 197 ? 70.86813 34.62327 26.48503 1.000 20.80147 222 MET B N 1
ATOM 5417 C CA . MET B 1 197 ? 69.69428 35.49456 26.52188 1.000 20.82265 222 MET B CA 1
ATOM 5418 C C . MET B 1 197 ? 68.47589 34.78090 27.07409 1.000 23.53555 222 MET B C 1
ATOM 5419 O O . MET B 1 197 ? 67.55565 35.44372 27.55236 1.000 22.75085 222 MET B O 1
ATOM 5424 N N . GLY B 1 198 ? 68.47307 33.45496 27.05034 1.000 24.41941 223 GLY B N 1
ATOM 5425 C CA . GLY B 1 198 ? 67.34099 32.67130 27.48632 1.000 20.54404 223 GLY B CA 1
ATOM 5426 C C . GLY B 1 198 ? 66.34979 32.43211 26.35749 1.000 22.65681 223 GLY B C 1
ATOM 5427 O O . GLY B 1 198 ? 66.28268 33.17196 25.37688 1.000 20.98397 223 GLY B O 1
ATOM 5428 N N . GLU B 1 199 ? 65.58288 31.35336 26.50528 1.000 20.54066 224 GLU B N 1
ATOM 5429 C CA . GLU B 1 199 ? 64.64322 30.95571 25.46333 1.000 25.60823 224 GLU B CA 1
ATOM 5430 C C . GLU B 1 199 ? 63.55978 32.00485 25.24415 1.000 22.69961 224 GLU B C 1
ATOM 5431 O O . GLU B 1 199 ? 63.02745 32.12138 24.13576 1.000 24.04745 224 GLU B O 1
ATOM 5437 N N . ASP B 1 200 ? 63.22633 32.77531 26.27639 1.000 19.61989 225 ASP B N 1
ATOM 5438 C CA . ASP B 1 200 ? 62.13617 33.73704 26.16257 1.000 22.02413 225 ASP B CA 1
ATOM 5439 C C . ASP B 1 200 ? 62.52233 34.89555 25.25139 1.000 23.77318 225 ASP B C 1
ATOM 5440 O O . ASP B 1 200 ? 61.75871 35.27967 24.35886 1.000 18.63134 225 ASP B O 1
ATOM 5445 N N . LEU B 1 201 ? 63.70966 35.46447 25.44569 1.000 20.95154 226 LEU B N 1
ATOM 5446 C CA . LEU B 1 201 ? 64.12955 36.53413 24.54530 1.000 18.48388 226 LEU B CA 1
ATOM 5447 C C . LEU B 1 201 ? 64.45234 35.97532 23.17205 1.000 20.17560 226 LEU B C 1
ATOM 5448 O O . LEU B 1 201 ? 64.17528 36.61951 22.15552 1.000 18.10299 226 LEU B O 1
ATOM 5453 N N . PHE B 1 202 ? 65.04435 34.77496 23.12268 1.000 19.84539 227 PHE B N 1
ATOM 5454 C CA . PHE B 1 202 ? 65.32736 34.15652 21.83251 1.000 22.72380 227 PHE B CA 1
ATOM 5455 C C . PHE B 1 202 ? 64.04198 33.93145 21.04990 1.000 21.70513 227 PHE B C 1
ATOM 5456 O O . PHE B 1 202 ? 64.01509 34.09192 19.82384 1.000 22.86829 227 PHE B O 1
ATOM 5464 N N . TRP B 1 203 ? 62.97136 33.55191 21.75199 1.000 17.75969 228 TRP B N 1
ATOM 5465 C CA . TRP B 1 203 ? 61.65372 33.42912 21.13807 1.000 20.78686 228 TRP B CA 1
ATOM 5466 C C . TRP B 1 203 ? 61.12474 34.78630 20.70131 1.000 21.26906 228 TRP B C 1
ATOM 5467 O O . TRP B 1 203 ? 60.61626 34.92543 19.58742 1.000 19.51093 228 TRP B O 1
ATOM 5478 N N . ALA B 1 204 ? 61.29185 35.80825 21.54245 1.000 20.67800 229 ALA B N 1
ATOM 5479 C CA . ALA B 1 204 ? 60.70205 37.11359 21.26506 1.000 21.71093 229 ALA B CA 1
ATOM 5480 C C . ALA B 1 204 ? 61.28454 37.75023 20.00768 1.000 21.10260 229 ALA B C 1
ATOM 5481 O O . ALA B 1 204 ? 60.55175 38.36854 19.22873 1.000 20.97158 229 ALA B O 1
ATOM 5483 N N . ILE B 1 205 ? 62.60184 37.63247 19.79677 1.000 16.96208 230 ILE B N 1
ATOM 5484 C CA . ILE B 1 205 ? 63.22079 38.31614 18.66372 1.000 17.32032 230 ILE B CA 1
ATOM 5485 C C . ILE B 1 205 ? 62.94100 37.64512 17.33375 1.000 18.99485 230 ILE B C 1
ATOM 5486 O O . ILE B 1 205 ? 63.22912 38.23742 16.28494 1.000 22.23350 230 ILE B O 1
ATOM 5491 N N . ARG B 1 206 ? 62.38651 36.43296 17.33880 1.000 19.80033 231 ARG B N 1
ATOM 5492 C CA . ARG B 1 206 ? 62.08056 35.68999 16.10718 1.000 20.09932 231 ARG B CA 1
ATOM 5493 C C . ARG B 1 206 ? 60.60096 35.83298 15.75704 1.000 20.19182 231 ARG B C 1
ATOM 5494 O O . ARG B 1 206 ? 59.82063 34.88563 15.82244 1.000 18.86748 231 ARG B O 1
ATOM 5502 N N . GLY B 1 207 ? 60.22060 37.04083 15.37423 1.000 20.01512 232 GLY B N 1
ATOM 5503 C CA . GLY B 1 207 ? 58.84022 37.31672 15.00647 1.000 19.72544 232 GLY B CA 1
ATOM 5504 C C . GLY B 1 207 ? 58.12464 38.30956 15.89268 1.000 21.27072 232 GLY B C 1
ATOM 5505 O O . GLY B 1 207 ? 57.06940 38.82770 15.48686 1.000 19.33159 232 GLY B O 1
ATOM 5506 N N . GLY B 1 208 ? 58.64657 38.61802 17.07618 1.000 17.77367 233 GLY B N 1
ATOM 5507 C CA . GLY B 1 208 ? 58.00996 39.58981 17.94214 1.000 20.92790 233 GLY B CA 1
ATOM 5508 C C . GLY B 1 208 ? 58.48661 41.01409 17.79686 1.000 21.67130 233 GLY B C 1
ATOM 5509 O O . GLY B 1 208 ? 58.06270 41.87489 18.57696 1.000 21.67564 233 GLY B O 1
ATOM 5510 N N . GLY B 1 209 ? 59.33379 41.29685 16.80810 1.000 19.84415 234 GLY B N 1
ATOM 5511 C CA . GLY B 1 209 ? 59.82579 42.63690 16.57301 1.000 20.76852 234 GLY B CA 1
ATOM 5512 C C . GLY B 1 209 ? 60.96736 42.97168 17.51279 1.000 18.96748 234 GLY B C 1
ATOM 5513 O O . GLY B 1 209 ? 60.78358 43.57772 18.56659 1.000 20.70214 234 GLY B O 1
ATOM 5514 N N . PRO B 1 210 ? 62.17972 42.57630 17.13874 1.000 20.79387 235 PRO B N 1
ATOM 5515 C CA . PRO B 1 210 ? 63.32231 42.75696 18.04513 1.000 20.98372 235 PRO B CA 1
ATOM 5516 C C . PRO B 1 210 ? 63.57208 44.20195 18.44514 1.000 18.16838 235 PRO B C 1
ATOM 5517 O O . PRO B 1 210 ? 64.22075 44.43628 19.46697 1.000 22.54562 235 PRO B O 1
ATOM 5521 N N . ALA B 1 211 ? 63.08157 45.17442 17.67711 1.000 20.61142 236 ALA B N 1
ATOM 5522 C CA . ALA B 1 211 ? 63.21992 46.57812 18.04771 1.000 24.87923 236 ALA B CA 1
ATOM 5523 C C . ALA B 1 211 ? 62.63274 46.87999 19.42294 1.000 24.26349 236 ALA B C 1
ATOM 5524 O O . ALA B 1 211 ? 62.99353 47.89707 20.02430 1.000 26.65964 236 ALA B O 1
ATOM 5526 N N . SER B 1 212 ? 61.72500 46.03614 19.92367 1.000 21.92174 237 SER B N 1
ATOM 5527 C CA . SER B 1 212 ? 61.19806 46.18240 21.27267 1.000 20.73623 237 SER B CA 1
ATOM 5528 C C . SER B 1 212 ? 62.13796 45.66665 22.35994 1.000 23.23638 237 SER B C 1
ATOM 5529 O O . SER B 1 212 ? 61.88974 45.93685 23.54475 1.000 24.00963 237 SER B O 1
ATOM 5532 N N . PHE B 1 213 ? 63.19550 44.93196 22.00402 1.000 18.77670 238 PHE B N 1
ATOM 5533 C CA . PHE B 1 213 ? 63.98061 44.20687 23.00111 1.000 23.89294 238 PHE B CA 1
ATOM 5534 C C . PHE B 1 213 ? 65.47382 44.47924 22.97290 1.000 19.08779 238 PHE B C 1
ATOM 5535 O O . PHE B 1 213 ? 66.13012 44.28889 24.00253 1.000 23.42633 238 PHE B O 1
ATOM 5543 N N . GLY B 1 214 ? 66.03451 44.91726 21.85814 1.000 21.08245 239 GLY B N 1
ATOM 5544 C CA . GLY B 1 214 ? 67.47532 45.07332 21.77968 1.000 20.11367 239 GLY B CA 1
ATOM 5545 C C . GLY B 1 214 ? 67.87543 45.22492 20.32824 1.000 23.15404 239 GLY B C 1
ATOM 5546 O O . GLY B 1 214 ? 67.06928 45.63546 19.49516 1.000 22.80749 239 GLY B O 1
ATOM 5547 N N . ILE B 1 215 ? 69.12081 44.87369 20.03806 1.000 22.89292 240 ILE B N 1
ATOM 5548 C CA . ILE B 1 215 ? 69.67284 44.99779 18.69946 1.000 24.91300 240 ILE B CA 1
ATOM 5549 C C . ILE B 1 215 ? 70.23573 43.63816 18.33283 1.000 24.40609 240 ILE B C 1
ATOM 5550 O O . ILE B 1 215 ? 71.22079 43.18816 18.92843 1.000 24.92791 240 ILE B O 1
ATOM 5555 N N . VAL B 1 216 ? 69.58342 42.95984 17.39091 1.000 18.72908 241 VAL B N 1
ATOM 5556 C CA . VAL B 1 216 ? 70.08925 41.68335 16.92449 1.000 22.37519 241 VAL B CA 1
ATOM 5557 C C . VAL B 1 216 ? 71.33410 41.91962 16.08417 1.000 23.36134 241 VAL B C 1
ATOM 5558 O O . VAL B 1 216 ? 71.31692 42.69893 15.12527 1.000 20.59028 241 VAL B O 1
ATOM 5562 N N . LEU B 1 217 ? 72.42411 41.25520 16.44847 1.000 20.43826 242 LEU B N 1
ATOM 5563 C CA . LEU B 1 217 ? 73.65524 41.39009 15.68733 1.000 23.44012 242 LEU B CA 1
ATOM 5564 C C . LEU B 1 217 ? 73.79765 40.31894 14.62362 1.000 20.26063 242 LEU B C 1
ATOM 5565 O O . LEU B 1 217 ? 74.37148 40.57683 13.55867 1.000 18.40721 242 LEU B O 1
ATOM 5570 N N . SER B 1 218 ? 73.30834 39.11596 14.89604 1.000 18.42959 243 SER B N 1
ATOM 5571 C CA . SER B 1 218 ? 73.46215 38.03156 13.95040 1.000 20.17725 243 SER B CA 1
ATOM 5572 C C . SER B 1 218 ? 72.39495 36.99144 14.23535 1.000 21.44002 243 SER B C 1
ATOM 5573 O O . SER B 1 218 ? 71.81222 36.94831 15.32362 1.000 22.76600 243 SER B O 1
ATOM 5576 N N . TRP B 1 219 ? 72.15025 36.15619 13.23368 1.000 19.64885 244 TRP B N 1
ATOM 5577 C CA . TRP B 1 219 ? 71.33496 34.96217 13.36023 1.000 19.82304 244 TRP B CA 1
ATOM 5578 C C . TRP B 1 219 ? 72.16865 33.76558 12.96111 1.000 20.14842 244 TRP B C 1
ATOM 5579 O O . TRP B 1 219 ? 72.94128 33.83838 12.00433 1.000 22.10160 244 TRP B O 1
ATOM 5590 N N . LYS B 1 220 ? 71.96289 32.64790 13.64084 1.000 20.36098 245 LYS B N 1
ATOM 5591 C CA . LYS B 1 220 ? 72.39556 31.36009 13.12026 1.000 19.05138 245 LYS B CA 1
ATOM 5592 C C . LYS B 1 220 ? 71.17987 30.67792 12.50722 1.000 20.16425 245 LYS B C 1
ATOM 5593 O O . LYS B 1 220 ? 70.21633 30.37804 13.21124 1.000 18.46853 245 LYS B O 1
ATOM 5599 N N . LEU B 1 221 ? 71.23679 30.43692 11.20234 1.000 21.46265 246 LEU B N 1
ATOM 5600 C CA . LEU B 1 221 ? 70.13248 29.89311 10.43463 1.000 19.00184 246 LEU B CA 1
ATOM 5601 C C . LEU B 1 221 ? 70.29412 28.39835 10.21671 1.000 23.52288 246 LEU B C 1
ATOM 5602 O O . LEU B 1 221 ? 71.39084 27.91990 9.90633 1.000 19.77616 246 LEU B O 1
ATOM 5607 N N . GLN B 1 222 ? 69.18895 27.67239 10.36281 1.000 18.40109 247 GLN B N 1
ATOM 5608 C CA . GLN B 1 222 ? 69.08119 26.31775 9.84790 1.000 20.67347 247 GLN B CA 1
ATOM 5609 C C . GLN B 1 222 ? 68.91244 26.38616 8.32905 1.000 24.44234 247 GLN B C 1
ATOM 5610 O O . GLN B 1 222 ? 67.94754 26.97101 7.83508 1.000 21.42225 247 GLN B O 1
ATOM 5616 N N . LEU B 1 223 ? 69.84373 25.81250 7.58927 1.000 22.46305 248 LEU B N 1
ATOM 5617 C CA . LEU B 1 223 ? 69.64058 25.67155 6.15274 1.000 21.81547 248 LEU B CA 1
ATOM 5618 C C . LEU B 1 223 ? 68.84229 24.40738 5.87745 1.000 22.58931 248 LEU B C 1
ATOM 5619 O O . LEU B 1 223 ? 68.88807 23.44456 6.64511 1.000 26.72166 248 LEU B O 1
ATOM 5624 N N . VAL B 1 224 ? 68.09145 24.42240 4.78115 1.000 21.49082 249 VAL B N 1
ATOM 5625 C CA . VAL B 1 224 ? 67.11023 23.37839 4.50210 1.000 23.86562 249 VAL B CA 1
ATOM 5626 C C . VAL B 1 224 ? 67.35265 22.79995 3.11037 1.000 23.25687 249 VAL B C 1
ATOM 5627 O O . VAL B 1 224 ? 67.87240 23.50108 2.22753 1.000 23.46047 249 VAL B O 1
ATOM 5631 N N . PRO B 1 225 ? 67.02054 21.53253 2.87324 1.000 25.11173 250 PRO B N 1
ATOM 5632 C CA . PRO B 1 225 ? 67.30317 20.93448 1.55944 1.000 26.82032 250 PRO B CA 1
ATOM 5633 C C . PRO B 1 225 ? 66.35311 21.44716 0.48257 1.000 26.15595 250 PRO B C 1
ATOM 5634 O O . PRO B 1 225 ? 65.15056 21.61378 0.71636 1.000 26.00300 250 PRO B O 1
ATOM 5638 N N . VAL B 1 226 ? 66.90743 21.68874 -0.70445 1.000 28.57916 251 VAL B N 1
ATOM 5639 C CA . VAL B 1 226 ? 66.11811 21.93741 -1.91431 1.000 25.92067 251 VAL B CA 1
ATOM 5640 C C . VAL B 1 226 ? 66.69686 21.06751 -3.02235 1.000 27.16789 251 VAL B C 1
ATOM 5641 O O . VAL B 1 226 ? 67.89367 20.75223 -2.99296 1.000 26.79951 251 VAL B O 1
ATOM 5645 N N . PRO B 1 227 ? 65.90155 20.65664 -4.00659 1.000 28.14387 252 PRO B N 1
ATOM 5646 C CA . PRO B 1 227 ? 66.46614 19.92963 -5.14863 1.000 27.65537 252 PRO B CA 1
ATOM 5647 C C . PRO B 1 227 ? 67.29188 20.84695 -6.02814 1.000 28.75444 252 PRO B C 1
ATOM 5648 O O . PRO B 1 227 ? 67.15920 22.07343 -6.00936 1.000 28.91890 252 PRO B O 1
ATOM 5652 N N . SER B 1 228 ? 68.16779 20.21983 -6.81317 1.000 25.95805 253 SER B N 1
ATOM 5653 C CA . SER B 1 228 ? 68.98265 20.96488 -7.75990 1.000 27.70239 253 SER B CA 1
ATOM 5654 C C . SER B 1 228 ? 68.14498 21.62751 -8.84484 1.000 26.95633 253 SER B C 1
ATOM 5655 O O . SER B 1 228 ? 68.58459 22.61596 -9.43539 1.000 28.01752 253 SER B O 1
ATOM 5658 N N . ILE B 1 229 ? 66.95021 21.12313 -9.11453 1.000 25.01685 254 ILE B N 1
ATOM 5659 C CA . ILE B 1 229 ? 66.06748 21.72369 -10.10425 1.000 29.92451 254 ILE B CA 1
ATOM 5660 C C . ILE B 1 229 ? 64.74978 22.05322 -9.42552 1.000 24.09660 254 ILE B C 1
ATOM 5661 O O . ILE B 1 229 ? 64.08009 21.16375 -8.89127 1.000 27.86269 254 ILE B O 1
ATOM 5666 N N . VAL B 1 230 ? 64.36230 23.31609 -9.47830 1.000 25.97527 255 VAL B N 1
ATOM 5667 C CA . VAL B 1 230 ? 63.02871 23.72132 -9.08010 1.000 25.71753 255 VAL B CA 1
ATOM 5668 C C . VAL B 1 230 ? 62.39255 24.38494 -10.29057 1.000 25.81304 255 VAL B C 1
ATOM 5669 O O . VAL B 1 230 ? 63.07576 24.75181 -11.24613 1.000 23.62133 255 VAL B O 1
ATOM 5673 N N . THR B 1 231 ? 61.06957 24.54093 -10.23981 1.000 23.68132 256 THR B N 1
ATOM 5674 C CA . THR B 1 231 ? 60.30636 25.09380 -11.35339 1.000 25.27019 256 THR B CA 1
ATOM 5675 C C . THR B 1 231 ? 59.53277 26.32033 -10.88861 1.000 23.24994 256 THR B C 1
ATOM 5676 O O . THR B 1 231 ? 59.00678 26.34960 -9.76853 1.000 22.44497 256 THR B O 1
ATOM 5680 N N . VAL B 1 232 ? 59.50552 27.34894 -11.73482 1.000 17.66787 257 VAL B N 1
ATOM 5681 C CA . VAL B 1 232 ? 58.78463 28.57776 -11.45333 1.000 19.24969 257 VAL B CA 1
ATOM 5682 C C . VAL B 1 232 ? 57.86180 28.88572 -12.62541 1.000 23.31874 257 VAL B C 1
ATOM 5683 O O . VAL B 1 232 ? 58.11147 28.47806 -13.76449 1.000 20.12378 257 VAL B O 1
ATOM 5687 N N . PHE B 1 233 ? 56.78173 29.60262 -12.33659 1.000 21.26568 258 PHE B N 1
ATOM 5688 C CA . PHE B 1 233 ? 55.99607 30.23125 -13.38977 1.000 21.09473 258 PHE B CA 1
ATOM 5689 C C . PHE B 1 233 ? 55.49464 31.55643 -12.86420 1.000 22.94416 258 PHE B C 1
ATOM 5690 O O . PHE B 1 233 ? 55.52503 31.82700 -11.66061 1.000 22.08664 258 PHE B O 1
ATOM 5698 N N . ASP B 1 234 ? 55.10475 32.41031 -13.79776 1.000 23.77231 259 ASP B N 1
ATOM 5699 C CA . ASP B 1 234 ? 54.57285 33.72533 -13.46788 1.000 23.96274 259 ASP B CA 1
ATOM 5700 C C . ASP B 1 234 ? 53.66592 34.05469 -14.63887 1.000 28.36166 259 ASP B C 1
ATOM 5701 O O . ASP B 1 234 ? 54.13468 34.44461 -15.71318 1.000 25.93468 259 ASP B O 1
ATOM 5706 N N . VAL B 1 235 ? 52.37854 33.90600 -14.40802 1.000 23.61723 260 VAL B N 1
ATOM 5707 C CA . VAL B 1 235 ? 51.44084 33.62370 -15.46999 1.000 27.84121 260 VAL B CA 1
ATOM 5708 C C . VAL B 1 235 ? 50.27972 34.59046 -15.33681 1.000 31.14977 260 VAL B C 1
ATOM 5709 O O . VAL B 1 235 ? 49.86278 34.92614 -14.22171 1.000 27.02069 260 VAL B O 1
ATOM 5713 N N . SER B 1 236 ? 49.79984 35.07710 -16.47240 1.000 29.24556 261 SER B N 1
ATOM 5714 C CA . SER B 1 236 ? 48.68429 36.00416 -16.54330 1.000 30.99066 261 SER B CA 1
ATOM 5715 C C . SER B 1 236 ? 47.45572 35.24316 -17.02817 1.000 30.59120 261 SER B C 1
ATOM 5716 O O . SER B 1 236 ? 47.56644 34.35425 -17.87813 1.000 27.13224 261 SER B O 1
ATOM 5719 N N . ARG B 1 237 ? 46.29363 35.55478 -16.45767 1.000 31.94071 262 ARG B N 1
ATOM 5720 C CA . ARG B 1 237 ? 45.05049 34.93074 -16.88719 1.000 31.22356 262 ARG B CA 1
ATOM 5721 C C . ARG B 1 237 ? 43.96551 35.99296 -16.99486 1.000 31.52648 262 ARG B C 1
ATOM 5722 O O . ARG B 1 237 ? 44.00901 37.02181 -16.31481 1.000 29.53363 262 ARG B O 1
ATOM 5730 N N . HIS B 1 238 ? 42.99400 35.73616 -17.86428 1.000 27.94171 263 HIS B N 1
ATOM 5731 C CA . HIS B 1 238 ? 41.88895 36.66566 -18.06113 1.000 35.97039 263 HIS B CA 1
ATOM 5732 C C . HIS B 1 238 ? 40.83824 36.44322 -16.98544 1.000 29.55175 263 HIS B C 1
ATOM 5733 O O . HIS B 1 238 ? 40.26178 35.35488 -16.89771 1.000 29.85886 263 HIS B O 1
ATOM 5740 N N . MET B 1 239 ? 40.59135 37.47814 -16.17523 1.000 26.83137 264 MET B N 1
ATOM 5741 C CA . MET B 1 239 ? 39.62143 37.38424 -15.08857 1.000 34.85810 264 MET B CA 1
ATOM 5742 C C . MET B 1 239 ? 38.19270 37.17726 -15.57542 1.000 36.38202 264 MET B C 1
ATOM 5743 O O . MET B 1 239 ? 37.36303 36.68276 -14.80559 1.000 32.71623 264 MET B O 1
ATOM 5748 N N . GLU B 1 240 ? 37.86625 37.55847 -16.81288 1.000 29.82498 265 GLU B N 1
ATOM 5749 C CA . GLU B 1 240 ? 36.49349 37.34783 -17.25356 1.000 33.26046 265 GLU B CA 1
ATOM 5750 C C . GLU B 1 240 ? 36.21942 35.89938 -17.63297 1.000 33.70178 265 GLU B C 1
ATOM 5751 O O . GLU B 1 240 ? 35.05541 35.53841 -17.83148 1.000 36.83841 265 GLU B O 1
ATOM 5757 N N . ASP B 1 241 ? 37.24640 35.06051 -17.71609 1.000 30.58581 266 ASP B N 1
ATOM 5758 C CA . ASP B 1 241 ? 37.05410 33.66057 -18.08049 1.000 33.01196 266 ASP B CA 1
ATOM 5759 C C . ASP B 1 241 ? 36.62131 32.83660 -16.88118 1.000 34.66412 266 ASP B C 1
ATOM 5760 O O . ASP B 1 241 ? 37.24121 32.90878 -15.81416 1.000 33.21069 266 ASP B O 1
ATOM 5765 N N . ASP B 1 242 ? 35.58299 32.01934 -17.07729 1.000 34.49639 267 ASP B N 1
ATOM 5766 C CA . ASP B 1 242 ? 35.09531 31.16869 -15.99614 1.000 35.76454 267 ASP B CA 1
ATOM 5767 C C . ASP B 1 242 ? 36.21802 30.31499 -15.42318 1.000 33.50775 267 ASP B C 1
ATOM 5768 O O . ASP B 1 242 ? 36.28155 30.09837 -14.20641 1.000 32.70879 267 ASP B O 1
ATOM 5770 N N . THR B 1 243 ? 37.13036 29.84511 -16.28241 1.000 32.14279 268 THR B N 1
ATOM 5771 C CA . THR B 1 243 ? 38.24906 29.03463 -15.80378 1.000 31.31817 268 THR B CA 1
ATOM 5772 C C . THR B 1 243 ? 39.10177 29.81310 -14.80809 1.000 28.51203 268 THR B C 1
ATOM 5773 O O . THR B 1 243 ? 39.50402 29.27663 -13.76603 1.000 29.68373 268 THR B O 1
ATOM 5777 N N . THR B 1 244 ? 39.36245 31.08884 -15.09526 1.000 27.05621 269 THR B N 1
ATOM 5778 C CA . THR B 1 244 ? 40.13642 31.90577 -14.16801 1.000 29.50959 269 THR B CA 1
ATOM 5779 C C . THR B 1 244 ? 39.38256 32.12871 -12.86858 1.000 30.42802 269 THR B C 1
ATOM 5780 O O . THR B 1 244 ? 39.95396 31.99988 -11.77978 1.000 28.47918 269 THR B O 1
ATOM 5784 N N . LYS B 1 245 ? 38.10863 32.51738 -12.96633 1.000 30.81127 270 LYS B N 1
ATOM 5785 C CA . LYS B 1 245 ? 37.29256 32.66373 -11.76886 1.000 28.55520 270 LYS B CA 1
ATOM 5786 C C . LYS B 1 245 ? 37.26648 31.37086 -10.97394 1.000 25.59467 270 LYS B C 1
ATOM 5787 O O . LYS B 1 245 ? 37.42341 31.38463 -9.74619 1.000 30.65110 270 LYS B O 1
ATOM 5793 N N . LYS B 1 246 ? 37.09791 30.23904 -11.66178 1.000 23.32232 271 LYS B N 1
ATOM 5794 C CA . LYS B 1 246 ? 37.10759 28.94783 -10.98811 1.000 27.82842 271 LYS B CA 1
ATOM 5795 C C . LYS B 1 246 ? 38.46864 28.65871 -10.36962 1.000 26.41881 271 LYS B C 1
ATOM 5796 O O . LYS B 1 246 ? 38.54773 28.05760 -9.29373 1.000 24.18040 271 LYS B O 1
ATOM 5798 N N . PHE B 1 247 ? 39.55326 29.06258 -11.03935 1.000 25.80825 272 PHE B N 1
ATOM 5799 C CA . PHE B 1 247 ? 40.87366 28.82583 -10.46218 1.000 22.77204 272 PHE B CA 1
ATOM 5800 C C . PHE B 1 247 ? 41.05289 29.60797 -9.16116 1.000 22.04045 272 PHE B C 1
ATOM 5801 O O . PHE B 1 247 ? 41.54824 29.06361 -8.16996 1.000 22.81124 272 PHE B O 1
ATOM 5809 N N . VAL B 1 248 ? 40.64343 30.87905 -9.13543 1.000 22.78128 273 VAL B N 1
ATOM 5810 C CA . VAL B 1 248 ? 40.76611 31.67082 -7.91084 1.000 23.22977 273 VAL B CA 1
ATOM 5811 C C . VAL B 1 248 ? 39.89643 31.07781 -6.80944 1.000 26.74589 273 VAL B C 1
ATOM 5812 O O . VAL B 1 248 ? 40.32334 30.94837 -5.65282 1.000 21.81909 273 VAL B O 1
ATOM 5816 N N . HIS B 1 249 ? 38.65216 30.72856 -7.15538 1.000 21.10397 274 HIS B N 1
ATOM 5817 C CA . HIS B 1 249 ? 37.78177 29.97493 -6.25361 1.000 23.04669 274 HIS B CA 1
ATOM 5818 C C . HIS B 1 249 ? 38.49328 28.75064 -5.67721 1.000 23.48837 274 HIS B C 1
ATOM 5819 O O . HIS B 1 249 ? 38.52947 28.55187 -4.45572 1.000 23.56676 274 HIS B O 1
ATOM 5826 N N . GLN B 1 250 ? 39.08834 27.92907 -6.54113 1.000 23.00592 275 GLN B N 1
ATOM 5827 C CA . GLN B 1 250 ? 39.80773 26.75151 -6.06220 1.000 23.46056 275 GLN B CA 1
ATOM 5828 C C . GLN B 1 250 ? 41.03587 27.13427 -5.24222 1.000 24.21665 275 GLN B C 1
ATOM 5829 O O . GLN B 1 250 ? 41.36533 26.45159 -4.26536 1.000 25.04826 275 GLN B O 1
ATOM 5835 N N . TRP B 1 251 ? 41.74545 28.19003 -5.64991 1.000 21.27956 276 TRP B N 1
ATOM 5836 C CA . TRP B 1 251 ? 42.94564 28.60915 -4.92543 1.000 21.71391 276 TRP B CA 1
ATOM 5837 C C . TRP B 1 251 ? 42.61335 28.91785 -3.47210 1.000 23.32930 276 TRP B C 1
ATOM 5838 O O . TRP B 1 251 ? 43.29888 28.46375 -2.54992 1.000 21.81381 276 TRP B O 1
ATOM 5849 N N . GLN B 1 252 ? 41.53554 29.67554 -3.25544 1.000 25.61146 277 GLN B N 1
ATOM 5850 C CA . GLN B 1 252 ? 41.09932 30.01040 -1.91040 1.000 20.95330 277 GLN B CA 1
ATOM 5851 C C . GLN B 1 252 ? 40.90900 28.76708 -1.05876 1.000 22.53836 277 GLN B C 1
ATOM 5852 O O . GLN B 1 252 ? 41.20645 28.77747 0.14233 1.000 21.41978 277 GLN B O 1
ATOM 5858 N N . ARG B 1 253 ? 40.46194 27.67613 -1.67285 1.000 21.44024 278 ARG B N 1
ATOM 5859 C CA . ARG B 1 253 ? 40.10090 26.47019 -0.95134 1.000 23.39037 278 ARG B CA 1
ATOM 5860 C C . ARG B 1 253 ? 41.18869 25.41374 -0.97232 1.000 25.47967 278 ARG B C 1
ATOM 5861 O O . ARG B 1 253 ? 41.13210 24.48364 -0.16404 1.000 27.71330 278 ARG B O 1
ATOM 5869 N N . ARG B 1 254 ? 42.18939 25.54252 -1.84927 1.000 25.01213 279 ARG B N 1
ATOM 5870 C CA . ARG B 1 254 ? 43.15416 24.47101 -2.05267 1.000 25.17373 279 ARG B CA 1
ATOM 5871 C C . ARG B 1 254 ? 44.61407 24.89814 -2.01905 1.000 22.05734 279 ARG B C 1
ATOM 5872 O O . ARG B 1 254 ? 45.46921 24.03202 -1.83529 1.000 21.82496 279 ARG B O 1
ATOM 5880 N N . ALA B 1 255 ? 44.94035 26.17418 -2.20663 1.000 18.70435 280 ALA B N 1
ATOM 5881 C CA . ALA B 1 255 ? 46.35576 26.51493 -2.32089 1.000 23.96704 280 ALA B CA 1
ATOM 5882 C C . ALA B 1 255 ? 47.10426 26.26345 -1.02356 1.000 19.69562 280 ALA B C 1
ATOM 5883 O O . ALA B 1 255 ? 48.32635 26.07190 -1.04671 1.000 21.57592 280 ALA B O 1
ATOM 5885 N N . ASP B 1 256 ? 46.39405 26.22397 0.10198 1.000 21.82290 281 ASP B N 1
ATOM 5886 C CA . ASP B 1 256 ? 47.01726 25.95842 1.39091 1.000 22.81557 281 ASP B CA 1
ATOM 5887 C C . ASP B 1 256 ? 47.07158 24.47048 1.72499 1.000 24.86946 281 ASP B C 1
ATOM 5888 O O . ASP B 1 256 ? 47.66732 24.09046 2.74092 1.000 22.57990 281 ASP B O 1
ATOM 5893 N N . LYS B 1 257 ? 46.49022 23.61260 0.88443 1.000 24.81347 282 LYS B N 1
ATOM 5894 C CA . LYS B 1 257 ? 46.40434 22.19116 1.18687 1.000 25.31869 282 LYS B CA 1
ATOM 5895 C C . LYS B 1 257 ? 47.15035 21.31887 0.19568 1.000 24.97337 282 LYS B C 1
ATOM 5896 O O . LYS B 1 257 ? 47.33738 20.12474 0.46651 1.000 24.18272 282 LYS B O 1
ATOM 5902 N N . VAL B 1 258 ? 47.60986 21.88094 -0.92384 1.000 22.25803 283 VAL B N 1
ATOM 5903 C CA . VAL B 1 258 ? 48.31940 21.10257 -1.92531 1.000 24.14069 283 VAL B CA 1
ATOM 5904 C C . VAL B 1 258 ? 49.70418 20.76624 -1.40010 1.000 26.53259 283 VAL B C 1
ATOM 5905 O O . VAL B 1 258 ? 50.13542 21.29745 -0.36857 1.000 21.57324 283 VAL B O 1
ATOM 5909 N N . ASP B 1 259 ? 50.37739 19.85040 -2.09544 1.000 25.36285 284 ASP B N 1
ATOM 5910 C CA . ASP B 1 259 ? 51.77416 19.48845 -1.87559 1.000 25.65537 284 ASP B CA 1
ATOM 5911 C C . ASP B 1 259 ? 52.58076 20.66009 -1.31708 1.000 26.06916 284 ASP B C 1
ATOM 5912 O O . ASP B 1 259 ? 52.55492 21.75986 -1.87033 1.000 19.08742 284 ASP B O 1
ATOM 5917 N N . GLU B 1 260 ? 53.27778 20.42484 -0.20218 1.000 23.08933 285 GLU B N 1
ATOM 5918 C CA . GLU B 1 260 ? 54.05151 21.47462 0.45084 1.000 26.92775 285 GLU B CA 1
ATOM 5919 C C . GLU B 1 260 ? 55.08703 22.09395 -0.47356 1.000 26.08563 285 GLU B C 1
ATOM 5920 O O . GLU B 1 260 ? 55.51104 23.23076 -0.24355 1.000 22.02596 285 GLU B O 1
ATOM 5926 N N . ASP B 1 261 ? 55.54081 21.35222 -1.49216 1.000 27.33795 286 ASP B N 1
ATOM 5927 C CA . ASP B 1 261 ? 56.57549 21.84839 -2.39399 1.000 23.35387 286 ASP B CA 1
ATOM 5928 C C . ASP B 1 261 ? 56.08118 22.95091 -3.30723 1.000 23.96837 286 ASP B C 1
ATOM 5929 O O . ASP B 1 261 ? 56.90690 23.57292 -3.97941 1.000 20.57109 286 ASP B O 1
ATOM 5934 N N . LEU B 1 262 ? 54.77090 23.18794 -3.36456 1.000 19.79047 287 LEU B N 1
ATOM 5935 C CA . LEU B 1 262 ? 54.18104 24.15153 -4.28679 1.000 22.39178 287 LEU B CA 1
ATOM 5936 C C . LEU B 1 262 ? 53.59461 25.33715 -3.52029 1.000 18.70716 287 LEU B C 1
ATOM 5937 O O . LEU B 1 262 ? 52.73371 25.16256 -2.65280 1.000 20.60023 287 LEU B O 1
ATOM 5942 N N . SER B 1 263 ? 54.04136 26.54346 -3.85862 1.000 16.31656 288 SER B N 1
ATOM 5943 C CA . SER B 1 263 ? 53.41952 27.76065 -3.35699 1.000 21.16352 288 SER B CA 1
ATOM 5944 C C . SER B 1 263 ? 53.08080 28.65485 -4.53913 1.000 20.30970 288 SER B C 1
ATOM 5945 O O . SER B 1 263 ? 53.97096 29.07412 -5.28090 1.000 16.64748 288 SER B O 1
ATOM 5948 N N . ILE B 1 264 ? 51.79907 28.94548 -4.70122 1.000 20.07769 289 ILE B N 1
ATOM 5949 C CA . ILE B 1 264 ? 51.29648 29.80477 -5.76289 1.000 18.06096 289 ILE B CA 1
ATOM 5950 C C . ILE B 1 264 ? 50.76213 31.08022 -5.13052 1.000 18.33564 289 ILE B C 1
ATOM 5951 O O . ILE B 1 264 ? 49.80274 31.04131 -4.35299 1.000 18.01628 289 ILE B O 1
ATOM 5956 N N . TYR B 1 265 ? 51.37212 32.20585 -5.46804 1.000 18.21995 290 TYR B N 1
ATOM 5957 C CA . TYR B 1 265 ? 50.88542 33.50640 -5.05379 1.000 19.70253 290 TYR B CA 1
ATOM 5958 C C . TYR B 1 265 ? 49.96269 34.04913 -6.12396 1.000 18.38897 290 TYR B C 1
ATOM 5959 O O . TYR B 1 265 ? 50.06563 33.69811 -7.29582 1.000 19.39798 290 TYR B O 1
ATOM 5968 N N . GLY B 1 266 ? 49.08392 34.94445 -5.71389 1.000 20.33366 291 GLY B N 1
ATOM 5969 C CA . GLY B 1 266 ? 48.25489 35.63207 -6.67646 1.000 20.20900 291 GLY B CA 1
ATOM 5970 C C . GLY B 1 266 ? 48.51816 37.11260 -6.57788 1.000 23.61480 291 GLY B C 1
ATOM 5971 O O . GLY B 1 266 ? 48.99253 37.59869 -5.54450 1.000 20.23915 291 GLY B O 1
ATOM 5972 N N . ARG B 1 267 ? 48.21379 37.84121 -7.64681 1.000 22.48745 292 ARG B N 1
ATOM 5973 C CA . ARG B 1 267 ? 48.32323 39.29125 -7.65545 1.000 21.96980 292 ARG B CA 1
ATOM 5974 C C . ARG B 1 267 ? 47.24746 39.83488 -8.58710 1.000 23.77627 292 ARG B C 1
ATOM 5975 O O . ARG B 1 267 ? 47.10964 39.36910 -9.72209 1.000 22.75962 292 ARG B O 1
ATOM 5983 N N . PHE B 1 268 ? 46.49460 40.81081 -8.10098 1.000 22.27892 293 PHE B N 1
ATOM 5984 C CA . PHE B 1 268 ? 45.45924 41.47278 -8.87520 1.000 26.25459 293 PHE B CA 1
ATOM 5985 C C . PHE B 1 268 ? 45.72899 42.96368 -8.90710 1.000 24.84743 293 PHE B C 1
ATOM 5986 O O . PHE B 1 268 ? 46.18788 43.55197 -7.92204 1.000 18.68255 293 PHE B O 1
ATOM 5994 N N . GLN B 1 269 ? 45.43238 43.56644 -10.04871 1.000 26.09922 294 GLN B N 1
ATOM 5995 C CA . GLN B 1 269 ? 45.61445 44.99438 -10.23724 1.000 26.87042 294 GLN B CA 1
ATOM 5996 C C . GLN B 1 269 ? 44.71443 45.38160 -11.38698 1.000 25.38794 294 GLN B C 1
ATOM 5997 O O . GLN B 1 269 ? 44.28860 44.52613 -12.16240 1.000 25.30826 294 GLN B O 1
ATOM 6003 N N . THR B 1 270 ? 44.43226 46.66826 -11.49673 1.000 24.08845 295 THR B N 1
ATOM 6004 C CA . THR B 1 270 ? 43.73441 47.12940 -12.68157 1.000 26.38826 295 THR B CA 1
ATOM 6005 C C . THR B 1 270 ? 44.70389 47.82351 -13.62270 1.000 30.28023 295 THR B C 1
ATOM 6006 O O . THR B 1 270 ? 45.78084 48.28943 -13.23681 1.000 24.11041 295 THR B O 1
ATOM 6010 N N . GLU B 1 271 ? 44.28644 47.88643 -14.87821 1.000 25.19367 296 GLU B N 1
ATOM 6011 C CA . GLU B 1 271 ? 45.11468 48.32225 -15.98058 1.000 27.17079 296 GLU B CA 1
ATOM 6012 C C . GLU B 1 271 ? 44.23837 49.19237 -16.85554 1.000 29.30682 296 GLU B C 1
ATOM 6013 O O . GLU B 1 271 ? 43.08878 48.83028 -17.12733 1.000 25.72440 296 GLU B O 1
ATOM 6019 N N . SER B 1 272 ? 44.76704 50.34155 -17.25863 1.000 30.40032 297 SER B N 1
ATOM 6020 C CA . SER B 1 272 ? 44.11863 51.14843 -18.27881 1.000 30.62202 297 SER B CA 1
ATOM 6021 C C . SER B 1 272 ? 44.16932 50.39362 -19.59873 1.000 31.76067 297 SER B C 1
ATOM 6022 O O . SER B 1 272 ? 45.22684 49.91047 -20.00782 1.000 30.78279 297 SER B O 1
ATOM 6025 N N . SER B 1 273 ? 43.02133 50.25471 -20.25182 1.000 28.94500 298 SER B N 1
ATOM 6026 C CA . SER B 1 273 ? 42.96218 49.49293 -21.48622 1.000 29.54479 298 SER B CA 1
ATOM 6027 C C . SER B 1 273 ? 41.94749 50.11799 -22.43562 1.000 25.76636 298 SER B C 1
ATOM 6028 O O . SER B 1 273 ? 41.37385 51.17445 -22.16559 1.000 28.83585 298 SER B O 1
ATOM 6031 N N . VAL B 1 274 ? 41.75992 49.45987 -23.57560 1.000 27.68138 299 VAL B N 1
ATOM 6032 C CA . VAL B 1 274 ? 40.72692 49.82162 -24.53734 1.000 35.42243 299 VAL B CA 1
ATOM 6033 C C . VAL B 1 274 ? 40.11705 48.54092 -25.07992 1.000 36.93206 299 VAL B C 1
ATOM 6034 O O . VAL B 1 274 ? 40.80552 47.52688 -25.24688 1.000 37.54442 299 VAL B O 1
ATOM 6038 N N . ASP B 1 275 ? 38.81699 48.59184 -25.36322 1.000 34.55068 300 ASP B N 1
ATOM 6039 C CA . ASP B 1 275 ? 38.16157 47.46923 -26.02001 1.000 45.49339 300 ASP B CA 1
ATOM 6040 C C . ASP B 1 275 ? 38.62393 47.42511 -27.47758 1.000 44.57970 300 ASP B C 1
ATOM 6041 O O . ASP B 1 275 ? 39.57663 48.10304 -27.88268 1.000 47.03837 300 ASP B O 1
ATOM 6046 N N . ASN B 1 276 ? 37.93960 46.61590 -28.28731 1.000 44.91232 301 ASN B N 1
ATOM 6047 C CA . ASN B 1 276 ? 38.33176 46.47977 -29.68764 1.000 47.20570 301 ASN B CA 1
ATOM 6048 C C . ASN B 1 276 ? 38.11433 47.77528 -30.46599 1.000 46.69333 301 ASN B C 1
ATOM 6049 O O . ASN B 1 276 ? 38.88843 48.08431 -31.37907 1.000 45.95309 301 ASN B O 1
ATOM 6054 N N . GLU B 1 277 ? 37.09114 48.55172 -30.11194 1.000 46.97665 302 GLU B N 1
ATOM 6055 C CA . GLU B 1 277 ? 36.79517 49.79954 -30.80565 1.000 46.92636 302 GLU B CA 1
ATOM 6056 C C . GLU B 1 277 ? 37.60588 50.99103 -30.28791 1.000 45.16218 302 GLU B C 1
ATOM 6057 O O . GLU B 1 277 ? 37.32101 52.12714 -30.68004 1.000 41.02144 302 GLU B O 1
ATOM 6063 N N . GLY B 1 278 ? 38.59020 50.78205 -29.42090 1.000 39.10447 303 GLY B N 1
ATOM 6064 C CA . GLY B 1 278 ? 39.30049 51.91724 -28.87303 1.000 35.37842 303 GLY B CA 1
ATOM 6065 C C . GLY B 1 278 ? 38.60119 52.63898 -27.74240 1.000 34.33045 303 GLY B C 1
ATOM 6066 O O . GLY B 1 278 ? 39.08769 53.69021 -27.30975 1.000 34.02353 303 GLY B O 1
ATOM 6067 N N . ASN B 1 279 ? 37.48208 52.11491 -27.24568 1.000 31.24558 304 ASN B N 1
ATOM 6068 C CA . ASN B 1 279 ? 36.83250 52.68794 -26.07168 1.000 33.70333 304 ASN B CA 1
ATOM 6069 C C . ASN B 1 279 ? 37.62294 52.37247 -24.80662 1.000 30.30144 304 ASN B C 1
ATOM 6070 O O . ASN B 1 279 ? 38.00696 51.22442 -24.58116 1.000 28.51941 304 ASN B O 1
ATOM 6075 N N . LYS B 1 280 ? 37.83271 53.38868 -23.96911 1.000 29.54395 305 LYS B N 1
ATOM 6076 C CA . LYS B 1 280 ? 38.64036 53.22269 -22.76885 1.000 30.40953 305 LYS B CA 1
ATOM 6077 C C . LYS B 1 280 ? 37.95491 52.27050 -21.79643 1.000 30.97105 305 LYS B C 1
ATOM 6078 O O . LYS B 1 280 ? 36.78046 52.44055 -21.46152 1.000 32.83560 305 LYS B O 1
ATOM 6084 N N . LYS B 1 281 ? 38.68616 51.25595 -21.35378 1.000 31.14780 306 LYS B N 1
ATOM 6085 C CA . LYS B 1 281 ? 38.18392 50.29368 -20.38652 1.000 29.42143 306 LYS B CA 1
ATOM 6086 C C . LYS B 1 281 ? 39.22230 50.13053 -19.28952 1.000 31.70593 306 LYS B C 1
ATOM 6087 O O . LYS B 1 281 ? 40.42182 50.27371 -19.52956 1.000 33.53154 306 LYS B O 1
ATOM 6093 N N . ILE B 1 282 ? 38.75586 49.85753 -18.07962 1.000 30.82523 307 ILE B N 1
ATOM 6094 C CA . ILE B 1 282 ? 39.62182 49.43933 -16.98522 1.000 32.15132 307 ILE B CA 1
ATOM 6095 C C . ILE B 1 282 ? 39.46450 47.93611 -16.83515 1.000 27.49255 307 ILE B C 1
ATOM 6096 O O . ILE B 1 282 ? 38.34907 47.44701 -16.64177 1.000 30.04120 307 ILE B O 1
ATOM 6101 N N . VAL B 1 283 ? 40.56161 47.19205 -16.93474 1.000 24.47113 308 VAL B N 1
ATOM 6102 C CA . VAL B 1 283 ? 40.51630 45.74083 -16.82101 1.000 26.85592 308 VAL B CA 1
ATOM 6103 C C . VAL B 1 283 ? 41.26224 45.31550 -15.56508 1.000 27.92767 308 VAL B C 1
ATOM 6104 O O . VAL B 1 283 ? 42.26849 45.92687 -15.19093 1.000 26.49200 308 VAL B O 1
ATOM 6108 N N . VAL B 1 284 ? 40.76186 44.27445 -14.91315 1.000 25.34617 309 VAL B N 1
ATOM 6109 C CA . VAL B 1 284 ? 41.46376 43.64383 -13.80181 1.000 25.05233 309 VAL B CA 1
ATOM 6110 C C . VAL B 1 284 ? 42.42030 42.62734 -14.39061 1.000 27.67320 309 VAL B C 1
ATOM 6111 O O . VAL B 1 284 ? 42.01079 41.77799 -15.18908 1.000 29.49555 309 VAL B O 1
ATOM 6115 N N . ARG B 1 285 ? 43.69813 42.74083 -14.03774 1.000 23.95683 310 ARG B N 1
ATOM 6116 C CA . ARG B 1 285 ? 44.71085 41.77968 -14.45052 1.000 26.31574 310 ARG B CA 1
ATOM 6117 C C . ARG B 1 285 ? 45.03489 40.86888 -13.27259 1.000 25.33790 310 ARG B C 1
ATOM 6118 O O . ARG B 1 285 ? 45.28066 41.34625 -12.16079 1.000 28.98703 310 ARG B O 1
ATOM 6126 N N . ALA B 1 286 ? 44.99790 39.56704 -13.51598 1.000 21.20014 311 ALA B N 1
ATOM 6127 C CA . ALA B 1 286 ? 45.27586 38.54665 -12.51708 1.000 22.90980 311 ALA B CA 1
ATOM 6128 C C . ALA B 1 286 ? 46.55044 37.82960 -12.92851 1.000 29.48025 311 ALA B C 1
ATOM 6129 O O . ALA B 1 286 ? 46.66465 37.36434 -14.07203 1.000 22.86891 311 ALA B O 1
ATOM 6131 N N . SER B 1 287 ? 47.51075 37.76413 -12.00823 1.000 22.95861 312 SER B N 1
ATOM 6132 C CA . SER B 1 287 ? 48.78293 37.09569 -12.23726 1.000 23.62534 312 SER B CA 1
ATOM 6133 C C . SER B 1 287 ? 49.01041 36.08293 -11.13005 1.000 24.40295 312 SER B C 1
ATOM 6134 O O . SER B 1 287 ? 48.75389 36.37187 -9.95963 1.000 21.98064 312 SER B O 1
ATOM 6137 N N . PHE B 1 288 ? 49.53519 34.91825 -11.49002 1.000 21.69445 313 PHE B N 1
ATOM 6138 C CA . PHE B 1 288 ? 49.77970 33.86583 -10.51991 1.000 22.78309 313 PHE B CA 1
ATOM 6139 C C . PHE B 1 288 ? 51.20912 33.39366 -10.69808 1.000 23.61193 313 PHE B C 1
ATOM 6140 O O . PHE B 1 288 ? 51.58717 32.92019 -11.77529 1.000 23.70291 313 PHE B O 1
ATOM 6148 N N . ARG B 1 289 ? 51.99795 33.55980 -9.65122 1.000 19.51535 314 ARG B N 1
ATOM 6149 C CA . ARG B 1 289 ? 53.42260 33.27314 -9.68443 1.000 20.67327 314 ARG B CA 1
ATOM 6150 C C . ARG B 1 289 ? 53.72181 32.18964 -8.66533 1.000 22.83528 314 ARG B C 1
ATOM 6151 O O . ARG B 1 289 ? 53.12772 32.15044 -7.57997 1.000 20.09940 314 ARG B O 1
ATOM 6159 N N . ALA B 1 290 ? 54.62157 31.28843 -9.01863 1.000 20.26126 315 ALA B N 1
ATOM 6160 C CA . ALA B 1 290 ? 54.81586 30.14863 -8.16283 1.000 18.85905 315 ALA B CA 1
ATOM 6161 C C . ALA B 1 290 ? 56.27075 29.73169 -8.17624 1.000 21.42565 315 ALA B C 1
ATOM 6162 O O . ALA B 1 290 ? 57.02605 29.98661 -9.12280 1.000 19.48981 315 ALA B O 1
ATOM 6164 N N . THR B 1 291 ? 56.64792 29.08115 -7.09785 1.000 20.50679 316 THR B N 1
ATOM 6165 C CA . THR B 1 291 ? 57.81238 28.22918 -7.09878 1.000 18.72570 316 THR B CA 1
ATOM 6166 C C . THR B 1 291 ? 57.33691 26.84676 -6.71135 1.000 19.84120 316 THR B C 1
ATOM 6167 O O . THR B 1 291 ? 56.62075 26.69185 -5.71642 1.000 20.02896 316 THR B O 1
ATOM 6171 N N . PHE B 1 292 ? 57.70463 25.86182 -7.51661 1.000 19.78150 317 PHE B N 1
ATOM 6172 C CA . PHE B 1 292 ? 57.53918 24.45787 -7.18684 1.000 20.95047 317 PHE B CA 1
ATOM 6173 C C . PHE B 1 292 ? 58.92594 23.87941 -6.92749 1.000 21.13802 317 PHE B C 1
ATOM 6174 O O . PHE B 1 292 ? 59.78930 23.91850 -7.80289 1.000 21.46240 317 PHE B O 1
ATOM 6182 N N . HIS B 1 293 ? 59.12806 23.33227 -5.73470 1.000 19.23842 318 HIS B N 1
ATOM 6183 C CA . HIS B 1 293 ? 60.42332 22.78453 -5.33744 1.000 22.39058 318 HIS B CA 1
ATOM 6184 C C . HIS B 1 293 ? 60.53412 21.35335 -5.85844 1.000 23.11906 318 HIS B C 1
ATOM 6185 O O . HIS B 1 293 ? 60.50524 20.36860 -5.11913 1.000 23.68461 318 HIS B O 1
ATOM 6192 N N . GLY B 1 294 ? 60.64530 21.27049 -7.17997 1.000 22.06328 319 GLY B N 1
ATOM 6193 C CA . GLY B 1 294 ? 60.60115 20.01009 -7.88985 1.000 23.51164 319 GLY B CA 1
ATOM 6194 C C . GLY B 1 294 ? 60.62922 20.26731 -9.38416 1.000 21.80559 319 GLY B C 1
ATOM 6195 O O . GLY B 1 294 ? 60.69038 21.41115 -9.84116 1.000 22.43287 319 GLY B O 1
ATOM 6196 N N . GLY B 1 295 ? 60.59378 19.17342 -10.13586 1.000 24.32429 320 GLY B N 1
ATOM 6197 C CA . GLY B 1 295 ? 60.69793 19.25608 -11.57552 1.000 22.43682 320 GLY B CA 1
ATOM 6198 C C . GLY B 1 295 ? 59.38446 19.63249 -12.24341 1.000 25.13451 320 GLY B C 1
ATOM 6199 O O . GLY B 1 295 ? 58.31057 19.53538 -11.65804 1.000 25.41027 320 GLY B O 1
ATOM 6200 N N . VAL B 1 296 ? 59.49443 20.04422 -13.51203 1.000 31.25998 321 VAL B N 1
ATOM 6201 C CA . VAL B 1 296 ? 58.35059 20.59426 -14.23820 1.000 26.49046 321 VAL B CA 1
ATOM 6202 C C . VAL B 1 296 ? 57.30894 19.52065 -14.51597 1.000 28.51207 321 VAL B C 1
ATOM 6203 O O . VAL B 1 296 ? 56.10018 19.79290 -14.47105 1.000 27.64728 321 VAL B O 1
ATOM 6207 N N . ASP B 1 297 ? 57.74124 18.28602 -14.79748 1.000 29.13053 322 ASP B N 1
ATOM 6208 C CA . ASP B 1 297 ? 56.77120 17.22534 -15.07552 1.000 30.06085 322 ASP B CA 1
ATOM 6209 C C . ASP B 1 297 ? 55.92980 16.92918 -13.84066 1.000 30.83154 322 ASP B C 1
ATOM 6210 O O . ASP B 1 297 ? 54.69659 16.83138 -13.91876 1.000 27.54017 322 ASP B O 1
ATOM 6215 N N . ARG B 1 298 ? 56.58860 16.78065 -12.68506 1.000 25.66915 323 ARG B N 1
ATOM 6216 C CA . ARG B 1 298 ? 55.86373 16.65695 -11.42517 1.000 29.21265 323 ARG B CA 1
ATOM 6217 C C . ARG B 1 298 ? 54.92243 17.84056 -11.21351 1.000 25.98834 323 ARG B C 1
ATOM 6218 O O . ARG B 1 298 ? 53.76547 17.66086 -10.80901 1.000 28.78220 323 ARG B O 1
ATOM 6226 N N . LEU B 1 299 ? 55.40164 19.06173 -11.47015 1.000 23.11398 324 LEU B N 1
ATOM 6227 C CA . LEU B 1 299 ? 54.54716 20.23098 -11.28799 1.000 24.27840 324 LEU B CA 1
ATOM 6228 C C . LEU B 1 299 ? 53.31764 20.14660 -12.17646 1.000 24.66502 324 LEU B C 1
ATOM 6229 O O . LEU B 1 299 ? 52.18714 20.35006 -11.71590 1.000 26.41051 324 LEU B O 1
ATOM 6234 N N . LEU B 1 300 ? 53.51944 19.85778 -13.46403 1.000 24.59409 325 LEU B N 1
ATOM 6235 C CA . LEU B 1 300 ? 52.38588 19.86804 -14.38144 1.000 27.53203 325 LEU B CA 1
ATOM 6236 C C . LEU B 1 300 ? 51.37313 18.79275 -14.00312 1.000 22.05740 325 LEU B C 1
ATOM 6237 O O . LEU B 1 300 ? 50.15884 19.01112 -14.09062 1.000 26.40711 325 LEU B O 1
ATOM 6242 N N . GLN B 1 301 ? 51.85570 17.64130 -13.53754 1.000 26.68097 326 GLN B N 1
ATOM 6243 C CA . GLN B 1 301 ? 50.96272 16.59053 -13.05695 1.000 32.83598 326 GLN B CA 1
ATOM 6244 C C . GLN B 1 301 ? 50.16427 17.06273 -11.85416 1.000 27.45543 326 GLN B C 1
ATOM 6245 O O . GLN B 1 301 ? 48.95098 16.84659 -11.76284 1.000 29.60734 326 GLN B O 1
ATOM 6251 N N . LEU B 1 302 ? 50.84956 17.67043 -10.89651 1.000 27.63898 327 LEU B N 1
ATOM 6252 C CA . LEU B 1 302 ? 50.18305 18.21454 -9.72306 1.000 27.08782 327 LEU B CA 1
ATOM 6253 C C . LEU B 1 302 ? 49.17170 19.28541 -10.11275 1.000 26.84367 327 LEU B C 1
ATOM 6254 O O . LEU B 1 302 ? 48.04849 19.31169 -9.58990 1.000 27.00522 327 LEU B O 1
ATOM 6259 N N . MET B 1 303 ? 49.54752 20.17357 -11.04288 1.000 24.92014 328 MET B N 1
ATOM 6260 C CA . MET B 1 303 ? 48.65925 21.27650 -11.40473 1.000 22.44207 328 MET B CA 1
ATOM 6261 C C . MET B 1 303 ? 47.42213 20.75632 -12.10839 1.000 28.88124 328 MET B C 1
ATOM 6262 O O . MET B 1 303 ? 46.32111 21.28479 -11.91191 1.000 25.26875 328 MET B O 1
ATOM 6267 N N . GLN B 1 304 ? 47.58197 19.72693 -12.94316 1.000 31.69879 329 GLN B N 1
ATOM 6268 C CA . GLN B 1 304 ? 46.40695 19.12378 -13.56786 1.000 30.21442 329 GLN B CA 1
ATOM 6269 C C . GLN B 1 304 ? 45.51082 18.48154 -12.51384 1.000 29.92620 329 GLN B C 1
ATOM 6270 O O . GLN B 1 304 ? 44.29542 18.68039 -12.52157 1.000 29.64201 329 GLN B O 1
ATOM 6276 N N . LYS B 1 305 ? 46.09708 17.76434 -11.55862 1.000 28.75244 330 LYS B N 1
ATOM 6277 C CA . LYS B 1 305 ? 45.28644 17.16622 -10.50241 1.000 33.60022 330 LYS B CA 1
ATOM 6278 C C . LYS B 1 305 ? 44.63137 18.23284 -9.62027 1.000 33.72510 330 LYS B C 1
ATOM 6279 O O . LYS B 1 305 ? 43.44053 18.13898 -9.30276 1.000 31.39227 330 LYS B O 1
ATOM 6285 N N . GLU B 1 306 ? 45.36882 19.27815 -9.24502 1.000 31.39159 331 GLU B N 1
ATOM 6286 C CA . GLU B 1 306 ? 44.84947 20.20216 -8.24058 1.000 30.99975 331 GLU B CA 1
ATOM 6287 C C . GLU B 1 306 ? 44.25848 21.48294 -8.80799 1.000 28.55314 331 GLU B C 1
ATOM 6288 O O . GLU B 1 306 ? 43.26102 21.98302 -8.27007 1.000 24.94665 331 GLU B O 1
ATOM 6294 N N . PHE B 1 307 ? 44.83927 22.03996 -9.86895 1.000 25.25613 332 PHE B N 1
ATOM 6295 C CA . PHE B 1 307 ? 44.39458 23.32734 -10.41326 1.000 25.38749 332 PHE B CA 1
ATOM 6296 C C . PHE B 1 307 ? 44.31070 23.26027 -11.93376 1.000 30.15531 332 PHE B C 1
ATOM 6297 O O . PHE B 1 307 ? 44.97740 24.02700 -12.64037 1.000 26.57583 332 PHE B O 1
ATOM 6305 N N . PRO B 1 308 ? 43.52499 22.32090 -12.47705 1.000 27.43780 333 PRO B N 1
ATOM 6306 C CA . PRO B 1 308 ? 43.36750 22.28005 -13.94079 1.000 29.26712 333 PRO B CA 1
ATOM 6307 C C . PRO B 1 308 ? 42.82058 23.57534 -14.49918 1.000 27.44021 333 PRO B C 1
ATOM 6308 O O . PRO B 1 308 ? 43.12598 23.93438 -15.64068 1.000 31.26131 333 PRO B O 1
ATOM 6312 N N . GLU B 1 309 ? 42.04331 24.31026 -13.70414 1.000 30.53088 334 GLU B N 1
ATOM 6313 C CA . GLU B 1 309 ? 41.42964 25.54981 -14.16518 1.000 26.64905 334 GLU B CA 1
ATOM 6314 C C . GLU B 1 309 ? 42.45729 26.61360 -14.51981 1.000 26.74032 334 GLU B C 1
ATOM 6315 O O . GLU B 1 309 ? 42.12944 27.54484 -15.25915 1.000 28.96072 334 GLU B O 1
ATOM 6321 N N . LEU B 1 310 ? 43.67763 26.52131 -13.98318 1.000 27.35548 335 LEU B N 1
ATOM 6322 C CA . LEU B 1 310 ? 44.72275 27.46323 -14.37958 1.000 26.67933 335 LEU B CA 1
ATOM 6323 C C . LEU B 1 310 ? 45.14254 27.24328 -15.82459 1.000 24.54450 335 LEU B C 1
ATOM 6324 O O . LEU B 1 310 ? 45.55171 28.19589 -16.50395 1.000 25.87932 335 LEU B O 1
ATOM 6329 N N . GLY B 1 311 ? 45.04555 26.00725 -16.30701 1.000 28.76651 336 GLY B N 1
ATOM 6330 C CA . GLY B 1 311 ? 45.56758 25.68693 -17.62575 1.000 25.95538 336 GLY B CA 1
ATOM 6331 C C . GLY B 1 311 ? 47.04194 26.00359 -17.73727 1.000 31.16522 336 GLY B C 1
ATOM 6332 O O . GLY B 1 311 ? 47.48923 26.52739 -18.76741 1.000 26.15093 336 GLY B O 1
ATOM 6333 N N . LEU B 1 312 ? 47.80471 25.73313 -16.67639 1.000 26.28763 337 LEU B N 1
ATOM 6334 C CA . LEU B 1 312 ? 49.23267 26.03716 -16.69253 1.000 29.05207 337 LEU B CA 1
ATOM 6335 C C . LEU B 1 312 ? 49.91322 25.31279 -17.84296 1.000 24.90965 337 LEU B C 1
ATOM 6336 O O . LEU B 1 312 ? 49.79969 24.09039 -17.98036 1.000 27.18305 337 LEU B O 1
ATOM 6341 N N . LEU B 1 313 ? 50.62308 26.06737 -18.67237 1.000 27.46488 338 LEU B N 1
ATOM 6342 C CA . LEU B 1 313 ? 51.25754 25.48195 -19.84403 1.000 25.88594 338 LEU B CA 1
ATOM 6343 C C . LEU B 1 313 ? 52.70084 25.10976 -19.53656 1.000 26.45470 338 LEU B C 1
ATOM 6344 O O . LEU B 1 313 ? 53.39493 25.79339 -18.77595 1.000 27.75356 338 LEU B O 1
ATOM 6349 N N . ARG B 1 314 ? 53.15471 24.02037 -20.15462 1.000 23.98376 339 ARG B N 1
ATOM 6350 C CA . ARG B 1 314 ? 54.56262 23.66655 -20.07059 1.000 26.76634 339 ARG B CA 1
ATOM 6351 C C . ARG B 1 314 ? 55.44864 24.86026 -20.41840 1.000 26.95201 339 ARG B C 1
ATOM 6352 O O . ARG B 1 314 ? 56.39939 25.16939 -19.69754 1.000 26.43061 339 ARG B O 1
ATOM 6360 N N . GLN B 1 315 ? 55.11287 25.58642 -21.48561 1.000 27.75775 340 GLN B N 1
ATOM 6361 C CA . GLN B 1 315 ? 55.95995 26.69762 -21.91418 1.000 28.98436 340 GLN B CA 1
ATOM 6362 C C . GLN B 1 315 ? 55.91089 27.89291 -20.96910 1.000 29.36077 340 GLN B C 1
ATOM 6363 O O . GLN B 1 315 ? 56.66605 28.85126 -21.17232 1.000 26.03595 340 GLN B O 1
ATOM 6369 N N . GLU B 1 316 ? 55.02994 27.88447 -19.96938 1.000 27.40857 341 GLU B N 1
ATOM 6370 C CA . GLU B 1 316 ? 55.02787 28.92943 -18.95942 1.000 23.58929 341 GLU B CA 1
ATOM 6371 C C . GLU B 1 316 ? 55.92425 28.57933 -17.77896 1.000 20.67866 341 GLU B C 1
ATOM 6372 O O . GLU B 1 316 ? 56.21764 29.45488 -16.95745 1.000 24.63972 341 GLU B O 1
ATOM 6378 N N . CYS B 1 317 ? 56.36143 27.33143 -17.67612 1.000 20.90527 342 CYS B N 1
ATOM 6379 C CA . CYS B 1 317 ? 57.18114 26.88761 -16.55761 1.000 24.27074 342 CYS B CA 1
ATOM 6380 C C . CYS B 1 317 ? 58.65801 26.93213 -16.93409 1.000 25.14473 342 CYS B C 1
ATOM 6381 O O . CYS B 1 317 ? 59.03185 26.71007 -18.08806 1.000 24.07779 342 CYS B O 1
ATOM 6384 N N . HIS B 1 318 ? 59.49663 27.22183 -15.94291 1.000 22.96315 343 HIS B N 1
ATOM 6385 C CA . HIS B 1 318 ? 60.92863 27.39460 -16.16604 1.000 21.73958 343 HIS B CA 1
ATOM 6386 C C . HIS B 1 318 ? 61.67337 26.68606 -15.04832 1.000 26.90967 343 HIS B C 1
ATOM 6387 O O . HIS B 1 318 ? 61.43729 26.96187 -13.86826 1.000 23.61109 343 HIS B O 1
ATOM 6394 N N . GLU B 1 319 ? 62.54333 25.75706 -15.41887 1.000 27.20448 344 GLU B N 1
ATOM 6395 C CA . GLU B 1 319 ? 63.34712 25.03579 -14.45275 1.000 27.06877 344 GLU B CA 1
ATOM 6396 C C . GLU B 1 319 ? 64.65011 25.79017 -14.23036 1.000 30.16288 344 GLU B C 1
ATOM 6397 O O . GLU B 1 319 ? 65.19605 26.39942 -15.15487 1.000 25.04389 344 GLU B O 1
ATOM 6403 N N . MET B 1 320 ? 65.12939 25.77277 -12.99243 1.000 27.54593 345 MET B N 1
ATOM 6404 C CA . MET B 1 320 ? 66.36209 26.47038 -12.64807 1.000 24.97571 345 MET B CA 1
ATOM 6405 C C . MET B 1 320 ? 66.78610 25.94524 -11.29000 1.000 24.52423 345 MET B C 1
ATOM 6406 O O . MET B 1 320 ? 66.04314 25.21334 -10.63407 1.000 23.09633 345 MET B O 1
ATOM 6411 N N . LYS B 1 321 ? 67.96818 26.37404 -10.85345 1.000 23.87188 346 LYS B N 1
ATOM 6412 C CA . LYS B 1 321 ? 68.39235 26.10231 -9.48994 1.000 25.69279 346 LYS B CA 1
ATOM 6413 C C . LYS B 1 321 ? 67.61953 26.98472 -8.51248 1.000 21.26177 346 LYS B C 1
ATOM 6414 O O . LYS B 1 321 ? 67.15434 28.07281 -8.85895 1.000 20.71196 346 LYS B O 1
ATOM 6420 N N . TRP B 1 322 ? 67.52159 26.51578 -7.26639 1.000 20.13456 347 TRP B N 1
ATOM 6421 C CA . TRP B 1 322 ? 66.68023 27.19085 -6.28312 1.000 20.27152 347 TRP B CA 1
ATOM 6422 C C . TRP B 1 322 ? 66.98399 28.68386 -6.19610 1.000 20.06280 347 TRP B C 1
ATOM 6423 O O . TRP B 1 322 ? 66.07361 29.51963 -6.23304 1.000 19.75746 347 TRP B O 1
ATOM 6434 N N . ALA B 1 323 ? 68.26216 29.04564 -6.11006 1.000 18.41888 348 ALA B N 1
ATOM 6435 C CA . ALA B 1 323 ? 68.59744 30.44505 -5.88583 1.000 21.19457 348 ALA B CA 1
ATOM 6436 C C . ALA B 1 323 ? 68.32218 31.30429 -7.11102 1.000 17.40554 348 ALA B C 1
ATOM 6437 O O . ALA B 1 323 ? 68.09606 32.51019 -6.97495 1.000 19.56630 348 ALA B O 1
ATOM 6439 N N . GLU B 1 324 ? 68.31003 30.70911 -8.30134 1.000 20.64403 349 GLU B N 1
ATOM 6440 C CA . GLU B 1 324 ? 67.96372 31.45867 -9.49989 1.000 21.21767 349 GLU B CA 1
ATOM 6441 C C . GLU B 1 324 ? 66.48736 31.84613 -9.53153 1.000 20.79635 349 GLU B C 1
ATOM 6442 O O . GLU B 1 324 ? 66.11745 32.76253 -10.27665 1.000 21.94896 349 GLU B O 1
ATOM 6448 N N . THR B 1 325 ? 65.63131 31.17615 -8.74932 1.000 20.42097 350 THR B N 1
ATOM 6449 C CA . THR B 1 325 ? 64.23137 31.60482 -8.70744 1.000 20.92492 350 THR B CA 1
ATOM 6450 C C . THR B 1 325 ? 64.11199 33.04156 -8.23384 1.000 20.98262 350 THR B C 1
ATOM 6451 O O . THR B 1 325 ? 63.17844 33.75428 -8.62922 1.000 20.35264 350 THR B O 1
ATOM 6455 N N . PHE B 1 326 ? 65.05925 33.50225 -7.41635 1.000 17.68019 351 PHE B N 1
ATOM 6456 C CA . PHE B 1 326 ? 65.00014 34.88158 -6.97922 1.000 18.66818 351 PHE B CA 1
ATOM 6457 C C . PHE B 1 326 ? 65.51821 35.84487 -8.03718 1.000 22.35021 351 PHE B C 1
ATOM 6458 O O . PHE B 1 326 ? 65.24558 37.04427 -7.94614 1.000 28.92000 351 PHE B O 1
ATOM 6466 N N . LEU B 1 327 ? 66.18671 35.35712 -9.07946 1.000 23.23490 352 LEU B N 1
ATOM 6467 C CA . LEU B 1 327 ? 66.26338 36.16519 -10.29156 1.000 20.99048 352 LEU B CA 1
ATOM 6468 C C . LEU B 1 327 ? 64.89355 36.22760 -10.9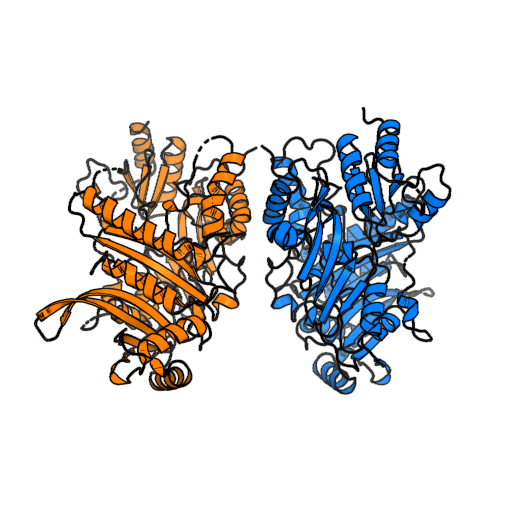6461 1.000 22.13618 352 LEU B C 1
ATOM 6469 O O . LEU B 1 327 ? 64.36069 37.31045 -11.22784 1.000 18.92602 352 LEU B O 1
ATOM 6474 N N . PHE B 1 328 ? 64.30391 35.06613 -11.22672 1.000 21.61342 353 PHE B N 1
ATOM 6475 C CA . PHE B 1 328 ? 63.05700 35.01525 -11.97553 1.000 21.75367 353 PHE B CA 1
ATOM 6476 C C . PHE B 1 328 ? 61.97272 35.83920 -11.29794 1.000 23.26910 353 PHE B C 1
ATOM 6477 O O . PHE B 1 328 ? 61.30431 36.65973 -11.93833 1.000 19.80040 353 PHE B O 1
ATOM 6485 N N . HIS B 1 329 ? 61.78900 35.64236 -9.99630 1.000 20.17799 354 HIS B N 1
ATOM 6486 C CA . HIS B 1 329 ? 60.71356 36.31947 -9.28535 1.000 20.67974 354 HIS B CA 1
ATOM 6487 C C . HIS B 1 329 ? 61.02899 37.77376 -8.99643 1.000 24.05988 354 HIS B C 1
ATOM 6488 O O . HIS B 1 329 ? 60.17736 38.47235 -8.44008 1.000 20.84869 354 HIS B O 1
ATOM 6495 N N . ASN B 1 330 ? 62.22170 38.25340 -9.36194 1.000 23.81027 355 ASN B N 1
ATOM 6496 C CA . ASN B 1 330 ? 62.50137 39.68168 -9.33642 1.000 23.18916 355 ASN B CA 1
ATOM 6497 C C . ASN B 1 330 ? 62.74275 40.25081 -10.73364 1.000 25.20159 355 ASN B C 1
ATOM 6498 O O . ASN B 1 330 ? 63.38983 41.29320 -10.88245 1.000 25.63782 355 ASN B O 1
ATOM 6503 N N . ASN B 1 331 ? 62.21326 39.58908 -11.75626 1.000 25.52741 356 ASN B N 1
ATOM 6504 C CA . ASN B 1 331 ? 62.20276 40.08427 -13.12878 1.000 28.48048 356 ASN B CA 1
ATOM 6505 C C . ASN B 1 331 ? 63.60796 40.21040 -13.70978 1.000 33.86761 356 ASN B C 1
ATOM 6506 O O . ASN B 1 331 ? 63.83155 40.99693 -14.63662 1.000 32.57226 356 ASN B O 1
ATOM 6511 N N . PHE B 1 332 ? 64.56338 39.45783 -13.16441 1.000 25.61472 357 PHE B N 1
ATOM 6512 C CA . PHE B 1 332 ? 65.87373 39.25812 -13.78742 1.000 31.51803 357 PHE B CA 1
ATOM 6513 C C . PHE B 1 332 ? 65.74003 38.02777 -14.67764 1.000 28.17548 357 PHE B C 1
ATOM 6514 O O . PHE B 1 332 ? 66.03588 36.89989 -14.27527 1.000 26.77554 357 PHE B O 1
ATOM 6522 N N . ARG B 1 333 ? 65.26347 38.23962 -15.89938 1.000 26.90274 358 ARG B N 1
ATOM 6523 C CA . ARG B 1 333 ? 64.96010 37.13681 -16.79854 1.000 32.34306 358 ARG B CA 1
ATOM 6524 C C . ARG B 1 333 ? 65.65327 37.31807 -18.14231 1.000 38.58064 358 ARG B C 1
ATOM 6525 O O . ARG B 1 333 ? 65.11085 36.93931 -19.18200 1.000 36.19692 358 ARG B O 1
ATOM 6533 N N . ASN B 1 334 ? 66.85016 37.89564 -18.13069 1.000 40.12462 359 ASN B N 1
ATOM 6534 C CA . ASN B 1 334 ? 67.59333 38.20353 -19.34756 1.000 41.05792 359 ASN B CA 1
ATOM 6535 C C . ASN B 1 334 ? 69.08285 37.91925 -19.15757 1.000 39.20013 359 ASN B C 1
ATOM 6536 O O . ASN B 1 334 ? 69.46944 36.83589 -18.70969 1.000 44.55264 359 ASN B O 1
ATOM 6541 N N . SER B 1 337 ? 70.95530 38.90562 -14.74631 1.000 35.80814 362 SER B N 1
ATOM 6542 C CA . SER B 1 337 ? 71.17807 37.58778 -15.31889 1.000 35.18950 362 SER B CA 1
ATOM 6543 C C . SER B 1 337 ? 72.04126 36.69869 -14.41296 1.000 30.05552 362 SER B C 1
ATOM 6544 O O . SER B 1 337 ? 71.67255 35.55468 -14.13888 1.000 34.53741 362 SER B O 1
ATOM 6547 N N . LEU B 1 338 ? 73.18620 37.19800 -13.95102 1.000 29.74221 363 LEU B N 1
ATOM 6548 C CA . LEU B 1 338 ? 73.98910 36.43147 -13.00296 1.000 32.87979 363 LEU B CA 1
ATOM 6549 C C . LEU B 1 338 ? 73.41342 36.54585 -11.59184 1.000 27.36726 363 LEU B C 1
ATOM 6550 O O . LEU B 1 338 ? 72.81806 37.56367 -11.21981 1.000 28.25899 363 LEU B O 1
ATOM 6552 N N . ASP B 1 339 ? 73.61522 35.48487 -10.80023 1.000 30.14447 364 ASP B N 1
ATOM 6553 C CA . ASP B 1 339 ? 73.21242 35.47671 -9.39179 1.000 28.54975 364 ASP B CA 1
ATOM 6554 C C . ASP B 1 339 ? 73.82502 36.63684 -8.60878 1.000 29.37503 364 ASP B C 1
ATOM 6555 O O . ASP B 1 339 ? 73.25883 37.04599 -7.59060 1.000 28.98558 364 ASP B O 1
ATOM 6560 N N . VAL B 1 340 ? 74.95897 37.17988 -9.07035 1.000 28.75344 365 VAL B N 1
ATOM 6561 C CA . VAL B 1 340 ? 75.62784 38.29703 -8.40287 1.000 32.30677 365 VAL B CA 1
ATOM 6562 C C . VAL B 1 340 ? 74.68920 39.47330 -8.17397 1.000 29.60862 365 VAL B C 1
ATOM 6563 O O . VAL B 1 340 ? 74.88596 40.25474 -7.23552 1.000 27.45927 365 VAL B O 1
ATOM 6567 N N . LEU B 1 341 ? 73.67401 39.64353 -9.02378 1.000 28.13137 366 LEU B N 1
ATOM 6568 C CA . LEU B 1 341 ? 72.79361 40.78632 -8.82738 1.000 30.17332 366 LEU B CA 1
ATOM 6569 C C . LEU B 1 341 ? 72.07001 40.73042 -7.49679 1.000 26.21974 366 LEU B C 1
ATOM 6570 O O . LEU B 1 341 ? 71.59929 41.76467 -7.02562 1.000 26.72279 366 LEU B O 1
ATOM 6575 N N . LEU B 1 342 ? 71.96094 39.55046 -6.88459 1.000 25.30289 367 LEU B N 1
ATOM 6576 C CA . LEU B 1 342 ? 71.38912 39.48363 -5.54777 1.000 28.56749 367 LEU B CA 1
ATOM 6577 C C . LEU B 1 342 ? 72.25663 40.18284 -4.51316 1.000 28.47241 367 LEU B C 1
ATOM 6578 O O . LEU B 1 342 ? 71.78730 40.42250 -3.39427 1.000 27.60244 367 LEU B O 1
ATOM 6583 N N . ASN B 1 343 ? 73.49885 40.51744 -4.85048 1.000 29.75249 368 ASN B N 1
ATOM 6584 C CA . ASN B 1 343 ? 74.34259 41.24828 -3.92155 1.000 35.79093 368 ASN B CA 1
ATOM 6585 C C . ASN B 1 343 ? 74.18546 42.75609 -4.04579 1.000 33.23238 368 ASN B C 1
ATOM 6586 O O . ASN B 1 343 ? 74.67554 43.48372 -3.17657 1.000 32.64369 368 ASN B O 1
ATOM 6591 N N . ARG B 1 344 ? 73.53973 43.23612 -5.10371 1.000 34.30309 369 ARG B N 1
ATOM 6592 C CA . ARG B 1 344 ? 73.29913 44.66493 -5.27914 1.000 38.90348 369 ARG B CA 1
ATOM 6593 C C . ARG B 1 344 ? 72.26072 45.09265 -4.26104 1.000 38.58403 369 ARG B C 1
ATOM 6594 O O . ARG B 1 344 ? 71.07881 44.78803 -4.41358 1.000 43.68811 369 ARG B O 1
ATOM 6602 N N . THR B 1 345 ? 72.69660 45.79057 -3.20804 1.000 43.36898 370 THR B N 1
ATOM 6603 C CA . THR B 1 345 ? 71.77093 46.15014 -2.13456 1.000 48.01967 370 THR B CA 1
ATOM 6604 C C . THR B 1 345 ? 70.78449 47.22409 -2.58115 1.000 53.58556 370 THR B C 1
ATOM 6605 O O . THR B 1 345 ? 69.63924 47.24871 -2.10820 1.000 50.53154 370 THR B O 1
ATOM 6609 N N . SER B 1 346 ? 71.20698 48.10333 -3.49069 1.000 56.48033 371 SER B N 1
ATOM 6610 C CA . SER B 1 346 ? 70.37063 49.18975 -3.99686 1.000 62.45189 371 SER B CA 1
ATOM 6611 C C . SER B 1 346 ? 69.46682 48.73015 -5.13959 1.000 57.91220 371 SER B C 1
ATOM 6612 O O . SER B 1 346 ? 69.94917 48.33348 -6.19954 1.000 54.15509 371 SER B O 1
ATOM 6615 N N . LYS B 1 349 ? 62.97126 53.54866 -3.88608 1.000 42.08602 374 LYS B N 1
ATOM 6616 C CA . LYS B 1 349 ? 62.48529 53.26454 -5.23562 1.000 46.61580 374 LYS B CA 1
ATOM 6617 C C . LYS B 1 349 ? 61.13736 53.95284 -5.50437 1.000 50.36115 374 LYS B C 1
ATOM 6618 O O . LYS B 1 349 ? 60.98731 54.67897 -6.49409 1.000 52.08276 374 LYS B O 1
ATOM 6624 N N . SER B 1 350 ? 60.16279 53.71808 -4.62245 1.000 40.72714 375 SER B N 1
ATOM 6625 C CA . SER B 1 350 ? 58.86687 54.38319 -4.69170 1.000 37.81048 375 SER B CA 1
ATOM 6626 C C . SER B 1 350 ? 58.27567 54.45186 -3.28903 1.000 38.27009 375 SER B C 1
ATOM 6627 O O . SER B 1 350 ? 58.84910 53.94288 -2.32331 1.000 35.06484 375 SER B O 1
ATOM 6630 N N . SER B 1 351 ? 57.11107 55.07884 -3.17758 1.000 35.85931 376 SER B N 1
ATOM 6631 C CA . SER B 1 351 ? 56.44292 55.23004 -1.89775 1.000 31.79253 376 SER B CA 1
ATOM 6632 C C . SER B 1 351 ? 55.11238 54.48627 -1.93657 1.000 34.11706 376 SER B C 1
ATOM 6633 O O . SER B 1 351 ? 54.52061 54.29884 -3.00196 1.000 31.11207 376 SER B O 1
ATOM 6636 N N . PHE B 1 352 ? 54.65696 54.01720 -0.77858 1.000 31.48212 377 PHE B N 1
ATOM 6637 C CA . PHE B 1 352 ? 53.50684 53.12147 -0.80122 1.000 28.25083 377 PHE B CA 1
ATOM 6638 C C . PHE B 1 352 ? 52.79474 53.15370 0.53783 1.000 28.69296 377 PHE B C 1
ATOM 6639 O O . PHE B 1 352 ? 53.33828 53.59661 1.55290 1.000 28.30184 377 PHE B O 1
ATOM 6647 N N . LYS B 1 353 ? 51.55750 52.68448 0.52004 1.000 27.35408 378 LYS B N 1
ATOM 6648 C CA . LYS B 1 353 ? 50.86460 52.31035 1.74141 1.000 27.16635 378 LYS B CA 1
ATOM 6649 C C . LYS B 1 353 ? 50.36232 50.89527 1.54041 1.000 22.79085 378 LYS B C 1
ATOM 6650 O O . LYS B 1 353 ? 49.79386 50.56962 0.48915 1.000 21.99473 378 LYS B O 1
ATOM 6656 N N . ALA B 1 354 ? 50.63065 50.04376 2.51117 1.000 25.55575 379 ALA B N 1
ATOM 6657 C CA . ALA B 1 354 ? 50.18227 48.67033 2.43315 1.000 23.04652 379 ALA B CA 1
ATOM 6658 C C . ALA B 1 354 ? 49.45370 48.31629 3.71836 1.000 22.25196 379 ALA B C 1
ATOM 6659 O O . ALA B 1 354 ? 49.77952 48.82556 4.79767 1.000 22.81486 379 ALA B O 1
ATOM 6661 N N . LYS B 1 355 ? 48.42481 47.48655 3.56957 1.000 24.94375 380 LYS B N 1
ATOM 6662 C CA . LYS B 1 355 ? 47.66368 46.91124 4.66506 1.000 24.19448 380 LYS B CA 1
ATOM 6663 C C . LYS B 1 355 ? 47.44398 45.45090 4.30854 1.000 23.34242 380 LYS B C 1
ATOM 6664 O O . LYS B 1 355 ? 47.73389 45.02019 3.18481 1.000 21.58619 380 LYS B O 1
ATOM 6670 N N . SER B 1 356 ? 46.94285 44.67077 5.25925 1.000 20.63735 381 SER B N 1
ATOM 6671 C CA . SER B 1 356 ? 46.89407 43.23737 5.00961 1.000 23.00651 381 SER B CA 1
ATOM 6672 C C . SER B 1 356 ? 45.97056 42.56544 6.00374 1.000 21.69454 381 SER B C 1
ATOM 6673 O O . SER B 1 356 ? 45.57109 43.15069 7.00930 1.000 21.22190 381 SER B O 1
ATOM 6676 N N . ASP B 1 357 ? 45.69260 41.29307 5.72025 1.000 21.57244 382 ASP B N 1
ATOM 6677 C CA . ASP B 1 357 ? 44.70594 40.51486 6.44417 1.000 23.62700 382 ASP B CA 1
ATOM 6678 C C . ASP B 1 357 ? 45.01205 39.03210 6.28608 1.000 20.03696 382 ASP B C 1
ATOM 6679 O O . ASP B 1 357 ? 45.61973 38.60345 5.30341 1.000 22.93153 382 ASP B O 1
ATOM 6684 N N . PHE B 1 358 ? 44.56958 38.25781 7.26128 1.000 19.61005 383 PHE B N 1
ATOM 6685 C CA . PHE B 1 358 ? 44.55334 36.81316 7.15628 1.000 20.38821 383 PHE B CA 1
ATOM 6686 C C . PHE B 1 358 ? 43.12640 36.35805 6.91747 1.000 24.15570 383 PHE B C 1
ATOM 6687 O O . PHE B 1 358 ? 42.19107 36.86852 7.54190 1.000 22.42500 383 PHE B O 1
ATOM 6695 N N . VAL B 1 359 ? 42.97567 35.38956 6.02137 1.000 21.40580 384 VAL B N 1
ATOM 6696 C CA . VAL B 1 359 ? 41.68101 34.84390 5.64800 1.000 23.24916 384 VAL B CA 1
ATOM 6697 C C . VAL B 1 359 ? 41.58972 33.42676 6.18906 1.000 24.73885 384 VAL B C 1
ATOM 6698 O O . VAL B 1 359 ? 42.48882 32.60576 5.96467 1.000 18.82243 384 VAL B O 1
ATOM 6702 N N . LYS B 1 360 ? 40.51766 33.15352 6.92649 1.000 21.29013 385 LYS B N 1
ATOM 6703 C CA . LYS B 1 360 ? 40.29469 31.86300 7.55631 1.000 23.49480 385 LYS B CA 1
ATOM 6704 C C . LYS B 1 360 ? 39.16304 31.07336 6.90470 1.000 22.94778 385 LYS B C 1
ATOM 6705 O O . LYS B 1 360 ? 39.00927 29.88039 7.18666 1.000 23.57991 385 LYS B O 1
ATOM 6711 N N . LYS B 1 361 ? 38.39604 31.69613 6.02025 1.000 21.06432 386 LYS B N 1
ATOM 6712 C CA . LYS B 1 361 ? 37.28947 31.06479 5.32606 1.000 20.86028 386 LYS B CA 1
ATOM 6713 C C . LYS B 1 361 ? 37.27794 31.63242 3.91444 1.000 20.25227 386 LYS B C 1
ATOM 6714 O O . LYS B 1 361 ? 37.43869 32.84695 3.74738 1.000 20.25642 386 LYS B O 1
ATOM 6720 N N . PRO B 1 362 ? 37.10036 30.80357 2.88821 1.000 20.74523 387 PRO B N 1
ATOM 6721 C CA . PRO B 1 362 ? 37.09869 31.33673 1.52090 1.000 21.36282 387 PRO B CA 1
ATOM 6722 C C . PRO B 1 362 ? 36.10595 32.48459 1.38200 1.000 25.56486 387 PRO B C 1
ATOM 6723 O O . PRO B 1 362 ? 34.97681 32.42163 1.87717 1.000 25.27372 387 PRO B O 1
ATOM 6727 N N . ILE B 1 363 ? 36.55995 33.56731 0.76147 1.000 22.10037 388 ILE B N 1
ATOM 6728 C CA . ILE B 1 363 ? 35.70079 34.71021 0.47474 1.000 24.63599 388 ILE B CA 1
ATOM 6729 C C . ILE B 1 363 ? 34.78965 34.36374 -0.70033 1.000 26.16884 388 ILE B C 1
ATOM 6730 O O . ILE B 1 363 ? 35.24730 33.82944 -1.71648 1.000 26.40250 388 ILE B O 1
ATOM 6735 N N . SER B 1 364 ? 33.49386 34.64874 -0.56401 1.000 25.21909 389 SER B N 1
ATOM 6736 C CA . SER B 1 364 ? 32.54372 34.24424 -1.59685 1.000 27.13531 389 SER B CA 1
ATOM 6737 C C . SER B 1 364 ? 32.85812 34.94371 -2.92360 1.000 24.59454 389 SER B C 1
ATOM 6738 O O . SER B 1 364 ? 33.35722 36.07489 -2.95730 1.000 23.49875 389 SER B O 1
ATOM 6741 N N . ASP B 1 365 ? 32.61581 34.22817 -4.02912 1.000 29.01824 390 ASP B N 1
ATOM 6742 C CA . ASP B 1 365 ? 33.03360 34.71479 -5.34688 1.000 27.82793 390 ASP B CA 1
ATOM 6743 C C . ASP B 1 365 ? 32.57513 36.14224 -5.59687 1.000 28.94571 390 ASP B C 1
ATOM 6744 O O . ASP B 1 365 ? 33.34081 36.96367 -6.11088 1.000 25.31281 390 ASP B O 1
ATOM 6749 N N . ASP B 1 366 ? 31.33190 36.46405 -5.21413 1.000 25.86892 391 ASP B N 1
ATOM 6750 C CA . ASP B 1 366 ? 30.78561 37.78941 -5.49464 1.000 26.05567 391 ASP B CA 1
ATOM 6751 C C . ASP B 1 366 ? 31.46830 38.85652 -4.65711 1.000 23.95058 391 ASP B C 1
ATOM 6752 O O . ASP B 1 366 ? 31.66964 39.98498 -5.11779 1.000 25.49929 391 ASP B O 1
ATOM 6757 N N . ILE B 1 367 ? 31.80309 38.53354 -3.41063 1.000 23.41105 392 ILE B N 1
ATOM 6758 C CA . ILE B 1 367 ? 32.51420 39.49895 -2.58569 1.000 23.38924 392 ILE B CA 1
ATOM 6759 C C . ILE B 1 367 ? 33.91918 39.69711 -3.12126 1.000 25.43428 392 ILE B C 1
ATOM 6760 O O . ILE B 1 367 ? 34.43742 40.81936 -3.17336 1.000 27.56358 392 ILE B O 1
ATOM 6765 N N . PHE B 1 368 ? 34.55942 38.60284 -3.50757 1.000 24.78989 393 PHE B N 1
ATOM 6766 C CA . PHE B 1 368 ? 35.88457 38.69176 -4.09309 1.000 25.19714 393 PHE B CA 1
ATOM 6767 C C . PHE B 1 368 ? 35.87246 39.56474 -5.34325 1.000 25.68239 393 PHE B C 1
ATOM 6768 O O . PHE B 1 368 ? 36.81197 40.33412 -5.57808 1.000 24.70259 393 PHE B O 1
ATOM 6776 N N . GLU B 1 369 ? 34.80751 39.47032 -6.15053 1.000 26.19330 394 GLU B N 1
ATOM 6777 C CA . GLU B 1 369 ? 34.69324 40.34402 -7.31626 1.000 27.45989 394 GLU B CA 1
ATOM 6778 C C . GLU B 1 369 ? 34.50584 41.79837 -6.90548 1.000 25.56822 394 GLU B C 1
ATOM 6779 O O . GLU B 1 369 ? 35.10399 42.69170 -7.51130 1.000 26.91052 394 GLU B O 1
ATOM 6785 N N . GLU B 1 370 ? 33.69469 42.05945 -5.87001 1.000 22.76282 395 GLU B N 1
ATOM 6786 C CA . GLU B 1 370 ? 33.50303 43.43563 -5.41406 1.000 28.64935 395 GLU B CA 1
ATOM 6787 C C . GLU B 1 370 ? 34.77778 44.01617 -4.80772 1.000 26.48432 395 GLU B C 1
ATOM 6788 O O . GLU B 1 370 ? 35.04276 45.21793 -4.94328 1.000 25.03115 395 GLU B O 1
ATOM 6794 N N . MET B 1 371 ? 35.56356 43.18568 -4.12083 1.000 26.03215 396 MET B N 1
ATOM 6795 C CA . MET B 1 371 ? 36.89083 43.60351 -3.68618 1.000 25.17502 396 MET B CA 1
ATOM 6796 C C . MET B 1 371 ? 37.74951 44.02535 -4.87564 1.000 22.15140 396 MET B C 1
ATOM 6797 O O . MET B 1 371 ? 38.34798 45.10294 -4.87980 1.000 25.62611 396 MET B O 1
ATOM 6802 N N . LEU B 1 372 ? 37.84874 43.16276 -5.88185 1.000 25.19062 397 LEU B N 1
ATOM 6803 C CA . LEU B 1 372 ? 38.57198 43.53249 -7.08975 1.000 23.58066 397 LEU B CA 1
ATOM 6804 C C . LEU B 1 372 ? 38.00621 44.79857 -7.71196 1.000 26.39432 397 LEU B C 1
ATOM 6805 O O . LEU B 1 372 ? 38.75489 45.58274 -8.30423 1.000 27.77046 397 LEU B O 1
ATOM 6810 N N . GLY B 1 373 ? 36.69028 45.01933 -7.58415 1.000 29.70938 398 GLY B N 1
ATOM 6811 C CA . GLY B 1 373 ? 36.09432 46.23986 -8.10476 1.000 26.67636 398 GLY B CA 1
ATOM 6812 C C . GLY B 1 373 ? 36.67184 47.49789 -7.49047 1.000 28.89204 398 GLY B C 1
ATOM 6813 O O . GLY B 1 373 ? 36.68704 48.55491 -8.13065 1.000 30.30786 398 GLY B O 1
ATOM 6814 N N . LYS B 1 374 ? 37.15310 47.41269 -6.24679 1.000 27.64689 399 LYS B N 1
ATOM 6815 C CA . LYS B 1 374 ? 37.77425 48.58128 -5.63339 1.000 27.64481 399 LYS B CA 1
ATOM 6816 C C . LYS B 1 374 ? 39.02276 49.01369 -6.38335 1.000 28.22126 399 LYS B C 1
ATOM 6817 O O . LYS B 1 374 ? 39.40740 50.18807 -6.30488 1.000 26.10361 399 LYS B O 1
ATOM 6823 N N . LEU B 1 375 ? 39.66457 48.09520 -7.11665 1.000 27.37982 400 LEU B N 1
ATOM 6824 C CA . LEU B 1 375 ? 40.86344 48.46781 -7.85898 1.000 27.87842 400 LEU B CA 1
ATOM 6825 C C . LEU B 1 375 ? 40.55247 49.41565 -9.01296 1.000 29.53937 400 LEU B C 1
ATOM 6826 O O . LEU B 1 375 ? 41.45164 50.12023 -9.48144 1.000 28.26453 400 LEU B O 1
ATOM 6831 N N . TYR B 1 376 ? 39.29666 49.46800 -9.45963 1.000 26.36650 401 TYR B N 1
ATOM 6832 C CA . TYR B 1 376 ? 38.93031 50.38768 -10.53573 1.000 34.63968 401 TYR B CA 1
ATOM 6833 C C . TYR B 1 376 ? 39.15212 51.83329 -10.13425 1.000 33.31397 401 TYR B C 1
ATOM 6834 O O . TYR B 1 376 ? 39.35081 52.68661 -11.00474 1.000 30.96371 401 TYR B O 1
ATOM 6843 N N . GLU B 1 377 ? 39.13413 52.11728 -8.83312 1.000 31.33079 402 GLU B N 1
ATOM 6844 C CA . GLU B 1 377 ? 39.37839 53.45360 -8.32107 1.000 31.49213 402 GLU B CA 1
ATOM 6845 C C . GLU B 1 377 ? 40.86206 53.75742 -8.17339 1.000 32.60592 402 GLU B C 1
ATOM 6846 O O . GLU B 1 377 ? 41.21197 54.87837 -7.78983 1.000 35.05220 402 GLU B O 1
ATOM 6852 N N . LYS B 1 378 ? 41.74285 52.79968 -8.48539 1.000 32.92498 403 LYS B N 1
ATOM 6853 C CA . LYS B 1 378 ? 43.18414 52.94816 -8.27502 1.000 31.29381 403 LYS B CA 1
ATOM 6854 C C . LYS B 1 378 ? 43.90409 52.15154 -9.36237 1.000 30.88247 403 LYS B C 1
ATOM 6855 O O . LYS B 1 378 ? 44.51384 51.10826 -9.10752 1.000 30.86439 403 LYS B O 1
ATOM 6861 N N . VAL B 1 379 ? 43.86592 52.69193 -10.58047 1.000 29.33084 404 VAL B N 1
ATOM 6862 C CA . VAL B 1 379 ? 44.27945 51.96165 -11.77607 1.000 27.19322 404 VAL B CA 1
ATOM 6863 C C . VAL B 1 379 ? 45.79187 52.00278 -11.92519 1.000 29.25091 404 VAL B C 1
ATOM 6864 O O . VAL B 1 379 ? 46.39866 53.07882 -11.96952 1.000 28.14599 404 VAL B O 1
ATOM 6868 N N . GLY B 1 380 ? 46.40248 50.82288 -12.05312 1.000 25.02756 405 GLY B N 1
ATOM 6869 C CA . GLY B 1 380 ? 47.81205 50.71324 -12.32605 1.000 27.54496 405 GLY B CA 1
ATOM 6870 C C . GLY B 1 380 ? 48.72795 50.79633 -11.12619 1.000 29.25428 405 GLY B C 1
ATOM 6871 O O . GLY B 1 380 ? 49.87600 50.35334 -11.22083 1.000 31.87443 405 GLY B O 1
ATOM 6872 N N . ASN B 1 381 ? 48.27295 51.34516 -9.99332 1.000 24.81482 406 ASN B N 1
ATOM 6873 C CA . ASN B 1 381 ? 49.17545 51.53829 -8.85997 1.000 29.16067 406 ASN B CA 1
ATOM 6874 C C . ASN B 1 381 ? 48.63704 50.94168 -7.55893 1.000 26.53539 406 ASN B C 1
ATOM 6875 O O . ASN B 1 381 ? 49.14250 51.25972 -6.47610 1.000 29.71655 406 ASN B O 1
ATOM 6880 N N . ALA B 1 382 ? 47.63964 50.07840 -7.62887 1.000 26.23307 407 ALA B N 1
ATOM 6881 C CA . ALA B 1 382 ? 47.18940 49.34456 -6.46023 1.000 24.95329 407 ALA B CA 1
ATOM 6882 C C . ALA B 1 382 ? 47.23299 47.85988 -6.77128 1.000 24.23999 407 ALA B C 1
ATOM 6883 O O . ALA B 1 382 ? 46.97250 47.44481 -7.90253 1.000 20.57946 407 ALA B O 1
ATOM 6885 N N . PHE B 1 383 ? 47.58392 47.06161 -5.76548 1.000 25.03679 408 PHE B N 1
ATOM 6886 C CA . PHE B 1 383 ? 47.76801 45.63465 -5.96179 1.000 23.75518 408 PHE B CA 1
ATOM 6887 C C . PHE B 1 383 ? 47.20432 44.87677 -4.77607 1.000 22.96914 408 PHE B C 1
ATOM 6888 O O . PHE B 1 383 ? 47.29863 45.33127 -3.62893 1.000 23.32089 408 PHE B O 1
ATOM 6896 N N . ILE B 1 384 ? 46.59213 43.73727 -5.06989 1.000 18.12503 409 ILE B N 1
ATOM 6897 C CA . ILE B 1 384 ? 46.16835 42.79726 -4.05048 1.000 22.02444 409 ILE B CA 1
ATOM 6898 C C . ILE B 1 384 ? 46.90910 41.49369 -4.30119 1.000 23.45756 409 ILE B C 1
ATOM 6899 O O . ILE B 1 384 ? 46.79650 40.89794 -5.38156 1.000 19.99204 409 ILE B O 1
ATOM 6904 N N . ASP B 1 385 ? 47.71380 41.08732 -3.32914 1.000 20.36383 410 ASP B N 1
ATOM 6905 C CA . ASP B 1 385 ? 48.48037 39.86139 -3.42508 1.000 21.30970 410 ASP B CA 1
ATOM 6906 C C . ASP B 1 385 ? 47.88147 38.82095 -2.49379 1.000 21.08681 410 ASP B C 1
ATOM 6907 O O . ASP B 1 385 ? 47.42937 39.14622 -1.39112 1.000 21.89848 410 ASP B O 1
ATOM 6912 N N . LEU B 1 386 ? 47.87590 37.57930 -2.95759 1.000 19.56181 411 LEU B N 1
ATOM 6913 C CA . LEU B 1 386 ? 47.41933 36.43824 -2.19196 1.000 23.05085 411 LEU B CA 1
ATOM 6914 C C . LEU B 1 386 ? 48.59157 35.50994 -1.92679 1.000 20.21721 411 LEU B C 1
ATOM 6915 O O . LEU B 1 386 ? 49.26334 35.07559 -2.86168 1.000 20.08143 411 LEU B O 1
ATOM 6920 N N . PHE B 1 387 ? 48.78726 35.15326 -0.67175 1.000 19.97475 412 PHE B N 1
ATOM 6921 C CA . PHE B 1 387 ? 49.84700 34.24235 -0.30382 1.000 19.94212 412 PHE B CA 1
ATOM 6922 C C . PHE B 1 387 ? 49.27151 33.04933 0.43860 1.000 18.36177 412 PHE B C 1
ATOM 6923 O O . PHE B 1 387 ? 48.60622 33.22969 1.46633 1.000 20.99620 412 PHE B O 1
ATOM 6931 N N . PRO B 1 388 ? 49.52898 31.82555 -0.00533 1.000 21.49863 413 PRO B N 1
ATOM 6932 C CA . PRO B 1 388 ? 48.90047 30.66712 0.63161 1.000 22.00423 413 PRO B CA 1
ATOM 6933 C C . PRO B 1 388 ? 49.63164 30.27818 1.90347 1.000 20.26406 413 PRO B C 1
ATOM 6934 O O . PRO B 1 388 ? 50.85041 30.38451 1.99996 1.000 20.09483 413 PRO B O 1
ATOM 6938 N N . LEU B 1 389 ? 48.87193 29.80751 2.88489 1.000 19.88835 414 LEU B N 1
ATOM 6939 C CA . LEU B 1 389 ? 49.51008 29.30554 4.09565 1.000 20.32436 414 LEU B CA 1
ATOM 6940 C C . LEU B 1 389 ? 49.38537 27.78685 4.11935 1.000 19.30146 414 LEU B C 1
ATOM 6941 O O . LEU B 1 389 ? 49.59129 27.13978 3.08703 1.000 19.87918 414 LEU B O 1
ATOM 6946 N N . GLY B 1 390 ? 49.07464 27.19982 5.27741 1.000 21.31122 415 GLY B N 1
ATOM 6947 C CA . GLY B 1 390 ? 48.98198 25.74990 5.28348 1.000 20.00456 415 GLY B CA 1
ATOM 6948 C C . GLY B 1 390 ? 50.34404 25.09073 5.14206 1.000 22.62420 415 GLY B C 1
ATOM 6949 O O . GLY B 1 390 ? 51.38800 25.69600 5.37284 1.000 20.61928 415 GLY B O 1
ATOM 6950 N N . GLY B 1 391 ? 50.31063 23.82249 4.73736 1.000 21.68160 416 GLY B N 1
ATOM 6951 C CA . GLY B 1 391 ? 51.52184 23.02296 4.67665 1.000 22.05646 416 GLY B CA 1
ATOM 6952 C C . GLY B 1 391 ? 52.16999 22.94351 6.04228 1.000 24.97487 416 GLY B C 1
ATOM 6953 O O . GLY B 1 391 ? 51.50927 22.71696 7.05798 1.000 21.83320 416 GLY B O 1
ATOM 6954 N N . LYS B 1 392 ? 53.48648 23.15514 6.06845 1.000 24.54025 417 LYS B N 1
ATOM 6955 C CA . LYS B 1 392 ? 54.23644 23.11790 7.32182 1.000 24.94979 417 LYS B CA 1
ATOM 6956 C C . LYS B 1 392 ? 53.72465 24.14956 8.31829 1.000 24.96898 417 LYS B C 1
ATOM 6957 O O . LYS B 1 392 ? 53.80781 23.93474 9.53651 1.000 22.60275 417 LYS B O 1
ATOM 6963 N N . MET B 1 393 ? 53.17941 25.26590 7.81907 1.000 21.75576 418 MET B N 1
ATOM 6964 C CA . MET B 1 393 ? 52.66414 26.30652 8.69981 1.000 22.41109 418 MET B CA 1
ATOM 6965 C C . MET B 1 393 ? 51.59254 25.76511 9.63744 1.000 24.12675 418 MET B C 1
ATOM 6966 O O . MET B 1 393 ? 51.50004 26.18823 10.79587 1.000 26.05191 418 MET B O 1
ATOM 6971 N N . ASN B 1 394 ? 50.79084 24.81318 9.16831 1.000 24.45531 419 ASN B N 1
ATOM 6972 C CA . ASN B 1 394 ? 49.74749 24.25463 10.02233 1.000 25.17289 419 ASN B CA 1
ATOM 6973 C C . ASN B 1 394 ? 50.31389 23.34566 11.09477 1.000 26.23475 419 ASN B C 1
ATOM 6974 O O . ASN B 1 394 ? 49.62359 23.06257 12.07702 1.000 25.21557 419 ASN B O 1
ATOM 6979 N N . GLU B 1 395 ? 51.53528 22.85007 10.91071 1.000 24.92416 420 GLU B N 1
ATOM 6980 C CA . GLU B 1 395 ? 52.10557 21.91912 11.86282 1.000 25.03262 420 GLU B CA 1
ATOM 6981 C C . GLU B 1 395 ? 52.91842 22.61822 12.93039 1.000 27.54435 420 GLU B C 1
ATOM 6982 O O . GLU B 1 395 ? 53.37834 21.96448 13.86696 1.000 29.81102 420 GLU B O 1
ATOM 6988 N N . ILE B 1 396 ? 53.10929 23.92258 12.80778 1.000 23.01072 421 ILE B N 1
ATOM 6989 C CA . ILE B 1 396 ? 53.87710 24.69030 13.77438 1.000 27.02654 421 ILE B CA 1
ATOM 6990 C C . ILE B 1 396 ? 52.90298 25.30775 14.76185 1.000 26.33196 421 ILE B C 1
ATOM 6991 O O . ILE B 1 396 ? 51.87767 25.88798 14.36946 1.000 24.57940 421 ILE B O 1
ATOM 6996 N N . SER B 1 397 ? 53.18082 25.10566 16.04471 1.000 21.41841 422 SER B N 1
ATOM 6997 C CA . SER B 1 397 ? 52.36398 25.67279 17.09795 1.000 22.59002 422 SER B CA 1
ATOM 6998 C C . SER B 1 397 ? 52.23076 27.18107 16.92309 1.000 22.35746 422 SER B C 1
ATOM 6999 O O . SER B 1 397 ? 53.16988 27.86514 16.50646 1.000 22.73297 422 SER B O 1
ATOM 7002 N N . GLU B 1 398 ? 51.06697 27.70840 17.29178 1.000 20.04159 423 GLU B N 1
ATOM 7003 C CA . GLU B 1 398 ? 50.88662 29.15429 17.25592 1.000 24.63356 423 GLU B CA 1
ATOM 7004 C C . GLU B 1 398 ? 51.71331 29.88309 18.30642 1.000 24.64871 423 GLU B C 1
ATOM 7005 O O . GLU B 1 398 ? 51.84104 31.10839 18.21318 1.000 22.53371 423 GLU B O 1
ATOM 7011 N N . SER B 1 399 ? 52.25439 29.18580 19.30977 1.000 21.78344 424 SER B N 1
ATOM 7012 C CA . SER B 1 399 ? 53.15722 29.81796 20.26858 1.000 24.42289 424 SER B CA 1
ATOM 7013 C C . SER B 1 399 ? 54.62371 29.45938 20.02547 1.000 21.54670 424 SER B C 1
ATOM 7014 O O . SER B 1 399 ? 55.48630 29.84587 20.82093 1.000 22.79167 424 SER B O 1
ATOM 7017 N N . ALA B 1 400 ? 54.92306 28.72997 18.94970 1.000 20.00170 425 ALA B N 1
ATOM 7018 C CA . ALA B 1 400 ? 56.30020 28.34622 18.66830 1.000 21.28308 425 ALA B CA 1
ATOM 7019 C C . ALA B 1 400 ? 57.18143 29.56990 18.47230 1.000 23.15440 425 ALA B C 1
ATOM 7020 O O . ALA B 1 400 ? 58.34375 29.57854 18.87681 1.000 18.79871 425 ALA B O 1
ATOM 7022 N N . THR B 1 401 ? 56.65459 30.59809 17.82929 1.000 21.85926 426 THR B N 1
ATOM 7023 C CA . THR B 1 401 ? 57.31725 31.88562 17.72085 1.000 20.14630 426 THR B CA 1
ATOM 7024 C C . THR B 1 401 ? 56.23000 32.91281 17.99672 1.000 20.24975 426 THR B C 1
ATOM 7025 O O . THR B 1 401 ? 55.05898 32.53235 18.16550 1.000 21.42942 426 THR B O 1
ATOM 7029 N N . PRO B 1 402 ? 56.56352 34.20235 18.11389 1.000 20.68578 427 PRO B N 1
ATOM 7030 C CA . PRO B 1 402 ? 55.50742 35.21067 18.28501 1.000 20.33657 427 PRO B CA 1
ATOM 7031 C C . PRO B 1 402 ? 54.50679 35.25258 17.14074 1.000 19.61166 427 PRO B C 1
ATOM 7032 O O . PRO B 1 402 ? 53.38692 35.72893 17.34715 1.000 20.20677 427 PRO B O 1
ATOM 7036 N N . PHE B 1 403 ? 54.86315 34.79588 15.94987 1.000 19.26891 428 PHE B N 1
ATOM 7037 C CA . PHE B 1 403 ? 53.89200 34.79644 14.85843 1.000 18.84647 428 PHE B CA 1
ATOM 7038 C C . PHE B 1 403 ? 52.82696 33.73825 15.13430 1.000 20.01647 428 PHE B C 1
ATOM 7039 O O . PHE B 1 403 ? 53.15013 32.54154 15.19836 1.000 19.53875 428 PHE B O 1
ATOM 7047 N N . PRO B 1 404 ? 51.54840 34.12501 15.31268 1.000 18.82516 429 PRO B N 1
ATOM 7048 C CA . PRO B 1 404 ? 50.54901 33.17486 15.81986 1.000 17.47386 429 PRO B CA 1
ATOM 7049 C C . PRO B 1 404 ? 49.67455 32.52836 14.76008 1.000 24.02610 429 PRO B C 1
ATOM 7050 O O . PRO B 1 404 ? 48.92424 31.59538 15.06531 1.000 22.43150 429 PRO B O 1
ATOM 7054 N N . TYR B 1 405 ? 49.72493 33.03245 13.52626 1.000 17.76364 430 TYR B N 1
ATOM 7055 C CA . TYR B 1 405 ? 48.66422 32.74572 12.56441 1.000 22.61277 430 TYR B CA 1
ATOM 7056 C C . TYR B 1 405 ? 49.04413 31.52752 11.73179 1.000 21.10600 430 TYR B C 1
ATOM 7057 O O . TYR B 1 405 ? 49.43439 31.60858 10.56711 1.000 24.10755 430 TYR B O 1
ATOM 7066 N N . ARG B 1 406 ? 48.93496 30.37561 12.39226 1.000 17.36931 431 ARG B N 1
ATOM 7067 C CA . ARG B 1 406 ? 49.19319 29.07366 11.80245 1.000 20.23989 431 ARG B CA 1
ATOM 7068 C C . ARG B 1 406 ? 47.87433 28.38663 11.45158 1.000 23.74729 431 ARG B C 1
ATOM 7069 O O . ARG B 1 406 ? 47.07383 28.95670 10.70915 1.000 21.16084 431 ARG B O 1
ATOM 7077 N N . ALA B 1 407 ? 47.63082 27.18918 11.99683 1.000 23.90914 432 ALA B N 1
ATOM 7078 C CA . ALA B 1 407 ? 46.47246 26.39149 11.60734 1.000 25.23864 432 ALA B CA 1
ATOM 7079 C C . ALA B 1 407 ? 45.19668 27.21583 11.69149 1.000 23.37976 432 ALA B C 1
ATOM 7080 O O . ALA B 1 407 ? 44.99998 28.00848 12.61833 1.000 22.31370 432 ALA B O 1
ATOM 7082 N N . GLY B 1 408 ? 44.33645 27.02972 10.70435 1.000 24.10569 433 GLY B N 1
ATOM 7083 C CA . GLY B 1 408 ? 43.12413 27.79502 10.58493 1.000 28.16926 433 GLY B CA 1
ATOM 7084 C C . GLY B 1 408 ? 43.24422 28.98949 9.66836 1.000 25.20511 433 GLY B C 1
ATOM 7085 O O . GLY B 1 408 ? 42.23052 29.58923 9.33085 1.000 21.17438 433 GLY B O 1
ATOM 7086 N N . ASN B 1 409 ? 44.44924 29.36613 9.27166 1.000 22.64563 434 ASN B N 1
ATOM 7087 C CA . ASN B 1 409 ? 44.62886 30.47677 8.35413 1.000 20.95986 434 ASN B CA 1
ATOM 7088 C C . ASN B 1 409 ? 44.83093 29.90780 6.96366 1.000 20.92592 434 ASN B C 1
ATOM 7089 O O . ASN B 1 409 ? 45.74262 29.10618 6.73953 1.000 21.15095 434 ASN B O 1
ATOM 7094 N N . LEU B 1 410 ? 43.96059 30.29021 6.04252 1.000 20.65112 435 LEU B N 1
ATOM 7095 C CA . LEU B 1 410 ? 44.08936 29.75954 4.69057 1.000 20.00372 435 LEU B CA 1
ATOM 7096 C C . LEU B 1 410 ? 45.13986 30.52368 3.91341 1.000 21.22308 435 LEU B C 1
ATOM 7097 O O . LEU B 1 410 ? 46.02802 29.93258 3.28774 1.000 21.24963 435 LEU B O 1
ATOM 7102 N N . TYR B 1 411 ? 45.06375 31.84205 3.95518 1.000 20.34037 436 TYR B N 1
ATOM 7103 C CA . TYR B 1 411 ? 46.00976 32.61559 3.18459 1.000 21.52640 436 TYR B CA 1
ATOM 7104 C C . TYR B 1 411 ? 46.07724 34.01010 3.76715 1.000 21.88762 436 TYR B C 1
ATOM 7105 O O . TYR B 1 411 ? 45.24530 34.41234 4.58055 1.000 18.79771 436 TYR B O 1
ATOM 7114 N N . ASN B 1 412 ? 47.10300 34.72570 3.35023 1.000 22.00960 437 ASN B N 1
ATOM 7115 C CA . ASN B 1 412 ? 47.28754 36.12225 3.67483 1.000 21.37849 437 ASN B CA 1
ATOM 7116 C C . ASN B 1 412 ? 46.94967 36.93662 2.43782 1.000 22.50262 437 ASN B C 1
ATOM 7117 O O . ASN B 1 412 ? 47.31179 36.56332 1.31619 1.000 21.29258 437 ASN B O 1
ATOM 7122 N N . ILE B 1 413 ? 46.25666 38.04572 2.63749 1.000 18.45546 438 ILE B N 1
ATOM 7123 C CA . ILE B 1 413 ? 45.92743 38.94433 1.54597 1.000 22.16104 438 ILE B CA 1
ATOM 7124 C C . ILE B 1 413 ? 46.55635 40.27961 1.87958 1.000 19.92822 438 ILE B C 1
ATOM 7125 O O . ILE B 1 413 ? 46.46112 40.75910 3.01586 1.000 21.74294 438 ILE B O 1
ATOM 7130 N N . HIS B 1 414 ? 47.23879 40.85039 0.89708 1.000 21.47506 439 HIS B N 1
ATOM 7131 C CA . HIS B 1 414 ? 48.09167 42.01218 1.07834 1.000 21.17009 439 HIS B CA 1
ATOM 7132 C C . HIS B 1 414 ? 47.59988 43.08680 0.11842 1.000 19.10948 439 HIS B C 1
ATOM 7133 O O . HIS B 1 414 ? 47.54478 42.85083 -1.09045 1.000 22.73208 439 HIS B O 1
ATOM 7140 N N . TYR B 1 415 ? 47.22000 44.24951 0.64504 1.000 21.16917 440 TYR B N 1
ATOM 7141 C CA . TYR B 1 415 ? 46.75494 45.35696 -0.18355 1.000 22.50320 440 TYR B CA 1
ATOM 7142 C C . TYR B 1 415 ? 47.84479 46.40802 -0.27668 1.000 23.79014 440 TYR B C 1
ATOM 7143 O O . TYR B 1 415 ? 48.40616 46.80130 0.74792 1.000 23.51317 440 TYR B O 1
ATOM 7152 N N . LEU B 1 416 ? 48.11537 46.90049 -1.48580 1.000 19.73020 441 LEU B N 1
ATOM 7153 C CA . LEU B 1 416 ? 49.14333 47.92565 -1.60300 1.000 22.99361 441 LEU B CA 1
ATOM 7154 C C . LEU B 1 416 ? 48.73775 48.96171 -2.63417 1.000 23.31148 441 LEU B C 1
ATOM 7155 O O . LEU B 1 416 ? 48.18805 48.62321 -3.68468 1.000 25.09483 441 LEU B O 1
ATOM 7160 N N . VAL B 1 417 ? 48.97575 50.22630 -2.29821 1.000 28.13963 442 VAL B N 1
ATOM 7161 C CA . VAL B 1 417 ? 48.90628 51.33523 -3.23884 1.000 25.56816 442 VAL B CA 1
ATOM 7162 C C . VAL B 1 417 ? 50.26128 52.02754 -3.21537 1.000 28.59019 442 VAL B C 1
ATOM 7163 O O . VAL B 1 417 ? 50.81661 52.28975 -2.13985 1.000 24.13902 442 VAL B O 1
ATOM 7167 N N . GLY B 1 418 ? 50.82622 52.24527 -4.40015 1.000 27.08592 443 GLY B N 1
ATOM 7168 C CA . GLY B 1 418 ? 52.11219 52.89448 -4.52574 1.000 27.44648 443 GLY B CA 1
ATOM 7169 C C . GLY B 1 418 ? 51.99676 54.15270 -5.35788 1.000 33.54704 443 GLY B C 1
ATOM 7170 O O . GLY B 1 418 ? 50.99917 54.35422 -6.06007 1.000 27.29866 443 GLY B O 1
ATOM 7171 N N . TRP B 1 419 ? 53.00536 55.01402 -5.26854 1.000 33.61612 444 TRP B N 1
ATOM 7172 C CA . TRP B 1 419 ? 53.03290 56.24932 -6.03452 1.000 39.26084 444 TRP B CA 1
ATOM 7173 C C . TRP B 1 419 ? 54.45532 56.78493 -6.04154 1.000 43.61703 444 TRP B C 1
ATOM 7174 O O . TRP B 1 419 ? 55.30341 56.37380 -5.23980 1.000 37.61408 444 TRP B O 1
ATOM 7185 N N . GLU B 1 420 ? 54.70898 57.68668 -6.98617 1.000 46.62523 445 GLU B N 1
ATOM 7186 C CA . GLU B 1 420 ? 55.96856 58.40591 -7.05062 1.000 46.67208 445 GLU B CA 1
ATOM 7187 C C . GLU B 1 420 ? 55.87983 59.60451 -6.11977 1.000 46.76474 445 GLU B C 1
ATOM 7188 O O . GLU B 1 420 ? 54.87100 60.31516 -6.10752 1.000 49.04839 445 GLU B O 1
ATOM 7194 N N . GLU B 1 421 ? 56.91872 59.80757 -5.32438 1.000 52.44223 446 GLU B N 1
ATOM 7195 C CA . GLU B 1 421 ? 56.97340 60.95130 -4.42141 1.000 56.74172 446 GLU B CA 1
ATOM 7196 C C . GLU B 1 421 ? 57.16252 62.21508 -5.24686 1.000 58.06321 446 GLU B C 1
ATOM 7197 O O . GLU B 1 421 ? 58.25800 62.48946 -5.73594 1.000 60.82326 446 GLU B O 1
ATOM 7203 N N . ASP B 1 422 ? 56.08542 62.98617 -5.41594 1.000 60.75065 447 ASP B N 1
ATOM 7204 C CA . ASP B 1 422 ? 56.13458 64.25537 -6.13426 1.000 61.89095 447 ASP B CA 1
ATOM 7205 C C . ASP B 1 422 ? 55.80259 65.43410 -5.22416 1.000 66.62261 447 ASP B C 1
ATOM 7206 O O . ASP B 1 422 ? 55.39601 66.49534 -5.71111 1.000 64.52640 447 ASP B O 1
ATOM 7211 N N . GLY B 1 423 ? 55.96797 65.26549 -3.90986 1.000 65.88476 448 GLY B N 1
ATOM 7212 C CA . GLY B 1 423 ? 55.72843 66.32905 -2.95267 1.000 62.50252 448 GLY B CA 1
ATOM 7213 C C . GLY B 1 423 ? 54.26815 66.55463 -2.61278 1.000 69.24095 448 GLY B C 1
ATOM 7214 O O . GLY B 1 423 ? 53.94090 66.93651 -1.48351 1.000 69.91016 448 GLY B O 1
ATOM 7215 N N . ASN B 1 424 ? 53.38052 66.32305 -3.58110 1.000 65.48642 449 ASN B N 1
ATOM 7216 C CA . ASN B 1 424 ? 51.95680 66.58413 -3.40356 1.000 64.82945 449 ASN B CA 1
ATOM 7217 C C . ASN B 1 424 ? 51.38414 65.74179 -2.26954 1.000 65.90857 449 ASN B C 1
ATOM 7218 O O . ASN B 1 424 ? 51.19205 64.53044 -2.42403 1.000 64.28020 449 ASN B O 1
ATOM 7223 N N . ILE B 1 425 ? 51.11731 66.37284 -1.12287 1.000 66.89046 450 ILE B N 1
ATOM 7224 C CA . ILE B 1 425 ? 50.54358 65.64773 0.00563 1.000 58.76262 450 ILE B CA 1
ATOM 7225 C C . ILE B 1 425 ? 49.07029 65.33460 -0.21340 1.000 61.89478 450 ILE B C 1
ATOM 7226 O O . ILE B 1 425 ? 48.52408 64.45962 0.46865 1.000 62.39716 450 ILE B O 1
ATOM 7228 N N . THR B 1 426 ? 48.40679 66.02201 -1.14765 1.000 64.24177 451 THR B N 1
ATOM 7229 C CA . THR B 1 426 ? 47.04531 65.63948 -1.51204 1.000 59.27097 451 THR B CA 1
ATOM 7230 C C . THR B 1 426 ? 47.03043 64.27548 -2.18901 1.000 58.70176 451 THR B C 1
ATOM 7231 O O . THR B 1 426 ? 46.09877 63.48464 -1.99105 1.000 56.30764 451 THR B O 1
ATOM 7235 N N . THR B 1 427 ? 48.06036 63.98615 -2.98991 1.000 58.87192 452 THR B N 1
ATOM 7236 C CA . THR B 1 427 ? 48.16903 62.68489 -3.64307 1.000 57.60674 452 THR B CA 1
ATOM 7237 C C . THR B 1 427 ? 48.32562 61.56657 -2.61589 1.000 51.22836 452 THR B C 1
ATOM 7238 O O . THR B 1 427 ? 47.64297 60.53624 -2.69063 1.000 47.76853 452 THR B O 1
ATOM 7242 N N . SER B 1 428 ? 49.21240 61.76552 -1.63793 1.000 51.48277 453 SER B N 1
ATOM 7243 C CA . SER B 1 428 ? 49.44374 60.76378 -0.60293 1.000 48.46179 453 SER B CA 1
ATOM 7244 C C . SER B 1 428 ? 48.16794 60.46782 0.17965 1.000 48.08570 453 SER B C 1
ATOM 7245 O O . SER B 1 428 ? 47.73086 59.31248 0.26502 1.000 43.41254 453 SER B O 1
ATOM 7248 N N . LYS B 1 429 ? 47.55569 61.50769 0.76200 1.000 47.26555 454 LYS B N 1
ATOM 7249 C CA . LYS B 1 429 ? 46.32311 61.32338 1.52893 1.000 46.50832 454 LYS B CA 1
ATOM 7250 C C . LYS B 1 429 ? 45.26477 60.57916 0.72077 1.000 39.46898 454 LYS B C 1
ATOM 7251 O O . LYS B 1 429 ? 44.54073 59.73544 1.25708 1.000 38.56206 454 LYS B O 1
ATOM 7257 N N . LYS B 1 430 ? 45.17332 60.86393 -0.57720 1.000 39.06780 455 LYS B N 1
ATOM 7258 C CA . LYS B 1 430 ? 44.17115 60.19886 -1.40329 1.000 43.10359 455 LYS B CA 1
ATOM 7259 C C . LYS B 1 430 ? 44.46614 58.70832 -1.54337 1.000 36.99935 455 LYS B C 1
ATOM 7260 O O . LYS B 1 430 ? 43.55271 57.87377 -1.49022 1.000 32.95522 455 LYS B O 1
ATOM 7266 N N . HIS B 1 431 ? 45.73432 58.35499 -1.73888 1.000 37.66606 456 HIS B N 1
ATOM 7267 C CA . HIS B 1 431 ? 46.08745 56.94602 -1.85371 1.000 36.85529 456 HIS B CA 1
ATOM 7268 C C . HIS B 1 431 ? 45.83699 56.21957 -0.53873 1.000 30.71504 456 HIS B C 1
ATOM 7269 O O . HIS B 1 431 ? 45.23181 55.14395 -0.51822 1.000 31.39382 456 HIS B O 1
ATOM 7276 N N . VAL B 1 432 ? 46.27102 56.81323 0.57133 1.000 31.57400 457 VAL B N 1
ATOM 7277 C CA . VAL B 1 432 ? 46.07508 56.19919 1.88182 1.000 33.74594 457 VAL B CA 1
ATOM 7278 C C . VAL B 1 432 ? 44.58705 56.08134 2.20301 1.000 37.27397 457 VAL B C 1
ATOM 7279 O O . VAL B 1 432 ? 44.12278 55.06896 2.74918 1.000 33.43202 457 VAL B O 1
ATOM 7283 N N . ASN B 1 433 ? 43.81270 57.10897 1.86752 1.000 33.65750 458 ASN B N 1
ATOM 7284 C CA . ASN B 1 433 ? 42.38241 57.02502 2.11714 1.000 35.52842 458 ASN B CA 1
ATOM 7285 C C . ASN B 1 433 ? 41.76902 55.86021 1.35529 1.000 31.26544 458 ASN B C 1
ATOM 7286 O O . ASN B 1 433 ? 40.97892 55.09081 1.91368 1.000 34.20720 458 ASN B O 1
ATOM 7291 N N . TRP B 1 434 ? 42.15052 55.69158 0.08728 1.000 31.03304 459 TRP B N 1
ATOM 7292 C CA . TRP B 1 434 ? 41.60899 54.59719 -0.70646 1.000 30.49861 459 TRP B CA 1
ATOM 7293 C C . TRP B 1 434 ? 41.90084 53.24973 -0.05921 1.000 29.54721 459 TRP B C 1
ATOM 7294 O O . TRP B 1 434 ? 41.01148 52.39715 0.06123 1.000 27.75678 459 TRP B O 1
ATOM 7305 N N . ILE B 1 435 ? 43.15237 53.02724 0.34793 1.000 30.61288 460 ILE B N 1
ATOM 7306 C CA . ILE B 1 435 ? 43.49516 51.69593 0.82217 1.000 27.14618 460 ILE B CA 1
ATOM 7307 C C . ILE B 1 435 ? 42.83251 51.43019 2.16887 1.000 23.83568 460 ILE B C 1
ATOM 7308 O O . ILE B 1 435 ? 42.39591 50.30699 2.43762 1.000 26.85984 460 ILE B O 1
ATOM 7313 N N . ARG B 1 436 ? 42.67240 52.45411 3.00527 1.000 24.55888 461 ARG B N 1
ATOM 7314 C CA . ARG B 1 436 ? 41.92789 52.24891 4.24396 1.000 27.12799 461 ARG B CA 1
ATOM 7315 C C . ARG B 1 436 ? 40.49035 51.82708 3.96420 1.000 28.68871 461 ARG B C 1
ATOM 7316 O O . ARG B 1 436 ? 39.96917 50.91801 4.61794 1.000 27.76593 461 ARG B O 1
ATOM 7324 N N . LYS B 1 437 ? 39.84642 52.44130 2.96552 1.000 27.97452 462 LYS B N 1
ATOM 7325 C CA . LYS B 1 437 ? 38.46150 52.08753 2.65599 1.000 30.01976 462 LYS B CA 1
ATOM 7326 C C . LYS B 1 437 ? 38.36557 50.66734 2.12225 1.000 27.27875 462 LYS B C 1
ATOM 7327 O O . LYS B 1 437 ? 37.40616 49.95098 2.42028 1.000 27.50978 462 LYS B O 1
ATOM 7333 N N . LEU B 1 438 ? 39.34717 50.24611 1.32370 1.000 29.11177 463 LEU B N 1
ATOM 7334 C CA . LEU B 1 438 ? 39.40663 48.85139 0.89835 1.000 25.65521 463 LEU B CA 1
ATOM 7335 C C . LEU B 1 438 ? 39.54098 47.92867 2.10506 1.000 24.65434 463 LEU B C 1
ATOM 7336 O O . LEU B 1 438 ? 38.84683 46.91258 2.21698 1.000 26.24037 463 LEU B O 1
ATOM 7341 N N . TYR B 1 439 ? 40.45362 48.27183 3.00821 1.000 25.97665 464 TYR B N 1
ATOM 7342 C CA . TYR B 1 439 ? 40.60510 47.55802 4.27360 1.000 25.90911 464 TYR B CA 1
ATOM 7343 C C . TYR B 1 439 ? 39.29319 47.51673 5.05554 1.000 24.22878 464 TYR B C 1
ATOM 7344 O O . TYR B 1 439 ? 38.87869 46.46331 5.56125 1.000 22.80008 464 TYR B O 1
ATOM 7353 N N . ASN B 1 440 ? 38.65130 48.67389 5.20641 1.000 26.09297 465 ASN B N 1
ATOM 7354 C CA . ASN B 1 440 ? 37.36941 48.71697 5.90243 1.000 28.27081 465 ASN B CA 1
ATOM 7355 C C . ASN B 1 440 ? 36.35383 47.83390 5.20641 1.000 25.44614 465 ASN B C 1
ATOM 7356 O O . ASN B 1 440 ? 35.59405 47.11866 5.86112 1.000 27.30578 465 ASN B O 1
ATOM 7361 N N . TYR B 1 441 ? 36.33735 47.86072 3.87377 1.000 24.25134 466 TYR B N 1
ATOM 7362 C CA . TYR B 1 441 ? 35.42485 46.99599 3.14100 1.000 25.99067 466 TYR B CA 1
ATOM 7363 C C . TYR B 1 441 ? 35.68416 45.52443 3.45358 1.000 24.85917 466 TYR B C 1
ATOM 7364 O O . TYR B 1 441 ? 34.75052 44.71560 3.50318 1.000 19.17409 466 TYR B O 1
ATOM 7373 N N . MET B 1 442 ? 36.95138 45.14544 3.63487 1.000 23.40543 467 MET B N 1
ATOM 7374 C CA . MET B 1 442 ? 37.27497 43.73484 3.81467 1.000 24.34997 467 MET B CA 1
ATOM 7375 C C . MET B 1 442 ? 36.93642 43.21595 5.19630 1.000 20.88942 467 MET B C 1
ATOM 7376 O O . MET B 1 442 ? 36.86315 41.99716 5.36548 1.000 21.55084 467 MET B O 1
ATOM 7381 N N . THR B 1 443 ? 36.77949 44.10721 6.17768 1.000 22.70498 468 THR B N 1
ATOM 7382 C CA . THR B 1 443 ? 36.58130 43.72609 7.58034 1.000 24.82342 468 THR B CA 1
ATOM 7383 C C . THR B 1 443 ? 35.71444 42.49278 7.79335 1.000 24.79572 468 THR B C 1
ATOM 7384 O O . THR B 1 443 ? 36.14520 41.59626 8.53260 1.000 25.97076 468 THR B O 1
ATOM 7388 N N . PRO B 1 444 ? 34.52186 42.36995 7.18979 1.000 24.79782 469 PRO B N 1
ATOM 7389 C CA . PRO B 1 444 ? 33.67785 41.20549 7.47995 1.000 22.80635 469 PRO B CA 1
ATOM 7390 C C . PRO B 1 444 ? 34.21443 39.89176 6.94267 1.000 25.27397 469 PRO B C 1
ATOM 7391 O O . PRO B 1 444 ? 33.73322 38.84164 7.37613 1.000 22.60229 469 PRO B O 1
ATOM 7395 N N . TYR B 1 445 ? 35.16613 39.90096 6.00487 1.000 27.64968 470 TYR B N 1
ATOM 7396 C CA . TYR B 1 445 ? 35.55845 38.69007 5.29225 1.000 23.59674 470 TYR B CA 1
ATOM 7397 C C . TYR B 1 445 ? 36.94563 38.20453 5.68158 1.000 28.01801 470 TYR B C 1
ATOM 7398 O O . TYR B 1 445 ? 37.41632 37.19763 5.13917 1.000 29.08386 470 TYR B O 1
ATOM 7407 N N . VAL B 1 446 ? 37.59602 38.87560 6.62489 1.000 25.52588 471 VAL B N 1
ATOM 7408 C CA . VAL B 1 446 ? 38.93719 38.49861 7.05632 1.000 23.68202 471 VAL B CA 1
ATOM 7409 C C . VAL B 1 446 ? 38.89849 38.18769 8.54659 1.000 24.78707 471 VAL B C 1
ATOM 7410 O O . VAL B 1 446 ? 37.83607 38.26003 9.17596 1.000 23.15356 471 VAL B O 1
ATOM 7414 N N . SER B 1 447 ? 40.04421 37.81691 9.11454 1.000 24.10907 472 SER B N 1
ATOM 7415 C CA . SER B 1 447 ? 40.12264 37.50938 10.53771 1.000 24.84798 472 SER B CA 1
ATOM 7416 C C . SER B 1 447 ? 39.54835 38.63327 11.38351 1.000 24.57891 472 SER B C 1
ATOM 7417 O O . SER B 1 447 ? 39.63065 39.81224 11.03156 1.000 23.21910 472 SER B O 1
ATOM 7420 N N . LYS B 1 448 ? 38.98430 38.25759 12.52788 1.000 25.21918 473 LYS B N 1
ATOM 7421 C CA . LYS B 1 448 ? 38.54210 39.23051 13.51021 1.000 26.91398 473 LYS B CA 1
ATOM 7422 C C . LYS B 1 448 ? 38.79539 38.68760 14.90996 1.000 26.08807 473 LYS B C 1
ATOM 7423 O O . LYS B 1 448 ? 38.91893 37.47556 15.12239 1.000 26.33782 473 LYS B O 1
ATOM 7429 N N . ASN B 1 449 ? 38.87161 39.60861 15.86324 1.000 29.25728 474 ASN B N 1
ATOM 7430 C CA . ASN B 1 449 ? 39.04805 39.28642 17.27630 1.000 32.85833 474 ASN B CA 1
ATOM 7431 C C . ASN B 1 449 ? 40.19310 38.29667 17.51784 1.000 28.74739 474 ASN B C 1
ATOM 7432 O O . ASN B 1 449 ? 39.97271 37.20077 18.03447 1.000 28.55315 474 ASN B O 1
ATOM 7437 N N . PRO B 1 450 ? 41.43629 38.66483 17.16411 1.000 26.74462 475 PRO B N 1
ATOM 7438 C CA . PRO B 1 450 ? 41.84768 39.95822 16.61584 1.000 24.74985 475 PRO B CA 1
ATOM 7439 C C . PRO B 1 450 ? 41.83034 39.97138 15.09657 1.000 23.86127 475 PRO B C 1
ATOM 7440 O O . PRO B 1 450 ? 41.74499 38.91918 14.47025 1.000 22.91947 475 PRO B O 1
ATOM 7444 N N . ARG B 1 451 ? 41.90351 41.15766 14.50637 1.000 24.74162 476 ARG B N 1
ATOM 7445 C CA . ARG B 1 451 ? 42.13216 41.25748 13.06997 1.000 24.94256 476 ARG B CA 1
ATOM 7446 C C . ARG B 1 451 ? 43.59569 40.92942 12.81791 1.000 20.20362 476 ARG B C 1
ATOM 7447 O O . ARG B 1 451 ? 44.46682 41.79108 12.94362 1.000 25.51007 476 ARG B O 1
ATOM 7455 N N . ALA B 1 452 ? 43.85709 39.67101 12.48603 1.000 22.83093 477 ALA B N 1
ATOM 7456 C CA . ALA B 1 452 ? 45.21110 39.14561 12.35167 1.000 21.83615 477 ALA B CA 1
ATOM 7457 C C . ALA B 1 452 ? 46.05602 39.97953 11.39314 1.000 22.38934 477 ALA B C 1
ATOM 7458 O O . ALA B 1 452 ? 45.67144 40.20277 10.24095 1.000 21.28048 477 ALA B O 1
ATOM 7460 N N . THR B 1 453 ? 47.22317 40.42892 11.86365 1.000 22.02365 478 THR B N 1
ATOM 7461 C CA . THR B 1 453 ? 48.10071 41.25112 11.03741 1.000 19.15202 478 THR B CA 1
ATOM 7462 C C . THR B 1 453 ? 49.52928 40.73122 11.10115 1.000 20.00130 478 THR B C 1
ATOM 7463 O O . THR B 1 453 ? 50.08761 40.53597 12.18957 1.000 20.24318 478 THR B O 1
ATOM 7467 N N . TYR B 1 454 ? 50.11309 40.52321 9.92765 1.000 22.43594 479 TYR B N 1
ATOM 7468 C CA . TYR B 1 454 ? 51.50624 40.11769 9.82462 1.000 20.39208 479 TYR B CA 1
ATOM 7469 C C . TYR B 1 454 ? 52.40447 41.28624 10.20817 1.000 18.77035 479 TYR B C 1
ATOM 7470 O O . TYR B 1 454 ? 52.34738 42.35415 9.58603 1.000 17.93912 479 TYR B O 1
ATOM 7479 N N . LEU B 1 455 ? 53.23326 41.07895 11.23455 1.000 18.30015 480 LEU B N 1
ATOM 7480 C CA . LEU B 1 455 ? 54.09549 42.14361 11.73723 1.000 21.27720 480 LEU B CA 1
ATOM 7481 C C . LEU B 1 455 ? 54.97820 42.72277 10.63851 1.000 19.48960 480 LEU B C 1
ATOM 7482 O O . LEU B 1 455 ? 55.22904 43.93512 10.60562 1.000 18.84777 480 LEU B O 1
ATOM 7487 N N . ASN B 1 456 ? 55.48161 41.87340 9.74334 1.000 18.47123 481 ASN B N 1
ATOM 7488 C CA . ASN B 1 456 ? 56.34643 42.39092 8.69524 1.000 19.31830 481 ASN B CA 1
ATOM 7489 C C . ASN B 1 456 ? 55.57482 43.20662 7.66994 1.000 21.01471 481 ASN B C 1
ATOM 7490 O O . ASN B 1 456 ? 56.20112 43.87024 6.84209 1.000 19.46236 481 ASN B O 1
ATOM 7495 N N . PHE B 1 457 ? 54.24342 43.14812 7.69153 1.000 18.98682 482 PHE B N 1
ATOM 7496 C CA . PHE B 1 457 ? 53.41282 44.13875 6.99914 1.000 20.48029 482 PHE B CA 1
ATOM 7497 C C . PHE B 1 457 ? 52.99676 45.22465 7.98341 1.000 19.77117 482 PHE B C 1
ATOM 7498 O O . PHE B 1 457 ? 51.81155 45.42537 8.25425 1.000 21.27253 482 PHE B O 1
ATOM 7506 N N . ARG B 1 458 ? 53.99623 45.89120 8.55683 1.000 20.08114 483 ARG B N 1
ATOM 7507 C CA . ARG B 1 458 ? 53.72341 46.81242 9.64991 1.000 21.29773 483 ARG B CA 1
ATOM 7508 C C . ARG B 1 458 ? 52.69801 47.85761 9.23422 1.000 23.13871 483 ARG B C 1
ATOM 7509 O O . ARG B 1 458 ? 52.75596 48.41648 8.13469 1.000 23.83162 483 ARG B O 1
ATOM 7517 N N . ASP B 1 459 ? 51.75966 48.12798 10.12926 1.000 21.16061 484 ASP B N 1
ATOM 7518 C CA . ASP B 1 459 ? 50.68254 49.05922 9.82298 1.000 26.37744 484 ASP B CA 1
ATOM 7519 C C . ASP B 1 459 ? 50.36603 49.82967 11.09026 1.000 22.47868 484 ASP B C 1
ATOM 7520 O O . ASP B 1 459 ? 49.78904 49.26313 12.01787 1.000 24.80539 484 ASP B O 1
ATOM 7525 N N . LEU B 1 460 ? 50.74253 51.11635 11.12945 1.000 24.14688 485 LEU B N 1
ATOM 7526 C CA . LEU B 1 460 ? 50.44561 51.93677 12.30151 1.000 25.81218 485 LEU B CA 1
ATOM 7527 C C . LEU B 1 460 ? 48.96022 52.20020 12.45096 1.000 26.37531 485 LEU B C 1
ATOM 7528 O O . LEU B 1 460 ? 48.51998 52.54051 13.55315 1.000 25.96371 485 LEU B O 1
ATOM 7533 N N . ASP B 1 461 ? 48.18336 52.04418 11.36990 1.000 25.90104 486 ASP B N 1
ATOM 7534 C CA . ASP B 1 461 ? 46.74107 52.27072 11.43373 1.000 27.68121 486 ASP B CA 1
ATOM 7535 C C . ASP B 1 461 ? 46.05435 51.33591 12.40754 1.000 26.55290 486 ASP B C 1
ATOM 7536 O O . ASP B 1 461 ? 44.96161 51.64803 12.87902 1.000 24.04306 486 ASP B O 1
ATOM 7541 N N . ILE B 1 462 ? 46.63805 50.16494 12.68043 1.000 26.47949 487 ILE B N 1
ATOM 7542 C CA . ILE B 1 462 ? 45.96414 49.20983 13.55304 1.000 23.79046 487 ILE B CA 1
ATOM 7543 C C . ILE B 1 462 ? 46.14798 49.56588 15.01219 1.000 21.37976 487 ILE B C 1
ATOM 7544 O O . ILE B 1 462 ? 45.56993 48.90794 15.88203 1.000 26.81341 487 ILE B O 1
ATOM 7549 N N . GLY B 1 463 ? 46.90823 50.60317 15.30430 1.000 24.76154 488 GLY B N 1
ATOM 7550 C CA . GLY B 1 463 ? 47.10301 51.05525 16.66786 1.000 24.36069 488 GLY B CA 1
ATOM 7551 C C . GLY B 1 463 ? 48.56730 51.35071 16.89649 1.000 26.39035 488 GLY B C 1
ATOM 7552 O O . GLY B 1 463 ? 49.45277 50.73611 16.29733 1.000 24.71016 488 GLY B O 1
ATOM 7553 N N . THR B 1 464 ? 48.82671 52.32387 17.76664 1.000 29.40055 489 THR B N 1
ATOM 7554 C CA . THR B 1 464 ? 50.16941 52.69720 18.16803 1.000 22.64093 489 THR B CA 1
ATOM 7555 C C . THR B 1 464 ? 50.16811 52.86223 19.68079 1.000 27.31931 489 THR B C 1
ATOM 7556 O O . THR B 1 464 ? 49.13783 52.70673 20.34164 1.000 28.78837 489 THR B O 1
ATOM 7560 N N . ASN B 1 465 ? 51.33502 53.15060 20.23511 1.000 25.94772 490 ASN B N 1
ATOM 7561 C CA . ASN B 1 465 ? 51.45098 53.27434 21.67519 1.000 29.67362 490 ASN B CA 1
ATOM 7562 C C . ASN B 1 465 ? 51.02852 54.66839 22.10915 1.000 35.39965 490 ASN B C 1
ATOM 7563 O O . ASN B 1 465 ? 51.01244 55.61068 21.31288 1.000 33.50050 490 ASN B O 1
ATOM 7568 N N . ASN B 1 466 ? 50.67814 54.79475 23.38743 1.000 34.70312 491 ASN B N 1
ATOM 7569 C CA . ASN B 1 466 ? 50.30596 56.10565 23.91524 1.000 43.09077 491 ASN B CA 1
ATOM 7570 C C . ASN B 1 466 ? 51.53699 56.78755 24.50079 1.000 42.79959 491 ASN B C 1
ATOM 7571 O O . ASN B 1 466 ? 52.59780 56.80888 23.87154 1.000 45.25715 491 ASN B O 1
ATOM 7576 N N . THR B 1 471 ? 49.55350 57.22288 31.57768 1.000 51.95859 496 THR B N 1
ATOM 7577 C CA . THR B 1 471 ? 51.00926 57.16019 31.50099 1.000 52.45567 496 THR B CA 1
ATOM 7578 C C . THR B 1 471 ? 51.50983 56.01684 32.37449 1.000 49.84048 496 THR B C 1
ATOM 7579 O O . THR B 1 471 ? 52.71803 55.85282 32.56095 1.000 52.87732 496 THR B O 1
ATOM 7581 N N . SER B 1 472 ? 50.56466 55.24422 32.91510 1.000 44.76827 497 SER B N 1
ATOM 7582 C CA . SER B 1 472 ? 50.87144 54.04891 33.69360 1.000 43.59767 497 SER B CA 1
ATOM 7583 C C . SER B 1 472 ? 51.15087 52.86293 32.77512 1.000 39.58074 497 SER B C 1
ATOM 7584 O O . SER B 1 472 ? 50.67059 52.80407 31.63762 1.000 34.91876 497 SER B O 1
ATOM 7587 N N . SER B 1 473 ? 51.92442 51.89829 33.28363 1.000 38.48682 498 SER B N 1
ATOM 7588 C CA . SER B 1 473 ? 52.23515 50.73516 32.45959 1.000 35.88362 498 SER B CA 1
ATOM 7589 C C . SER B 1 473 ? 50.97849 49.91318 32.16184 1.000 34.71658 498 SER B C 1
ATOM 7590 O O . SER B 1 473 ? 50.83931 49.36965 31.05651 1.000 31.77312 498 SER B O 1
ATOM 7593 N N . TYR B 1 474 ? 50.02740 49.85338 33.09773 1.000 33.98491 499 TYR B N 1
ATOM 7594 C CA . TYR B 1 474 ? 48.76311 49.18039 32.79926 1.000 32.87058 499 TYR B CA 1
ATOM 7595 C C . TYR B 1 474 ? 48.10637 49.77333 31.55979 1.000 31.07407 499 TYR B C 1
ATOM 7596 O O . TYR B 1 474 ? 47.73691 49.04558 30.62757 1.000 29.06860 499 TYR B O 1
ATOM 7605 N N . ASN B 1 475 ? 47.92824 51.09531 31.54556 1.000 29.03497 500 ASN B N 1
ATOM 7606 C CA . ASN B 1 475 ? 47.36142 51.75164 30.37155 1.000 33.24837 500 ASN B CA 1
ATOM 7607 C C . ASN B 1 475 ? 48.23284 51.53100 29.14347 1.000 29.07004 500 ASN B C 1
ATOM 7608 O O . ASN B 1 475 ? 47.72005 51.31655 28.04342 1.000 28.81233 500 ASN B O 1
ATOM 7613 N N . ASN B 1 476 ? 49.55312 51.60166 29.31484 1.000 31.17829 501 ASN B N 1
ATOM 7614 C CA . ASN B 1 476 ? 50.46612 51.36778 28.20154 1.000 31.35086 501 ASN B CA 1
ATOM 7615 C C . ASN B 1 476 ? 50.22321 50.00301 27.58134 1.000 30.39791 501 ASN B C 1
ATOM 7616 O O . ASN B 1 476 ? 50.07873 49.87740 26.35783 1.000 29.46228 501 ASN B O 1
ATOM 7621 N N . ILE B 1 477 ? 50.15950 48.96857 28.42562 1.000 27.37043 502 ILE B N 1
ATOM 7622 C CA . ILE B 1 477 ? 49.99812 47.60196 27.94863 1.000 27.22352 502 ILE B CA 1
ATOM 7623 C C . ILE B 1 477 ? 48.63690 47.42239 27.30668 1.000 27.44841 502 ILE B C 1
ATOM 7624 O O . ILE B 1 477 ? 48.51087 46.77159 26.25972 1.000 22.36422 502 ILE B O 1
ATOM 7629 N N . ALA B 1 478 ? 47.59048 47.97267 27.93792 1.000 26.25591 503 ALA B N 1
ATOM 7630 C CA . ALA B 1 478 ? 46.24812 47.84190 27.38653 1.000 26.57568 503 ALA B CA 1
ATOM 7631 C C . ALA B 1 478 ? 46.15014 48.52023 26.02727 1.000 24.52828 503 ALA B C 1
ATOM 7632 O O . ALA B 1 478 ? 45.60855 47.94496 25.07927 1.000 26.34895 503 ALA B O 1
ATOM 7634 N N . ARG B 1 479 ? 46.68975 49.73303 25.90043 1.000 27.10674 504 ARG B N 1
ATOM 7635 C CA . ARG B 1 479 ? 46.67889 50.39003 24.59675 1.000 29.16373 504 ARG B CA 1
ATOM 7636 C C . ARG B 1 479 ? 47.48395 49.58373 23.57405 1.000 27.83727 504 ARG B C 1
ATOM 7637 O O . ARG B 1 479 ? 47.02533 49.33974 22.45397 1.000 26.83899 504 ARG B O 1
ATOM 7645 N N . ALA B 1 480 ? 48.68489 49.14747 23.95389 1.000 23.76360 505 ALA B N 1
ATOM 7646 C CA . ALA B 1 480 ? 49.50837 48.36088 23.04305 1.000 24.66994 505 ALA B CA 1
ATOM 7647 C C . ALA B 1 480 ? 48.84867 47.03958 22.66934 1.000 25.07645 505 ALA B C 1
ATOM 7648 O O . ALA B 1 480 ? 49.09266 46.51625 21.57544 1.000 22.48611 505 ALA B O 1
ATOM 7650 N N . SER B 1 481 ? 48.00551 46.48270 23.54524 1.000 23.03330 506 SER B N 1
ATOM 7651 C CA . SER B 1 481 ? 47.34337 45.22962 23.19662 1.000 22.15442 506 SER B CA 1
ATOM 7652 C C . SER B 1 481 ? 46.47749 45.36136 21.95274 1.000 22.97391 506 SER B C 1
ATOM 7653 O O . SER B 1 481 ? 46.14196 44.34103 21.33641 1.000 25.00316 506 SER B O 1
ATOM 7656 N N . ILE B 1 482 ? 46.10994 46.58953 21.57272 1.000 22.37888 507 ILE B N 1
ATOM 7657 C CA . ILE B 1 482 ? 45.25295 46.78586 20.40642 1.000 21.50011 507 ILE B CA 1
ATOM 7658 C C . ILE B 1 482 ? 45.98826 46.37118 19.13714 1.000 23.24670 507 ILE B C 1
ATOM 7659 O O . ILE B 1 482 ? 45.49771 45.54706 18.35583 1.000 22.90214 507 ILE B O 1
ATOM 7664 N N . TRP B 1 483 ? 47.18700 46.92090 18.91737 1.000 22.71580 508 TRP B N 1
ATOM 7665 C CA . TRP B 1 483 ? 47.99214 46.43413 17.80149 1.000 24.58835 508 TRP B CA 1
ATOM 7666 C C . TRP B 1 483 ? 48.69960 45.13023 18.15564 1.000 22.12560 508 TRP B C 1
ATOM 7667 O O . TRP B 1 483 ? 48.97753 44.31505 17.27026 1.000 22.06823 508 TRP B O 1
ATOM 7678 N N . GLY B 1 484 ? 48.98282 44.92448 19.44114 1.000 20.32013 509 GLY B N 1
ATOM 7679 C CA . GLY B 1 484 ? 49.73746 43.75879 19.85446 1.000 19.25491 509 GLY B CA 1
ATOM 7680 C C . GLY B 1 484 ? 49.01322 42.45540 19.60484 1.000 19.75256 509 GLY B C 1
ATOM 7681 O O . GLY B 1 484 ? 49.61725 41.48651 19.14022 1.000 19.04983 509 GLY B O 1
ATOM 7682 N N . THR B 1 485 ? 47.71292 42.39123 19.92850 1.000 18.23305 510 THR B N 1
ATOM 7683 C CA . THR B 1 485 ? 47.01682 41.14182 19.67096 1.000 15.98894 510 THR B CA 1
ATOM 7684 C C . THR B 1 485 ? 46.71528 40.96261 18.19912 1.000 18.67757 510 THR B C 1
ATOM 7685 O O . THR B 1 485 ? 46.41649 39.84500 17.77989 1.000 18.44761 510 THR B O 1
ATOM 7689 N N . LYS B 1 486 ? 46.74744 42.03940 17.41540 1.000 21.43818 511 LYS B N 1
ATOM 7690 C CA . LYS B 1 486 ? 46.62112 41.88495 15.96888 1.000 20.28737 511 LYS B CA 1
ATOM 7691 C C . LYS B 1 486 ? 47.88239 41.25790 15.36546 1.000 19.85366 511 LYS B C 1
ATOM 7692 O O . LYS B 1 486 ? 47.78956 40.37378 14.50684 1.000 20.10246 511 LYS B O 1
ATOM 7698 N N . TYR B 1 487 ? 49.06768 41.68842 15.80610 1.000 16.98256 512 TYR B N 1
ATOM 7699 C CA . TYR B 1 487 ? 50.30547 41.08343 15.29319 1.000 17.25705 512 TYR B CA 1
ATOM 7700 C C . TYR B 1 487 ? 50.55327 39.69749 15.87479 1.000 20.29037 512 TYR B C 1
ATOM 7701 O O . TYR B 1 487 ? 51.05984 38.80406 15.17941 1.000 22.31779 512 TYR B O 1
ATOM 7710 N N . PHE B 1 488 ? 50.24302 39.50809 17.15831 1.000 19.40992 513 PHE B N 1
ATOM 7711 C CA . PHE B 1 488 ? 50.74481 38.36575 17.91084 1.000 20.27967 513 PHE B CA 1
ATOM 7712 C C . PHE B 1 488 ? 49.67358 37.49520 18.54156 1.000 18.96678 513 PHE B C 1
ATOM 7713 O O . PHE B 1 488 ? 50.01233 36.46145 19.13787 1.000 18.77725 513 PHE B O 1
ATOM 7721 N N . LYS B 1 489 ? 48.40223 37.87217 18.41660 1.000 18.11184 514 LYS B N 1
ATOM 7722 C CA . LYS B 1 489 ? 47.31611 37.21178 19.12406 1.000 20.01928 514 LYS B CA 1
ATOM 7723 C C . LYS B 1 489 ? 47.68928 37.02701 20.58812 1.000 18.98060 514 LYS B C 1
ATOM 7724 O O . LYS B 1 489 ? 48.04120 38.00022 21.26588 1.000 22.22414 514 LYS B O 1
ATOM 7730 N N . ASP B 1 490 ? 47.64561 35.78615 21.07364 1.000 17.45705 515 ASP B N 1
ATOM 7731 C CA . ASP B 1 490 ? 47.90395 35.50766 22.48078 1.000 22.85564 515 ASP B CA 1
ATOM 7732 C C . ASP B 1 490 ? 49.37915 35.54573 22.82954 1.000 24.78020 515 ASP B C 1
ATOM 7733 O O . ASP B 1 490 ? 49.72344 35.48184 24.01786 1.000 23.53204 515 ASP B O 1
ATOM 7738 N N . ASN B 1 491 ? 50.25610 35.60535 21.83063 1.000 21.38374 516 ASN B N 1
ATOM 7739 C CA . ASN B 1 491 ? 51.67405 35.71808 22.12770 1.000 21.59540 516 ASN B CA 1
ATOM 7740 C C . ASN B 1 491 ? 52.02325 37.09681 22.65654 1.000 20.07946 516 ASN B C 1
ATOM 7741 O O . ASN B 1 491 ? 53.11368 37.27765 23.20988 1.000 20.89542 516 ASN B O 1
ATOM 7746 N N . PHE B 1 492 ? 51.10505 38.05908 22.52213 1.000 19.65932 517 PHE B N 1
ATOM 7747 C CA . PHE B 1 492 ? 51.32661 39.39081 23.07273 1.000 18.45674 517 PHE B CA 1
ATOM 7748 C C . PHE B 1 492 ? 51.68349 39.33906 24.56057 1.000 19.13099 517 PHE B C 1
ATOM 7749 O O . PHE B 1 492 ? 52.58877 40.05209 25.01230 1.000 21.61759 517 PHE B O 1
ATOM 7757 N N . TYR B 1 493 ? 50.99857 38.48963 25.33568 1.000 19.74284 518 TYR B N 1
ATOM 7758 C CA . TYR B 1 493 ? 51.15970 38.56104 26.78656 1.000 20.47085 518 TYR B CA 1
ATOM 7759 C C . TYR B 1 493 ? 52.52527 38.05407 27.20851 1.000 18.71270 518 TYR B C 1
ATOM 7760 O O . TYR B 1 493 ? 53.15995 38.64458 28.08514 1.000 20.38941 518 TYR B O 1
ATOM 7769 N N . LYS B 1 494 ? 53.01541 36.99171 26.56560 1.000 21.44428 519 LYS B N 1
ATOM 7770 C CA . LYS B 1 494 ? 54.38519 36.55768 26.81838 1.000 20.13422 519 LYS B CA 1
ATOM 7771 C C . LYS B 1 494 ? 55.38842 37.61554 26.36588 1.000 21.15807 519 LYS B C 1
ATOM 7772 O O . LYS B 1 494 ? 56.39376 37.85239 27.04309 1.000 23.13496 519 LYS B O 1
ATOM 7778 N N . LEU B 1 495 ? 55.12457 38.28742 25.23735 1.000 19.09819 520 LEU B N 1
ATOM 7779 C CA . LEU B 1 495 ? 56.02175 39.36147 24.80778 1.000 20.40446 520 LEU B CA 1
ATOM 7780 C C . LEU B 1 495 ? 56.12089 40.46497 25.86272 1.000 18.10126 520 LEU B C 1
ATOM 7781 O O . LEU B 1 495 ? 57.20953 40.98282 26.12205 1.000 21.87891 520 LEU B O 1
ATOM 7786 N N . VAL B 1 496 ? 54.99306 40.84742 26.46312 1.000 19.39139 521 VAL B N 1
ATOM 7787 C CA . VAL B 1 496 ? 55.00343 41.84528 27.53325 1.000 19.58003 521 VAL B CA 1
ATOM 7788 C C . VAL B 1 496 ? 55.87623 41.36870 28.68740 1.000 20.90288 521 VAL B C 1
ATOM 7789 O O . VAL B 1 496 ? 56.69055 42.12753 29.22788 1.000 21.80979 521 VAL B O 1
ATOM 7793 N N . TYR B 1 497 ? 55.71443 40.10075 29.08096 1.000 20.98792 522 TYR B N 1
ATOM 7794 C CA . TYR B 1 497 ? 56.56212 39.53539 30.11883 1.000 22.20867 522 TYR B CA 1
ATOM 7795 C C . TYR B 1 497 ? 58.02931 39.64519 29.73225 1.000 25.85538 522 TYR B C 1
ATOM 7796 O O . TYR B 1 497 ? 58.85787 40.07059 30.53956 1.000 22.95249 522 TYR B O 1
ATOM 7805 N N . VAL B 1 498 ? 58.37176 39.25225 28.49740 1.000 21.78062 523 VAL B N 1
ATOM 7806 C CA . VAL B 1 498 ? 59.77653 39.26585 28.09642 1.000 23.02617 523 VAL B CA 1
ATOM 7807 C C . VAL B 1 498 ? 60.30588 40.68967 28.13947 1.000 24.89275 523 VAL B C 1
ATOM 7808 O O . VAL B 1 498 ? 61.38290 40.95010 28.68767 1.000 23.32184 523 VAL B O 1
ATOM 7812 N N . LYS B 1 499 ? 59.53440 41.63628 27.58373 1.000 21.33118 524 LYS B N 1
ATOM 7813 C CA . LYS B 1 499 ? 59.93162 43.04093 27.60933 1.000 23.66397 524 LYS B CA 1
ATOM 7814 C C . LYS B 1 499 ? 60.16242 43.51922 29.03629 1.000 25.04487 524 LYS B C 1
ATOM 7815 O O . LYS B 1 499 ? 61.17148 44.18363 29.32672 1.000 25.07947 524 LYS B O 1
ATOM 7821 N N . THR B 1 500 ? 59.24139 43.16126 29.93910 1.000 22.24883 525 THR B N 1
ATOM 7822 C CA . THR B 1 500 ? 59.36794 43.49743 31.34898 1.000 23.73134 525 THR B CA 1
ATOM 7823 C C . THR B 1 500 ? 60.68788 42.99615 31.92702 1.000 27.58256 525 THR B C 1
ATOM 7824 O O . THR B 1 500 ? 61.35361 43.71404 32.68217 1.000 26.65446 525 THR B O 1
ATOM 7828 N N . ILE B 1 501 ? 61.08631 41.77279 31.58087 1.000 22.13482 526 ILE B N 1
ATOM 7829 C CA . ILE B 1 501 ? 62.32942 41.22018 32.11508 1.000 23.99818 526 ILE B CA 1
ATOM 7830 C C . ILE B 1 501 ? 63.53241 41.84428 31.42323 1.000 28.07138 526 ILE B C 1
ATOM 7831 O O . ILE B 1 501 ? 64.51818 42.23060 32.06605 1.000 27.20361 526 ILE B O 1
ATOM 7836 N N . VAL B 1 502 ? 63.45038 41.98361 30.10841 1.000 21.18604 527 VAL B N 1
ATOM 7837 C CA . VAL B 1 502 ? 64.61760 42.27391 29.29071 1.000 26.06465 527 VAL B CA 1
ATOM 7838 C C . VAL B 1 502 ? 64.88444 43.77697 29.13690 1.000 25.07762 527 VAL B C 1
ATOM 7839 O O . VAL B 1 502 ? 66.02909 44.18927 28.92783 1.000 22.18093 527 VAL B O 1
ATOM 7843 N N . ASP B 1 503 ? 63.85750 44.61646 29.25206 1.000 23.30123 528 ASP B N 1
ATOM 7844 C CA . ASP B 1 503 ? 64.00897 46.06109 29.07410 1.000 22.83347 528 ASP B CA 1
ATOM 7845 C C . ASP B 1 503 ? 62.96959 46.75425 29.94489 1.000 26.17536 528 ASP B C 1
ATOM 7846 O O . ASP B 1 503 ? 62.03028 47.38682 29.44645 1.000 22.56974 528 ASP B O 1
ATOM 7851 N N . PRO B 1 504 ? 63.09278 46.62741 31.27098 1.000 22.83408 529 PRO B N 1
ATOM 7852 C CA . PRO B 1 504 ? 62.05210 47.19382 32.14936 1.000 23.62561 529 PRO B CA 1
ATOM 7853 C C . PRO B 1 504 ? 61.98122 48.70865 32.08963 1.000 27.54328 529 PRO B C 1
ATOM 7854 O O . PRO B 1 504 ? 60.89363 49.27164 32.26545 1.000 25.31473 529 PRO B O 1
ATOM 7858 N N . THR B 1 505 ? 63.09321 49.39477 31.83307 1.000 22.07341 530 THR B N 1
ATOM 7859 C CA . THR B 1 505 ? 63.03192 50.84310 31.67526 1.000 25.34820 530 THR B CA 1
ATOM 7860 C C . THR B 1 505 ? 62.56033 51.27340 30.29606 1.000 23.59671 530 THR B C 1
ATOM 7861 O O . THR B 1 505 ? 62.55733 52.47500 30.01553 1.000 29.81473 530 THR B O 1
ATOM 7865 N N . ASN B 1 506 ? 62.21510 50.32975 29.42397 1.000 22.37764 531 ASN B N 1
ATOM 7866 C CA . ASN B 1 506 ? 61.63591 50.62421 28.11399 1.000 25.23449 531 ASN B CA 1
ATOM 7867 C C . ASN B 1 506 ? 62.53979 51.52945 27.27817 1.000 26.26374 531 ASN B C 1
ATOM 7868 O O . ASN B 1 506 ? 62.08536 52.48887 26.64633 1.000 26.62324 531 ASN B O 1
ATOM 7873 N N . PHE B 1 507 ? 63.83467 51.20095 27.25321 1.000 23.62154 532 PHE B N 1
ATOM 7874 C CA . PHE B 1 507 ? 64.76476 51.96272 26.42673 1.000 27.97803 532 PHE B CA 1
ATOM 7875 C C . PHE B 1 507 ? 64.51606 51.70824 24.94228 1.000 23.04201 532 PHE B C 1
ATOM 7876 O O . PHE B 1 507 ? 64.47318 52.64370 24.14399 1.000 23.96645 532 PHE B O 1
ATOM 7884 N N . PHE B 1 508 ? 64.36200 50.44956 24.55114 1.000 24.03443 533 PHE B N 1
ATOM 7885 C CA . PHE B 1 508 ? 64.09068 50.11118 23.14973 1.000 23.65246 533 PHE B CA 1
ATOM 7886 C C . PHE B 1 508 ? 62.59799 50.25726 22.89393 1.000 24.69994 533 PHE B C 1
ATOM 7887 O O . PHE B 1 508 ? 61.79913 49.40236 23.28543 1.000 23.85929 533 PHE B O 1
ATOM 7895 N N . ARG B 1 509 ? 62.20702 51.34316 22.24117 1.000 22.97531 534 ARG B N 1
ATOM 7896 C CA . ARG B 1 509 ? 60.79503 51.56074 21.97268 1.000 24.45222 534 ARG B CA 1
ATOM 7897 C C . ARG B 1 509 ? 60.61872 52.21493 20.61529 1.000 23.73348 534 ARG B C 1
ATOM 7898 O O . ARG B 1 509 ? 61.55153 52.78140 20.04066 1.000 23.60971 534 ARG B O 1
ATOM 7906 N N . ASN B 1 510 ? 59.39650 52.13615 20.11910 1.000 21.65926 535 ASN B N 1
ATOM 7907 C CA . ASN B 1 510 ? 58.98297 52.85527 18.92833 1.000 20.62062 535 ASN B CA 1
ATOM 7908 C C . ASN B 1 510 ? 57.46342 52.98534 18.99613 1.000 24.00792 535 ASN B C 1
ATOM 7909 O O . ASN B 1 510 ? 56.85552 52.75865 20.04903 1.000 23.00813 535 ASN B O 1
ATOM 7914 N N . GLU B 1 511 ? 56.84516 53.36482 17.87736 1.000 25.54568 536 GLU B N 1
ATOM 7915 C CA . GLU B 1 511 ? 55.40722 53.62131 17.88212 1.000 26.79284 536 GLU B CA 1
ATOM 7916 C C . GLU B 1 511 ? 54.59279 52.35453 18.09985 1.000 26.09711 536 GLU B C 1
ATOM 7917 O O . GLU B 1 511 ? 53.39887 52.43929 18.43097 1.000 26.24580 536 GLU B O 1
ATOM 7923 N N . GLN B 1 512 ? 55.20260 51.18323 17.92231 1.000 24.90439 537 GLN B N 1
ATOM 7924 C CA . GLN B 1 512 ? 54.51985 49.90486 18.12188 1.000 26.01802 537 GLN B CA 1
ATOM 7925 C C . GLN B 1 512 ? 55.46841 48.93151 18.81489 1.000 26.38377 537 GLN B C 1
ATOM 7926 O O . GLN B 1 512 ? 55.74932 47.83933 18.33480 1.000 31.87765 537 GLN B O 1
ATOM 7932 N N . SER B 1 513 ? 55.98493 49.32835 19.96230 1.000 21.42946 538 SER B N 1
ATOM 7933 C CA . SER B 1 513 ? 56.90575 48.48062 20.69251 1.000 23.42373 538 SER B CA 1
ATOM 7934 C C . SER B 1 513 ? 56.20026 47.88363 21.90165 1.000 23.16711 538 SER B C 1
ATOM 7935 O O . SER B 1 513 ? 55.31883 48.50761 22.49908 1.000 24.76075 538 SER B O 1
ATOM 7938 N N . ILE B 1 514 ? 56.57937 46.65681 22.23989 1.000 22.07384 539 ILE B N 1
ATOM 7939 C CA . ILE B 1 514 ? 56.02939 45.99414 23.41723 1.000 24.30216 539 ILE B CA 1
ATOM 7940 C C . ILE B 1 514 ? 56.37260 46.81390 24.65668 1.000 24.35467 539 ILE B C 1
ATOM 7941 O O . ILE B 1 514 ? 57.55745 47.10617 24.91117 1.000 25.30313 539 ILE B O 1
ATOM 7946 N N . PRO B 1 515 ? 55.37900 47.23226 25.42978 1.000 23.32409 540 PRO B N 1
ATOM 7947 C CA . PRO B 1 515 ? 55.65764 47.96947 26.66640 1.000 21.41525 540 PRO B CA 1
ATOM 7948 C C . PRO B 1 515 ? 55.89165 47.01415 27.82026 1.000 20.66988 540 PRO B C 1
ATOM 7949 O O . PRO B 1 515 ? 55.32845 45.91284 27.85691 1.000 25.10606 540 PRO B O 1
ATOM 7953 N N . PRO B 1 516 ? 56.71628 47.39396 28.78349 1.000 23.94430 541 PRO B N 1
ATOM 7954 C CA . PRO B 1 516 ? 56.93012 46.54594 29.95264 1.000 25.03560 541 PRO B CA 1
ATOM 7955 C C . PRO B 1 516 ? 55.88923 46.80816 31.02909 1.000 25.25622 541 PRO B C 1
ATOM 7956 O O . PRO B 1 516 ? 55.28110 47.87535 31.10216 1.000 26.12509 541 PRO B O 1
ATOM 7960 N N . LEU B 1 517 ? 55.70215 45.81062 31.87746 1.000 25.49719 542 LEU B N 1
ATOM 7961 C CA . LEU B 1 517 ? 54.97984 46.04315 33.11412 1.000 30.01535 542 LEU B CA 1
ATOM 7962 C C . LEU B 1 517 ? 55.92353 46.71271 34.10127 1.000 31.80680 542 LEU B C 1
ATOM 7963 O O . LEU B 1 517 ? 57.07216 46.29009 34.24746 1.000 27.97719 542 LEU B O 1
ATOM 7968 N N . ARG B 1 518 ? 55.45323 47.77414 34.75009 1.000 32.41402 543 ARG B N 1
ATOM 7969 C CA . ARG B 1 518 ? 56.19278 48.45432 35.80512 1.000 32.66290 543 ARG B CA 1
ATOM 7970 C C . ARG B 1 518 ? 55.51464 48.20905 37.14754 1.000 37.07242 543 ARG B C 1
ATOM 7971 O O . ARG B 1 518 ? 54.34487 47.82195 37.21140 1.000 38.32794 543 ARG B O 1
ATOM 7979 N N . ARG B 1 519 ? 56.24616 48.46554 38.22571 1.000 37.44072 544 ARG B N 1
ATOM 7980 C CA . ARG B 1 519 ? 55.68069 48.31529 39.57288 1.000 41.24091 544 ARG B CA 1
ATOM 7981 C C . ARG B 1 519 ? 54.63782 49.38917 39.89356 1.000 39.33303 544 ARG B C 1
ATOM 7982 O O . ARG B 1 519 ? 54.77177 50.54157 39.47442 1.000 45.61753 544 ARG B O 1
#

Secondary structure (DSSP, 8-state):
---HHHHHHHHHHHS------EEETTSTHHHHHHHHT--BGGGGSTTS---SEEE--SSHHHHHHHHHHHHHHTPEEEEESS---TT-TTT--SSSEEEEEGGG---EEEETTTTEEEEETT-BHHHHHHHHHHH-SSEE----S-TTSBHHHHHHT----TTHHHH--GGGGEEEEEEE-TT--EEEHHHHHHHHHHHHTTS-GGGT-EEEEEEEE-EE--S-EEEEEEEEETTSHHHHHHHHHHHHHTTTS-TTEEEEEEEEEE-----EEEEEEEEEESS-HHHHHHHHHHH-GGG---GGG-EEE-TTTHHHHTTT-----GGGGG---BEEEEEEEEESSPPPHHHHHHHHHHGGGSTTTEEEEEEE--THHHHS-TTSSS----TT--EEEEEEEEE---S-HHHHHHHHHHHHHHHHHHGGGS--SS----TTS--GGG----SS----HHHHHHHHHHHHHHHHTTHHHHHHHHHHHH-TT--S--TTPPPPP--/-HHHHHHHHHHH----EEETT-THHHHHHHHT--SGGG------SEEE--SSHHHHHHHHHHHHHTTPEEEEESS---TT-TTT--SS-EEEEEGGG---EEEETTTTEEEEETT-BHHHHHHHHHHH-TTEE----S-TTSBHHHHHHH----TTHHHH--GGGGEEEEEEE-TT--EEEHHHH-HHHHHHTTTS-GGGT-EEEEEEEEPEE--S-EEEEEEEEETTSHHHHHHHHHHHHHTTTS-TTEEE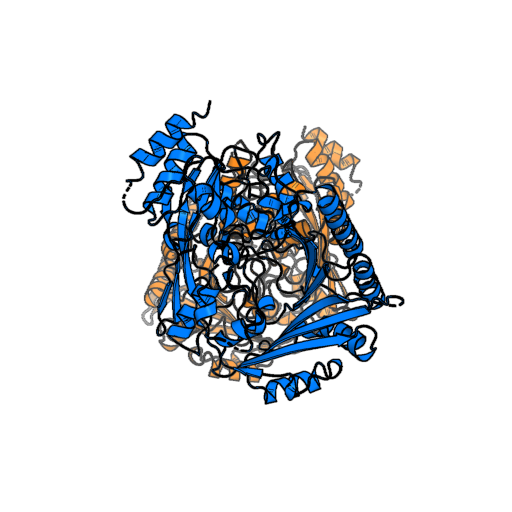EEEEEEEEEE-TTS-EEEEEEEEEEEEESS-HHHHHHHHHHH-GGG---GGG-EEE-GGGHHHHTTT-----GGGGG-----EEEEEEEEESSPPPHHHHHHHHHGGGGSTTTEEEEEEE--THHHHS-TTSSS----TT--EEEEEEEEE---S-HHHHHHHHHHHHHHHHHHGGGS--SS----TTS--GGG------HHHHHHHHHHHHHHHHTTHHHHHHHHHHHH-TT--S--TT-PPPP--

Nearest PDB structures (foldseek):
  6jqh-assembly1_A  TM=9.732E-01  e=2.005E-74  Morus alba
  5d79-assembly2_B  TM=9.515E-01  e=1.218E-63  Arabidopsis thaliana
  4ud8-assembly2_B  TM=9.554E-01  e=1.365E-63  Arabidopsis thaliana
  4dns-assembly2_B  TM=9.586E-01  e=8.402E-58  Cynodon dactylon
  3rja-assembly1_A  TM=8.385E-01  e=1.653E-28  Microdochium nivale

Sequence (1002 aa):
YNNHEHFLQCLTTRISETSPVIYTHDDPSYFTVLNSSINNQRFSSPSAPKPFVIITPFHASHVQATVFCSKKHGMQIRTRSGGHDYEGLSYVSSVSFVIIDLRNLNLINVDVESKSAWVQAGATIGELYYRIAEKSENLAFPAGDCPGVGIGGQIGGGGYGYLARKYGLAADNVLDAEVIDVKGRILDRKSMGEDLFWAIRGGGPASFGIVLSWKLQLVPVPSIVTVFDVSRHMEDDTTKKFVHQWQRRADKVDEDLSIYGRFQTESNKKIVVRASFRATFHGGVDRLLQLMQKEFPELGLLRQECHEMKWAETFLFHNNFRNSLDVLLNRTKSSFKAKSDFVKKPISDDIFEEMLGKLYEKVGNAFIDLFPLGGKMNEISESATPFPYRAGNLYNIHYLVGWEEDGNITTSKKHVNWIRKLYNYMTPYVSKNPRATYLNFRDLDIGTNNKDDTTSSYNNIARASIWGTKYFKDNFYKLVYVKTIVDPTNFFRNEQSIPPLRRNHEHFLQCLTTRISPVIYTHDDPSYFTVLNSSINNQRFSSPPKPFVIITPFHASHVQATVFCSKKHGMQIRTRSGGHDYEGLSYVSSVSFVIIDLRNLNLINVDVESKSAWVQAGATIGELYYRIAEKSENLAFPAGDCPGVGIGGQIGGGGYGYLARKYGLAADNVLDAEVIDVKGRILDRKSMGEDLFWAIRGGGPASFGIVLSWKLQLVPVPSIVTVFDVSRHMEDDTTKKFVHQWQRRADKVDEDLSIYGRFQTESSVDNEGNKKIVVRASFRATFHGGVDRLLQLMQKEFPELGLLRQECHEMKWAETFLFHNNFRNSLDVLLNRTSKSSFKAKSDFVKKPISDDIFEEMLGKLYEKVGNAFIDLFPLGGKMNEISESATPFPYRAGNLYNIHYLVGWEEDGNITTSKKHVNWIRKLYNYMTPYVSKNPRATYLNFRDLDIGTNNTSSYNNIARASIWGTKYFKDNFYKLVYVKTIVDPTNFFRNEQSIPPLRR

B-factor: mean 28.22, std 8.84, range [14.44, 69.91]

Radius of gyration: 31.6 Å; Cα contacts (8 Å, |Δi|>4): 2372; chains: 2; bounding box: 75×83×95 Å